Protein 8JAZ (pdb70)

Solvent-accessible surface area: 35394 Å² total

Secondary structure (DSSP, 8-state):
--EE---S---EEEEE-HHHHHHHHHHHHHTT-EEEE--SEEEE----SSGGG-SEE---EEEE-S-TTTEE---TT----EEEEE-----EEEEEEEEEEE--GGG--S--EEEEE-S-TTSS--EEEEEEEEEEEES-SSEEEEE-SSEEEEEEES-EEES-SSEEEEEESEEEEEEES-EEES-SSEEEEEESS-EEEEEES-EEES-SS-SEEE---SSS-PPPEEEEEES-EEES-SS-SEE---EEEEEES-EEES-SS-SEEEES-EEEEEES-EEES--TTS-S-SEEEE-EEETTSSS-EEE--EEEEEES-EESS-EEEE--SS--EEE--SS--EEE--SS--EEE--SS--EEE---GGGSEEETTTTEEE--EESS--TTT-EEE-TTS---EESSSSTTEEEEEE-TTSSEEEEE-----TTS-EEEEEEES--TTT--GGGEE-SHHHHHHH-----/--EE---S---EEEEE-HHHHHHHHHHHHHTT-EEEE--SEEEE----SSGGG-SEE---EEEE-S-TTTEE---TT----EEEEE-----EEEEEEEEEEE--GGG--S--EEEE--S-TTSS--EEEEEEEEEEEES-SSEEEE--SSEEEEEEES-EEES-SSEEEEEESEEEEEEES-EEES-SSEEEEEESS-EEEEEES-EEES-SS-SEEE---SSS-PPPEEEEEES-EEES-SS-SEE---EEEEEES-EEES-SS-SEEEES-EEEEEES-EEES--TTS-S-SEEEE-EEETTSSS-EEE--EEEEEES-EEES-EEEE--SS--EEE--SS--EEE--SS--EEE--SS--EEE---GGGSEEETTTTEEE-EEES---TTT-EEE-TTS---EEESS-TTEEEEEE-TTSSEEEEE--S--TTSEEEEEEEES--TTT--GGGEE-SHHHHHHH-----

Organism: NCBI:txid1328314

Structure (mmCIF, N/CA/C/O backbone):
data_8JAZ
#
_entry.id   8JAZ
#
_cell.length_a   60.330
_cell.length_b   40.030
_cell.length_c   188.290
_cell.angle_alpha   90.000
_cell.angle_beta   91.450
_cell.angle_gamma   90.000
#
_symmetry.space_group_name_H-M   'P 1 21 1'
#
loop_
_entity.id
_entity.type
_entity.pdbx_description
1 polymer 'mannuronan 5-epimerase'
2 branched 'beta-D-mannopyranuronic acid-(1-4)-beta-D-mannopyranuronic acid'
3 non-polymer 'CALCIUM ION'
4 water water
#
loop_
_atom_site.group_PDB
_atom_site.id
_atom_site.type_symbol
_atom_site.label_atom_id
_atom_site.label_alt_id
_atom_site.label_comp_id
_atom_site.label_asym_id
_atom_site.label_entity_id
_atom_site.label_seq_id
_atom_site.pdbx_PDB_ins_code
_atom_site.Cartn_x
_atom_site.Cartn_y
_atom_site.Cartn_z
_atom_site.occupancy
_atom_site.B_iso_or_equiv
_atom_site.auth_seq_id
_atom_site.auth_comp_id
_atom_site.auth_asym_id
_atom_site.auth_atom_id
_atom_site.pdbx_PDB_model_num
ATOM 1 N N . MET A 1 1 ? -18.78963 21.28204 -118.23713 1.000 27.43877 1 MET A N 1
ATOM 2 C CA . MET A 1 1 ? -19.73352 20.17764 -118.11857 1.000 28.25877 1 MET A CA 1
ATOM 3 C C . MET A 1 1 ? -19.19424 19.05058 -117.24602 1.000 25.40615 1 MET A C 1
ATOM 4 O O . MET A 1 1 ? -18.07596 19.11709 -116.73239 1.000 24.22889 1 MET A O 1
ATOM 9 N N . ASP A 1 2 ? -20.00866 18.01271 -117.10032 1.000 19.28182 2 ASP A N 1
ATOM 10 C CA . ASP A 1 2 ? -19.65122 16.77090 -116.43489 1.000 17.28747 2 ASP A CA 1
ATOM 11 C C . ASP A 1 2 ? -19.17606 15.76483 -117.47337 1.000 17.07445 2 ASP A C 1
ATOM 12 O O . ASP A 1 2 ? -19.42481 15.91098 -118.67272 1.000 17.57693 2 ASP A O 1
ATOM 17 N N . PHE A 1 3 ? -18.49057 14.73194 -117.00219 1.000 15.57470 3 PHE A N 1
ATOM 18 C CA . PHE A 1 3 ? -17.93401 13.71608 -117.88190 1.000 14.39868 3 PHE A CA 1
ATOM 19 C C . PHE A 1 3 ? -18.70881 12.43084 -117.63716 1.000 14.84008 3 PHE A C 1
ATOM 20 O O . PHE A 1 3 ? -18.64588 11.85841 -116.54404 1.000 15.20844 3 PHE A O 1
ATOM 28 N N . ASP A 1 4 ? -19.41646 11.97226 -118.66547 1.000 15.93828 4 ASP A N 1
ATOM 29 C CA . ASP A 1 4 ? -20.30493 10.82349 -118.56794 1.000 14.57186 4 ASP A CA 1
ATOM 30 C C . ASP A 1 4 ? -19.54254 9.59421 -119.03691 1.000 14.36928 4 ASP A C 1
ATOM 31 O O . ASP A 1 4 ? -19.02954 9.56871 -120.15932 1.000 16.08932 4 ASP A O 1
ATOM 36 N N . VAL A 1 5 ? -19.48915 8.57756 -118.18637 1.000 14.60271 5 VAL A N 1
ATOM 37 C CA . VAL A 1 5 ? -18.72981 7.37321 -118.47713 1.000 13.26835 5 VAL A CA 1
ATOM 38 C C . VAL A 1 5 ? -19.31201 6.63126 -119.67426 1.000 15.78169 5 VAL A C 1
ATOM 39 O O . VAL A 1 5 ? -18.59011 5.94303 -120.39413 1.000 17.34666 5 VAL A O 1
ATOM 54 N N . ASP A 1 7 ? -20.38449 8.06201 -122.24168 1.000 19.74998 7 ASP A N 1
ATOM 55 C CA . ASP A 1 7 ? -19.89374 8.76295 -123.42035 1.000 20.07916 7 ASP A CA 1
ATOM 56 C C . ASP A 1 7 ? -18.49571 8.24975 -123.73272 1.000 20.89118 7 ASP A C 1
ATOM 57 O O . ASP A 1 7 ? -17.99336 8.42252 -124.84041 1.000 25.97016 7 ASP A O 1
ATOM 62 N N . PHE A 1 8 ? -17.88009 7.60557 -122.74114 1.000 18.59275 8 PHE A N 1
ATOM 63 C CA . PHE A 1 8 ? -16.54700 7.03367 -122.86736 1.000 13.61689 8 PHE A CA 1
ATOM 64 C C . PHE A 1 8 ? -16.57089 5.52567 -123.08985 1.000 16.29459 8 PHE A C 1
ATOM 65 O O . PHE A 1 8 ? -15.52024 4.88145 -123.01608 1.000 16.31837 8 PHE A O 1
ATOM 73 N N . GLY A 1 9 ? -17.73952 4.95005 -123.36358 1.000 17.97108 9 GLY A N 1
ATOM 74 C CA . GLY A 1 9 ? -17.84852 3.54552 -123.69586 1.000 19.28599 9 GLY A CA 1
ATOM 75 C C . GLY A 1 9 ? -18.27827 2.63240 -122.56952 1.000 13.82744 9 GLY A C 1
ATOM 76 O O . GLY A 1 9 ? -18.31391 1.41214 -122.76912 1.000 15.14448 9 GLY A O 1
ATOM 77 N N . ALA A 1 10 ? -18.60478 3.17377 -121.39956 1.000 16.84731 10 ALA A N 1
ATOM 78 C CA . ALA A 1 10 ? -19.10744 2.34490 -120.31357 1.000 15.59243 10 ALA A CA 1
ATOM 79 C C . ALA A 1 10 ? -20.49931 1.82765 -120.65290 1.000 16.08399 10 ALA A C 1
ATOM 80 O O . ALA A 1 10 ? -21.35947 2.57443 -121.12807 1.000 16.97677 10 ALA A O 1
ATOM 82 N N . LYS A 1 11 ? -20.72000 0.53807 -120.40478 1.000 19.90162 11 LYS A N 1
ATOM 83 C CA . LYS A 1 11 ? -21.98881 -0.08497 -120.75835 1.000 15.16926 11 LYS A CA 1
ATOM 84 C C . LYS A 1 11 ? -22.96949 -0.10412 -119.59390 1.000 17.29238 11 LYS A C 1
ATOM 85 O O . LYS A 1 11 ? -24.17288 0.08659 -119.79839 1.000 16.58035 11 LYS A O 1
ATOM 91 N N . GLY A 1 12 ? -22.47878 -0.33211 -118.37972 1.000 19.26776 12 GLY A N 1
ATOM 92 C CA . GLY A 1 12 ? -23.34746 -0.38826 -117.21449 1.000 14.92524 12 GLY A CA 1
ATOM 93 C C . GLY A 1 12 ? -24.40920 -1.46178 -117.30504 1.000 17.48558 12 GLY A C 1
ATOM 94 O O . GLY A 1 12 ? -25.56017 -1.22894 -116.91498 1.000 17.37333 12 GLY A O 1
ATOM 95 N N . ASP A 1 13 ? -24.04640 -2.64009 -117.81013 1.000 17.68383 13 ASP A N 1
ATOM 96 C CA . ASP A 1 13 ? -24.99755 -3.71221 -118.06566 1.000 19.65575 13 ASP A CA 1
ATOM 97 C C . ASP A 1 13 ? -24.81049 -4.92019 -117.15763 1.000 16.29526 13 ASP A C 1
ATOM 98 O O . ASP A 1 13 ? -25.55599 -5.89642 -117.28875 1.000 21.87928 13 ASP A O 1
ATOM 103 N N . GLY A 1 14 ? -23.84526 -4.88428 -116.24379 1.000 16.58314 14 GLY A N 1
ATOM 104 C CA . GLY A 1 14 ? -23.64505 -5.95975 -115.29651 1.000 18.79415 14 GLY A CA 1
ATOM 105 C C . GLY A 1 14 ? -22.75938 -7.09729 -115.75825 1.000 20.10755 14 GLY A C 1
ATOM 106 O O . GLY A 1 14 ? -22.50795 -8.01844 -114.97006 1.000 17.60250 14 GLY A O 1
ATOM 107 N N . LYS A 1 15 ? -22.28371 -7.07707 -116.99992 1.000 21.93242 15 LYS A N 1
ATOM 108 C CA . LYS A 1 15 ? -21.33001 -8.07879 -117.46663 1.000 19.20564 15 LYS A CA 1
ATOM 109 C C . LYS A 1 15 ? -20.05362 -7.48006 -118.03705 1.000 14.49635 15 LYS A C 1
ATOM 110 O O . LYS A 1 15 ? -18.96441 -7.99121 -117.76349 1.000 18.04407 15 LYS A O 1
ATOM 116 N N . SER A 1 16 ? -20.14904 -6.40444 -118.81256 1.000 16.86956 16 SER A N 1
ATOM 117 C CA . SER A 1 16 ? -18.97614 -5.88635 -119.50065 1.000 19.06807 16 SER A CA 1
ATOM 118 C C . SER A 1 16 ? -18.02474 -5.21452 -118.51863 1.000 15.72483 16 SER A C 1
ATOM 119 O O . SER A 1 16 ? -18.43953 -4.58403 -117.54314 1.000 16.38076 16 SER A O 1
ATOM 122 N N . ASP A 1 17 ? -16.73171 -5.35301 -118.79056 1.000 20.25931 17 ASP A N 1
ATOM 123 C CA . ASP A 1 17 ? -15.70512 -4.74366 -117.95486 1.000 15.74266 17 ASP A CA 1
ATOM 124 C C . ASP A 1 17 ? -15.60222 -3.27154 -118.33652 1.000 17.24992 17 ASP A C 1
ATOM 125 O O . ASP A 1 17 ? -15.05907 -2.92989 -119.39265 1.000 16.66761 17 ASP A O 1
ATOM 130 N N . ASP A 1 18 ? -16.12286 -2.40004 -117.47693 1.000 16.59902 18 ASP A N 1
ATOM 131 C CA . ASP A 1 18 ? -16.18497 -0.97123 -117.74455 1.000 16.47137 18 ASP A CA 1
ATOM 132 C C . ASP A 1 18 ? -15.00961 -0.20290 -117.15412 1.000 14.37467 18 ASP A C 1
ATOM 133 O O . ASP A 1 18 ? -15.03764 1.03022 -117.15412 1.000 18.16127 18 ASP A O 1
ATOM 138 N N . THR A 1 19 ? -13.97784 -0.89924 -116.66883 1.000 11.84073 19 THR A N 1
ATOM 139 C CA . THR A 1 19 ? -12.87842 -0.23241 -115.97319 1.000 17.25991 19 THR A CA 1
ATOM 140 C C . THR A 1 19 ? -12.22455 0.82701 -116.85132 1.000 16.10894 19 THR A C 1
ATOM 141 O O . THR A 1 19 ? -11.97651 1.95627 -116.40825 1.000 12.80727 19 THR A O 1
ATOM 145 N N . GLU A 1 20 ? -11.92916 0.47082 -118.10269 1.000 16.53866 20 GLU A N 1
ATOM 146 C CA . GLU A 1 20 ? -11.20804 1.37758 -118.98819 1.000 21.18007 20 GLU A CA 1
ATOM 147 C C . GLU A 1 20 ? -12.01377 2.63964 -119.27624 1.000 16.27280 20 GLU A C 1
ATOM 148 O O . GLU A 1 20 ? -11.45956 3.74287 -119.29345 1.000 16.06743 20 GLU A O 1
ATOM 154 N N . ALA A 1 21 ? -13.32585 2.50090 -119.48931 1.000 17.30838 21 ALA A N 1
ATOM 155 C CA . ALA A 1 21 ? -14.16251 3.66478 -119.77583 1.000 15.58962 21 ALA A CA 1
ATOM 156 C C . ALA A 1 21 ? -14.26580 4.59135 -118.56940 1.000 14.72717 21 ALA A C 1
ATOM 157 O O . ALA A 1 21 ? -14.16205 5.81894 -118.70649 1.000 12.48033 21 ALA A O 1
ATOM 159 N N . ILE A 1 22 ? -14.48235 4.02141 -117.38157 1.000 15.31774 22 ILE A N 1
ATOM 160 C CA . ILE A 1 22 ? -14.55973 4.83056 -116.17007 1.000 12.94743 22 ILE A CA 1
ATOM 161 C C . ILE A 1 22 ? -13.24689 5.56893 -115.94580 1.000 11.58628 22 ILE A C 1
ATOM 162 O O . ILE A 1 22 ? -13.23069 6.76740 -115.62895 1.000 11.43098 22 ILE A O 1
ATOM 167 N N . GLN A 1 23 ? -12.12306 4.86417 -116.10778 1.000 12.18181 23 GLN A N 1
ATOM 168 C CA . GLN A 1 23 ? -10.82421 5.49844 -115.92292 1.000 12.55316 23 GLN A CA 1
ATOM 169 C C . GLN A 1 23 ? -10.55642 6.56202 -116.97953 1.000 14.44043 23 GLN A C 1
ATOM 170 O O . GLN A 1 23 ? -9.91332 7.57218 -116.68349 1.000 12.59145 23 GLN A O 1
ATOM 176 N N . ALA A 1 24 ? -11.02335 6.35249 -118.21233 1.000 12.19582 24 ALA A N 1
ATOM 177 C CA . ALA A 1 24 ? -10.88734 7.38102 -119.23680 1.000 11.93191 24 ALA A CA 1
ATOM 178 C C . ALA A 1 24 ? -11.67575 8.62938 -118.86697 1.000 13.55931 24 ALA A C 1
ATOM 179 O O . ALA A 1 24 ? -11.20462 9.75269 -119.07466 1.000 13.56502 24 ALA A O 1
ATOM 181 N N . ALA A 1 25 ? -12.88203 8.45222 -118.32086 1.000 11.90278 25 ALA A N 1
ATOM 182 C CA . ALA A 1 25 ? -13.65512 9.60203 -117.85595 1.000 11.05290 25 ALA A CA 1
ATOM 183 C C . ALA A 1 25 ? -12.92753 10.33867 -116.73636 1.000 10.54442 25 ALA A C 1
ATOM 184 O O . ALA A 1 25 ? -12.87005 11.57672 -116.72713 1.000 10.66102 25 ALA A O 1
ATOM 186 N N . ILE A 1 26 ? -12.35910 9.58892 -115.78712 1.000 11.43570 26 ILE A N 1
ATOM 187 C CA . ILE A 1 26 ? -11.60594 10.20370 -114.69328 1.000 10.90318 26 ILE A CA 1
ATOM 188 C C . ILE A 1 26 ? -10.40336 10.96936 -115.23142 1.000 13.32398 26 ILE A C 1
ATOM 189 O O . ILE A 1 26 ? -10.12068 12.09788 -114.80647 1.000 13.63024 26 ILE A O 1
ATOM 194 N N . ASP A 1 27 ? -9.67333 10.36477 -116.16993 1.000 14.21260 27 ASP A N 1
ATOM 195 C CA . ASP A 1 27 ? -8.49697 11.01231 -116.73594 1.000 12.27677 27 ASP A CA 1
ATOM 196 C C . ASP A 1 27 ? -8.87770 12.26692 -117.50758 1.000 11.26991 27 ASP A C 1
ATOM 197 O O . ASP A 1 27 ? -8.17386 13.27644 -117.44007 1.000 12.34702 27 ASP A O 1
ATOM 202 N N . ALA A 1 28 ? -9.98055 12.21968 -118.25837 1.000 12.16288 28 ALA A N 1
ATOM 203 C CA . ALA A 1 28 ? -10.44015 13.40647 -118.97268 1.000 13.76350 28 ALA A CA 1
ATOM 204 C C . ALA A 1 28 ? -10.81178 14.52270 -118.00574 1.000 15.68444 28 ALA A C 1
ATOM 205 O O . ALA A 1 28 ? -10.49640 15.69372 -118.24897 1.000 16.13137 28 ALA A O 1
ATOM 207 N N . ALA A 1 29 ? -11.47907 14.17973 -116.89902 1.000 15.25788 29 ALA A N 1
ATOM 208 C CA . ALA A 1 29 ? -11.77672 15.18546 -115.88224 1.000 13.12606 29 ALA A CA 1
ATOM 209 C C . ALA A 1 29 ? -10.49516 15.77421 -115.30435 1.000 12.22788 29 ALA A C 1
ATOM 210 O O . ALA A 1 29 ? -10.41588 16.98101 -115.04565 1.000 12.05654 29 ALA A O 1
ATOM 212 N N . TYR A 1 30 ? -9.48531 14.92897 -115.08732 1.000 13.89051 30 TYR A N 1
ATOM 213 C CA . TYR A 1 30 ? -8.20462 15.39271 -114.56035 1.000 13.22899 30 TYR A CA 1
ATOM 214 C C . TYR A 1 30 ? -7.50186 16.32572 -115.54296 1.000 15.92013 30 TYR A C 1
ATOM 215 O O . TYR A 1 30 ? -6.94623 17.35455 -115.14088 1.000 17.36894 30 TYR A O 1
ATOM 224 N N . GLU A 1 31 ? -7.51021 15.97466 -116.83338 1.000 21.48466 31 GLU A N 1
ATOM 225 C CA . GLU A 1 31 ? -6.81726 16.76758 -117.84670 1.000 24.03921 31 GLU A CA 1
ATOM 226 C C . GLU A 1 31 ? -7.36583 18.18489 -117.91805 1.000 22.25916 31 GLU A C 1
ATOM 227 O O . GLU A 1 31 ? -6.61418 19.13897 -118.14902 1.000 26.02578 31 GLU A O 1
ATOM 233 N N . ALA A 1 32 ? -8.67437 18.34350 -117.72195 1.000 17.36841 32 ALA A N 1
ATOM 234 C CA . ALA A 1 32 ? -9.28636 19.66447 -117.75239 1.000 18.12628 32 ALA A CA 1
ATOM 235 C C . ALA A 1 32 ? -8.97179 20.48449 -116.50958 1.000 19.99320 32 ALA A C 1
ATOM 236 O O . ALA A 1 32 ? -9.34271 21.66207 -116.45390 1.000 19.97234 32 ALA A O 1
ATOM 238 N N . GLY A 1 33 ? -8.29940 19.89993 -115.52405 1.000 15.48710 33 GLY A N 1
ATOM 239 C CA . GLY A 1 33 ? -8.02161 20.57512 -114.27768 1.000 17.54573 33 GLY A CA 1
ATOM 240 C C . GLY A 1 33 ? -8.97733 20.24546 -113.15650 1.000 16.14179 33 GLY A C 1
ATOM 241 O O . GLY A 1 33 ? -8.88698 20.86229 -112.08950 1.000 23.12345 33 GLY A O 1
ATOM 242 N N . GLY A 1 34 ? -9.88295 19.29238 -113.36004 1.000 15.81585 34 GLY A N 1
ATOM 243 C CA . GLY A 1 34 ? -10.84335 18.92157 -112.34238 1.000 13.38632 34 GLY A CA 1
ATOM 244 C C . GLY A 1 34 ? -12.26139 18.87688 -112.86813 1.000 15.08655 34 GLY A C 1
ATOM 245 O O . GLY A 1 34 ? -12.57860 19.53546 -113.86300 1.000 19.51041 34 GLY A O 1
ATOM 246 N N . GLY A 1 35 ? -13.12369 18.10624 -112.21640 1.000 9.94573 35 GLY A N 1
ATOM 247 C CA . GLY A 1 35 ? -14.49614 18.00804 -112.66142 1.000 13.04926 35 GLY A CA 1
ATOM 248 C C . GLY A 1 35 ? -15.20518 16.83997 -112.00687 1.000 14.31676 35 GLY A C 1
ATOM 249 O O . GLY A 1 35 ? -14.69023 16.20282 -111.07977 1.000 12.93019 35 GLY A O 1
ATOM 250 N N . THR A 1 36 ? -16.41038 16.58745 -112.50626 1.000 17.19821 36 THR A N 1
ATOM 251 C CA . THR A 1 36 ? -17.26771 15.52212 -112.01322 1.000 12.87047 36 THR A CA 1
ATOM 252 C C . THR A 1 36 ? -17.41408 14.44660 -113.08081 1.000 12.58764 36 THR A C 1
ATOM 253 O O . THR A 1 36 ? -17.78221 14.74046 -114.22348 1.000 10.57134 36 THR A O 1
ATOM 257 N N . VAL A 1 37 ? -17.10833 13.21171 -112.70318 1.000 10.64009 37 VAL A N 1
ATOM 258 C CA . VAL A 1 37 ? -17.32375 12.03517 -113.53179 1.000 10.78434 37 VAL A CA 1
ATOM 259 C C . VAL A 1 37 ? -18.65220 11.43902 -113.08997 1.000 9.27207 37 VAL A C 1
ATOM 260 O O . VAL A 1 37 ? -18.77208 10.92523 -111.97223 1.000 9.85255 37 VAL A O 1
ATOM 264 N N . ARG A 1 38 ? -19.65250 11.50171 -113.96125 1.000 10.29843 38 ARG A N 1
ATOM 265 C CA . ARG A 1 38 ? -21.01049 11.11206 -113.61288 1.000 9.52157 38 ARG A CA 1
ATOM 266 C C . ARG A 1 38 ? -21.33353 9.74657 -114.19880 1.000 8.43413 38 ARG A C 1
ATOM 267 O O . ARG A 1 38 ? -21.03679 9.47761 -115.36664 1.000 9.30819 38 ARG A O 1
ATOM 275 N N . LEU A 1 39 ? -21.93884 8.89041 -113.38225 1.000 8.90419 39 LEU A N 1
ATOM 276 C CA . LEU A 1 39 ? -22.42565 7.58926 -113.81732 1.000 9.04140 39 LEU A CA 1
ATOM 277 C C . LEU A 1 39 ? -23.93375 7.55986 -113.62778 1.000 10.99740 39 LEU A C 1
ATOM 278 O O . LEU A 1 39 ? -24.42961 7.81498 -112.52504 1.000 10.43871 39 LEU A O 1
ATOM 283 N N . SER A 1 40 ? -24.65847 7.25483 -114.69841 1.000 13.37107 40 SER A N 1
ATOM 284 C CA . SER A 1 40 ? -26.09917 7.10441 -114.60709 1.000 10.15879 40 SER A CA 1
ATOM 285 C C . SER A 1 40 ? -26.42993 5.77073 -113.93977 1.000 10.88337 40 SER A C 1
ATOM 286 O O . SER A 1 40 ? -25.54499 5.00007 -113.55578 1.000 11.64358 40 SER A O 1
ATOM 289 N N . ALA A 1 41 ? -27.72245 5.49514 -113.79136 1.000 10.40122 41 ALA A N 1
ATOM 290 C CA . ALA A 1 41 ? -28.14825 4.24893 -113.17080 1.000 12.73501 41 ALA A CA 1
ATOM 291 C C . ALA A 1 41 ? -27.66625 3.04915 -113.97805 1.000 13.44246 41 ALA A C 1
ATOM 292 O O . ALA A 1 41 ? -27.71571 3.04668 -115.21235 1.000 14.24847 41 ALA A O 1
ATOM 294 N N . GLY A 1 42 ? -27.19144 2.03634 -113.27263 1.000 11.97013 42 GLY A N 1
ATOM 295 C CA . GLY A 1 42 ? -26.69349 0.82758 -113.90146 1.000 13.99095 42 GLY A CA 1
ATOM 296 C C . GLY A 1 42 ? -25.69437 0.12779 -113.00792 1.000 13.35489 42 GLY A C 1
ATOM 297 O O . GLY A 1 42 ? -25.26286 0.64811 -111.98275 1.000 14.00137 42 GLY A O 1
ATOM 298 N N . GLU A 1 43 ? -25.32911 -1.08375 -113.42013 1.000 13.94846 43 GLU A N 1
ATOM 299 C CA . GLU A 1 43 ? -24.32041 -1.88123 -112.73042 1.000 12.70109 43 GLU A CA 1
ATOM 300 C C . GLU A 1 43 ? -23.07589 -1.92885 -113.60822 1.000 13.76518 43 GLU A C 1
ATOM 301 O O . GLU A 1 43 ? -23.09871 -2.51353 -114.69682 1.000 14.90909 43 GLU A O 1
ATOM 307 N N . TYR A 1 44 ? -21.99040 -1.32824 -113.13041 1.000 11.45342 44 TYR A N 1
ATOM 308 C CA . TYR A 1 44 ? -20.73921 -1.26154 -113.87374 1.000 12.20972 44 TYR A CA 1
ATOM 309 C C . TYR A 1 44 ? -19.75761 -2.26350 -113.28010 1.000 11.75538 44 TYR A C 1
ATOM 310 O O . TYR A 1 44 ? -19.42344 -2.18095 -112.09338 1.000 14.50503 44 TYR A O 1
ATOM 319 N N . ARG A 1 45 ? -19.29504 -3.20141 -114.10271 1.000 12.62010 45 ARG A N 1
ATOM 320 C CA . ARG A 1 45 ? -18.32719 -4.19798 -113.66510 1.000 10.75439 45 ARG A CA 1
ATOM 321 C C . ARG A 1 45 ? -16.91878 -3.65617 -113.86560 1.000 13.43742 45 ARG A C 1
ATOM 322 O O . ARG A 1 45 ? -16.60310 -3.10505 -114.92511 1.000 13.37490 45 ARG A O 1
ATOM 330 N N . VAL A 1 46 ? -16.07730 -3.81123 -112.84308 1.000 11.19637 46 VAL A N 1
ATOM 331 C CA . VAL A 1 46 ? -14.70667 -3.32603 -112.87474 1.000 13.72760 46 VAL A CA 1
ATOM 332 C C . VAL A 1 46 ? -13.78005 -4.44635 -112.42675 1.000 12.40881 46 VAL A C 1
ATOM 333 O O . VAL A 1 46 ? -14.19661 -5.41822 -111.79340 1.000 13.60334 46 VAL A O 1
ATOM 337 N N . SER A 1 47 ? -12.50478 -4.29689 -112.77358 1.000 15.64742 47 SER A N 1
ATOM 338 C CA . SER A 1 47 ? -11.47767 -5.25927 -112.41176 1.000 14.92277 47 SER A CA 1
ATOM 339 C C . SER A 1 47 ? -10.22613 -4.50267 -111.99443 1.000 15.12897 47 SER A C 1
ATOM 340 O O . SER A 1 47 ? -10.10923 -3.29174 -112.19813 1.000 16.66979 47 SER A O 1
ATOM 343 N N . GLY A 1 48 ? -9.28098 -5.23124 -111.40432 1.000 20.30388 48 GLY A N 1
ATOM 344 C CA . GLY A 1 48 ? -8.05095 -4.64671 -110.91916 1.000 13.51664 48 GLY A CA 1
ATOM 345 C C . GLY A 1 48 ? -6.95789 -4.67123 -111.96863 1.000 18.27323 48 GLY A C 1
ATOM 346 O O . GLY A 1 48 ? -7.17881 -4.98921 -113.13859 1.000 14.25157 48 GLY A O 1
ATOM 347 N N . GLY A 1 49 ? -5.74860 -4.32903 -111.52824 1.000 19.05468 49 GLY A N 1
ATOM 348 C CA . GLY A 1 49 ? -4.61470 -4.27693 -112.43003 1.000 18.69551 49 GLY A CA 1
ATOM 349 C C . GLY A 1 49 ? -3.55192 -5.32461 -112.16885 1.000 21.24687 49 GLY A C 1
ATOM 350 O O . GLY A 1 49 ? -3.85922 -6.45261 -111.77098 1.000 20.51462 49 GLY A O 1
ATOM 351 N N . ASP A 1 50 ? -2.28932 -4.95645 -112.39833 1.000 21.45737 50 ASP A N 1
ATOM 352 C CA . ASP A 1 50 ? -1.18133 -5.88492 -112.20365 1.000 25.04674 50 ASP A CA 1
ATOM 353 C C . ASP A 1 50 ? -0.81743 -6.05484 -110.73487 1.000 24.11257 50 ASP A C 1
ATOM 354 O O . ASP A 1 50 ? -0.39614 -7.14318 -110.32773 1.000 20.95463 50 ASP A O 1
ATOM 359 N N . GLU A 1 51 ? -0.96378 -5.00571 -109.93295 1.000 24.19673 51 GLU A N 1
ATOM 360 C CA . GLU A 1 51 ? -0.54127 -5.01941 -108.54323 1.000 23.87447 51 GLU A CA 1
ATOM 361 C C . GLU A 1 51 ? -1.72642 -4.70523 -107.63949 1.000 22.87015 51 GLU A C 1
ATOM 362 O O . GLU A 1 51 ? -2.76354 -4.20463 -108.08493 1.000 21.13629 51 GLU A O 1
ATOM 368 N N . ALA A 1 52 ? -1.56148 -5.02412 -106.35441 1.000 24.82890 52 ALA A N 1
ATOM 369 C CA . ALA A 1 52 ? -2.60300 -4.72932 -105.37606 1.000 18.91912 52 ALA A CA 1
ATOM 370 C C . ALA A 1 52 ? -2.83362 -3.22977 -105.24700 1.000 17.91866 52 ALA A C 1
ATOM 371 O O . ALA A 1 52 ? -3.97928 -2.77594 -105.13654 1.000 15.63465 52 ALA A O 1
ATOM 373 N N . SER A 1 53 ? -1.75539 -2.44393 -105.26595 1.000 18.60786 53 SER A N 1
ATOM 374 C CA . SER A 1 53 ? -1.85395 -1.00077 -105.09336 1.000 15.47061 53 SER A CA 1
ATOM 375 C C . SER A 1 53 ? -2.52189 -0.30717 -106.27190 1.000 15.30195 53 SER A C 1
ATOM 376 O O . SER A 1 53 ? -2.84264 0.88106 -106.16508 1.000 12.78606 53 SER A O 1
ATOM 379 N N . ASP A 1 54 ? -2.73816 -1.00895 -107.38653 1.000 16.29435 54 ASP A N 1
ATOM 380 C CA . ASP A 1 54 ? -3.45371 -0.40774 -108.50408 1.000 13.91981 54 ASP A CA 1
ATOM 381 C C . ASP A 1 54 ? -4.93814 -0.24224 -108.21643 1.000 13.07142 54 ASP A C 1
ATOM 382 O O . ASP A 1 54 ? -5.57711 0.62498 -108.82052 1.000 12.04963 54 ASP A O 1
ATOM 387 N N . GLY A 1 55 ? -5.49307 -1.03377 -107.30148 1.000 12.94386 55 GLY A N 1
ATOM 388 C CA . GLY A 1 55 ? -6.91891 -0.98225 -107.05755 1.000 12.62918 55 GLY A CA 1
ATOM 389 C C . GLY A 1 55 ? -7.70204 -1.36712 -108.29853 1.000 11.46694 55 GLY A C 1
ATOM 390 O O . GLY A 1 55 ? -7.28185 -2.20483 -109.10122 1.000 16.06393 55 GLY A O 1
ATOM 391 N N . ALA A 1 56 ? -8.86759 -0.74418 -108.46016 1.000 10.43590 56 ALA A N 1
ATOM 392 C CA . ALA A 1 56 ? -9.66432 -0.90500 -109.66880 1.000 15.34287 56 ALA A CA 1
ATOM 393 C C . ALA A 1 56 ? -9.76100 0.39791 -110.45143 1.000 13.56323 56 ALA A C 1
ATOM 394 O O . ALA A 1 56 ? -9.37650 0.44859 -111.62320 1.000 10.62368 56 ALA A O 1
ATOM 396 N N . LEU A 1 57 ? -10.24846 1.46400 -109.82298 1.000 15.31497 57 LEU A N 1
ATOM 397 C CA . LEU A 1 57 ? -10.31236 2.78452 -110.43198 1.000 11.78795 57 LEU A CA 1
ATOM 398 C C . LEU A 1 57 ? -9.42046 3.73126 -109.64643 1.000 11.84300 57 LEU A C 1
ATOM 399 O O . LEU A 1 57 ? -9.45442 3.74239 -108.41143 1.000 9.58726 57 LEU A O 1
ATOM 404 N N . MET A 1 58 ? -8.62760 4.52048 -110.36140 1.000 13.54359 58 MET A N 1
ATOM 405 C CA . MET A 1 58 ? 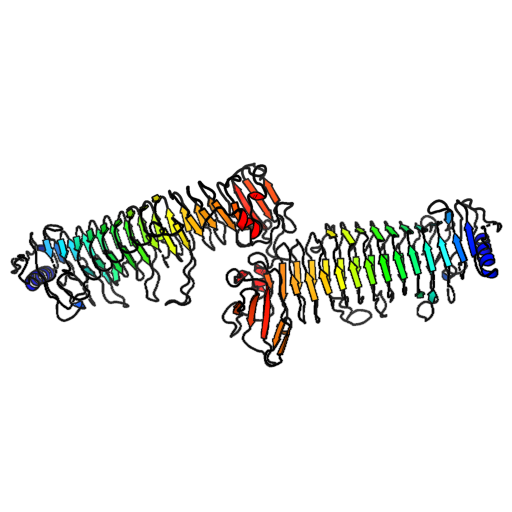-7.65416 5.41772 -109.74869 1.000 12.21436 58 MET A CA 1
ATOM 406 C C . MET A 1 58 ? -8.22326 6.83069 -109.82552 1.000 10.42717 58 MET A C 1
ATOM 407 O O . MET A 1 58 ? -8.11423 7.49904 -110.85704 1.000 11.05654 58 MET A O 1
ATOM 412 N N . ILE A 1 59 ? -8.83642 7.28459 -108.73530 1.000 9.11026 59 ILE A N 1
ATOM 413 C CA . ILE A 1 59 ? -9.36818 8.64170 -108.68180 1.000 9.51661 59 ILE A CA 1
ATOM 414 C C . ILE A 1 59 ? -8.21663 9.61909 -108.48015 1.000 11.09161 59 ILE A C 1
ATOM 415 O O . ILE A 1 59 ? -7.19078 9.27031 -107.89768 1.000 10.20324 59 ILE A O 1
ATOM 431 N N . SER A 1 61 ? -6.73005 14.03148 -108.25318 1.000 14.95680 61 SER A N 1
ATOM 432 C CA . SER A 1 61 ? -6.95191 15.34816 -107.66693 1.000 11.40375 61 SER A CA 1
ATOM 433 C C . SER A 1 61 ? -7.94991 16.17588 -108.46630 1.000 12.10739 61 SER A C 1
ATOM 434 O O . SER A 1 61 ? -7.89277 16.22319 -109.69720 1.000 12.77145 61 SER A O 1
ATOM 437 N N . ASN A 1 62 ? -8.87238 16.80729 -107.73939 1.000 10.74384 62 ASN A N 1
ATOM 438 C CA . ASN A 1 62 ? -9.91164 17.69511 -108.25278 1.000 10.43300 62 ASN A CA 1
ATOM 439 C C . ASN A 1 62 ? -11.00190 16.94525 -109.00567 1.000 9.60573 62 ASN A C 1
ATOM 440 O O . ASN A 1 62 ? -11.81324 17.57521 -109.69361 1.000 11.63510 62 ASN A O 1
ATOM 445 N N . VAL A 1 63 ? -11.06306 15.62217 -108.88070 1.000 9.37506 63 VAL A N 1
ATOM 446 C CA . VAL A 1 63 ? -12.02189 14.79899 -109.60849 1.000 10.76261 63 VAL A CA 1
ATOM 447 C C . VAL A 1 63 ? -12.96999 14.15404 -108.60909 1.000 12.72232 63 VAL A C 1
ATOM 448 O O . VAL A 1 63 ? -12.52803 13.50575 -107.65239 1.000 10.58271 63 VAL A O 1
ATOM 452 N N . TYR A 1 64 ? -14.27087 14.32967 -108.83202 1.000 12.13304 64 TYR A N 1
ATOM 453 C CA . TYR A 1 64 ? -15.30001 13.71058 -108.00487 1.000 9.10204 64 TYR A CA 1
ATOM 454 C C . TYR A 1 64 ? -16.12119 12.74636 -108.84440 1.000 8.54019 64 TYR A C 1
ATOM 455 O O . TYR A 1 64 ? -16.58180 13.11005 -109.92651 1.000 11.20436 64 TYR A O 1
ATOM 464 N N . MET A 1 65 ? -16.33879 11.54004 -108.33079 1.000 7.18625 65 MET A N 1
ATOM 465 C CA . MET A 1 65 ? -17.20041 10.55992 -108.97915 1.000 8.39654 65 MET A CA 1
ATOM 466 C C . MET A 1 65 ? -18.58816 10.62766 -108.35473 1.000 8.21365 65 MET A C 1
ATOM 467 O O . MET A 1 65 ? -18.72368 10.58002 -107.12817 1.000 8.73888 65 MET A O 1
ATOM 472 N N . ASP A 1 66 ? -19.61397 10.73954 -109.19826 1.000 9.58427 66 ASP A N 1
ATOM 473 C CA . ASP A 1 66 ? -20.97117 11.02485 -108.73662 1.000 8.22645 66 ASP A CA 1
ATOM 474 C C . ASP A 1 66 ? -21.93807 10.13339 -109.50441 1.000 8.15081 66 ASP A C 1
ATOM 475 O O . ASP A 1 66 ? -22.12176 10.31359 -110.71112 1.000 9.62010 66 ASP A O 1
ATOM 480 N N . GLY A 1 67 ? -22.56093 9.18055 -108.81077 1.000 7.65897 67 GLY A N 1
ATOM 481 C CA . GLY A 1 67 ? -23.50276 8.26893 -109.42035 1.000 9.00506 67 GLY A CA 1
ATOM 482 C C . GLY A 1 67 ? -24.94802 8.70492 -109.24020 1.000 9.65097 67 GLY A C 1
ATOM 483 O O . GLY A 1 67 ? -25.25201 9.82101 -108.81482 1.000 10.93765 67 GLY A O 1
ATOM 484 N N . ALA A 1 68 ? -25.85544 7.78902 -109.57623 1.000 10.73814 68 ALA A N 1
ATOM 485 C CA . ALA A 1 68 ? -27.28918 8.04097 -109.49795 1.000 12.33155 68 ALA A CA 1
ATOM 486 C C . ALA A 1 68 ? -27.88643 7.70110 -108.13797 1.000 11.16318 68 ALA A C 1
ATOM 487 O O . ALA A 1 68 ? -29.09148 7.89098 -107.94299 1.000 11.64113 68 ALA A O 1
ATOM 489 N N . GLY A 1 69 ? -27.08604 7.20467 -107.19967 1.000 9.15340 69 GLY A N 1
ATOM 490 C CA . GLY A 1 69 ? -27.59910 6.85901 -105.88954 1.000 12.18961 69 GLY A CA 1
ATOM 491 C C . GLY A 1 69 ? -27.19583 5.47462 -105.42648 1.000 12.58325 69 GLY A C 1
ATOM 492 O O . GLY A 1 69 ? -26.85768 4.61203 -106.24406 1.000 8.69278 69 GLY A O 1
ATOM 493 N N . MET A 1 70 ? -27.21899 5.25639 -104.11168 1.000 10.88873 70 MET A N 1
ATOM 494 C CA . MET A 1 70 ? -26.93201 3.93800 -103.56191 1.000 8.65923 70 MET A CA 1
ATOM 495 C C . MET A 1 70 ? -27.92385 2.91337 -104.09490 1.000 10.69488 70 MET A C 1
ATOM 496 O O . MET A 1 70 ? -29.13733 3.13833 -104.08092 1.000 18.99953 70 MET A O 1
ATOM 501 N N . GLY A 1 71 ? -27.40175 1.78280 -104.56816 1.000 9.11678 71 GLY A N 1
ATOM 502 C CA . GLY A 1 71 ? -28.21631 0.74823 -105.16261 1.000 14.48333 71 GLY A CA 1
ATOM 503 C C . GLY A 1 71 ? -28.63962 1.01036 -106.58925 1.000 15.66200 71 GLY A C 1
ATOM 504 O O . GLY A 1 71 ? -29.05306 0.07153 -107.28014 1.000 14.02041 71 GLY A O 1
ATOM 505 N N . GLU A 1 72 ? -28.55246 2.25566 -107.05390 1.000 15.00550 72 GLU A N 1
ATOM 506 C CA . GLU A 1 72 ? -28.88880 2.62739 -108.42217 1.000 17.54725 72 GLU A CA 1
ATOM 507 C C . GLU A 1 72 ? -27.66037 2.66012 -109.32393 1.000 13.67488 72 GLU A C 1
ATOM 508 O O . GLU A 1 72 ? -27.68172 2.09783 -110.42278 1.000 14.86198 72 GLU A O 1
ATOM 514 N N . THR A 1 73 ? -26.58880 3.31304 -108.88242 1.000 11.31992 73 THR A N 1
ATOM 515 C CA . THR A 1 73 ? -25.27953 3.18930 -109.51097 1.000 14.96845 73 THR A CA 1
ATOM 516 C C . THR A 1 73 ? -24.43734 2.23933 -108.66710 1.000 11.69003 73 THR A C 1
ATOM 517 O O . THR A 1 73 ? -24.12573 2.54207 -107.50972 1.000 10.88365 73 THR A O 1
ATOM 521 N N . VAL A 1 74 ? -24.06970 1.09870 -109.24460 1.000 9.11463 74 VAL A N 1
ATOM 522 C CA . VAL A 1 74 ? -23.34614 0.05034 -108.53469 1.000 9.97310 74 VAL A CA 1
ATOM 523 C C . VAL A 1 74 ? -22.06621 -0.25188 -109.29880 1.000 9.54110 74 VAL A C 1
ATOM 524 O O . VAL A 1 74 ? -22.11301 -0.64392 -110.47165 1.000 12.57383 74 VAL A O 1
ATOM 528 N N . ILE A 1 75 ? -20.92994 -0.07589 -108.63439 1.000 11.32588 75 ILE A N 1
ATOM 529 C CA . ILE A 1 75 ? -19.64102 -0.45171 -109.19704 1.000 8.46334 75 ILE A CA 1
ATOM 530 C C . ILE A 1 75 ? -19.23310 -1.77812 -108.56947 1.000 11.03569 75 ILE A C 1
ATOM 531 O O . ILE A 1 75 ? -18.84073 -1.82673 -107.40457 1.000 10.37712 75 ILE A O 1
ATOM 547 N N . LEU A 1 77 ? -17.13302 -5.48493 -108.59634 1.000 14.27479 77 LEU A N 1
ATOM 548 C CA . LEU A 1 77 ? -15.98031 -6.26214 -109.04655 1.000 11.29478 77 LEU A CA 1
ATOM 549 C C . LEU A 1 77 ? -16.41719 -7.43733 -109.92064 1.000 13.15477 77 LEU A C 1
ATOM 550 O O . LEU A 1 77 ? -17.42095 -8.09025 -109.63578 1.000 13.82473 77 LEU A O 1
ATOM 555 N N . VAL A 1 78 ? -15.65889 -7.69495 -110.99050 1.000 13.19477 78 VAL A N 1
ATOM 556 C CA . VAL A 1 78 ? -16.04204 -8.73146 -111.93997 1.000 14.27119 78 VAL A CA 1
ATOM 557 C C . VAL A 1 78 ? -16.00603 -10.10673 -111.27829 1.000 18.05071 78 VAL A C 1
ATOM 558 O O . VAL A 1 78 ? -15.21673 -10.36534 -110.36019 1.000 16.51960 78 VAL A O 1
ATOM 562 N N . ASP A 1 79 ? -16.86904 -10.99985 -111.76161 1.000 18.18151 79 ASP A N 1
ATOM 563 C CA . ASP A 1 79 ? -16.89619 -12.36920 -111.26649 1.000 16.77767 79 ASP A CA 1
ATOM 564 C C . ASP A 1 79 ? -15.58218 -13.07662 -111.56885 1.000 17.07285 79 ASP A C 1
ATOM 565 O O . ASP A 1 79 ? -15.02180 -12.94371 -112.66017 1.000 15.91127 79 ASP A O 1
ATOM 570 N N . GLY A 1 80 ? -15.08959 -13.83174 -110.58934 1.000 17.54720 80 GLY A N 1
ATOM 571 C CA . GLY A 1 80 ? -13.91944 -14.65988 -110.77866 1.000 16.98354 80 GLY A CA 1
ATOM 572 C C . GLY A 1 80 ? -12.59140 -13.99219 -110.50215 1.000 17.93817 80 GLY A C 1
ATOM 573 O O . GLY A 1 80 ? -11.55063 -14.64628 -110.64878 1.000 21.40831 80 GLY A O 1
ATOM 574 N N . TRP A 1 81 ? -12.58533 -12.71916 -110.11240 1.000 15.26017 81 TRP A N 1
ATOM 575 C CA . TRP A 1 81 ? -11.33389 -12.05774 -109.77046 1.000 20.02844 81 TRP A CA 1
ATOM 576 C C . TRP A 1 81 ? -10.67667 -12.73556 -108.57438 1.000 22.83903 81 TRP A C 1
ATOM 577 O O . TRP A 1 81 ? -11.30453 -12.94151 -107.53273 1.000 20.41234 81 TRP A O 1
ATOM 588 N N . ASP A 1 82 ? -9.39824 -13.07566 -108.73272 1.000 19.28370 82 ASP A N 1
ATOM 589 C CA . ASP A 1 82 ? -8.64466 -13.86493 -107.76593 1.000 19.38028 82 ASP A CA 1
ATOM 590 C C . ASP A 1 82 ? -7.36190 -13.14368 -107.37918 1.000 26.86854 82 ASP A C 1
ATOM 591 O O . ASP A 1 82 ? -6.35441 -13.77347 -107.04498 1.000 29.98396 82 ASP A O 1
ATOM 596 N N . GLN A 1 83 ? -7.40076 -11.81877 -107.41342 1.000 26.70593 83 GLN A N 1
ATOM 597 C CA . GLN A 1 83 ? -6.24577 -10.98206 -107.14752 1.000 26.54670 83 GLN A CA 1
ATOM 598 C C . GLN A 1 83 ? -6.60976 -9.98910 -106.05280 1.000 25.76134 83 GLN A C 1
ATOM 599 O O . GLN A 1 83 ? -7.68367 -9.38866 -106.08624 1.000 21.22728 83 GLN A O 1
ATOM 616 N N . LEU A 1 85 ? -7.16744 -6.77255 -104.12662 1.000 17.20303 85 LEU A N 1
ATOM 617 C CA . LEU A 1 85 ? -7.46743 -5.45627 -104.67372 1.000 15.64974 85 LEU A CA 1
ATOM 618 C C . LEU A 1 85 ? -7.65265 -4.43170 -103.55444 1.000 14.11394 85 LEU A C 1
ATOM 619 O O . LEU A 1 85 ? -8.65967 -4.44893 -102.84846 1.000 13.63322 85 LEU A O 1
ATOM 624 N N . THR A 1 86 ? -6.67405 -3.53733 -103.39803 1.000 11.92114 86 THR A N 1
ATOM 625 C CA . THR A 1 86 ? -6.68458 -2.55378 -102.31313 1.000 14.12441 86 THR A CA 1
ATOM 626 C C . THR A 1 86 ? -7.37421 -1.28315 -102.79705 1.000 12.02762 86 THR A C 1
ATOM 627 O O . THR A 1 86 ? -6.74437 -0.30474 -103.20376 1.000 12.27644 86 THR A O 1
ATOM 631 N N . GLY A 1 87 ? -8.70125 -1.30550 -102.74398 1.000 10.78656 87 GLY A N 1
ATOM 632 C CA . GLY A 1 87 ? -9.47604 -0.13236 -103.08576 1.000 11.75737 87 GLY A CA 1
ATOM 633 C C . GLY A 1 87 ? -10.08951 -0.19983 -104.46619 1.000 11.05598 87 GLY A C 1
ATOM 634 O O . GLY A 1 87 ? -9.39834 0.02853 -105.46314 1.000 12.28517 87 GLY A O 1
ATOM 635 N N . ILE A 1 88 ? -11.38393 -0.52170 -104.53950 1.000 11.36824 88 ILE A N 1
ATOM 636 C CA . ILE A 1 88 ? -12.09183 -0.46369 -105.81621 1.000 10.22224 88 ILE A CA 1
ATOM 637 C C . ILE A 1 88 ? -12.00249 0.94130 -106.39591 1.000 10.07009 88 ILE A C 1
ATOM 638 O O . ILE A 1 88 ? -11.80751 1.12445 -107.60351 1.000 10.23300 88 ILE A O 1
ATOM 643 N N . ILE A 1 89 ? -12.13904 1.95187 -105.54418 1.000 8.06788 89 ILE A N 1
ATOM 644 C CA . ILE A 1 89 ? -11.78259 3.32558 -105.86830 1.000 9.64899 89 ILE A CA 1
ATOM 645 C C . ILE A 1 89 ? -10.70938 3.75675 -104.88108 1.000 8.58061 89 ILE A C 1
ATOM 646 O O . ILE A 1 89 ? -10.86891 3.57685 -103.66827 1.000 6.54758 89 ILE A O 1
ATOM 651 N N . ARG A 1 90 ? -9.61302 4.30585 -105.39715 1.000 10.20745 90 ARG A N 1
ATOM 652 C CA . ARG A 1 90 ? -8.49320 4.67243 -104.54590 1.000 11.50544 90 ARG A CA 1
ATOM 653 C C . ARG A 1 90 ? -7.69328 5.78252 -105.20676 1.000 11.49268 90 ARG A C 1
ATOM 654 O O . ARG A 1 90 ? -7.82297 6.04342 -106.40523 1.000 12.53163 90 ARG A O 1
ATOM 662 N N . SER A 1 91 ? -6.86949 6.44104 -104.39877 1.000 13.14233 91 SER A N 1
ATOM 663 C CA . SER A 1 91 ? -5.89875 7.40181 -104.90116 1.000 11.41664 91 SER A CA 1
ATOM 664 C C . SER A 1 91 ? -4.55867 6.69327 -105.07507 1.000 14.92169 91 SER A C 1
ATOM 665 O O . SER A 1 91 ? -4.40268 5.54612 -104.65529 1.000 15.24021 91 SER A O 1
ATOM 679 N N . ASN A 1 93 ? -0.76894 5.52368 -104.58929 1.000 12.68505 93 ASN A N 1
ATOM 680 C CA . ASN A 1 93 ? 0.26214 5.37957 -103.57285 1.000 11.97773 93 ASN A CA 1
ATOM 681 C C . ASN A 1 93 ? 1.45429 6.24105 -103.98039 1.000 17.03834 93 ASN A C 1
ATOM 682 O O . ASN A 1 93 ? 1.85765 6.24304 -105.14402 1.000 19.40537 93 ASN A O 1
ATOM 687 N N . GLY A 1 94 ? 2.00601 6.98554 -103.02621 1.000 15.67486 94 GLY A N 1
ATOM 688 C CA . GLY A 1 94 ? 3.12057 7.86381 -103.31301 1.000 13.29471 94 GLY A CA 1
ATOM 689 C C . GLY A 1 94 ? 2.74613 9.20714 -103.89273 1.000 18.99759 94 GLY A C 1
ATOM 690 O O . GLY A 1 94 ? 3.63448 9.93600 -104.34925 1.000 17.53029 94 GLY A O 1
ATOM 691 N N . GLU A 1 95 ? 1.46415 9.55794 -103.89436 1.000 16.51405 95 GLU A N 1
ATOM 692 C CA . GLU A 1 95 ? 1.02006 10.85383 -104.39020 1.000 14.44291 95 GLU A CA 1
ATOM 693 C C . GLU A 1 95 ? 0.09335 11.48885 -103.36167 1.000 14.71323 95 GLU A C 1
ATOM 694 O O . GLU A 1 95 ? -0.76055 10.81773 -102.78730 1.000 16.26351 95 GLU A O 1
ATOM 711 N N . THR A 1 97 ? -2.63567 13.08925 -103.30033 1.000 12.46418 97 THR A N 1
ATOM 712 C CA . THR A 1 97 ? -3.90431 13.38779 -103.96054 1.000 13.84837 97 THR A CA 1
ATOM 713 C C . THR A 1 97 ? -4.79366 14.25452 -103.07470 1.000 12.20707 97 THR A C 1
ATOM 714 O O . THR A 1 97 ? -4.81395 14.08038 -101.85816 1.000 10.83346 97 THR A O 1
ATOM 718 N N . HIS A 1 98 ? -5.52536 15.19265 -103.67438 1.000 11.13332 98 HIS A N 1
ATOM 719 C CA . HIS A 1 98 ? -6.27140 16.15088 -102.87397 1.000 9.69194 98 HIS A CA 1
ATOM 720 C C . HIS A 1 98 ? -7.54284 16.58084 -103.58988 1.000 10.43485 98 HIS A C 1
ATOM 721 O O . HIS A 1 98 ? -7.64653 16.51287 -104.81679 1.000 9.35695 98 HIS A O 1
ATOM 728 N N . ASP A 1 99 ? -8.50809 17.03993 -102.78794 1.000 10.45492 99 ASP A N 1
ATOM 729 C CA . ASP A 1 99 ? -9.76341 17.61959 -103.27280 1.000 8.93583 99 ASP A CA 1
ATOM 730 C C . ASP A 1 99 ? -10.50145 16.66880 -104.21306 1.000 8.14444 99 ASP A C 1
ATOM 731 O O . ASP A 1 99 ? -10.86006 17.02198 -105.33674 1.000 10.74688 99 ASP A O 1
ATOM 736 N N . TYR A 1 100 ? -10.74563 15.45264 -103.73439 1.000 7.64107 100 TYR A N 1
ATOM 737 C CA . TYR A 1 100 ? -11.49693 14.46117 -104.48621 1.000 8.95710 100 TYR A CA 1
ATOM 738 C C . TYR A 1 100 ? -12.52031 13.79489 -103.57683 1.000 9.07075 100 TYR A C 1
ATOM 739 O O . TYR A 1 100 ? -12.49395 13.93823 -102.35004 1.000 10.95627 100 TYR A O 1
ATOM 748 N N . GLY A 1 101 ? -13.43507 13.05936 -104.19339 1.000 10.30941 101 GLY A N 1
ATOM 749 C CA . GLY A 1 101 ? -14.46493 12.39825 -103.41884 1.000 10.12876 101 GLY A CA 1
ATOM 750 C C . GLY A 1 101 ? -15.34356 11.53121 -104.28977 1.000 8.97575 101 GLY A C 1
ATOM 751 O O . GLY A 1 101 ? -15.20815 11.48708 -105.51736 1.000 9.52951 101 GLY A O 1
ATOM 752 N N . ILE A 1 102 ? -16.25094 10.83596 -103.61285 1.000 6.07742 102 ILE A N 1
ATOM 753 C CA . ILE A 1 102 ? -17.22999 9.95382 -104.23338 1.000 8.90343 102 ILE A CA 1
ATOM 754 C C . ILE A 1 102 ? -18.60429 10.27191 -103.66012 1.000 6.71057 102 ILE A C 1
ATOM 755 O O . ILE A 1 102 ? -18.73938 10.56999 -102.46628 1.000 9.10379 102 ILE A O 1
ATOM 760 N N . ARG A 1 103 ? -19.61977 10.23549 -104.52211 1.000 8.45224 103 ARG A N 1
ATOM 761 C CA . ARG A 1 103 ? -20.98593 10.55260 -104.13564 1.000 7.25971 103 ARG A CA 1
ATOM 762 C C . ARG A 1 103 ? -21.96420 9.62580 -104.84038 1.000 9.79573 103 ARG A C 1
ATOM 763 O O . ARG A 1 103 ? -21.75616 9.25358 -105.99849 1.000 10.60337 103 ARG A O 1
ATOM 771 N N . ASP A 1 104 ? -23.02368 9.25040 -104.12090 1.000 9.06656 104 ASP A N 1
ATOM 772 C CA . ASP A 1 104 ? -24.23859 8.68819 -104.71247 1.000 7.96312 104 ASP A CA 1
ATOM 773 C C . ASP A 1 104 ? -23.96936 7.40554 -105.50046 1.000 6.01432 104 ASP A C 1
ATOM 774 O O . ASP A 1 104 ? -24.39663 7.25871 -106.64502 1.000 6.03764 104 ASP A O 1
ATOM 779 N N . LEU A 1 105 ? -23.27356 6.45661 -104.88115 1.000 8.44927 105 LEU A N 1
ATOM 780 C CA . LEU A 1 105 ? -22.97725 5.21386 -105.57949 1.000 8.14877 105 LEU A CA 1
ATOM 781 C C . LEU A 1 105 ? -22.80112 4.07632 -104.58432 1.000 9.71806 105 LEU A C 1
ATOM 782 O O . LEU A 1 105 ? -22.68492 4.28452 -103.37253 1.000 9.26274 105 LEU A O 1
ATOM 787 N N . THR A 1 106 ? -22.80144 2.85871 -105.12471 1.000 9.13422 106 THR A N 1
ATOM 788 C CA . THR A 1 106 ? -22.55977 1.64070 -104.36558 1.000 7.60480 106 THR A CA 1
ATOM 789 C C . THR A 1 106 ? -21.31880 0.94695 -104.90724 1.000 8.16687 106 THR A C 1
ATOM 790 O O . THR A 1 106 ? -21.18390 0.75778 -106.12020 1.000 10.49114 106 THR A O 1
ATOM 794 N N . LEU A 1 107 ? -20.41996 0.57927 -104.00374 1.000 7.12446 107 LEU A N 1
ATOM 795 C CA . LEU A 1 107 ? -19.27758 -0.26844 -104.30428 1.000 6.34377 107 LEU A CA 1
ATOM 796 C C . LEU A 1 107 ? -19.59117 -1.66031 -103.77388 1.000 7.74212 107 LEU A C 1
ATOM 797 O O . LEU A 1 107 ? -19.95378 -1.81165 -102.60245 1.000 8.25902 107 LEU A O 1
ATOM 802 N N . ASP A 1 108 ? -19.50820 -2.66013 -104.64670 1.000 9.83599 108 ASP A N 1
ATOM 803 C CA . ASP A 1 108 ? -19.83758 -4.03911 -104.30874 1.000 10.53889 108 ASP A CA 1
ATOM 804 C C . ASP A 1 108 ? -18.59809 -4.88598 -104.54482 1.000 8.85800 108 ASP A C 1
ATOM 805 O O . ASP A 1 108 ? -18.12376 -4.99184 -105.68059 1.000 9.64979 108 ASP A O 1
ATOM 810 N N . GLY A 1 109 ? -18.08465 -5.49526 -103.47812 1.000 10.13734 109 GLY A N 1
ATOM 811 C CA . GLY A 1 109 ? -16.85324 -6.25441 -103.57393 1.000 10.11858 109 GLY A CA 1
ATOM 812 C C . GLY A 1 109 ? -16.99058 -7.63935 -104.16071 1.000 10.27500 109 GLY A C 1
ATOM 813 O O . GLY A 1 109 ? -15.96968 -8.27988 -104.42767 1.000 10.58292 109 GLY A O 1
ATOM 814 N N . ASN A 1 110 ? -18.22279 -8.11204 -104.36388 1.000 12.03403 110 ASN A N 1
ATOM 815 C CA . ASN A 1 110 ? -18.48058 -9.40102 -105.00676 1.000 12.30422 110 ASN A CA 1
ATOM 816 C C . ASN A 1 110 ? -17.70573 -10.52199 -104.31737 1.000 13.85250 110 ASN A C 1
ATOM 817 O O . ASN A 1 110 ? -17.11134 -11.38669 -104.96345 1.000 16.22994 110 ASN A O 1
ATOM 822 N N . GLN A 1 111 ? -17.69891 -10.49337 -102.98107 1.000 13.63560 111 GLN A N 1
ATOM 823 C CA . GLN A 1 111 ? -16.91884 -11.46690 -102.22241 1.000 15.61410 111 GLN A CA 1
ATOM 824 C C . GLN A 1 111 ? -17.39575 -12.89171 -102.47220 1.000 14.78731 111 GLN A C 1
ATOM 825 O O . GLN A 1 111 ? -16.60770 -13.83791 -102.36015 1.000 14.25148 111 GLN A O 1
ATOM 831 N N . ASP A 1 112 ? -18.67441 -13.06486 -102.81485 1.000 14.22635 112 ASP A N 1
ATOM 832 C CA . ASP A 1 112 ? -19.21540 -14.39638 -103.05483 1.000 14.89524 112 ASP A CA 1
ATOM 833 C C . ASP A 1 112 ? -18.70428 -15.00579 -104.35286 1.000 15.25128 112 ASP A C 1
ATOM 834 O O . ASP A 1 112 ? -18.78513 -16.22692 -104.52322 1.000 15.08251 112 ASP A O 1
ATOM 839 N N . ASN A 1 113 ? -18.15971 -14.18966 -105.25828 1.000 17.35125 113 ASN A N 1
ATOM 840 C CA . ASN A 1 113 ? -17.73042 -14.65802 -106.56938 1.000 15.99153 113 ASN A CA 1
ATOM 841 C C . ASN A 1 113 ? -16.27290 -14.32052 -106.85630 1.000 17.18380 113 ASN A C 1
ATOM 842 O O . ASN A 1 113 ? -15.82568 -14.47931 -107.99721 1.000 18.54396 113 ASN A O 1
ATOM 847 N N . THR A 1 114 ? -15.52595 -13.85715 -105.85677 1.000 16.70619 114 THR A N 1
ATOM 848 C CA . THR A 1 114 ? -14.13345 -13.46596 -106.01597 1.000 16.81754 114 THR A CA 1
ATOM 849 C C . THR A 1 114 ? -13.33155 -13.99026 -104.83343 1.000 22.17335 114 THR A C 1
ATOM 850 O O . THR A 1 114 ? -13.87606 -14.21839 -103.75011 1.000 22.62460 114 THR A O 1
ATOM 854 N N . GLU A 1 115 ? -12.03533 -14.19432 -105.05086 1.000 22.89198 115 GLU A N 1
ATOM 855 C CA . GLU A 1 115 ? -11.12618 -14.59064 -103.98692 1.000 22.15342 115 GLU A CA 1
ATOM 856 C C . GLU A 1 115 ? -10.09640 -13.49588 -103.74720 1.000 23.16157 115 GLU A C 1
ATOM 857 O O . GLU A 1 115 ? -9.67813 -12.79749 -104.67479 1.000 24.66925 115 GLU A O 1
ATOM 863 N N . GLY A 1 116 ? -9.69123 -13.35613 -102.49584 1.000 24.81613 116 GLY A N 1
ATOM 864 C CA . GLY A 1 116 ? -8.66064 -12.41212 -102.12636 1.000 18.17582 116 GLY A CA 1
ATOM 865 C C . GLY A 1 116 ? -9.20990 -11.25532 -101.30479 1.000 18.45576 116 GLY A C 1
ATOM 866 O O . GLY A 1 116 ? -10.41499 -10.99093 -101.26161 1.000 17.87409 116 GLY A O 1
ATOM 867 N N . GLU A 1 117 ? -8.29052 -10.56388 -100.63565 1.000 16.03391 117 GLU A N 1
ATOM 868 C CA . GLU A 1 117 ? -8.63424 -9.44682 -99.76424 1.000 16.28936 117 GLU A CA 1
ATOM 869 C C . GLU A 1 117 ? -8.96331 -8.21786 -100.60321 1.000 15.05180 117 GLU A C 1
ATOM 870 O O . GLU A 1 117 ? -8.11839 -7.73784 -101.36644 1.000 12.55067 117 GLU A O 1
ATOM 876 N N . VAL A 1 118 ? -10.18418 -7.70753 -100.46495 1.000 13.49501 118 VAL A N 1
ATOM 877 C CA . VAL A 1 118 ? -10.64555 -6.55681 -101.23105 1.000 12.95775 118 VAL A CA 1
ATOM 878 C C . VAL A 1 118 ? -11.10098 -5.46508 -100.27287 1.000 13.89223 118 VAL A C 1
ATOM 879 O O . VAL A 1 118 ? -11.79834 -5.73620 -99.28875 1.000 10.25320 118 VAL A O 1
ATOM 883 N N . ASP A 1 119 ? -10.69427 -4.23177 -100.56193 1.000 10.75790 119 ASP A N 1
ATOM 884 C CA . ASP A 1 119 ? -11.16878 -3.04969 -99.86153 1.000 10.30298 119 ASP A CA 1
ATOM 885 C C . ASP A 1 119 ? -11.92446 -2.16004 -100.84117 1.000 12.28075 119 ASP A C 1
ATOM 886 O O . ASP A 1 119 ? -11.61489 -2.12356 -102.03569 1.000 11.89401 119 ASP A O 1
ATOM 891 N N . GLY A 1 120 ? -12.93614 -1.46071 -100.33055 1.000 9.03625 120 GLY A N 1
ATOM 892 C CA . GLY A 1 120 ? -13.79303 -0.64089 -101.16656 1.000 9.50457 120 GLY A CA 1
ATOM 893 C C . GLY A 1 120 ? -13.21629 0.70007 -101.57611 1.000 9.88753 120 GLY A C 1
ATOM 894 O O . GLY A 1 120 ? -13.00635 0.95311 -102.76555 1.000 11.30981 120 GLY A O 1
ATOM 895 N N . PHE A 1 121 ? -12.96280 1.57179 -100.60206 1.000 10.01154 121 PHE A N 1
ATOM 896 C CA . PHE A 1 121 ? -12.48887 2.92891 -100.85248 1.000 8.78666 121 PHE A CA 1
ATOM 897 C C . PHE A 1 121 ? -11.22359 3.15049 -100.03929 1.000 12.17991 121 PHE A C 1
ATOM 898 O O . PHE A 1 121 ? -11.25846 3.05798 -98.81072 1.000 9.36165 121 PHE A O 1
ATOM 906 N N . TYR A 1 122 ? -10.12064 3.47800 -100.71334 1.000 6.78858 122 TYR A N 1
ATOM 907 C CA . TYR A 1 122 ? -8.80901 3.56164 -100.08010 1.000 10.10459 122 TYR A CA 1
ATOM 908 C C . TYR A 1 122 ? -8.16204 4.90177 -100.40122 1.000 15.20035 122 TYR A C 1
ATOM 909 O O . TYR A 1 122 ? -8.16951 5.33763 -101.55548 1.000 14.10674 122 TYR A O 1
ATOM 918 N N . THR A 1 123 ? -7.60674 5.55285 -99.38005 1.000 13.66972 123 THR A N 1
ATOM 919 C CA . THR A 1 123 ? -6.91410 6.82696 -99.52076 1.000 14.18063 123 THR A CA 1
ATOM 920 C C . THR A 1 123 ? -5.59129 6.74591 -98.77090 1.000 18.03725 123 THR A C 1
ATOM 921 O O . THR A 1 123 ? -5.32924 5.78838 -98.04239 1.000 16.73587 123 THR A O 1
ATOM 925 N N . GLY A 1 124 ? -4.74443 7.75171 -98.96430 1.000 41.01116 124 GLY A N 1
ATOM 926 C CA . GLY A 1 124 ? -3.49131 7.86545 -98.24596 1.000 42.74621 124 GLY A CA 1
ATOM 927 C C . GLY A 1 124 ? -2.32414 8.09069 -99.18187 1.000 45.45129 124 GLY A C 1
ATOM 928 O O . GLY A 1 124 ? -2.45444 8.07635 -100.40460 1.000 45.56707 124 GLY A O 1
ATOM 929 N N . TYR A 1 125 ? -1.15273 8.30513 -98.57830 1.000 19.07864 125 TYR A N 1
ATOM 930 C CA . TYR A 1 125 ? 0.04260 8.59169 -99.36246 1.000 19.37363 125 TYR A CA 1
ATOM 931 C C . TYR A 1 125 ? 0.99256 7.40258 -99.44749 1.000 18.61936 125 TYR A C 1
ATOM 932 O O . TYR A 1 125 ? 1.13047 6.79897 -100.51652 1.000 17.79974 125 TYR A O 1
ATOM 941 N N . ILE A 1 126 ? 1.58420 7.01753 -98.31702 1.000 19.00373 126 ILE A N 1
ATOM 942 C CA . ILE A 1 126 ? 2.49375 5.87378 -98.18612 1.000 20.33456 126 ILE A CA 1
ATOM 943 C C . ILE A 1 126 ? 2.48216 5.41453 -96.73197 1.000 19.72754 126 ILE A C 1
ATOM 944 O O . ILE A 1 126 ? 2.60772 6.24703 -95.82215 1.000 24.65879 126 ILE A O 1
ATOM 949 N N . PRO A 1 127 ? 2.31495 4.12152 -96.46177 1.000 18.36280 127 PRO A N 1
ATOM 950 C CA . PRO A 1 127 ? 2.44914 3.63618 -95.08344 1.000 18.24838 127 PRO A CA 1
ATOM 951 C C . PRO A 1 127 ? 3.81582 3.95756 -94.49322 1.000 25.16692 127 PRO A C 1
ATOM 952 O O . PRO A 1 127 ? 4.84602 3.86826 -95.16536 1.000 24.46443 127 PRO A O 1
ATOM 956 N N . ARG A 1 128 ? 3.80507 4.36597 -93.22555 1.000 20.46124 128 ARG A N 1
ATOM 957 C CA . ARG A 1 128 ? 4.98343 4.63931 -92.40591 1.000 23.99629 128 ARG A CA 1
ATOM 958 C C . ARG A 1 128 ? 5.83690 5.79954 -92.89905 1.000 24.09995 128 ARG A C 1
ATOM 959 O O . ARG A 1 128 ? 6.92999 6.01575 -92.36125 1.000 28.60040 128 ARG A O 1
ATOM 967 N N . GLU A 1 129 ? 5.38298 6.56316 -93.88774 1.000 22.72712 129 GLU A N 1
ATOM 968 C CA . GLU A 1 129 ? 6.14489 7.70804 -94.35492 1.000 23.05902 129 GLU A CA 1
ATOM 969 C C . GLU A 1 129 ? 5.27974 8.95895 -94.29806 1.000 25.74210 129 GLU A C 1
ATOM 970 O O . GLU A 1 129 ? 4.05147 8.88903 -94.21286 1.000 27.00984 129 GLU A O 1
ATOM 976 N N . ASP A 1 130 ? 5.94114 10.11245 -94.35142 1.000 30.10590 130 ASP A N 1
ATOM 977 C CA . ASP A 1 130 ? 5.26798 11.39865 -94.24729 1.000 32.68700 130 ASP A CA 1
ATOM 978 C C . ASP A 1 130 ? 4.71874 11.86436 -95.58578 1.000 31.76553 130 ASP A C 1
ATOM 979 O O . ASP A 1 130 ? 5.26837 11.56770 -96.64897 1.000 34.16161 130 ASP A O 1
ATOM 984 N N . GLY A 1 131 ? 3.63663 12.63128 -95.51165 1.000 24.68199 131 GLY A N 1
ATOM 985 C CA . GLY A 1 131 ? 2.88232 13.02202 -96.68122 1.000 18.18626 131 GLY A CA 1
ATOM 986 C C . GLY A 1 131 ? 1.46942 12.50746 -96.53300 1.000 18.04741 131 GLY A C 1
ATOM 987 O O . GLY A 1 131 ? 1.25529 11.46007 -95.91453 1.000 19.62251 131 GLY A O 1
ATOM 988 N N . ALA A 1 132 ? 0.49370 13.22450 -97.08037 1.000 15.01520 132 ALA A N 1
ATOM 989 C CA . ALA A 1 132 ? -0.89242 12.86945 -96.83447 1.000 13.99496 132 ALA A CA 1
ATOM 990 C C . ALA A 1 132 ? -1.76399 13.32439 -97.99077 1.000 12.98465 132 ALA A C 1
ATOM 991 O O . ALA A 1 132 ? -1.49656 14.34653 -98.62826 1.000 12.04289 132 ALA A O 1
ATOM 993 N N . ASP A 1 133 ? -2.80332 12.53972 -98.25792 1.000 12.63217 133 ASP A N 1
ATOM 994 C CA . ASP A 1 133 ? -3.95909 13.04571 -98.97714 1.000 10.53661 133 ASP A CA 1
ATOM 995 C C . ASP A 1 133 ? -4.66333 14.08950 -98.11978 1.000 11.60716 133 ASP A C 1
ATOM 996 O O . ASP A 1 133 ? -4.58562 14.06371 -96.88910 1.000 11.48607 133 ASP A O 1
ATOM 1001 N N . TYR A 1 134 ? -5.35225 15.02151 -98.77177 1.000 11.81842 134 TYR A N 1
ATOM 1002 C CA . TYR A 1 134 ? -6.08467 16.02612 -98.01633 1.000 11.75747 134 TYR A CA 1
ATOM 1003 C C . TYR A 1 134 ? -7.33244 16.44095 -98.78058 1.000 11.29831 134 TYR A C 1
ATOM 1004 O O . TYR A 1 134 ? -7.37590 16.37754 -100.01057 1.000 11.02510 134 TYR A O 1
ATOM 1013 N N . ASN A 1 135 ? -8.35211 16.85832 -98.02520 1.000 10.95696 135 ASN A N 1
ATOM 1014 C CA . ASN A 1 135 ? -9.64224 17.29180 -98.56325 1.000 11.59509 135 ASN A CA 1
ATOM 1015 C C . ASN A 1 135 ? -10.29532 16.17492 -99.38609 1.000 9.53541 135 ASN A C 1
ATOM 1016 O O . ASN A 1 135 ? -10.47890 16.27239 -100.59766 1.000 9.94996 135 ASN A O 1
ATOM 1021 N N . VAL A 1 136 ? -10.64848 15.10323 -98.68091 1.000 7.31373 136 VAL A N 1
ATOM 1022 C CA . VAL A 1 136 ? -11.25823 13.92082 -99.27960 1.000 7.62590 136 VAL A CA 1
ATOM 1023 C C . VAL A 1 136 ? -12.68778 13.81315 -98.77050 1.000 10.93572 136 VAL A C 1
ATOM 1024 O O . VAL A 1 136 ? -12.95347 14.03903 -97.58389 1.000 8.04820 136 VAL A O 1
ATOM 1028 N N . THR A 1 137 ? -13.61191 13.47973 -99.66979 1.000 11.46341 137 THR A N 1
ATOM 1029 C CA . THR A 1 137 ? -15.02565 13.49274 -99.31752 1.000 9.34127 137 THR A CA 1
ATOM 1030 C C . THR A 1 137 ? -15.73436 12.25755 -99.85683 1.000 11.83355 137 THR A C 1
ATOM 1031 O O . THR A 1 137 ? -15.57360 11.90446 -101.02700 1.000 11.84866 137 THR A O 1
ATOM 1035 N N . ALA A 1 138 ? -16.52263 11.60810 -99.00305 1.000 6.43654 138 ALA A N 1
ATOM 1036 C CA . ALA A 1 138 ? -17.43287 10.54665 -99.41597 1.000 9.55062 138 ALA A CA 1
ATOM 1037 C C . ALA A 1 138 ? -18.81161 10.86381 -98.85866 1.000 5.91611 138 ALA A C 1
ATOM 1038 O O . ALA A 1 138 ? -18.97419 10.98595 -97.63918 1.000 6.29614 138 ALA A O 1
ATOM 1040 N N . GLU A 1 139 ? -19.79544 11.01388 -99.74562 1.000 10.00551 139 GLU A N 1
ATOM 1041 C CA . GLU A 1 139 ? -21.15257 11.37172 -99.34362 1.000 10.08258 139 GLU A CA 1
ATOM 1042 C C . GLU A 1 139 ? -22.15583 10.42759 -99.98181 1.000 9.75531 139 GLU A C 1
ATOM 1043 O O . GLU A 1 139 ? -22.10818 10.19636 -101.19366 1.000 11.90675 139 GLU A O 1
ATOM 1049 N N . ARG A 1 140 ? -23.07028 9.90499 -99.16743 1.000 8.03608 140 ARG A N 1
ATOM 1050 C CA . ARG A 1 140 ? -24.16856 9.07095 -99.64684 1.000 9.29915 140 ARG A CA 1
ATOM 1051 C C . ARG A 1 140 ? -23.64438 7.91168 -100.48939 1.000 7.71453 140 ARG A C 1
ATOM 1052 O O . ARG A 1 140 ? -24.08534 7.67184 -101.61477 1.000 8.87748 140 ARG A O 1
ATOM 1060 N N . VAL A 1 141 ? -22.67464 7.19456 -99.93264 1.000 7.42470 141 VAL A N 1
ATOM 1061 C CA . VAL A 1 141 ? -22.01806 6.08534 -100.61053 1.000 9.81513 141 VAL A CA 1
ATOM 1062 C C . VAL A 1 141 ? -22.26413 4.81810 -99.80672 1.000 7.16998 141 VAL A C 1
ATOM 1063 O O . VAL A 1 141 ? -22.09778 4.81059 -98.58201 1.000 10.39367 141 VAL A O 1
ATOM 1067 N N . GLU A 1 142 ? -22.66060 3.75329 -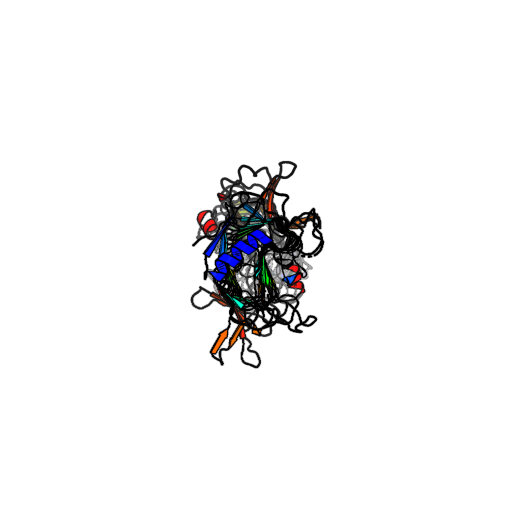100.49251 1.000 5.89326 142 GLU A N 1
ATOM 1068 C CA . GLU A 1 142 ? -22.82561 2.44399 -99.87985 1.000 5.59184 142 GLU A CA 1
ATOM 1069 C C . GLU A 1 142 ? -21.66933 1.55972 -100.31614 1.000 9.18197 142 GLU A C 1
ATOM 1070 O O . GLU A 1 142 ? -21.34678 1.50823 -101.50351 1.000 8.33136 142 GLU A O 1
ATOM 1076 N N . ILE A 1 143 ? -21.01734 0.90494 -99.36082 1.000 6.65973 143 ILE A N 1
ATOM 1077 C CA . ILE A 1 143 ? -19.98303 -0.07701 -99.66082 1.000 8.73890 143 ILE A CA 1
ATOM 1078 C C . ILE A 1 143 ? -20.38466 -1.39207 -99.01390 1.000 11.02884 143 ILE A C 1
ATOM 1079 O O . ILE A 1 143 ? -20.64175 -1.44281 -97.80573 1.000 8.78869 143 ILE A O 1
ATOM 1084 N N . ARG A 1 144 ? -20.43958 -2.45116 -99.81724 1.000 10.64992 144 ARG A N 1
ATOM 1085 C CA . ARG A 1 144 ? -20.97621 -3.72291 -99.36757 1.000 7.81772 144 ARG A CA 1
ATOM 1086 C C . ARG A 1 144 ? -20.21539 -4.87371 -100.00732 1.000 10.50882 144 ARG A C 1
ATOM 1087 O O . ARG A 1 144 ? -19.63031 -4.73568 -101.08457 1.000 10.08722 144 ARG A O 1
ATOM 1095 N N . GLU A 1 145 ? -20.21363 -6.00627 -99.30775 1.000 10.37207 145 GLU A N 1
ATOM 1096 C CA . GLU A 1 145 ? -19.75780 -7.29408 -99.82497 1.000 12.08466 145 GLU A CA 1
ATOM 1097 C C . GLU A 1 145 ? -18.28453 -7.29277 -100.21787 1.000 9.48746 145 GLU A C 1
ATOM 1098 O O . GLU A 1 145 ? -17.86572 -8.10863 -101.04432 1.000 11.54650 145 GLU A O 1
ATOM 1104 N N . VAL A 1 146 ? -17.48074 -6.39453 -99.64731 1.000 11.13205 146 VAL A N 1
ATOM 1105 C CA . VAL A 1 146 ? -16.03400 -6.44835 -99.82366 1.000 11.53878 146 VAL A CA 1
ATOM 1106 C C . VAL A 1 146 ? -15.47108 -7.41025 -98.78795 1.000 10.41639 146 VAL A C 1
ATOM 1107 O O . VAL A 1 146 ? -16.05600 -7.61983 -97.71992 1.000 10.27229 146 VAL A O 1
ATOM 1111 N N . SER A 1 147 ? -14.32647 -8.01606 -99.10766 1.000 11.22195 147 SER A N 1
ATOM 1112 C CA . SER A 1 147 ? -13.82522 -9.11066 -98.28405 1.000 10.53096 147 SER A CA 1
ATOM 1113 C C . SER A 1 147 ? -13.09054 -8.63612 -97.03498 1.000 10.76582 147 SER A C 1
ATOM 1114 O O . SER A 1 147 ? -13.03040 -9.37979 -96.04988 1.000 9.15112 147 SER A O 1
ATOM 1117 N N . ARG A 1 148 ? -12.48376 -7.44712 -97.05001 1.000 11.79385 148 ARG A N 1
ATOM 1118 C CA . ARG A 1 148 ? -11.80327 -6.96919 -95.85007 1.000 10.11435 148 ARG A CA 1
ATOM 1119 C C . ARG A 1 148 ? -12.37731 -5.67121 -95.29553 1.000 12.29896 148 ARG A C 1
ATOM 1120 O O . ARG A 1 148 ? -12.95719 -5.68567 -94.20838 1.000 15.90283 148 ARG A O 1
ATOM 1128 N N . TYR A 1 149 ? -12.30003 -4.55931 -96.02236 1.000 12.18455 149 TYR A N 1
ATOM 1129 C CA . TYR A 1 149 ? -12.60512 -3.25311 -95.44598 1.000 10.71818 149 TYR A CA 1
ATOM 1130 C C . TYR A 1 149 ? -13.48551 -2.46206 -96.39682 1.000 11.21858 149 TYR A C 1
ATOM 1131 O O . TYR A 1 149 ? -13.12233 -2.26289 -97.55946 1.000 10.60861 149 TYR A O 1
ATOM 1140 N N . GLY A 1 150 ? -14.63046 -2.00004 -95.90119 1.000 8.81322 150 GLY A N 1
ATOM 1141 C CA . GLY A 1 150 ? -15.51280 -1.20531 -96.72984 1.000 9.44809 150 GLY A CA 1
ATOM 1142 C C . GLY A 1 150 ? -14.96642 0.17586 -97.02597 1.000 7.61640 150 GLY A C 1
ATOM 1143 O O . GLY A 1 150 ? -14.53135 0.44833 -98.14791 1.000 12.19360 150 GLY A O 1
ATOM 1144 N N . PHE A 1 151 ? -14.95897 1.04810 -96.02297 1.000 6.28190 151 PHE A N 1
ATOM 1145 C CA . PHE A 1 151 ? -14.30297 2.34578 -96.10921 1.000 6.97875 151 PHE A CA 1
ATOM 1146 C C . PHE A 1 151 ? -12.97256 2.23669 -95.37742 1.000 8.22540 151 PHE A C 1
ATOM 1147 O O . PHE A 1 151 ? -12.95207 2.03395 -94.15927 1.000 9.01102 151 PHE A O 1
ATOM 1155 N N . ASP A 1 152 ? -11.86731 2.37504 -96.10692 1.000 10.57337 152 ASP A N 1
ATOM 1156 C CA . ASP A 1 152 ? -10.52336 2.22616 -95.55062 1.000 12.23116 152 ASP A CA 1
ATOM 1157 C C . ASP A 1 152 ? -9.65718 3.42285 -95.93485 1.000 12.67314 152 ASP A C 1
ATOM 1158 O O . ASP A 1 152 ? -8.66933 3.28266 -96.66285 1.000 10.82847 152 ASP A O 1
ATOM 1163 N N . PRO A 1 153 ? -10.00149 4.62671 -95.46932 1.000 13.53180 153 PRO A N 1
ATOM 1164 C CA . PRO A 1 153 ? -9.04311 5.72971 -95.57557 1.000 13.38533 153 PRO A CA 1
ATOM 1165 C C . PRO A 1 153 ? -7.80635 5.40035 -94.75565 1.000 12.37909 153 PRO A C 1
ATOM 1166 O O . PRO A 1 153 ? -7.89714 4.84436 -93.65914 1.000 12.24470 153 PRO A O 1
ATOM 1170 N N . HIS A 1 154 ? -6.63977 5.73939 -95.29745 1.000 14.57755 154 HIS A N 1
ATOM 1171 C CA . HIS A 1 154 ? -5.40663 5.21882 -94.72450 1.000 11.52672 154 HIS A CA 1
ATOM 1172 C C . HIS A 1 154 ? -4.34983 6.30401 -94.56296 1.000 12.23173 154 HIS A C 1
ATOM 1173 O O . HIS A 1 154 ? -4.64352 7.49657 -94.69200 1.000 11.36162 154 HIS A O 1
ATOM 1180 N N . GLU A 1 155 ? -3.12037 5.88822 -94.27133 1.000 14.31366 155 GLU A N 1
ATOM 1181 C CA . GLU A 1 155 ? -2.07007 6.78507 -93.80362 1.000 15.01516 155 GLU A CA 1
ATOM 1182 C C . GLU A 1 155 ? -1.40403 7.49762 -94.97547 1.000 13.77175 155 GLU A C 1
ATOM 1183 O O . GLU A 1 155 ? -0.90100 6.84589 -95.89721 1.000 14.92497 155 GLU A O 1
ATOM 1189 N N . GLN A 1 156 ? -1.40416 8.82982 -94.94953 1.000 14.45242 156 GLN A N 1
ATOM 1190 C CA . GLN A 1 156 ? -2.14994 9.69595 -94.03795 1.000 12.14997 156 GLN A CA 1
ATOM 1191 C C . GLN A 1 156 ? -3.25198 10.38802 -94.82714 1.000 13.92628 156 GLN A C 1
ATOM 1192 O O . GLN A 1 156 ? -3.13416 10.55050 -96.04185 1.000 12.23780 156 GLN A O 1
ATOM 1198 N N . THR A 1 157 ? -4.31776 10.80446 -94.14594 1.000 10.95142 157 THR A N 1
ATOM 1199 C CA . THR A 1 157 ? -5.37037 11.58203 -94.78599 1.000 9.04929 157 THR A CA 1
ATOM 1200 C C . THR A 1 157 ? -5.79269 12.71513 -93.86479 1.000 7.66397 157 THR A C 1
ATOM 1201 O O . THR A 1 157 ? -6.07256 12.48911 -92.68427 1.000 9.55914 157 THR A O 1
ATOM 1205 N N . ILE A 1 158 ? -5.85684 13.92422 -94.41399 1.000 9.03577 158 ILE A N 1
ATOM 1206 C CA . ILE A 1 158 ? -6.20506 15.12462 -93.66616 1.000 10.84675 158 ILE A CA 1
ATOM 1207 C C . ILE A 1 158 ? -7.51969 15.67211 -94.20512 1.000 8.97401 158 ILE A C 1
ATOM 1208 O O . ILE A 1 158 ? -7.74535 15.68752 -95.41959 1.000 10.99129 158 ILE A O 1
ATOM 1213 N N . ASN A 1 159 ? -8.39484 16.09742 -93.29190 1.000 8.89013 159 ASN A N 1
ATOM 1214 C CA . ASN A 1 159 ? -9.68602 16.69677 -93.63379 1.000 9.43866 159 ASN A CA 1
ATOM 1215 C C . ASN A 1 159 ? -10.53052 15.75529 -94.49371 1.000 10.94262 159 ASN A C 1
ATOM 1216 O O . ASN A 1 159 ? -11.11959 16.15231 -95.50146 1.000 9.84029 159 ASN A O 1
ATOM 1221 N N . LEU A 1 160 ? -10.58940 14.49131 -94.08343 1.000 9.75572 160 LEU A N 1
ATOM 1222 C CA . LEU A 1 160 ? -11.52986 13.55429 -94.67844 1.000 8.44501 160 LEU A CA 1
ATOM 1223 C C . LEU A 1 160 ? -12.90126 13.73473 -94.04482 1.000 11.20545 160 LEU A C 1
ATOM 1224 O O . LEU A 1 160 ? -13.02158 13.91200 -92.82936 1.000 11.38733 160 LEU A O 1
ATOM 1229 N N . THR A 1 161 ? -13.93881 13.69780 -94.87596 1.000 8.75457 161 THR A N 1
ATOM 1230 C CA . THR A 1 161 ? -15.31585 13.72738 -94.39879 1.000 9.43572 161 THR A CA 1
ATOM 1231 C C . THR A 1 161 ? -16.09152 12.61459 -95.08321 1.000 8.84889 161 THR A C 1
ATOM 1232 O O . THR A 1 161 ? -16.22414 12.61390 -96.31032 1.000 12.84017 161 THR A O 1
ATOM 1236 N N . ILE A 1 162 ? -16.60327 11.67631 -94.29336 1.000 5.33602 162 ILE A N 1
ATOM 1237 C CA . ILE A 1 162 ? -17.54138 10.66572 -94.76507 1.000 6.94309 162 ILE A CA 1
ATOM 1238 C C . ILE A 1 162 ? -18.87045 10.93457 -94.07852 1.000 7.52675 162 ILE A C 1
ATOM 1239 O O . ILE A 1 162 ? -18.95032 10.93469 -92.84375 1.000 7.65438 162 ILE A O 1
ATOM 1244 N N . ARG A 1 163 ? -19.91011 11.17062 -94.87530 1.000 10.03434 163 ARG A N 1
ATOM 1245 C CA . ARG A 1 163 ? -21.21603 11.52481 -94.34104 1.000 7.76859 163 ARG A CA 1
ATOM 1246 C C . ARG A 1 163 ? -22.31138 10.78738 -95.09410 1.000 7.37451 163 ARG A C 1
ATOM 1247 O O . ARG A 1 163 ? -22.19172 10.51935 -96.29201 1.000 7.92994 163 ARG A O 1
ATOM 1255 N N . ASP A 1 164 ? -23.37544 10.44449 -94.36370 1.000 9.33504 164 ASP A N 1
ATOM 1256 C CA . ASP A 1 164 ? -24.59255 9.87330 -94.94262 1.000 9.38751 164 ASP A CA 1
ATOM 1257 C C . ASP A 1 164 ? -24.31421 8.57499 -95.69417 1.000 9.05054 164 ASP A C 1
ATOM 1258 O O . ASP A 1 164 ? -25.00014 8.24892 -96.66630 1.000 9.20150 164 ASP A O 1
ATOM 1263 N N . SER A 1 165 ? -23.31714 7.82117 -95.24506 1.000 7.24181 165 SER A N 1
ATOM 1264 C CA . SER A 1 165 ? -22.84130 6.64444 -95.95291 1.000 8.28383 165 SER A CA 1
ATOM 1265 C C . SER A 1 165 ? -23.16839 5.37548 -95.17781 1.000 7.01635 165 SER A C 1
ATOM 1266 O O . SER A 1 165 ? -23.39848 5.39819 -93.96592 1.000 6.93288 165 SER A O 1
ATOM 1269 N N . VAL A 1 166 ? -23.18581 4.25936 -95.90346 1.000 7.25373 166 VAL A N 1
ATOM 1270 C CA . VAL A 1 166 ? -23.53859 2.95591 -95.35553 1.000 6.36123 166 VAL A CA 1
ATOM 1271 C C . VAL A 1 166 ? -22.45437 1.96058 -95.73792 1.000 9.01843 166 VAL A C 1
ATOM 1272 O O . VAL A 1 166 ? -22.01288 1.93085 -96.89122 1.000 11.32484 166 VAL A O 1
ATOM 1276 N N . ALA A 1 167 ? -22.01083 1.16324 -94.76968 1.000 9.86003 167 ALA A N 1
ATOM 1277 C CA . ALA A 1 167 ? -21.13334 0.02960 -95.03265 1.000 8.37065 167 ALA A CA 1
ATOM 1278 C C . ALA A 1 167 ? -21.73883 -1.19649 -94.37119 1.000 8.98807 167 ALA A C 1
ATOM 1279 O O . ALA A 1 167 ? -22.00050 -1.18297 -93.16465 1.000 10.03112 167 ALA A O 1
ATOM 1281 N N . HIS A 1 168 ? -21.96534 -2.25184 -95.15076 1.000 10.45454 168 HIS A N 1
ATOM 1282 C CA . HIS A 1 168 ? -22.62052 -3.42588 -94.59742 1.000 10.61652 168 HIS A CA 1
ATOM 1283 C C . HIS A 1 168 ? -22.15784 -4.69379 -95.29850 1.000 11.84530 168 HIS A C 1
ATOM 1284 O O . HIS A 1 168 ? -21.70666 -4.66258 -96.44549 1.000 8.79647 168 HIS A O 1
ATOM 1291 N N . ASN A 1 169 ? -22.25441 -5.80676 -94.56716 1.000 9.44993 169 ASN A N 1
ATOM 1292 C CA . ASN A 1 169 ? -21.94542 -7.14415 -95.07566 1.000 8.60417 169 ASN A CA 1
ATOM 1293 C C . ASN A 1 169 ? -20.54633 -7.21279 -95.68359 1.000 9.93218 169 ASN A C 1
ATOM 1294 O O . ASN A 1 169 ? -20.32654 -7.86447 -96.70536 1.000 11.44626 169 ASN A O 1
ATOM 1299 N N . ASN A 1 170 ? -19.58974 -6.53593 -95.04701 1.000 10.22999 170 ASN A N 1
ATOM 1300 C CA . ASN A 1 170 ? -18.18116 -6.59624 -95.41996 1.000 9.56790 170 ASN A CA 1
ATOM 1301 C C . ASN A 1 170 ? -17.42528 -7.57670 -94.53221 1.000 6.98647 170 ASN A C 1
ATOM 1302 O O . ASN A 1 170 ? -17.91277 -8.01105 -93.48871 1.000 8.08861 170 ASN A O 1
ATOM 1307 N N . GLY A 1 171 ? -16.23247 -7.95572 -94.99646 1.000 11.16613 171 GLY A N 1
ATOM 1308 C CA . GLY A 1 171 ? -15.50703 -9.05088 -94.36579 1.000 9.98099 171 GLY A CA 1
ATOM 1309 C C . GLY A 1 171 ? -15.04104 -8.75799 -92.95098 1.000 8.32907 171 GLY A C 1
ATOM 1310 O O . GLY A 1 171 ? -15.28117 -9.55433 -92.03844 1.000 9.85394 171 GLY A O 1
ATOM 1311 N N . LYS A 1 172 ? -14.34857 -7.62920 -92.75586 1.000 7.26739 172 LYS A N 1
ATOM 1312 C CA . LYS A 1 172 ? -13.84642 -7.22099 -91.44639 1.000 8.80604 172 LYS A CA 1
ATOM 1313 C C . LYS A 1 172 ? -14.54866 -5.97484 -90.91546 1.000 9.21875 172 LYS A C 1
ATOM 1314 O O . LYS A 1 172 ? -15.36520 -6.07990 -90.00088 1.000 11.79841 172 LYS A O 1
ATOM 1320 N N . ASP A 1 173 ? -14.30063 -4.78721 -91.48266 1.000 9.36995 173 ASP A N 1
ATOM 1321 C CA . ASP A 1 173 ? -14.82677 -3.55274 -90.89927 1.000 8.23402 173 ASP A CA 1
ATOM 1322 C C . ASP A 1 173 ? -15.56248 -2.70666 -91.93646 1.000 10.52918 173 ASP A C 1
ATOM 1323 O O . ASP A 1 173 ? -15.08219 -2.53918 -93.06001 1.000 10.03056 173 ASP A O 1
ATOM 1328 N N . GLY A 1 174 ? -16.72267 -2.15924 -91.56168 1.000 7.99603 174 GLY A N 1
ATOM 1329 C CA . GLY A 1 174 ? -17.40908 -1.23770 -92.45966 1.000 8.55222 174 GLY A CA 1
ATOM 1330 C C . GLY A 1 174 ? -16.63966 0.05394 -92.67946 1.000 9.40507 174 GLY A C 1
ATOM 1331 O O . GLY A 1 174 ? -16.45690 0.50031 -93.81709 1.000 8.88643 174 GLY A O 1
ATOM 1332 N N . PHE A 1 175 ? -16.17717 0.67032 -91.59217 1.000 8.58552 175 PHE A N 1
ATOM 1333 C CA . PHE A 1 175 ? -15.36670 1.87901 -91.64937 1.000 7.25685 175 PHE A CA 1
ATOM 1334 C C . PHE A 1 175 ? -14.10539 1.66588 -90.83013 1.000 9.81046 175 PHE A C 1
ATOM 1335 O O . PHE A 1 175 ? -14.17690 1.23492 -89.67453 1.000 10.74062 175 PHE A O 1
ATOM 1343 N N . VAL A 1 176 ? -12.95657 1.98798 -91.41551 1.000 8.64868 176 VAL A N 1
ATOM 1344 C CA . VAL A 1 176 ? -11.69296 1.96452 -90.69184 1.000 7.41428 176 VAL A CA 1
ATOM 1345 C C . VAL A 1 176 ? -10.88440 3.19848 -91.08320 1.000 11.03527 176 VAL A C 1
ATOM 1346 O O . VAL A 1 176 ? -10.49274 3.35255 -92.24495 1.000 15.53461 176 VAL A O 1
ATOM 1350 N N . GLY A 1 177 ? -10.67438 4.09401 -90.12409 1.000 11.56484 177 GLY A N 1
ATOM 1351 C CA . GLY A 1 177 ? -9.84798 5.26470 -90.31444 1.000 11.04327 177 GLY A CA 1
ATOM 1352 C C . GLY A 1 177 ? -8.44634 5.04180 -89.78770 1.000 13.03608 177 GLY A C 1
ATOM 1353 O O . GLY A 1 177 ? -8.22776 4.92685 -88.57387 1.000 11.17970 177 GLY A O 1
ATOM 1354 N N . ASP A 1 178 ? -7.48968 4.98981 -90.71268 1.000 13.38994 178 ASP A N 1
ATOM 1355 C CA . ASP A 1 178 ? -6.08492 4.72889 -90.42381 1.000 12.73108 178 ASP A CA 1
ATOM 1356 C C . ASP A 1 178 ? -5.31663 6.03231 -90.59969 1.000 11.67010 178 ASP A C 1
ATOM 1357 O O . ASP A 1 178 ? -5.18492 6.53223 -91.72139 1.000 13.00252 178 ASP A O 1
ATOM 1362 N N . PHE A 1 179 ? -4.81016 6.57307 -89.49232 1.000 10.75659 179 PHE A N 1
ATOM 1363 C CA . PHE A 1 179 ? -4.04814 7.82318 -89.48479 1.000 13.14300 179 PHE A CA 1
ATOM 1364 C C . PHE A 1 179 ? -4.81588 8.95001 -90.17446 1.000 11.80070 179 PHE A C 1
ATOM 1365 O O . PHE A 1 179 ? -4.29074 9.66840 -91.02770 1.000 13.90606 179 PHE A O 1
ATOM 1373 N N . GLN A 1 180 ? -6.08366 9.09198 -89.80169 1.000 12.29205 180 GLN A N 1
ATOM 1374 C CA . GLN A 1 180 ? -6.87818 10.22864 -90.23954 1.000 10.59838 180 GLN A CA 1
ATOM 1375 C C . GLN A 1 180 ? -6.60331 11.42892 -89.34226 1.000 9.29190 180 GLN A C 1
ATOM 1376 O O . GLN A 1 180 ? -6.46275 11.29220 -88.12430 1.000 14.24546 180 GLN A O 1
ATOM 1382 N N . ILE A 1 181 ? -6.51223 12.60806 -89.95018 1.000 10.09547 181 ILE A N 1
ATOM 1383 C CA . ILE A 1 181 ? -6.18821 13.83858 -89.23784 1.000 10.26738 181 ILE A CA 1
ATOM 1384 C C . ILE A 1 181 ? -7.23827 14.88425 -89.57866 1.000 9.09146 181 ILE A C 1
ATOM 1385 O O . ILE A 1 181 ? -7.54941 15.09070 -90.75654 1.000 10.88689 181 ILE A O 1
ATOM 1390 N N . ASP A 1 182 ? -7.77730 15.54323 -88.55122 1.000 9.31296 182 ASP A N 1
ATOM 1391 C CA . ASP A 1 182 ? -8.76533 16.60862 -88.72485 1.000 10.38841 182 ASP A CA 1
ATOM 1392 C C . ASP A 1 182 ? -9.93599 16.13180 -89.58218 1.000 8.91714 182 ASP A C 1
ATOM 1393 O O . ASP A 1 182 ? -10.34578 16.78543 -90.54285 1.000 9.53169 182 ASP A O 1
ATOM 1398 N N . SER A 1 183 ? -10.48726 14.97883 -89.21513 1.000 10.30744 183 SER A N 1
ATOM 1399 C CA . SER A 1 183 ? -11.44608 14.27544 -90.05000 1.000 6.91920 183 SER A CA 1
ATOM 1400 C C . SER A 1 183 ? -12.77291 14.10400 -89.32301 1.000 12.83479 183 SER A C 1
ATOM 1401 O O . SER A 1 183 ? -12.85142 14.16747 -88.09085 1.000 10.01042 183 SER A O 1
ATOM 1404 N N . THR A 1 184 ? -13.82110 13.89015 -90.11764 1.000 10.29104 184 THR A N 1
ATOM 1405 C CA . THR A 1 184 ? -15.18877 13.80576 -89.62749 1.000 11.54127 184 THR A CA 1
ATOM 1406 C C . THR A 1 184 ? -15.88402 12.59962 -90.24194 1.000 8.51740 184 THR A C 1
ATOM 1407 O O . THR A 1 184 ? -15.82045 12.39426 -91.45780 1.000 7.57885 184 THR A O 1
ATOM 1411 N N . PHE A 1 185 ? -16.52945 11.80044 -89.39548 1.000 6.51512 185 PHE A N 1
ATOM 1412 C CA . PHE A 1 185 ? -17.47956 10.77576 -89.81001 1.000 8.43042 185 PHE A CA 1
ATOM 1413 C C . PHE A 1 185 ? -18.81710 11.13221 -89.18103 1.000 8.97340 185 PHE A C 1
ATOM 1414 O O . PHE A 1 185 ? -18.94565 11.12472 -87.95207 1.000 9.66853 185 PHE A O 1
ATOM 1422 N N . GLU A 1 186 ? -19.81107 11.43292 -90.00964 1.000 9.53819 186 GLU A N 1
ATOM 1423 C CA . GLU A 1 186 ? -21.08138 11.90555 -89.48375 1.000 11.22286 186 GLU A CA 1
ATOM 1424 C C . GLU A 1 186 ? -22.24262 11.24447 -90.20828 1.000 8.39382 186 GLU A C 1
ATOM 1425 O O . GLU A 1 186 ? -22.22331 11.10076 -91.43275 1.000 11.19687 186 GLU A O 1
ATOM 1431 N N . ASN A 1 187 ? -23.24768 10.83615 -89.43271 1.000 10.55411 187 ASN A N 1
ATOM 1432 C CA . ASN A 1 187 ? -24.51371 10.33350 -89.96813 1.000 10.45063 187 ASN A CA 1
ATOM 1433 C C . ASN A 1 187 ? -24.31603 9.08972 -90.83284 1.000 8.93042 187 ASN A C 1
ATOM 1434 O O . ASN A 1 187 ? -24.96975 8.92143 -91.86289 1.000 9.24336 187 ASN A O 1
ATOM 1439 N N . ASN A 1 188 ? -23.41707 8.20668 -90.41132 1.000 10.89400 188 ASN A N 1
ATOM 1440 C CA . ASN A 1 188 ? -23.15881 6.96538 -91.12613 1.000 9.64221 188 ASN A CA 1
ATOM 1441 C C . ASN A 1 188 ? -23.78199 5.77729 -90.40175 1.000 7.93295 188 ASN A C 1
ATOM 1442 O O . ASN A 1 188 ? -24.06160 5.82202 -89.20085 1.000 6.36779 188 ASN A O 1
ATOM 1447 N N . VAL A 1 189 ? -24.00133 4.70587 -91.16192 1.000 7.66387 189 VAL A N 1
ATOM 1448 C CA . VAL A 1 189 ? -24.50480 3.44003 -90.64240 1.000 7.13606 189 VAL A CA 1
ATOM 1449 C C . VAL A 1 189 ? -23.54672 2.33693 -91.07018 1.000 8.69483 189 VAL A C 1
ATOM 1450 O O . VAL A 1 189 ? -23.24275 2.20159 -92.26002 1.000 9.41898 189 VAL A O 1
ATOM 1454 N N . SER A 1 190 ? -23.07012 1.55309 -90.10515 1.000 6.31264 190 SER A N 1
ATOM 1455 C CA . SER A 1 190 ? -22.17625 0.42933 -90.37168 1.000 6.57096 190 SER A CA 1
ATOM 1456 C C . SER A 1 190 ? -22.74563 -0.79374 -89.66772 1.000 7.00346 190 SER A C 1
ATOM 1457 O O . SER A 1 190 ? -22.73358 -0.86361 -88.43462 1.000 6.55478 190 SER A O 1
ATOM 1460 N N . HIS A 1 191 ? -23.23924 -1.75948 -90.44055 1.000 8.22580 191 HIS A N 1
ATOM 1461 C CA . HIS A 1 191 ? -23.97484 -2.86986 -89.85844 1.000 8.29420 191 HIS A CA 1
ATOM 1462 C C . HIS A 1 191 ? -23.66597 -4.17314 -90.58054 1.000 10.33994 191 HIS A C 1
ATOM 1463 O O . HIS A 1 191 ? -23.27532 -4.17984 -91.74780 1.000 9.36890 191 HIS A O 1
ATOM 1470 N N . ASP A 1 192 ? -23.83367 -5.28001 -89.85302 1.000 9.78553 192 ASP A N 1
ATOM 1471 C CA . ASP A 1 192 ? -23.65631 -6.63408 -90.38361 1.000 10.79285 192 ASP A CA 1
ATOM 1472 C C . ASP A 1 192 ? -22.26114 -6.85397 -90.96509 1.000 9.16220 192 ASP A C 1
ATOM 1473 O O . ASP A 1 192 ? -22.08973 -7.62698 -91.90986 1.000 10.18598 192 ASP A O 1
ATOM 1478 N N . ASN A 1 193 ? -21.25156 -6.19760 -90.40191 1.000 9.17035 193 ASN A N 1
ATOM 1479 C CA . ASN A 1 193 ? -19.87743 -6.40116 -90.83466 1.000 8.54835 193 ASN A CA 1
ATOM 1480 C C . ASN A 1 193 ? -19.21543 -7.50853 -90.02063 1.000 7.93927 193 ASN A C 1
ATOM 1481 O O . ASN A 1 193 ? -19.66210 -7.86823 -88.92961 1.000 7.44077 193 ASN A O 1
ATOM 1486 N N . GLY A 1 194 ? -18.13761 -8.05744 -90.58230 1.000 10.47947 194 GLY A N 1
ATOM 1487 C CA . GLY A 1 194 ? -17.50475 -9.21522 -89.97176 1.000 8.84767 194 GLY A CA 1
ATOM 1488 C C . GLY A 1 194 ? -16.90384 -8.92040 -88.61045 1.000 7.77763 194 GLY A C 1
ATOM 1489 O O . GLY A 1 194 ? -17.08968 -9.68666 -87.66066 1.000 8.09959 194 GLY A O 1
ATOM 1490 N N . ARG A 1 195 ? -16.16281 -7.81472 -88.49381 1.000 9.37834 195 ARG A N 1
ATOM 1491 C CA . ARG A 1 195 ? -15.52323 -7.47567 -87.22515 1.000 9.40490 195 ARG A CA 1
ATOM 1492 C C . ARG A 1 195 ? -16.07343 -6.18595 -86.62967 1.000 10.86216 195 ARG A C 1
ATOM 1493 O O . ARG A 1 195 ? -16.79730 -6.24729 -85.63804 1.000 12.61039 195 ARG A O 1
ATOM 1501 N N . HIS A 1 196 ? -15.85596 -5.03409 -87.25157 1.000 10.06654 196 HIS A N 1
ATOM 1502 C CA . HIS A 1 196 ? -16.16501 -3.77006 -86.59719 1.000 9.95529 196 HIS A CA 1
ATOM 1503 C C . HIS A 1 196 ? -17.08555 -2.92192 -87.45656 1.000 8.54526 196 HIS A C 1
ATOM 1504 O O . HIS A 1 196 ? -16.99736 -2.93653 -88.68694 1.000 7.68778 196 HIS A O 1
ATOM 1511 N N . GLY A 1 197 ? -17.97508 -2.18876 -86.79627 1.000 9.88090 197 GLY A N 1
ATOM 1512 C CA . GLY A 1 197 ? -18.71607 -1.14916 -87.47480 1.000 6.20013 197 GLY A CA 1
ATOM 1513 C C . GLY A 1 197 ? -17.79949 0.01015 -87.80493 1.000 7.53015 197 GLY A C 1
ATOM 1514 O O . GLY A 1 197 ? -17.65534 0.38824 -88.97141 1.000 9.30390 197 GLY A O 1
ATOM 1515 N N . PHE A 1 198 ? -17.15863 0.57068 -86.78008 1.000 5.28572 198 PHE A N 1
ATOM 1516 C CA . PHE A 1 198 ? -16.22257 1.67269 -86.94054 1.000 7.23909 198 PHE A CA 1
ATOM 1517 C C . PHE A 1 198 ? -14.94108 1.36004 -86.18460 1.000 8.63067 198 PHE A C 1
ATOM 1518 O O . PHE A 1 198 ? -14.97905 0.87544 -85.04963 1.000 7.13880 198 PHE A O 1
ATOM 1526 N N . ASN A 1 199 ? -13.80772 1.64235 -86.82211 1.000 9.44248 199 ASN A N 1
ATOM 1527 C CA . ASN A 1 199 ? -12.49691 1.38606 -86.23763 1.000 9.35427 199 ASN A CA 1
ATOM 1528 C C . ASN A 1 199 ? -11.61027 2.58971 -86.50371 1.000 9.04605 199 ASN A C 1
ATOM 1529 O O . ASN A 1 199 ? -11.26897 2.85591 -87.65614 1.000 9.56653 199 ASN A O 1
ATOM 1534 N N . ILE A 1 200 ? -11.20067 3.28308 -85.44619 1.000 8.72701 200 ILE A N 1
ATOM 1535 C CA . ILE A 1 200 ? -10.28978 4.41792 -85.54590 1.000 8.41755 200 ILE A CA 1
ATOM 1536 C C . ILE A 1 200 ? -8.95999 3.96332 -84.96851 1.000 9.02078 200 ILE A C 1
ATOM 1537 O O . ILE A 1 200 ? -8.88113 3.61362 -83.78411 1.000 9.92065 200 ILE A O 1
ATOM 1542 N N . VAL A 1 201 ? -7.91137 3.96865 -85.79354 1.000 12.51899 201 VAL A N 1
ATOM 1543 C CA . VAL A 1 201 ? -6.67772 3.26133 -85.47266 1.000 9.17828 201 VAL A CA 1
ATOM 1544 C C . VAL A 1 201 ? -5.49492 4.01368 -86.07573 1.000 11.18918 201 VAL A C 1
ATOM 1545 O O . VAL A 1 201 ? -5.65976 4.96201 -86.84603 1.000 10.92318 201 VAL A O 1
ATOM 1549 N N . THR A 1 202 ? -4.28629 3.59204 -85.69286 1.000 12.50966 202 THR A N 1
ATOM 1550 C CA . THR A 1 202 ? -3.02661 4.02006 -86.30666 1.000 13.09705 202 THR A CA 1
ATOM 1551 C C . THR A 1 202 ? -2.82465 5.53386 -86.20201 1.000 12.01990 202 THR A C 1
ATOM 1552 O O . THR A 1 202 ? -2.74175 6.24710 -87.20102 1.000 16.72924 202 THR A O 1
ATOM 1556 N N . SER A 1 203 ? -2.74786 6.01364 -84.95974 1.000 9.37038 203 SER A N 1
ATOM 1557 C CA . SER A 1 203 ? -2.32551 7.37562 -84.63726 1.000 11.85038 203 SER A CA 1
ATOM 1558 C C . SER A 1 203 ? -3.29374 8.44531 -85.13585 1.000 10.66227 203 SER A C 1
ATOM 1559 O O . SER A 1 203 ? -2.91414 9.61656 -85.23611 1.000 10.08011 203 SER A O 1
ATOM 1562 N N . SER A 1 204 ? -4.53232 8.07679 -85.46522 1.000 10.46766 204 SER A N 1
ATOM 1563 C CA . SER A 1 204 ? -5.51579 9.06538 -85.89348 1.000 10.55654 204 SER A CA 1
ATOM 1564 C C . SER A 1 204 ? -5.76182 10.08241 -84.78656 1.000 9.46133 204 SER A C 1
ATOM 1565 O O . SER A 1 204 ? -5.88566 9.72552 -83.61356 1.000 12.44313 204 SER A O 1
ATOM 1568 N N . HIS A 1 205 ? -5.84402 11.35876 -85.15626 1.000 8.10689 205 HIS A N 1
ATOM 1569 C CA . HIS A 1 205 ? -6.06791 12.37689 -84.14180 1.000 11.23098 205 HIS A CA 1
ATOM 1570 C C . HIS A 1 205 ? -6.94082 13.50010 -84.68049 1.000 9.21106 205 HIS A C 1
ATOM 1571 O O . HIS A 1 205 ? -6.99467 13.74646 -85.88863 1.000 8.85853 205 HIS A O 1
ATOM 1578 N N . ASP A 1 206 ? -7.62465 14.17506 -83.75215 1.000 8.09282 206 ASP A N 1
ATOM 1579 C CA . ASP A 1 206 ? -8.57601 15.24408 -84.05554 1.000 11.90233 206 ASP A CA 1
ATOM 1580 C C . ASP A 1 206 ? -9.69233 14.72842 -84.96758 1.000 8.46476 206 ASP A C 1
ATOM 1581 O O . ASP A 1 206 ? -9.93525 15.23765 -86.06306 1.000 7.18597 206 ASP A O 1
ATOM 1586 N N . ILE A 1 207 ? -10.38257 13.70286 -84.47690 1.000 8.81151 207 ILE A N 1
ATOM 1587 C CA . ILE A 1 207 ? -11.42617 13.00912 -85.22133 1.000 8.91879 207 ILE A CA 1
ATOM 1588 C C . ILE A 1 207 ? -12.76216 13.28253 -84.54965 1.000 12.07858 207 ILE A C 1
ATOM 1589 O O . ILE A 1 207 ? -12.87781 13.19451 -83.31908 1.000 12.84083 207 ILE A O 1
ATOM 1594 N N . LEU A 1 208 ? -13.75382 13.65231 -85.35575 1.000 14.46992 208 LEU A N 1
ATOM 1595 C CA . LEU A 1 208 ? -15.13101 13.81077 -84.91380 1.000 8.98517 208 LEU A CA 1
ATOM 1596 C C . LEU A 1 208 ? -15.95163 12.64388 -85.44322 1.000 8.67035 208 LEU A C 1
ATOM 1597 O O . LEU A 1 208 ? -15.90411 12.34196 -86.63905 1.000 9.28183 208 LEU A O 1
ATOM 1602 N N . LEU A 1 209 ? -16.67395 11.97503 -84.54993 1.000 9.66116 209 LEU A N 1
ATOM 1603 C CA . LEU A 1 209 ? -17.58622 10.88730 -84.89526 1.000 9.85780 209 LEU A CA 1
ATOM 1604 C C . LEU A 1 209 ? -18.96224 11.30466 -84.38732 1.000 8.03660 209 LEU A C 1
ATOM 1605 O O . LEU A 1 209 ? -19.27598 11.12490 -83.20661 1.000 8.77665 209 LEU A O 1
ATOM 1610 N N . ARG A 1 210 ? -19.78117 11.86617 -85.27185 1.000 9.44512 210 ARG A N 1
ATOM 1611 C CA . ARG A 1 210 ? -21.03949 12.48938 -84.88107 1.000 13.27380 210 ARG A CA 1
ATOM 1612 C C . ARG A 1 210 ? -22.20802 11.69719 -85.45416 1.000 9.66652 210 ARG A C 1
ATOM 1613 O O . ARG A 1 210 ? -22.30739 11.52406 -86.67286 1.000 10.88948 210 ARG A O 1
ATOM 1621 N N . ASP A 1 211 ? -23.08618 11.22141 -84.57031 1.000 7.84384 211 ASP A N 1
ATOM 1622 C CA . ASP A 1 211 ? -24.37913 10.64975 -84.95310 1.000 10.63510 211 ASP A CA 1
ATOM 1623 C C . ASP A 1 211 ? -24.22914 9.41665 -85.84452 1.000 10.54978 211 ASP A C 1
ATOM 1624 O O . ASP A 1 211 ? -25.01614 9.19994 -86.76822 1.000 13.73454 211 ASP A O 1
ATOM 1629 N N . ASN A 1 212 ? -23.22160 8.59546 -85.56709 1.000 10.03499 212 ASN A N 1
ATOM 1630 C CA . ASN A 1 212 ? -23.03338 7.35552 -86.30648 1.000 10.75439 212 ASN A CA 1
ATOM 1631 C C . ASN A 1 212 ? -23.75654 6.20498 -85.61636 1.000 8.95102 212 ASN A C 1
ATOM 1632 O O . ASN A 1 212 ? -23.95339 6.21043 -84.39911 1.000 9.62168 212 ASN A O 1
ATOM 1637 N N . VAL A 1 213 ? -24.14205 5.20656 -86.40898 1.000 7.87265 213 VAL A N 1
ATOM 1638 C CA . VAL A 1 213 ? -24.90079 4.05891 -85.92448 1.000 6.60227 213 VAL A CA 1
ATOM 1639 C C . VAL A 1 213 ? -24.18910 2.78352 -86.35354 1.000 6.87436 213 VAL A C 1
ATOM 1640 O O . VAL A 1 213 ? -23.84238 2.62732 -87.52938 1.000 8.61943 213 VAL A O 1
ATOM 1644 N N . ALA A 1 214 ? -23.97742 1.87240 -85.40419 1.000 4.64625 214 ALA A N 1
ATOM 1645 C CA . ALA A 1 214 ? -23.34515 0.59003 -85.68607 1.000 7.22500 214 ALA A CA 1
ATOM 1646 C C . ALA A 1 214 ? -24.11070 -0.51726 -84.98002 1.000 6.57242 214 ALA A C 1
ATOM 1647 O O . ALA A 1 214 ? -24.32451 -0.44573 -83.76620 1.000 6.99688 214 ALA A O 1
ATOM 1649 N N . TYR A 1 215 ? -24.52025 -1.53582 -85.73693 1.000 7.40609 215 TYR A N 1
ATOM 1650 C CA . TYR A 1 215 ? -25.24344 -2.66170 -85.16328 1.000 7.84934 215 TYR A CA 1
ATOM 1651 C C . TYR A 1 215 ? -24.97692 -3.92760 -85.96354 1.000 8.19122 215 TYR A C 1
ATOM 1652 O O . TYR A 1 215 ? -24.63882 -3.87266 -87.14424 1.000 8.44665 215 TYR A O 1
ATOM 1661 N N . GLY A 1 216 ? -25.11987 -5.07281 -85.30232 1.000 9.31739 216 GLY A N 1
ATOM 1662 C CA . GLY A 1 216 ? -25.02266 -6.34116 -85.99687 1.000 10.56685 216 GLY A CA 1
ATOM 1663 C C . GLY A 1 216 ? -23.62719 -6.76277 -86.39219 1.000 9.74638 216 GLY A C 1
ATOM 1664 O O . GLY A 1 216 ? -23.47533 -7.77347 -87.08487 1.000 11.70580 216 GLY A O 1
ATOM 1665 N N . ASN A 1 217 ? -22.60296 -6.02478 -85.97727 1.000 11.70327 217 ASN A N 1
ATOM 1666 C CA . ASN A 1 217 ? -21.23241 -6.36892 -86.31618 1.000 7.50915 217 ASN A CA 1
ATOM 1667 C C . ASN A 1 217 ? -20.73044 -7.49064 -85.41307 1.000 12.02017 217 ASN A C 1
ATOM 1668 O O . ASN A 1 217 ? -21.16134 -7.63169 -84.26453 1.000 12.45710 217 ASN A O 1
ATOM 1673 N N . GLY A 1 218 ? -19.80539 -8.29452 -85.94594 1.000 8.75245 218 GLY A N 1
ATOM 1674 C CA . GLY A 1 218 ? -19.28625 -9.43263 -85.20353 1.000 11.53390 218 GLY A CA 1
ATOM 1675 C C . GLY A 1 218 ? -18.45546 -9.05906 -83.99434 1.000 7.27807 218 GLY A C 1
ATOM 1676 O O . GLY A 1 218 ? -18.24522 -9.89992 -83.11433 1.000 9.38151 218 GLY A O 1
ATOM 1677 N N . ALA A 1 219 ? -17.98799 -7.81911 -83.93117 1.000 11.65332 219 ALA A N 1
ATOM 1678 C CA . ALA A 1 219 ? -17.20301 -7.30975 -82.81195 1.000 12.70546 219 ALA A CA 1
ATOM 1679 C C . ALA A 1 219 ? -17.69325 -5.88916 -82.55623 1.000 11.50934 219 ALA A C 1
ATOM 1680 O O . ALA A 1 219 ? -18.81705 -5.53297 -82.92615 1.000 14.13526 219 ALA A O 1
ATOM 1682 N N . ASN A 1 220 ? -16.86580 -5.08874 -81.88476 1.000 10.54615 220 ASN A N 1
ATOM 1683 C CA . ASN A 1 220 ? -17.25816 -3.75881 -81.43108 1.000 9.90599 220 ASN A CA 1
ATOM 1684 C C . ASN A 1 220 ? -17.99731 -2.97273 -82.50875 1.000 10.73952 220 ASN A C 1
ATOM 1685 O O . ASN A 1 220 ? -17.64787 -3.01826 -83.69150 1.000 11.16100 220 ASN A O 1
ATOM 1690 N N . GLY A 1 221 ? -19.04497 -2.26235 -82.08770 1.000 7.97663 221 GLY A N 1
ATOM 1691 C CA . GLY A 1 221 ? -19.67304 -1.29871 -82.97490 1.000 6.77036 221 GLY A CA 1
ATOM 1692 C C . GLY A 1 221 ? -18.74874 -0.14390 -83.30127 1.000 6.33638 221 GLY A C 1
ATOM 1693 O O . GLY A 1 221 ? -18.65228 0.28060 -84.45513 1.000 8.09076 221 GLY A O 1
ATOM 1694 N N . LEU A 1 222 ? -18.06128 0.38216 -82.28956 1.000 9.20526 222 LEU A N 1
ATOM 1695 C CA . LEU A 1 222 ? -17.00869 1.36821 -82.48459 1.000 8.62206 222 LEU A CA 1
ATOM 1696 C C . LEU A 1 222 ? -15.83176 1.01136 -81.59329 1.000 8.13093 222 LEU A C 1
ATOM 1697 O O . LEU A 1 222 ? -16.01390 0.71683 -80.40851 1.000 6.00514 222 LEU A O 1
ATOM 1702 N N . VAL A 1 223 ? -14.63353 1.02205 -82.16889 1.000 6.98683 223 VAL A N 1
ATOM 1703 C CA . VAL A 1 223 ? -13.40033 0.84396 -81.41425 1.000 8.70740 223 VAL A CA 1
ATOM 1704 C C . VAL A 1 223 ? -12.44895 1.98086 -81.76217 1.000 9.02254 223 VAL A C 1
ATOM 1705 O O . VAL A 1 223 ? -12.27842 2.31838 -82.93894 1.000 7.87242 223 VAL A O 1
ATOM 1709 N N . VAL A 1 224 ? -11.87039 2.59710 -80.73575 1.000 9.97117 224 VAL A N 1
ATOM 1710 C CA . VAL A 1 224 ? -10.78294 3.55676 -80.88344 1.000 7.86478 224 VAL A CA 1
ATOM 1711 C C . VAL A 1 224 ? -9.57142 2.94218 -80.20001 1.000 9.81291 224 VAL A C 1
ATOM 1712 O O . VAL A 1 224 ? -9.61377 2.65329 -78.99770 1.000 10.84581 224 VAL A O 1
ATOM 1716 N N . GLN A 1 225 ? -8.49722 2.73767 -80.95815 1.000 9.70809 225 GLN A N 1
ATOM 1717 C CA . GLN A 1 225 ? -7.40447 1.90465 -80.48054 1.000 10.78797 225 GLN A CA 1
ATOM 1718 C C . GLN A 1 225 ? -6.09393 2.33652 -81.11798 1.000 10.32402 225 GLN A C 1
ATOM 1719 O O . GLN A 1 225 ? -6.06709 2.91570 -82.20690 1.000 12.03736 225 GLN A O 1
ATOM 1725 N N . ARG A 1 226 ? -4.99890 2.03429 -80.41490 1.000 9.52843 226 ARG A N 1
ATOM 1726 C CA . ARG A 1 226 ? -3.66751 2.31560 -80.94202 1.000 16.05000 226 ARG A CA 1
ATOM 1727 C C . ARG A 1 226 ? -3.37678 1.48256 -82.18310 1.000 13.49885 226 ARG A C 1
ATOM 1728 O O . ARG A 1 226 ? -2.79758 1.98399 -83.15384 1.000 12.76712 226 ARG A O 1
ATOM 1736 N N . GLY A 1 227 ? -3.77384 0.21992 -82.17234 1.000 13.99920 227 GLY A N 1
ATOM 1737 C CA . GLY A 1 227 ? -3.44280 -0.71590 -83.22529 1.000 15.85733 227 GLY A CA 1
ATOM 1738 C C . GLY A 1 227 ? -2.40358 -1.72767 -82.77978 1.000 14.13439 227 GLY A C 1
ATOM 1739 O O . GLY A 1 227 ? -1.99872 -1.78823 -81.61584 1.000 14.47423 227 GLY A O 1
ATOM 1740 N N . SER A 1 228 ? -1.97213 -2.53562 -83.74351 1.000 15.86834 228 SER A N 1
ATOM 1741 C CA . SER A 1 228 ? -1.03549 -3.62232 -83.49721 1.000 17.06578 228 SER A CA 1
ATOM 1742 C C . SER A 1 228 ? 0.41805 -3.21517 -83.69315 1.000 19.27711 228 SER A C 1
ATOM 1743 O O . SER A 1 228 ? 1.30363 -4.06921 -83.57945 1.000 18.39269 228 SER A O 1
ATOM 1746 N N . GLU A 1 229 ? 0.68770 -1.94542 -83.98045 1.000 21.76989 229 GLU A N 1
ATOM 1747 C CA . GLU A 1 229 ? 2.04292 -1.47273 -84.21185 1.000 22.29114 229 GLU A CA 1
ATOM 1748 C C . GLU A 1 229 ? 2.51857 -0.60518 -83.05529 1.000 20.62854 229 GLU A C 1
ATOM 1749 O O . GLU A 1 229 ? 1.72449 0.04275 -82.36682 1.000 18.26578 229 GLU A O 1
ATOM 1755 N N . ASP A 1 230 ? 3.83647 -0.60414 -82.85709 1.000 17.36634 230 ASP A N 1
ATOM 1756 C CA . ASP A 1 230 ? 4.49139 0.21678 -81.84153 1.000 16.53439 230 ASP A CA 1
ATOM 1757 C C . ASP A 1 230 ? 4.61057 1.63857 -82.38588 1.000 15.10980 230 ASP A C 1
ATOM 1758 O O . ASP A 1 230 ? 5.67031 2.09159 -82.82424 1.000 14.20264 230 ASP A O 1
ATOM 1763 N N . ILE A 1 231 ? 3.48982 2.35871 -82.35319 1.000 13.95825 231 ILE A N 1
ATOM 1764 C CA . ILE A 1 231 ? 3.40737 3.70487 -82.90020 1.000 14.95961 231 ILE A CA 1
ATOM 1765 C C . ILE A 1 231 ? 2.68555 4.61531 -81.91395 1.000 15.05810 231 ILE A C 1
ATOM 1766 O O . ILE A 1 231 ? 2.16855 4.17863 -80.88497 1.000 12.66236 231 ILE A O 1
ATOM 1771 N N . ALA A 1 232 ? 2.65140 5.90133 -82.26126 1.000 14.00286 232 ALA A N 1
ATOM 1772 C CA . ALA A 1 232 ? 1.99056 6.90172 -81.43401 1.000 11.53308 232 ALA A CA 1
ATOM 1773 C C . ALA A 1 232 ? 0.50545 6.59392 -81.29577 1.000 10.89910 232 ALA A C 1
ATOM 1774 O O . ALA A 1 232 ? -0.14019 6.12356 -82.23642 1.000 14.06154 232 ALA A O 1
ATOM 1776 N N . HIS A 1 233 ? -0.03177 6.85759 -80.10543 1.000 12.06465 233 HIS A N 1
ATOM 1777 C CA . HIS A 1 233 ? -1.42776 6.60244 -79.79181 1.000 11.82273 233 HIS A CA 1
ATOM 1778 C C . HIS A 1 233 ? -2.34242 7.63755 -80.44546 1.000 11.28316 233 HIS A C 1
ATOM 1779 O O . HIS A 1 233 ? -1.92531 8.76628 -80.71902 1.000 12.70115 233 HIS A O 1
ATOM 1786 N N . PRO A 1 234 ? -3.59410 7.27032 -80.70731 1.000 10.79031 234 PRO A N 1
ATOM 1787 C CA . PRO A 1 234 ? -4.58025 8.26553 -81.13919 1.000 11.53688 234 PRO A CA 1
ATOM 1788 C C . PRO A 1 234 ? -4.89135 9.24868 -80.02374 1.000 11.41677 234 PRO A C 1
ATOM 1789 O O . PRO A 1 234 ? -4.75008 8.94142 -78.83799 1.000 12.47065 234 PRO A O 1
ATOM 1793 N N . TYR A 1 235 ? -5.29857 10.45509 -80.41341 1.000 9.89284 235 TYR A N 1
ATOM 1794 C CA . TYR A 1 235 ? -5.69022 11.44708 -79.42399 1.000 11.75210 235 TYR A CA 1
ATOM 1795 C C . TYR A 1 235 ? -6.72941 12.38932 -80.01262 1.000 13.10787 235 TYR A C 1
ATOM 1796 O O . TYR A 1 235 ? -6.86140 12.51720 -81.23003 1.000 13.76631 235 TYR A O 1
ATOM 1805 N N . ASN A 1 236 ? -7.47434 13.04404 -79.11878 1.000 12.32538 236 ASN A N 1
ATOM 1806 C CA . ASN A 1 236 ? -8.51601 14.00797 -79.48125 1.000 13.63993 236 ASN A CA 1
ATOM 1807 C C . ASN A 1 236 ? -9.60458 13.36959 -80.35198 1.000 12.91629 236 ASN A C 1
ATOM 1808 O O . ASN A 1 236 ? -9.86493 13.78934 -81.48069 1.000 12.96269 236 ASN A O 1
ATOM 1813 N N . ILE A 1 237 ? -10.24489 12.34045 -79.80314 1.000 11.23563 237 ILE A N 1
ATOM 1814 C CA . ILE A 1 237 ? -11.30850 11.61082 -80.48797 1.000 11.99543 237 ILE A CA 1
ATOM 1815 C C . ILE A 1 237 ? -12.62478 11.95061 -79.79675 1.000 12.01307 237 ILE A C 1
ATOM 1816 O O . ILE A 1 237 ? -12.85833 11.54234 -78.65029 1.000 16.76435 237 ILE A O 1
ATOM 1821 N N . GLN A 1 238 ? -13.49814 12.68143 -80.49539 1.000 13.08018 238 GLN A N 1
ATOM 1822 C CA . GLN A 1 238 ? -14.75928 13.16456 -79.93662 1.000 11.07087 238 GLN A CA 1
ATOM 1823 C C . GLN A 1 238 ? -15.91259 12.41444 -80.59085 1.000 9.77932 238 GLN A C 1
ATOM 1824 O O . GLN A 1 238 ? -16.17201 12.59178 -81.78466 1.000 9.33139 238 GLN A O 1
ATOM 1830 N N . ILE A 1 239 ? -16.61365 11.59747 -79.80873 1.000 7.99883 239 ILE A N 1
ATOM 1831 C CA . ILE A 1 239 ? -17.79297 10.86974 -80.25721 1.000 7.25387 239 ILE A CA 1
ATOM 1832 C C . ILE A 1 239 ? -19.01415 11.54994 -79.65421 1.000 10.71703 239 ILE A C 1
ATOM 1833 O O . ILE A 1 239 ? -19.13854 11.64591 -78.42549 1.000 12.30776 239 ILE A O 1
ATOM 1838 N N . GLU A 1 240 ? -19.91084 12.02447 -80.51554 1.000 11.60737 240 GLU A N 1
ATOM 1839 C CA . GLU A 1 240 ? -21.11895 12.71986 -80.09233 1.000 10.13513 240 GLU A CA 1
ATOM 1840 C C . GLU A 1 240 ? -22.32719 12.06396 -80.73705 1.000 8.23338 240 GLU A C 1
ATOM 1841 O O . GLU A 1 240 ? -22.36766 11.89786 -81.95987 1.000 8.90322 240 GLU A O 1
ATOM 1847 N N . GLY A 1 241 ? -23.29791 11.68337 -79.91433 1.000 8.53256 241 GLY A N 1
ATOM 1848 C CA . GLY A 1 241 ? -24.54433 11.15463 -80.42065 1.000 7.75830 241 GLY A CA 1
ATOM 1849 C C . GLY A 1 241 ? -24.38408 9.77341 -81.03335 1.000 9.56430 241 GLY A C 1
ATOM 1850 O O . GLY A 1 241 ? -23.35770 9.10302 -80.90516 1.000 11.59218 241 GLY A O 1
ATOM 1851 N N . GLY A 1 242 ? -25.44008 9.35763 -81.71770 1.000 9.60766 242 GLY A N 1
ATOM 1852 C CA . GLY A 1 242 ? -25.43878 8.08247 -82.39517 1.000 8.63583 242 GLY A CA 1
ATOM 1853 C C . GLY A 1 242 ? -25.82724 6.93513 -81.48896 1.000 8.35529 242 GLY A C 1
ATOM 1854 O O . GLY A 1 242 ? -26.20840 7.10072 -80.32686 1.000 8.66835 242 GLY A O 1
ATOM 1855 N N . ALA A 1 243 ? -25.72801 5.73512 -82.05334 1.000 7.22753 243 ALA A N 1
ATOM 1856 C CA . ALA A 1 243 ? -26.10272 4.51357 -81.35983 1.000 8.55581 243 ALA A CA 1
ATOM 1857 C C . ALA A 1 243 ? -25.13788 3.40009 -81.73426 1.000 8.52603 243 ALA A C 1
ATOM 1858 O O . ALA A 1 243 ? -24.77498 3.24784 -82.90242 1.000 9.14881 243 ALA A O 1
ATOM 1860 N N . TYR A 1 244 ? -24.72065 2.62771 -80.73628 1.000 9.29293 244 TYR A N 1
ATOM 1861 C CA . TYR A 1 244 ? -23.82383 1.49161 -80.93569 1.000 7.42884 244 TYR A CA 1
ATOM 1862 C C . TYR A 1 244 ? -24.45019 0.32190 -80.18727 1.000 8.30947 244 TYR A C 1
ATOM 1863 O O . TYR A 1 244 ? -24.29834 0.20242 -78.96816 1.000 9.62931 244 TYR A O 1
ATOM 1872 N N . HIS A 1 245 ? -25.15589 -0.53863 -80.91581 1.000 8.32537 245 HIS A N 1
ATOM 1873 C CA . HIS A 1 245 ? -26.03705 -1.50548 -80.28492 1.000 7.33235 245 HIS A CA 1
ATOM 1874 C C . HIS A 1 245 ? -25.98204 -2.84518 -81.00222 1.000 7.21392 245 HIS A C 1
ATOM 1875 O O . HIS A 1 245 ? -25.66456 -2.91780 -82.18862 1.000 9.82545 245 HIS A O 1
ATOM 1882 N N . ASP A 1 246 ? -26.28433 -3.90882 -80.25226 1.000 8.71734 246 ASP A N 1
ATOM 1883 C CA . ASP A 1 246 ? -26.46016 -5.25675 -80.80210 1.000 9.04637 246 ASP A CA 1
ATOM 1884 C C . ASP A 1 246 ? -25.24297 -5.72019 -81.59980 1.000 8.71605 246 ASP A C 1
ATOM 1885 O O . ASP A 1 246 ? -25.36843 -6.28996 -82.68490 1.000 11.57669 246 ASP A O 1
ATOM 1890 N N . ASN A 1 247 ? -24.05563 -5.47530 -81.06170 1.000 9.80894 247 ASN A N 1
ATOM 1891 C CA . ASN A 1 247 ? -22.82133 -5.95735 -81.66050 1.000 11.12462 247 ASN A CA 1
ATOM 1892 C C . ASN A 1 247 ? -22.32747 -7.19923 -80.92215 1.000 9.80376 247 ASN A C 1
ATOM 1893 O O . ASN A 1 247 ? -22.76778 -7.51370 -79.81489 1.000 11.24897 247 ASN A O 1
ATOM 1898 N N . GLY A 1 248 ? -21.39523 -7.90908 -81.55282 1.000 10.76567 248 GLY A N 1
ATOM 1899 C CA . GLY A 1 248 ? -20.85960 -9.12446 -80.97361 1.000 13.26218 248 GLY A CA 1
ATOM 1900 C C . GLY A 1 248 ? -19.82317 -8.92216 -79.89496 1.000 8.93341 248 GLY A C 1
ATOM 1901 O O . GLY A 1 248 ? -19.35628 -9.89600 -79.29852 1.000 12.81563 248 GLY A O 1
ATOM 1902 N N . ALA A 1 249 ? -19.45940 -7.67494 -79.62396 1.000 9.53052 249 ALA A N 1
ATOM 1903 C CA . ALA A 1 249 ? -18.45778 -7.32757 -78.62170 1.000 10.79053 249 ALA A CA 1
ATOM 1904 C C . ALA A 1 249 ? -18.96118 -6.08003 -77.90523 1.000 6.51591 249 ALA A C 1
ATOM 1905 O O . ALA A 1 249 ? -20.15953 -5.77884 -77.91595 1.000 10.71857 249 ALA A O 1
ATOM 1907 N N . GLU A 1 250 ? -18.05443 -5.36689 -77.24014 1.000 8.73272 250 GLU A N 1
ATOM 1908 C CA . GLU A 1 250 ? -18.42196 -4.12024 -76.58302 1.000 6.53845 250 GLU A CA 1
ATOM 1909 C C . GLU A 1 250 ? -19.05060 -3.15308 -77.58017 1.000 8.08315 250 GLU A C 1
ATOM 1910 O O . GLU A 1 250 ? -18.70728 -3.13423 -78.76348 1.000 13.48134 250 GLU A O 1
ATOM 1916 N N . GLY A 1 251 ? -19.99212 -2.34612 -77.09197 1.000 5.76737 251 GLY A N 1
ATOM 1917 C CA . GLY A 1 251 ? -20.56747 -1.31593 -77.94027 1.000 7.54494 251 GLY A CA 1
ATOM 1918 C C . GLY A 1 251 ? -19.54383 -0.27356 -78.34419 1.000 8.07804 251 GLY A C 1
ATOM 1919 O O . GLY A 1 251 ? -19.38683 0.03649 -79.52792 1.000 9.47972 251 GLY A O 1
ATOM 1920 N N . VAL A 1 252 ? -18.82584 0.27238 -77.36656 1.000 9.41287 252 VAL A N 1
ATOM 1921 C CA . VAL A 1 252 ? -17.74722 1.22355 -77.60643 1.000 8.74067 252 VAL A CA 1
ATOM 1922 C C . VAL A 1 252 ? -16.53657 0.76943 -76.80279 1.000 9.03205 252 VAL A C 1
ATOM 1923 O O . VAL A 1 252 ? -16.62100 0.62151 -75.57637 1.000 7.31701 252 VAL A O 1
ATOM 1927 N N . LEU A 1 253 ? -15.42089 0.54112 -77.49126 1.000 8.92774 253 LEU A N 1
ATOM 1928 C CA . LEU A 1 253 ? -14.16091 0.16549 -76.86663 1.000 6.39584 253 LEU A CA 1
ATOM 1929 C C . LEU A 1 253 ? -13.11826 1.23122 -77.16901 1.000 9.82120 253 LEU A C 1
ATOM 1930 O O . LEU A 1 253 ? -12.87689 1.55777 -78.33510 1.000 11.40028 253 LEU A O 1
ATOM 1935 N N . ILE A 1 254 ? -12.50799 1.77222 -76.12239 1.000 10.63443 254 ILE A N 1
ATOM 1936 C CA . ILE A 1 254 ? -11.45456 2.76316 -76.27821 1.000 8.54728 254 ILE A CA 1
ATOM 1937 C C . ILE A 1 254 ? -10.22491 2.30186 -75.51108 1.000 9.74468 254 ILE A C 1
ATOM 1938 O O . ILE A 1 254 ? -10.25853 2.20533 -74.28776 1.000 9.41775 254 ILE A O 1
ATOM 1954 N N . MET A 1 256 ? -5.81142 2.61752 -75.18583 1.000 10.67886 256 MET A N 1
ATOM 1955 C CA . MET A 1 256 ? -4.55386 3.29856 -75.48806 1.000 11.39439 256 MET A CA 1
ATOM 1956 C C . MET A 1 256 ? -4.78845 4.54902 -76.32970 1.000 11.31421 256 MET A C 1
ATOM 1957 O O . MET A 1 256 ? -4.24740 4.68652 -77.42732 1.000 13.01361 256 MET A O 1
ATOM 1962 N N . THR A 1 257 ? -5.60518 5.45531 -75.79614 1.000 11.87631 257 THR A N 1
ATOM 1963 C CA . THR A 1 257 ? -5.98080 6.68771 -76.47147 1.000 12.06717 257 THR A CA 1
ATOM 1964 C C . THR A 1 257 ? -5.90141 7.82198 -75.45951 1.000 12.15340 257 THR A C 1
ATOM 1965 O O . THR A 1 257 ? -6.05467 7.60387 -74.25674 1.000 12.72161 257 THR A O 1
ATOM 1969 N N . SER A 1 258 ? -5.62917 9.02942 -75.94668 1.000 12.22491 258 SER A N 1
ATOM 1970 C CA A SER A 1 258 ? -5.53129 10.21413 -75.10716 0.690 15.94814 258 SER A CA 1
ATOM 1971 C CA B SER A 1 258 ? -5.53125 10.21408 -75.10728 0.310 16.48277 258 SER A CA 1
ATOM 1972 C C . SER A 1 258 ? -6.61330 11.21163 -75.49474 1.000 15.26858 258 SER A C 1
ATOM 1973 O O . SER A 1 258 ? -6.87026 11.43205 -76.68005 1.000 10.70750 258 SER A O 1
ATOM 1978 N N . ASN A 1 259 ? -7.25021 11.80702 -74.48689 1.000 17.26846 259 ASN A N 1
ATOM 1979 C CA . ASN A 1 259 ? -8.26663 12.84045 -74.68618 1.000 17.56143 259 ASN A CA 1
ATOM 1980 C C . ASN A 1 259 ? -9.40405 12.34200 -75.58383 1.000 18.71665 259 ASN A C 1
ATOM 1981 O O . ASN A 1 259 ? -9.69078 12.89888 -76.64636 1.000 17.84907 259 ASN A O 1
ATOM 1986 N N . ALA A 1 260 ? -10.04789 11.26805 -75.13754 1.000 12.71470 260 ALA A N 1
ATOM 1987 C CA . ALA A 1 260 ? -11.20895 10.71580 -75.81871 1.000 11.45115 260 ALA A CA 1
ATOM 1988 C C . ALA A 1 260 ? -12.47388 11.07937 -75.05440 1.000 12.85196 260 ALA A C 1
ATOM 1989 O O . ALA A 1 260 ? -12.48680 11.08082 -73.81949 1.000 14.31886 260 ALA A O 1
ATOM 1991 N N . SER A 1 261 ? -13.53894 11.38765 -75.79139 1.000 9.41110 261 SER A N 1
ATOM 1992 C CA . SER A 1 261 ? -14.82224 11.69904 -75.17770 1.000 13.30312 261 SER A CA 1
ATOM 1993 C C . SER A 1 261 ? -15.93266 10.96364 -75.90720 1.000 10.11067 261 SER A C 1
ATOM 1994 O O . SER A 1 261 ? -15.91049 10.84696 -77.13401 1.000 12.05135 261 SER A O 1
ATOM 1997 N N . LEU A 1 262 ? -16.89655 10.46953 -75.13626 1.000 7.94370 262 LEU A N 1
ATOM 1998 C CA . LEU A 1 262 ? -18.08564 9.80201 -75.64635 1.000 9.10003 262 LEU A CA 1
ATOM 1999 C C . LEU A 1 262 ? -19.28525 10.43059 -74.95492 1.000 10.51317 262 LEU A C 1
ATOM 2000 O O . LEU A 1 262 ? -19.42114 10.33193 -73.72756 1.000 11.62868 262 LEU A O 1
ATOM 2005 N N . GLN A 1 263 ? -20.13639 11.09831 -75.73295 1.000 11.21879 263 GLN A N 1
ATOM 2006 C CA . GLN A 1 263 ? -21.21951 11.88663 -75.16722 1.000 10.66506 263 GLN A CA 1
ATOM 2007 C C . GLN A 1 263 ? -22.48619 11.72724 -75.99538 1.000 11.30348 263 GLN A C 1
ATOM 2008 O O . GLN A 1 263 ? -22.43973 11.74923 -77.22795 1.000 11.01854 263 GLN A O 1
ATOM 2014 N N . GLY A 1 264 ? -23.61495 11.56281 -75.30629 1.000 9.17408 264 GLY A N 1
ATOM 2015 C CA . GLY A 1 264 ? -24.91488 11.58329 -75.95003 1.000 11.69106 264 GLY A CA 1
ATOM 2016 C C . GLY A 1 264 ? -25.27394 10.35692 -76.75661 1.000 10.33533 264 GLY A C 1
ATOM 2017 O O . GLY A 1 264 ? -26.20236 10.41420 -77.56533 1.000 10.58998 264 GLY A O 1
ATOM 2018 N N . ALA A 1 265 ? -24.57443 9.24621 -76.55982 1.000 11.18545 265 ALA A N 1
ATOM 2019 C CA . ALA A 1 265 ? -24.78761 8.05266 -77.36208 1.000 5.92256 265 ALA A CA 1
ATOM 2020 C C . ALA A 1 265 ? -25.75849 7.08946 -76.68330 1.000 8.80686 265 ALA A C 1
ATOM 2021 O O . ALA A 1 265 ? -25.96770 7.12435 -75.46816 1.000 8.53728 265 ALA A O 1
ATOM 2023 N N . GLU A 1 266 ? -26.36036 6.22794 -77.50006 1.000 9.11085 266 GLU A N 1
ATOM 2024 C CA . GLU A 1 266 ? -27.23983 5.15684 -77.04647 1.000 9.46997 266 GLU A CA 1
ATOM 2025 C C . GLU A 1 266 ? -26.53706 3.82638 -77.28781 1.000 10.40743 266 GLU A C 1
ATOM 2026 O O . GLU A 1 266 ? -26.25333 3.47164 -78.43547 1.000 11.01567 266 GLU A O 1
ATOM 2032 N N . ILE A 1 267 ? -26.25015 3.09511 -76.21376 1.000 11.61923 267 ILE A N 1
ATOM 2033 C CA . ILE A 1 267 ? -25.42801 1.88919 -76.28235 1.000 8.27604 267 ILE A CA 1
ATOM 2034 C C . ILE A 1 267 ? -26.16023 0.77539 -75.54349 1.000 8.73664 267 ILE A C 1
ATOM 2035 O O . ILE A 1 267 ? -26.28032 0.81880 -74.31303 1.000 9.75710 267 ILE A O 1
ATOM 2040 N N . TYR A 1 268 ? -26.62879 -0.23069 -76.28245 1.000 8.20367 268 TYR A N 1
ATOM 2041 C CA . TYR A 1 268 ? -27.48045 -1.25734 -75.69372 1.000 10.06337 268 TYR A CA 1
ATOM 2042 C C . TYR A 1 268 ? -27.39032 -2.55004 -76.49329 1.000 8.49979 268 TYR A C 1
ATOM 2043 O O . TYR A 1 268 ? -27.03382 -2.54949 -77.66953 1.000 8.85390 268 TYR A O 1
ATOM 2052 N N . GLY A 1 269 ? -27.71359 -3.65933 -75.83116 1.000 10.61578 269 GLY A N 1
ATOM 2053 C CA . GLY A 1 269 ? -27.88148 -4.92858 -76.51397 1.000 8.23939 269 GLY A CA 1
ATOM 2054 C C . GLY A 1 269 ? -26.61071 -5.63371 -76.93336 1.000 9.37324 269 GLY A C 1
ATOM 2055 O O . GLY A 1 269 ? -26.69204 -6.67044 -77.60179 1.000 11.72959 269 GLY A O 1
ATOM 2056 N N . ASN A 1 270 ? -25.44319 -5.11618 -76.56620 1.000 7.96423 270 ASN A N 1
ATOM 2057 C CA . ASN A 1 270 ? -24.18297 -5.69403 -77.00598 1.000 6.96710 270 ASN A CA 1
ATOM 2058 C C . ASN A 1 270 ? -23.84771 -6.95780 -76.21393 1.000 7.39811 270 ASN A C 1
ATOM 2059 O O . ASN A 1 270 ? -24.35843 -7.19139 -75.11537 1.000 9.54847 270 ASN A O 1
ATOM 2064 N N . ASP A 1 271 ? -22.96470 -7.77830 -76.79470 1.000 9.66813 271 ASP A N 1
ATOM 2065 C CA . ASP A 1 271 ? -22.56548 -9.03181 -76.15736 1.000 10.22413 271 ASP A CA 1
ATOM 2066 C C . ASP A 1 271 ? -21.62411 -8.80175 -74.98227 1.000 10.22159 271 ASP A C 1
ATOM 2067 O O . ASP A 1 271 ? -21.66137 -9.55416 -74.00237 1.000 11.95584 271 ASP A O 1
ATOM 2072 N N . ALA A 1 272 ? -20.76461 -7.79744 -75.06986 1.000 9.66579 272 ALA A N 1
ATOM 2073 C CA . ALA A 1 272 ? -19.84749 -7.42688 -74.00653 1.000 10.37040 272 ALA A CA 1
ATOM 2074 C C . ALA A 1 272 ? -20.33582 -6.14006 -73.34311 1.000 8.18673 272 ALA A C 1
ATOM 2075 O O . ALA A 1 272 ? -21.45666 -5.68053 -73.58555 1.000 7.96344 272 ALA A O 1
ATOM 2077 N N . ALA A 1 273 ? -19.49441 -5.57009 -72.48047 1.000 9.67534 273 ALA A N 1
ATOM 2078 C CA . ALA A 1 273 ? -19.84361 -4.33840 -71.78490 1.000 7.49504 273 ALA A CA 1
ATOM 2079 C C . ALA A 1 273 ? -20.22129 -3.24504 -72.77735 1.000 9.75145 273 ALA A C 1
ATOM 2080 O O . ALA A 1 273 ? -19.71608 -3.19514 -73.90126 1.000 12.27151 273 ALA A O 1
ATOM 2082 N N . GLY A 1 274 ? -21.13416 -2.36804 -72.35439 1.000 7.06969 274 GLY A N 1
ATOM 2083 C CA . GLY A 1 274 ? -21.55819 -1.28114 -73.22340 1.000 5.64753 274 GLY A CA 1
ATOM 2084 C C . GLY A 1 274 ? -20.42262 -0.34122 -73.57405 1.000 7.11154 274 GLY A C 1
ATOM 2085 O O . GLY A 1 274 ? -20.23846 0.02639 -74.73657 1.000 9.01998 274 GLY A O 1
ATOM 2086 N N . VAL A 1 275 ? -19.64477 0.05837 -72.57217 1.000 9.69917 275 VAL A N 1
ATOM 2087 C CA . VAL A 1 275 ? -18.47216 0.90298 -72.76032 1.000 9.15811 275 VAL A CA 1
ATOM 2088 C C . VAL A 1 275 ? -17.30413 0.25612 -72.03168 1.000 9.16811 275 VAL A C 1
ATOM 2089 O O . VAL A 1 275 ? -17.42206 -0.09391 -70.85202 1.000 8.35475 275 VAL A O 1
ATOM 2093 N N . ARG A 1 276 ? -16.18698 0.08350 -72.73533 1.000 9.59438 276 ARG A N 1
ATOM 2094 C CA . ARG A 1 276 ? -14.96596 -0.45070 -72.14387 1.000 8.53820 276 ARG A CA 1
ATOM 2095 C C . ARG A 1 276 ? -13.82133 0.50068 -72.45141 1.000 10.89602 276 ARG A C 1
ATOM 2096 O O . ARG A 1 276 ? -13.56442 0.80616 -73.61995 1.000 8.50120 276 ARG A O 1
ATOM 2104 N N . VAL A 1 277 ? -13.13930 0.95841 -71.40586 1.000 7.93280 277 VAL A N 1
ATOM 2105 C CA . VAL A 1 277 ? -12.04862 1.91905 -71.50440 1.000 8.17124 277 VAL A CA 1
ATOM 2106 C C . VAL A 1 277 ? -10.82227 1.26929 -70.87980 1.000 13.21135 277 VAL A C 1
ATOM 2107 O O . VAL A 1 277 ? -10.85355 0.88332 -69.70529 1.000 13.75216 277 VAL A O 1
ATOM 2111 N N . ARG A 1 278 ? -9.75832 1.11966 -71.66812 1.000 9.72883 278 ARG A N 1
ATOM 2112 C CA . ARG A 1 278 ? -8.56077 0.39548 -71.24799 1.000 10.27958 278 ARG A CA 1
ATOM 2113 C C . ARG A 1 278 ? -7.33003 1.26340 -71.47436 1.000 13.22190 278 ARG A C 1
ATOM 2114 O O . ARG A 1 278 ? -6.89603 1.44255 -72.61621 1.000 10.40945 278 ARG A O 1
ATOM 2122 N N . GLY A 1 279 ? -6.74643 1.76827 -70.39018 1.000 11.26814 279 GLY A N 1
ATOM 2123 C CA . GLY A 1 279 ? -5.52214 2.53878 -70.48877 1.000 10.69684 279 GLY A CA 1
ATOM 2124 C C . GLY A 1 279 ? -5.65897 3.80323 -71.31111 1.000 11.85021 279 GLY A C 1
ATOM 2125 O O . GLY A 1 279 ? -4.91006 4.01185 -72.27008 1.000 12.06278 279 GLY A O 1
ATOM 2126 N N . VAL A 1 280 ? -6.62055 4.64865 -70.95255 1.000 9.68976 280 VAL A N 1
ATOM 2127 C CA . VAL A 1 280 ? -6.90825 5.88411 -71.67274 1.000 12.46315 280 VAL A CA 1
ATOM 2128 C C . VAL A 1 280 ? -6.55438 7.05405 -70.76659 1.000 11.29933 280 VAL A C 1
ATOM 2129 O O . VAL A 1 280 ? -7.06468 7.15678 -69.64465 1.000 9.42485 280 VAL A O 1
ATOM 2133 N N . ASP A 1 281 ? -5.68166 7.93588 -71.25313 1.000 12.85736 281 ASP A N 1
ATOM 2134 C CA . ASP A 1 281 ? -5.25662 9.11566 -70.49985 1.000 15.42524 281 ASP A CA 1
ATOM 2135 C C . ASP A 1 281 ? -6.15012 10.27208 -70.92768 1.000 13.46914 281 ASP A C 1
ATOM 2136 O O . ASP A 1 281 ? -5.89399 10.95418 -71.92079 1.000 12.95881 281 ASP A O 1
ATOM 2141 N N . GLY A 1 282 ? -7.21875 10.49039 -70.16838 1.000 14.01097 282 GLY A N 1
ATOM 2142 C CA . GLY A 1 282 ? -8.18747 11.51253 -70.50445 1.000 11.28535 282 GLY A CA 1
ATOM 2143 C C . GLY A 1 282 ? -9.40826 10.91774 -71.17281 1.000 13.77970 282 GLY A C 1
ATOM 2144 O O . GLY A 1 282 ? -9.38828 10.63314 -72.37406 1.000 13.21582 282 GLY A O 1
ATOM 2145 N N . MET A 1 283 ? -10.47833 10.72308 -70.40527 1.000 11.43505 283 MET A N 1
ATOM 2146 C CA . MET A 1 283 ? -11.69498 10.09903 -70.91131 1.000 10.62837 283 MET A CA 1
ATOM 2147 C C . MET A 1 283 ? -12.90680 10.80134 -70.32758 1.000 10.51985 283 MET A C 1
ATOM 2148 O O . MET A 1 283 ? -13.09096 10.81891 -69.10768 1.000 16.07494 283 MET A O 1
ATOM 2153 N N . GLN A 1 284 ? -13.73666 11.35560 -71.20038 1.000 11.63141 284 GLN A N 1
ATOM 2154 C CA . GLN A 1 284 ? -15.02072 11.91559 -70.80850 1.000 11.43314 284 GLN A CA 1
ATOM 2155 C C . GLN A 1 284 ? -16.12464 10.95580 -71.22667 1.000 11.11597 284 GLN A C 1
ATOM 2156 O O . GLN A 1 284 ? -16.18311 10.53842 -72.38540 1.000 10.62113 284 GLN A O 1
ATOM 2162 N N . LEU A 1 285 ? -16.97776 10.58801 -70.27683 1.000 8.37612 285 LEU A N 1
ATOM 2163 C CA . LEU A 1 285 ? -18.12026 9.71249 -70.52491 1.000 8.85165 285 LEU A CA 1
ATOM 2164 C C . LEU A 1 285 ? -19.34521 10.46851 -70.02234 1.000 11.13150 285 LEU A C 1
ATOM 2165 O O . LEU A 1 285 ? -19.64350 10.45710 -68.82100 1.000 12.03351 285 LEU A O 1
ATOM 2170 N N . LEU A 1 286 ? -20.04530 11.13977 -70.93634 1.000 14.02724 286 LEU A N 1
ATOM 2171 C CA . LEU A 1 286 ? -21.04415 12.12741 -70.54889 1.000 11.84006 286 LEU A CA 1
ATOM 2172 C C . LEU A 1 286 ? -22.39201 11.81995 -71.18159 1.000 11.13768 286 LEU A C 1
ATOM 2173 O O . LEU A 1 286 ? -22.48086 11.62861 -72.39662 1.000 13.53882 286 LEU A O 1
ATOM 2178 N N . ASP A 1 287 ? -23.43447 11.77457 -70.34792 1.000 10.58105 287 ASP A N 1
ATOM 2179 C CA . ASP A 1 287 ? -24.82820 11.83604 -70.79684 1.000 11.35181 287 ASP A CA 1
ATOM 2180 C C . ASP A 1 287 ? -25.16832 10.73989 -71.80620 1.000 9.17506 287 ASP A C 1
ATOM 2181 O O . ASP A 1 287 ? -25.85021 10.98130 -72.80130 1.000 9.60758 287 ASP A O 1
ATOM 2186 N N . ASN A 1 288 ? -24.68576 9.52967 -71.56268 1.000 10.85247 288 ASN A N 1
ATOM 2187 C CA . ASN A 1 288 ? -24.98939 8.39403 -72.42189 1.000 11.35082 288 ASN A CA 1
ATOM 2188 C C . ASN A 1 288 ? -26.14060 7.57096 -71.84727 1.000 13.46142 288 ASN A C 1
ATOM 2189 O O . ASN A 1 288 ? -26.48412 7.67753 -70.66872 1.000 12.69249 288 ASN A O 1
ATOM 2194 N N . ASP A 1 289 ? -26.73861 6.74380 -72.70239 1.000 13.11958 289 ASP A N 1
ATOM 2195 C CA . ASP A 1 289 ? -27.82013 5.83762 -72.31681 1.000 10.77476 289 ASP A CA 1
ATOM 2196 C C . ASP A 1 289 ? -27.29055 4.43308 -72.55140 1.000 11.63371 289 ASP A C 1
ATOM 2197 O O . ASP A 1 289 ? -27.20809 3.98389 -73.69719 1.000 13.96635 289 ASP A O 1
ATOM 2202 N N . ILE A 1 290 ? -26.91509 3.75468 -71.47433 1.000 13.45961 290 ILE A N 1
ATOM 2203 C CA . ILE A 1 290 ? -26.25416 2.46132 -71.54362 1.000 10.79988 290 ILE A CA 1
ATOM 2204 C C . ILE A 1 290 ? -27.10614 1.47036 -70.76689 1.000 11.78512 290 ILE A C 1
ATOM 2205 O O . ILE A 1 290 ? -27.37412 1.67844 -69.57680 1.000 10.20696 290 ILE A O 1
ATOM 2210 N N . HIS A 1 291 ? -27.53094 0.39696 -71.43340 1.000 9.49967 291 HIS A N 1
ATOM 2211 C CA . HIS A 1 291 ? -28.38970 -0.58857 -70.78842 1.000 11.57594 291 HIS A CA 1
ATOM 2212 C C . HIS A 1 291 ? -28.35144 -1.89533 -71.56782 1.000 10.46617 291 HIS A C 1
ATOM 2213 O O . HIS A 1 291 ? -28.04105 -1.92015 -72.75960 1.000 9.85465 291 HIS A O 1
ATOM 2220 N N . ASP A 1 292 ? -28.67502 -2.98520 -70.86812 1.000 10.76811 292 ASP A N 1
ATOM 2221 C CA . ASP A 1 292 ? -28.92752 -4.28716 -71.49397 1.000 10.09983 292 ASP A CA 1
ATOM 2222 C C . ASP A 1 292 ? -27.73599 -4.77604 -72.31463 1.000 8.88658 292 ASP A C 1
ATOM 2223 O O . ASP A 1 292 ? -27.89696 -5.38180 -73.37531 1.000 11.94168 292 ASP A O 1
ATOM 2228 N N . ASN A 1 293 ? -26.53253 -4.51932 -71.82295 1.000 10.48359 293 ASN A N 1
ATOM 2229 C CA . ASN A 1 293 ? -25.32374 -5.02399 -72.44831 1.000 8.72846 293 ASN A CA 1
ATOM 2230 C C . ASN A 1 293 ? -24.90334 -6.32425 -71.76746 1.000 10.40523 293 ASN A C 1
ATOM 2231 O O . ASN A 1 293 ? -25.64864 -6.90088 -70.96933 1.000 14.94674 293 ASN A O 1
ATOM 2236 N N . ALA A 1 294 ? -23.70046 -6.79877 -72.09489 1.000 10.75446 294 ALA A N 1
ATOM 2237 C CA . ALA A 1 294 ? -23.18099 -8.06703 -71.58075 1.000 9.01783 294 ALA A CA 1
ATOM 2238 C C . ALA A 1 294 ? -24.15574 -9.20670 -71.86419 1.000 12.65306 294 ALA A C 1
ATOM 2239 O O . ALA A 1 294 ? -24.41204 -10.06431 -71.01675 1.000 14.01738 294 ALA A O 1
ATOM 2241 N N . GLN A 1 295 ? -24.70657 -9.21264 -73.08054 1.000 11.77509 295 GLN A N 1
ATOM 2242 C CA . GLN A 1 295 ? -25.72918 -10.18868 -73.43328 1.000 10.02716 295 GLN A CA 1
ATOM 2243 C C . GLN A 1 295 ? -25.15161 -11.58022 -73.65581 1.000 10.81652 295 GLN A C 1
ATOM 2244 O O . GLN A 1 295 ? -25.88589 -12.56728 -73.54780 1.000 12.72929 295 GLN A O 1
ATOM 2250 N N . GLY A 1 296 ? -23.86458 -11.68092 -73.96956 1.000 13.06648 296 GLY A N 1
ATOM 2251 C CA . GLY A 1 296 ? -23.17312 -12.94728 -74.07337 1.000 12.92601 296 GLY A CA 1
ATOM 2252 C C . GLY A 1 296 ? -22.40366 -13.34028 -72.83251 1.000 16.82445 296 GLY A C 1
ATOM 2253 O O . GLY A 1 296 ? -21.60115 -14.27993 -72.88917 1.000 14.07130 296 GLY A O 1
ATOM 2254 N N . GLY A 1 297 ? -22.61158 -12.64590 -71.71768 1.000 13.26355 297 GLY A N 1
ATOM 2255 C CA . GLY A 1 297 ? -21.84000 -12.86171 -70.51212 1.000 19.80536 297 GLY A CA 1
ATOM 2256 C C . GLY A 1 297 ? -21.15198 -11.58983 -70.06340 1.000 18.61089 297 GLY A C 1
ATOM 2257 O O . GLY A 1 297 ? -21.01189 -10.64593 -70.84695 1.000 14.59328 297 GLY A O 1
ATOM 2258 N N . GLY A 1 298 ? -20.70451 -11.55721 -68.81865 1.000 19.55451 298 GLY A N 1
ATOM 2259 C CA . GLY A 1 298 ? -20.10804 -10.37214 -68.24384 1.000 14.85776 298 GLY A CA 1
ATOM 2260 C C . GLY A 1 298 ? -20.95865 -9.79948 -67.11946 1.000 16.92662 298 GLY A C 1
ATOM 2261 O O . GLY A 1 298 ? -22.16277 -10.05234 -67.01077 1.000 23.48953 298 GLY A O 1
ATOM 2262 N N . LYS A 1 299 ? -20.30587 -9.00782 -66.26836 1.000 18.28254 299 LYS A N 1
ATOM 2263 C CA . LYS A 1 299 ? -20.92616 -8.48840 -65.05774 1.000 16.66457 299 LYS A CA 1
ATOM 2264 C C . LYS A 1 299 ? -21.08507 -6.97359 -65.04971 1.000 16.93421 299 LYS A C 1
ATOM 2265 O O . LYS A 1 299 ? -21.62330 -6.43240 -64.07793 1.000 16.24100 299 LYS A O 1
ATOM 2271 N N . ALA A 1 300 ? -20.64714 -6.27222 -66.09414 1.000 18.70694 300 ALA A N 1
ATOM 2272 C CA . ALA A 1 300 ? -20.59230 -4.81836 -66.06381 1.000 13.68411 300 ALA A CA 1
ATOM 2273 C C . ALA A 1 300 ? -21.15311 -4.21353 -67.34340 1.000 9.17430 300 ALA A C 1
ATOM 2274 O O . ALA A 1 300 ? -20.99429 -4.76329 -68.43616 1.000 9.63424 300 ALA A O 1
ATOM 2276 N N . GLU A 1 301 ? -21.81226 -3.06347 -67.18655 1.000 9.71497 301 GLU A N 1
ATOM 2277 C CA . GLU A 1 301 ? -22.21430 -2.22925 -68.31149 1.000 7.45962 301 GLU A CA 1
ATOM 2278 C C . GLU A 1 301 ? -21.11735 -1.26045 -68.73317 1.000 10.49812 301 GLU A C 1
ATOM 2279 O O . GLU A 1 301 ? -20.98424 -0.96907 -69.92716 1.000 12.81252 301 GLU A O 1
ATOM 2285 N N . ILE A 1 302 ? -20.33671 -0.74958 -67.78079 1.000 9.98388 302 ILE A N 1
ATOM 2286 C CA . ILE A 1 302 ? -19.20222 0.12690 -68.05320 1.000 10.23382 302 ILE A CA 1
ATOM 2287 C C . ILE A 1 302 ? -17.98539 -0.42408 -67.32400 1.000 9.26557 302 ILE A C 1
ATOM 2288 O O . ILE A 1 302 ? -18.06408 -0.74864 -66.13357 1.000 11.47901 302 ILE A O 1
ATOM 2293 N N . VAL A 1 303 ? -16.86415 -0.52314 -68.03261 1.000 11.38989 303 VAL A N 1
ATOM 2294 C CA . VAL A 1 303 ? -15.60110 -0.97890 -67.46028 1.000 9.84314 303 VAL A CA 1
ATOM 2295 C C . VAL A 1 303 ? -14.55178 0.09875 -67.69334 1.000 11.99884 303 VAL A C 1
ATOM 2296 O O . VAL A 1 303 ? -14.34032 0.52833 -68.83352 1.000 11.54703 303 VAL A O 1
ATOM 2300 N N . LEU A 1 304 ? -13.91199 0.54584 -66.61619 1.000 9.81909 304 LEU A N 1
ATOM 2301 C CA . LEU A 1 304 ? -12.71007 1.36576 -66.68766 1.000 9.68184 304 LEU A CA 1
ATOM 2302 C C . LEU A 1 304 ? -11.54985 0.55901 -66.12382 1.000 13.05230 304 LEU A C 1
ATOM 2303 O O . LEU A 1 304 ? -11.64616 0.02853 -65.01208 1.000 16.43552 304 LEU A O 1
ATOM 2308 N N . GLU A 1 305 ? -10.45931 0.46731 -66.88136 1.000 11.52456 305 GLU A N 1
ATOM 2309 C CA . GLU A 1 305 ? -9.34318 -0.38229 -66.48994 1.000 12.98937 305 GLU A CA 1
ATOM 2310 C C . GLU A 1 305 ? -8.08297 0.09448 -67.19691 1.000 12.21546 305 GLU A C 1
ATOM 2311 O O . GLU A 1 305 ? -8.12944 0.93085 -68.10179 1.000 12.51629 305 GLU A O 1
ATOM 2317 N N . ASP A 1 306 ? -6.95102 -0.44716 -66.75993 1.000 11.70322 306 ASP A N 1
ATOM 2318 C CA . ASP A 1 306 ? -5.66662 -0.19708 -67.39161 1.000 12.34105 306 ASP A CA 1
ATOM 2319 C C . ASP A 1 306 ? -5.42998 -1.20175 -68.51629 1.000 12.20573 306 ASP A C 1
ATOM 2320 O O . ASP A 1 306 ? -6.19149 -2.15276 -68.70644 1.000 12.82938 306 ASP A O 1
ATOM 2325 N N . TYR A 1 307 ? -4.36548 -0.97116 -69.28348 1.000 11.27855 307 TYR A N 1
ATOM 2326 C CA . TYR A 1 307 ? -3.91886 -1.92218 -70.29558 1.000 12.81723 307 TYR A CA 1
ATOM 2327 C C . TYR A 1 307 ? -2.44130 -2.21890 -70.08676 1.000 13.27770 307 TYR A C 1
ATOM 2328 O O . TYR A 1 307 ? -1.60059 -1.31945 -70.19420 1.000 12.95614 307 TYR A O 1
ATOM 2337 N N . ASP A 1 308 ? -2.12768 -3.47685 -69.79225 1.000 15.14887 308 ASP A N 1
ATOM 2338 C CA . ASP A 1 308 ? -0.75479 -3.90793 -69.54242 1.000 15.57590 308 ASP A CA 1
ATOM 2339 C C . ASP A 1 308 ? -0.20461 -4.50632 -70.83506 1.000 15.75342 308 ASP A C 1
ATOM 2340 O O . ASP A 1 308 ? -0.37712 -5.69321 -71.11335 1.000 17.01724 308 ASP A O 1
ATOM 2345 N N . ASP A 1 309 ? 0.45692 -3.67077 -71.63923 1.000 14.13569 309 ASP A N 1
ATOM 2346 C CA . ASP A 1 309 ? 1.15292 -4.09944 -72.84365 1.000 14.04681 309 ASP A CA 1
ATOM 2347 C C . ASP A 1 309 ? 2.65530 -4.23253 -72.60200 1.000 16.38068 309 ASP A C 1
ATOM 2348 O O . ASP A 1 309 ? 3.46112 -3.92651 -73.48795 1.000 18.86178 309 ASP A O 1
ATOM 2353 N N . ARG A 1 310 ? 3.05262 -4.64156 -71.39268 1.000 16.83786 310 ARG A N 1
ATOM 2354 C CA . ARG A 1 310 ? 4.47403 -4.81047 -71.10820 1.000 17.83539 310 ARG A CA 1
ATOM 2355 C C . ARG A 1 310 ? 5.05298 -6.02690 -71.81727 1.000 20.73220 310 ARG A C 1
ATOM 2356 O O . ARG A 1 310 ? 6.24558 -6.04152 -72.14172 1.000 22.11101 310 ARG A O 1
ATOM 2364 N N . ASP A 1 311 ? 4.23623 -7.04748 -72.06670 1.000 22.30712 311 ASP A N 1
ATOM 2365 C CA . ASP A 1 311 ? 4.64344 -8.20289 -72.85297 1.000 21.30784 311 ASP A CA 1
ATOM 2366 C C . ASP A 1 311 ? 4.19586 -8.10289 -74.30528 1.000 22.59016 311 ASP A C 1
ATOM 2367 O O . ASP A 1 311 ? 4.29217 -9.08888 -75.04222 1.000 23.59886 311 ASP A O 1
ATOM 2372 N N . GLY A 1 312 ? 3.70191 -6.94166 -74.72723 1.000 16.78254 312 GLY A N 1
ATOM 2373 C CA . GLY A 1 312 ? 3.19071 -6.74116 -76.06445 1.000 18.08511 312 GLY A CA 1
ATOM 2374 C C . GLY A 1 312 ? 4.16586 -6.00630 -76.96195 1.000 17.70968 312 GLY A C 1
ATOM 2375 O O . GLY A 1 312 ? 5.38176 -6.00214 -76.73866 1.000 19.75558 312 GLY A O 1
ATOM 2376 N N . VAL A 1 313 ? 3.61864 -5.37775 -78.00675 1.000 13.94044 313 VAL A N 1
ATOM 2377 C CA . VAL A 1 313 ? 4.46150 -4.73090 -79.01032 1.000 17.66691 313 VAL A CA 1
ATOM 2378 C C . VAL A 1 313 ? 5.11610 -3.46315 -78.46810 1.000 13.42790 313 VAL A C 1
ATOM 2379 O O . VAL A 1 313 ? 6.18779 -3.06586 -78.94034 1.000 16.90982 313 VAL A O 1
ATOM 2383 N N . SER A 1 314 ? 4.50517 -2.80757 -77.48174 1.000 14.17983 314 SER A N 1
ATOM 2384 C CA . SER A 1 314 ? 5.06844 -1.57943 -76.93383 1.000 14.77350 314 SER A CA 1
ATOM 2385 C C . SER A 1 314 ? 5.90395 -1.80730 -75.68472 1.000 15.18437 314 SER A C 1
ATOM 2386 O O . SER A 1 314 ? 6.82297 -1.02624 -75.41896 1.000 15.60485 314 SER A O 1
ATOM 2389 N N . GLY A 1 315 ? 5.62037 -2.86096 -74.92242 1.000 17.30543 315 GLY A N 1
ATOM 2390 C CA . GLY A 1 315 ? 6.34310 -3.09427 -73.68877 1.000 16.19674 315 GLY A CA 1
ATOM 2391 C C . GLY A 1 315 ? 6.01954 -2.12775 -72.57583 1.000 15.10621 315 GLY A C 1
ATOM 2392 O O . GLY A 1 315 ? 6.83344 -1.95227 -71.66587 1.000 13.89486 315 GLY A O 1
ATOM 2393 N N . ASN A 1 316 ? 4.85270 -1.48983 -72.62294 1.000 14.95823 316 ASN A N 1
ATOM 2394 C CA . ASN A 1 316 ? 4.49640 -0.42499 -71.69764 1.000 16.18909 316 ASN A CA 1
ATOM 2395 C C . ASN A 1 316 ? 3.24915 -0.79106 -70.90208 1.000 13.37452 316 ASN A C 1
ATOM 2396 O O . ASN A 1 316 ? 2.42578 -1.60085 -71.32933 1.000 17.75937 316 ASN A O 1
ATOM 2401 N N . TYR A 1 317 ? 3.11594 -0.18280 -69.72979 1.000 15.40298 317 TYR A N 1
ATOM 2402 C CA . TYR A 1 317 ? 1.90326 -0.28110 -68.93037 1.000 15.88800 317 TYR A CA 1
ATOM 2403 C C . TYR A 1 317 ? 1.18096 1.05668 -68.99928 1.000 17.32912 317 TYR A C 1
ATOM 2404 O O . TYR A 1 317 ? 1.77510 2.09832 -68.70059 1.000 18.83199 317 TYR A O 1
ATOM 2413 N N . TYR A 1 318 ? -0.09097 1.03292 -69.39730 1.000 15.43148 318 TYR A N 1
ATOM 2414 C CA . TYR A 1 318 ? -0.86931 2.24514 -69.61294 1.000 14.73450 318 TYR A CA 1
ATOM 2415 C C . TYR A 1 318 ? -2.00263 2.29618 -68.60021 1.000 14.68585 318 TYR A C 1
ATOM 2416 O O . TYR A 1 318 ? -2.85708 1.40391 -68.57485 1.000 13.24099 318 TYR A O 1
ATOM 2425 N N . GLU A 1 319 ? -2.00898 3.33717 -67.77373 1.000 15.78520 319 GLU A N 1
ATOM 2426 C CA . GLU A 1 319 ? -3.05608 3.53390 -66.78392 1.000 12.39019 319 GLU A CA 1
ATOM 2427 C C . GLU A 1 319 ? -4.14655 4.43089 -67.35024 1.000 12.41308 319 GLU A C 1
ATOM 2428 O O . GLU A 1 319 ? -3.86163 5.41749 -68.03577 1.000 13.71008 319 GLU A O 1
ATOM 2434 N N . THR A 1 320 ? -5.39731 4.07994 -67.06448 1.000 14.10767 320 THR A N 1
ATOM 2435 C CA . THR A 1 320 ? -6.50770 4.97787 -67.35235 1.000 15.69083 320 THR A CA 1
ATOM 2436 C C . THR A 1 320 ? -6.43030 6.17668 -66.41270 1.000 14.36456 320 THR A C 1
ATOM 2437 O O . THR A 1 320 ? -6.38253 6.01158 -65.18900 1.000 16.79343 320 THR A O 1
ATOM 2441 N N . LEU A 1 321 ? -6.40401 7.38103 -66.98107 1.000 13.59553 321 LEU A N 1
ATOM 2442 C CA . LEU A 1 321 ? -6.16281 8.59508 -66.21441 1.000 14.09793 321 LEU A CA 1
ATOM 2443 C C . LEU A 1 321 ? -7.15479 9.67240 -66.63060 1.000 18.03361 321 LEU A C 1
ATOM 2444 O O . LEU A 1 321 ? -7.68484 9.65907 -67.74487 1.000 16.80042 321 LEU A O 1
ATOM 2449 N N . ASN A 1 322 ? -7.39831 10.60956 -65.71066 1.000 16.48229 322 ASN A N 1
ATOM 2450 C CA . ASN A 1 322 ? -8.14611 11.83744 -65.98796 1.000 11.45902 322 ASN A CA 1
ATOM 2451 C C . ASN A 1 322 ? -9.53539 11.53863 -66.55957 1.000 15.55003 322 ASN A C 1
ATOM 2452 O O . ASN A 1 322 ? -9.87008 11.90735 -67.68738 1.000 14.08098 322 ASN A O 1
ATOM 2457 N N . ALA A 1 323 ? -10.34489 10.85875 -65.75304 1.000 14.06010 323 ALA A N 1
ATOM 2458 C CA . ALA A 1 323 ? -11.67238 10.41944 -66.16161 1.000 11.63210 323 ALA A CA 1
ATOM 2459 C C . ALA A 1 323 ? -12.74192 11.34294 -65.58692 1.000 14.14185 323 ALA A C 1
ATOM 2460 O O . ALA A 1 323 ? -12.69260 11.70305 -64.40614 1.000 16.00888 323 ALA A O 1
ATOM 2462 N N . THR A 1 324 ? -13.69842 11.73224 -66.42982 1.000 13.23785 324 THR A N 1
ATOM 2463 C CA . THR A 1 324 ? -14.89077 12.47339 -66.01132 1.000 12.31150 324 THR A CA 1
ATOM 2464 C C . THR A 1 324 ? -16.10200 11.69114 -66.50827 1.000 11.39850 324 THR A C 1
ATOM 2465 O O . THR A 1 324 ? -16.42210 11.73189 -67.69839 1.000 13.52332 324 THR A O 1
ATOM 2469 N N . VAL A 1 325 ? -16.77990 10.99138 -65.60175 1.000 10.07176 325 VAL A N 1
ATOM 2470 C CA . VAL A 1 325 ? -17.91506 10.13738 -65.94059 1.000 10.76582 325 VAL A CA 1
ATOM 2471 C C . VAL A 1 325 ? -19.13721 10.73784 -65.25978 1.000 11.47999 325 VAL A C 1
ATOM 2472 O O . VAL A 1 325 ? -19.31044 10.59805 -64.04301 1.000 12.76288 325 VAL A O 1
ATOM 2476 N N . GLN A 1 326 ? -19.99009 11.41031 -66.03523 1.000 12.75329 326 GLN A N 1
ATOM 2477 C CA . GLN A 1 326 ? -21.09709 12.16528 -65.45519 1.000 12.18581 326 GLN A CA 1
ATOM 2478 C C . GLN A 1 326 ? -22.31487 12.14381 -66.36922 1.000 10.59566 326 GLN A C 1
ATOM 2479 O O . GLN A 1 326 ? -22.18632 12.19323 -67.59484 1.000 11.22992 326 GLN A O 1
ATOM 2485 N N . GLY A 1 327 ? -23.49540 12.06700 -65.75408 1.000 9.68616 327 GLY A N 1
ATOM 2486 C CA . GLY A 1 327 ? -24.75843 12.24495 -66.43952 1.000 13.73079 327 GLY A CA 1
ATOM 2487 C C . GLY A 1 327 ? -25.31213 11.01914 -67.12797 1.000 11.73443 327 GLY A C 1
ATOM 2488 O O . GLY A 1 327 ? -26.39312 11.10164 -67.72528 1.000 13.35397 327 GLY A O 1
ATOM 2489 N N . ASN A 1 328 ? -24.62378 9.88711 -67.05803 1.000 11.91927 328 ASN A N 1
ATOM 2490 C CA . ASN A 1 328 ? -25.03887 8.70787 -67.79804 1.000 12.01380 328 ASN A CA 1
ATOM 2491 C C . ASN A 1 328 ? -26.19971 8.00081 -67.11066 1.000 13.02246 328 ASN A C 1
ATOM 2492 O O . ASN A 1 328 ? -26.31547 7.99501 -65.88155 1.000 14.59700 328 ASN A O 1
ATOM 2497 N N . ARG A 1 329 ? -27.07096 7.40894 -67.92452 1.000 9.56524 329 ARG A N 1
ATOM 2498 C CA . ARG A 1 329 ? -28.05392 6.44031 -67.45282 1.000 10.93771 329 ARG A CA 1
ATOM 2499 C C . ARG A 1 329 ? -27.48027 5.05739 -67.73752 1.000 12.66432 329 ARG A C 1
ATOM 2500 O O . ARG A 1 329 ? -27.31984 4.67113 -68.89978 1.000 12.41633 329 ARG A O 1
ATOM 2508 N N . VAL A 1 330 ? -27.16251 4.31826 -66.68000 1.000 13.17748 330 VAL A N 1
ATOM 2509 C CA . VAL A 1 330 ? -26.52972 3.01004 -66.79134 1.000 12.73032 330 VAL A CA 1
ATOM 2510 C C . VAL A 1 330 ? -27.41343 2.02577 -66.04358 1.000 11.64841 330 VAL A C 1
ATOM 2511 O O . VAL A 1 330 ? -27.56478 2.12218 -64.81901 1.000 14.48350 330 VAL A O 1
ATOM 2515 N N . ALA A 1 331 ? -28.00088 1.08306 -66.77495 1.000 10.51532 331 ALA A N 1
ATOM 2516 C CA . ALA A 1 331 ? -28.87354 0.07301 -66.18005 1.000 11.28847 331 ALA A CA 1
ATOM 2517 C C . ALA A 1 331 ? -28.07825 -1.18186 -65.81655 1.000 11.50729 331 ALA A C 1
ATOM 2518 O O . ALA A 1 331 ? -28.36673 -2.29301 -66.25811 1.000 15.51810 331 ALA A O 1
ATOM 2520 N N . GLY A 1 332 ? -27.05751 -0.98242 -64.99163 1.000 19.04710 332 GLY A N 1
ATOM 2521 C CA . GLY A 1 332 ? -26.23524 -2.08907 -64.55112 1.000 15.62216 332 GLY A CA 1
ATOM 2522 C C . GLY A 1 332 ? -25.00181 -1.59148 -63.82550 1.000 15.71978 332 GLY A C 1
ATOM 2523 O O . GLY A 1 332 ? -24.84321 -0.39484 -63.57398 1.000 18.62270 332 GLY A O 1
ATOM 2524 N N . ALA A 1 333 ? -24.12477 -2.53913 -63.50835 1.000 12.75121 333 ALA A N 1
ATOM 2525 C CA . ALA A 1 333 ? -22.93373 -2.22544 -62.73340 1.000 11.89194 333 ALA A CA 1
ATOM 2526 C C . ALA A 1 333 ? -21.92161 -1.46140 -63.57676 1.000 13.50268 333 ALA A C 1
ATOM 2527 O O . ALA A 1 333 ? -21.67182 -1.79817 -64.73743 1.000 16.16125 333 ALA A O 1
ATOM 2529 N N . ALA A 1 334 ? -21.33908 -0.42287 -62.98307 1.000 13.97909 334 ALA A N 1
ATOM 2530 C CA . ALA A 1 334 ? -20.27952 0.35800 -63.60525 1.000 10.84084 334 ALA A CA 1
ATOM 2531 C C . ALA A 1 334 ? -19.01386 0.24350 -62.76929 1.000 12.16179 334 ALA A C 1
ATOM 2532 O O . ALA A 1 334 ? -19.03371 0.51606 -61.56440 1.000 14.13951 334 ALA A O 1
ATOM 2534 N N . GLN A 1 335 ? -17.91857 -0.15448 -63.40738 1.000 11.02492 335 GLN A N 1
ATOM 2535 C CA . GLN A 1 335 ? -16.61503 -0.23823 -62.75458 1.000 12.22299 335 GLN A CA 1
ATOM 2536 C C . GLN A 1 335 ? -15.84721 1.02662 -63.11929 1.000 11.88249 335 GLN A C 1
ATOM 2537 O O . GLN A 1 335 ? -15.31671 1.14647 -64.22614 1.000 17.41171 335 GLN A O 1
ATOM 2543 N N . LEU A 1 336 ? -15.78155 1.96738 -62.18350 1.000 11.19283 336 LEU A N 1
ATOM 2544 C CA . LEU A 1 336 ? -15.19219 3.28290 -62.42103 1.000 11.33911 336 LEU A CA 1
ATOM 2545 C C . LEU A 1 336 ? -13.90020 3.37810 -61.61259 1.000 14.28173 336 LEU A C 1
ATOM 2546 O O . LEU A 1 336 ? -13.90299 3.78460 -60.44942 1.000 11.74712 336 LEU A O 1
ATOM 2551 N N . LEU A 1 337 ? -12.79197 3.00138 -62.24376 1.000 11.82751 337 LEU A N 1
ATOM 2552 C CA . LEU A 1 337 ? -11.48001 3.00833 -61.61698 1.000 10.37186 337 LEU A CA 1
ATOM 2553 C C . LEU A 1 337 ? -10.55764 3.95050 -62.37628 1.000 13.09449 337 LEU A C 1
ATOM 2554 O O . LEU A 1 337 ? -10.52752 3.94059 -63.61089 1.000 15.76480 337 LEU A O 1
ATOM 2559 N N . SER A 1 338 ? -9.80355 4.75988 -61.63648 1.000 12.26387 338 SER A N 1
ATOM 2560 C CA . SER A 1 338 ? -8.85098 5.69229 -62.22829 1.000 14.96920 338 SER A CA 1
ATOM 2561 C C . SER A 1 338 ? -7.61879 5.75364 -61.33028 1.000 13.63596 338 SER A C 1
ATOM 2562 O O . SER A 1 338 ? -7.44017 4.92795 -60.42962 1.000 14.13900 338 SER A O 1
ATOM 2565 N N . SER A 1 339 ? -6.77092 6.74775 -61.56630 1.000 15.88904 339 SER A N 1
ATOM 2566 C CA . SER A 1 339 ? -5.45859 6.81793 -60.93049 1.000 13.88715 339 SER A CA 1
ATOM 2567 C C . SER A 1 339 ? -5.10444 8.28928 -60.73128 1.000 12.83050 339 SER A C 1
ATOM 2568 O O . SER A 1 339 ? -5.99046 9.14921 -60.70788 1.000 20.82486 339 SER A O 1
ATOM 2571 N N . GLU A 1 340 ? -3.80953 8.57079 -60.55217 1.000 17.53668 340 GLU A N 1
ATOM 2572 C CA . GLU A 1 340 ? -3.32172 9.91077 -60.22668 1.000 19.83723 340 GLU A CA 1
ATOM 2573 C C . GLU A 1 340 ? -3.99867 10.99146 -61.05782 1.000 21.37498 340 GLU A C 1
ATOM 2574 O O . GLU A 1 340 ? -4.27507 10.80938 -62.24549 1.000 20.14034 340 GLU A O 1
ATOM 2580 N N . GLY A 1 341 ? -4.25993 12.11775 -60.41292 1.000 19.79373 341 GLY A N 1
ATOM 2581 C CA . GLY A 1 341 ? -5.05452 13.18686 -60.97738 1.000 16.89689 341 GLY A CA 1
ATOM 2582 C C . GLY A 1 341 ? -6.44017 13.24034 -60.35615 1.000 15.20073 341 GLY A C 1
ATOM 2583 O O . GLY A 1 341 ? -6.88423 12.33083 -59.65375 1.000 12.50773 341 GLY A O 1
ATOM 2584 N N . ARG A 1 342 ? -7.12329 14.34771 -60.62830 1.000 14.58375 342 ARG A N 1
ATOM 2585 C CA . ARG A 1 342 ? -8.46904 14.56714 -60.11801 1.000 11.56019 342 ARG A CA 1
ATOM 2586 C C . ARG A 1 342 ? -9.46789 13.92061 -61.06946 1.000 14.00498 342 ARG A C 1
ATOM 2587 O O . ARG A 1 342 ? -9.49853 14.24675 -62.26137 1.000 19.16984 342 ARG A O 1
ATOM 2595 N N . ASP A 1 343 ? -10.27876 13.00719 -60.54443 1.000 11.23821 343 ASP A N 1
ATOM 2596 C CA . ASP A 1 343 ? -11.26412 12.27884 -61.32939 1.000 12.65724 343 ASP A CA 1
ATOM 2597 C C . ASP A 1 343 ? -12.65477 12.53464 -60.76834 1.000 12.78881 343 ASP A C 1
ATOM 2598 O O . ASP A 1 343 ? -12.84732 12.55530 -59.54916 1.000 13.43116 343 ASP A O 1
ATOM 2603 N N . LEU A 1 344 ? -13.61964 12.73862 -61.66223 1.000 14.83792 344 LEU A N 1
ATOM 2604 C CA . LEU A 1 344 ? -15.02754 12.86187 -61.29835 1.000 13.96680 344 LEU A CA 1
ATOM 2605 C C . LEU A 1 344 ? -15.74080 11.60967 -61.79171 1.000 13.33158 344 LEU A C 1
ATOM 2606 O O . LEU A 1 344 ? -15.89184 11.41171 -63.00202 1.000 13.65009 344 LEU A O 1
ATOM 2611 N N . LEU A 1 345 ? -16.18681 10.77399 -60.85765 1.000 13.33232 345 LEU A N 1
ATOM 2612 C CA . LEU A 1 345 ? -16.78470 9.48222 -61.17053 1.000 10.20807 345 LEU A CA 1
ATOM 2613 C C . LEU A 1 345 ? -18.18407 9.42665 -60.57580 1.000 12.78134 345 LEU A C 1
ATOM 2614 O O . LEU A 1 345 ? -18.34650 9.49636 -59.35213 1.000 9.53462 345 LEU A O 1
ATOM 2619 N N . ASP A 1 346 ? -19.18851 9.30227 -61.44036 1.000 10.70005 346 ASP A N 1
ATOM 2620 C CA . ASP A 1 346 ? -20.58432 9.21035 -61.02919 1.000 15.76025 346 ASP A CA 1
ATOM 2621 C C . ASP A 1 346 ? -21.15354 7.87433 -61.48064 1.000 15.30396 346 ASP A C 1
ATOM 2622 O O . ASP A 1 346 ? -21.09512 7.53908 -62.66932 1.000 13.17213 346 ASP A O 1
ATOM 2627 N N . GLY A 1 347 ? -21.70328 7.12022 -60.53399 1.000 14.26655 347 GLY A N 1
ATOM 2628 C CA . GLY A 1 347 ? -22.39771 5.89063 -60.83957 1.000 15.09655 347 GLY A CA 1
ATOM 2629 C C . GLY A 1 347 ? -23.83132 6.13672 -61.27266 1.000 12.88113 347 GLY A C 1
ATOM 2630 O O . GLY A 1 347 ? -24.28353 7.26882 -61.45034 1.000 14.69606 347 GLY A O 1
ATOM 2631 N N . ALA A 1 348 ? -24.55934 5.03823 -61.43220 1.000 15.07630 348 ALA A N 1
ATOM 2632 C CA . ALA A 1 348 ? -25.94113 5.07983 -61.89938 1.000 13.96343 348 ALA A CA 1
ATOM 2633 C C . ALA A 1 348 ? -26.73528 4.03154 -61.12591 1.000 12.66364 348 ALA A C 1
ATOM 2634 O O . ALA A 1 348 ? -26.32341 3.57093 -60.05627 1.000 14.80644 348 ALA A O 1
ATOM 2636 N N . ALA A 1 349 ? -27.89992 3.65928 -61.66280 1.000 11.23452 349 ALA A N 1
ATOM 2637 C CA . ALA A 1 349 ? -28.85082 2.82411 -60.93456 1.000 15.14565 349 ALA A CA 1
ATOM 2638 C C . ALA A 1 349 ? -28.29133 1.45588 -60.55844 1.000 15.51174 349 ALA A C 1
ATOM 2639 O O . ALA A 1 349 ? -28.84468 0.80075 -59.66821 1.000 16.96719 349 ALA A O 1
ATOM 2641 N N . GLY A 1 350 ? -27.22432 1.00143 -61.21108 1.000 12.36371 350 GLY A N 1
ATOM 2642 C CA . GLY A 1 350 ? -26.65071 -0.29186 -60.90690 1.000 15.26115 350 GLY A CA 1
ATOM 2643 C C . GLY A 1 350 ? -25.79638 -0.28262 -59.65019 1.000 13.50772 350 GLY A C 1
ATOM 2644 O O . GLY A 1 350 ? -25.59656 0.73975 -58.99483 1.000 14.97758 350 GLY A O 1
ATOM 2645 N N . ASN A 1 351 ? -25.28914 -1.46731 -59.30835 1.000 12.97117 351 ASN A N 1
ATOM 2646 C CA . ASN A 1 351 ? -24.40405 -1.64121 -58.15580 1.000 12.36051 351 ASN A CA 1
ATOM 2647 C C . ASN A 1 351 ? -22.97519 -1.40613 -58.62795 1.000 12.14333 351 ASN A C 1
ATOM 2648 O O . ASN A 1 351 ? -22.34551 -2.29348 -59.20774 1.000 14.11735 351 ASN A O 1
ATOM 2653 N N . ASP A 1 352 ? -22.45167 -0.21703 -58.35897 1.000 12.00334 352 ASP A N 1
ATOM 2654 C CA . ASP A 1 352 ? -21.20780 0.23826 -58.95854 1.000 11.73920 352 ASP A CA 1
ATOM 2655 C C . ASP A 1 352 ? -20.04379 0.13998 -57.98080 1.000 11.07425 352 ASP A C 1
ATOM 2656 O O . ASP A 1 352 ? -20.21603 0.12256 -56.75997 1.000 12.95421 352 ASP A O 1
ATOM 2661 N N . LEU A 1 353 ? -18.84497 0.07001 -58.54928 1.000 11.68731 353 LEU A N 1
ATOM 2662 C CA . LEU A 1 353 ? -17.59429 0.16619 -57.81234 1.000 10.31455 353 LEU A CA 1
ATOM 2663 C C . LEU A 1 353 ? -16.89952 1.45753 -58.21596 1.000 10.89084 353 LEU A C 1
ATOM 2664 O O . LEU A 1 353 ? -16.73525 1.72704 -59.41008 1.000 16.88813 353 LEU A O 1
ATOM 2669 N N . LEU A 1 354 ? -16.50234 2.25797 -57.23021 1.000 8.01674 354 LEU A N 1
ATOM 2670 C CA . LEU A 1 354 ? -15.83981 3.52731 -57.49654 1.000 10.47096 354 LEU A CA 1
ATOM 2671 C C . LEU A 1 354 ? -14.52629 3.59655 -56.73368 1.000 16.80920 354 LEU A C 1
ATOM 2672 O O . LEU A 1 354 ? -14.48620 3.32933 -55.52864 1.000 14.19826 354 LEU A O 1
ATOM 2677 N N . ASP A 1 355 ? -13.45771 3.95613 -57.44041 1.000 13.22320 355 ASP A N 1
ATOM 2678 C CA . ASP A 1 355 ? -12.15612 4.18415 -56.82004 1.000 13.53924 355 ASP A CA 1
ATOM 2679 C C . ASP A 1 355 ? -11.41280 5.17315 -57.70463 1.000 12.24825 355 ASP A C 1
ATOM 2680 O O . ASP A 1 355 ? -10.97620 4.81542 -58.80231 1.000 16.79402 355 ASP A O 1
ATOM 2685 N N . GLY A 1 356 ? -11.26630 6.40746 -57.22917 1.000 11.71501 356 GLY A N 1
ATOM 2686 C CA . GLY A 1 356 ? -10.58816 7.42287 -58.01029 1.000 15.35918 356 GLY A CA 1
ATOM 2687 C C . GLY A 1 356 ? -9.08047 7.33525 -58.00098 1.000 12.63378 356 GLY A C 1
ATOM 2688 O O . GLY A 1 356 ? -8.42687 8.03943 -58.77634 1.000 11.36678 356 GLY A O 1
ATOM 2689 N N . GLY A 1 357 ? -8.51461 6.48471 -57.14661 1.000 15.87247 357 GLY A N 1
ATOM 2690 C CA . GLY A 1 357 ? -7.07434 6.36104 -57.07371 1.000 14.86953 357 GLY A CA 1
ATOM 2691 C C . GLY A 1 357 ? -6.44394 7.56895 -56.40290 1.000 13.54875 357 GLY A C 1
ATOM 2692 O O . GLY A 1 357 ? -7.05745 8.25580 -55.58058 1.000 14.56833 357 GLY A O 1
ATOM 2693 N N . ALA A 1 358 ? -5.19150 7.82805 -56.76231 1.000 15.69186 358 ALA A N 1
ATOM 2694 C CA . ALA A 1 358 ? -4.47997 8.96693 -56.20887 1.000 16.82225 358 ALA A CA 1
ATOM 2695 C C . ALA A 1 358 ? -5.10117 10.27554 -56.69359 1.000 14.65587 358 ALA A C 1
ATOM 2696 O O . ALA A 1 358 ? -5.81671 10.32452 -57.69696 1.000 14.75509 358 ALA A O 1
ATOM 2698 N N . GLY A 1 359 ? -4.81844 11.34723 -55.96032 1.000 15.36104 359 GLY A N 1
ATOM 2699 C CA . GLY A 1 359 ? -5.39341 12.64273 -56.24664 1.000 14.58142 359 GLY A CA 1
ATOM 2700 C C . GLY A 1 359 ? -6.71908 12.86117 -55.54086 1.000 14.38354 359 GLY A C 1
ATOM 2701 O O . GLY A 1 359 ? -7.27265 11.97855 -54.88118 1.000 16.05790 359 GLY A O 1
ATOM 2702 N N . ARG A 1 360 ? -7.23207 14.08075 -55.68168 1.000 14.93495 360 ARG A N 1
ATOM 2703 C CA . ARG A 1 360 ? -8.48833 14.47659 -55.05327 1.000 13.68443 360 ARG A CA 1
ATOM 2704 C C . ARG A 1 360 ? -9.62675 14.17488 -56.02237 1.000 14.30602 360 ARG A C 1
ATOM 2705 O O . ARG A 1 360 ? -9.72219 14.79032 -57.08834 1.000 16.60672 360 ARG A O 1
ATOM 2713 N N . ASP A 1 361 ? -10.48668 13.22745 -55.65508 1.000 11.08496 361 ASP A N 1
ATOM 2714 C CA . ASP A 1 361 ? -11.54482 12.74014 -56.52723 1.000 13.41777 361 ASP A CA 1
ATOM 2715 C C . ASP A 1 361 ? -12.91668 13.06614 -55.95135 1.000 13.95922 361 ASP A C 1
ATOM 2716 O O . ASP A 1 361 ? -13.08470 13.19400 -54.73590 1.000 16.93550 361 ASP A O 1
ATOM 2721 N N . THR A 1 362 ? -13.89791 13.20739 -56.84196 1.000 15.58605 362 THR A N 1
ATOM 2722 C CA . THR A 1 362 ? -15.29425 13.42163 -56.46982 1.000 13.16396 362 THR A CA 1
ATOM 2723 C C . THR A 1 362 ? -16.10230 12.21703 -56.93494 1.000 12.40432 362 THR A C 1
ATOM 2724 O O . THR A 1 362 ? -16.26917 12.00434 -58.14032 1.000 16.08203 362 THR A O 1
ATOM 2728 N N . LEU A 1 363 ? -16.61924 11.44368 -55.98533 1.000 12.51568 363 LEU A N 1
ATOM 2729 C CA . LEU A 1 363 ? -17.30720 10.19487 -56.27679 1.000 13.83850 363 LEU A CA 1
ATOM 2730 C C . LEU A 1 363 ? -18.77781 10.29796 -55.89740 1.000 13.22510 363 LEU A C 1
ATOM 2731 O O . LEU A 1 363 ? -19.12576 10.90383 -54.87967 1.000 16.62852 363 LEU A O 1
ATOM 2736 N N . SER A 1 364 ? -19.63745 9.70108 -56.72007 1.000 14.48253 364 SER A N 1
ATOM 2737 C CA . SER A 1 364 ? -21.05125 9.56213 -56.40228 1.000 18.38120 364 SER A CA 1
ATOM 2738 C C . SER A 1 364 ? -21.54348 8.22879 -56.94221 1.000 17.01074 364 SER A C 1
ATOM 2739 O O . SER A 1 364 ? -21.20820 7.84453 -58.06593 1.000 14.44354 364 SER A O 1
ATOM 2742 N N . GLY A 1 365 ? -22.33662 7.52659 -56.13773 1.000 17.43518 365 GLY A N 1
ATOM 2743 C CA . GLY A 1 365 ? -22.76834 6.19135 -56.49841 1.000 14.19782 365 GLY A CA 1
ATOM 2744 C C . GLY A 1 365 ? -24.09415 6.12060 -57.22697 1.000 13.54956 365 GLY A C 1
ATOM 2745 O O . GLY A 1 365 ? -24.34267 5.16803 -57.97165 1.000 16.58374 365 GLY A O 1
ATOM 2746 N N . GLY A 1 366 ? -24.95227 7.12093 -57.03410 1.000 14.51020 366 GLY A N 1
ATOM 2747 C CA . GLY A 1 366 ? -26.27691 7.03379 -57.61625 1.000 13.58516 366 GLY A CA 1
ATOM 2748 C C . GLY A 1 366 ? -27.11868 5.96988 -56.92894 1.000 15.71827 366 GLY A C 1
ATOM 2749 O O . GLY A 1 366 ? -26.93599 5.65273 -55.74952 1.000 18.63948 366 GLY A O 1
ATOM 2750 N N . GLY A 1 367 ? -28.05997 5.41218 -57.68269 1.000 11.93982 367 GLY A N 1
ATOM 2751 C CA . GLY A 1 367 ? -28.90991 4.36510 -57.15812 1.000 14.07652 367 GLY A CA 1
ATOM 2752 C C . GLY A 1 367 ? -28.16259 3.06164 -56.94108 1.000 13.78470 367 GLY A C 1
ATOM 2753 O O . GLY A 1 367 ? -27.03413 2.86143 -57.38917 1.000 18.32471 367 GLY A O 1
ATOM 2754 N N . GLY A 1 368 ? -28.81745 2.15386 -56.22213 1.000 12.56157 368 GLY A N 1
ATOM 2755 C CA . GLY A 1 368 ? -28.23966 0.85792 -55.93623 1.000 13.68141 368 GLY A CA 1
ATOM 2756 C C . GLY A 1 368 ? -27.25554 0.90076 -54.78255 1.000 15.12387 368 GLY A C 1
ATOM 2757 O O . GLY A 1 368 ? -27.02343 1.92863 -54.14373 1.000 18.08673 368 GLY A O 1
ATOM 2758 N N . ALA A 1 369 ? -26.65787 -0.25904 -54.51993 1.000 17.26417 369 ALA A N 1
ATOM 2759 C CA . ALA A 1 369 ? -25.65855 -0.41605 -53.46905 1.000 15.58454 369 ALA A CA 1
ATOM 2760 C C . ALA A 1 369 ? -24.27804 -0.30805 -54.10655 1.000 13.21296 369 ALA A C 1
ATOM 2761 O O . ALA A 1 369 ? -23.86415 -1.19206 -54.86400 1.000 16.56936 369 ALA A O 1
ATOM 2763 N N . ASP A 1 370 ? -23.56611 0.76932 -53.79245 1.000 13.36850 370 ASP A N 1
ATOM 2764 C CA . ASP A 1 370 ? -22.30074 1.09258 -54.43197 1.000 14.16939 370 ASP A CA 1
ATOM 2765 C C . ASP A 1 370 ? -21.15766 0.96302 -53.43810 1.000 13.29390 370 ASP A C 1
ATOM 2766 O O . ASP A 1 370 ? -21.29391 1.32964 -52.26695 1.000 14.51634 370 ASP A O 1
ATOM 2771 N N . THR A 1 371 ? -20.03529 0.43347 -53.91214 1.000 13.63083 371 THR A N 1
ATOM 2772 C CA . THR A 1 371 ? -18.82170 0.32193 -53.11691 1.000 13.42092 371 THR A CA 1
ATOM 2773 C C . THR A 1 371 ? -17.86738 1.44805 -53.49071 1.000 10.78726 371 THR A C 1
ATOM 2774 O O . THR A 1 371 ? -17.52833 1.61645 -54.66647 1.000 13.21593 371 THR A O 1
ATOM 2778 N N . PHE A 1 372 ? -17.44355 2.21716 -52.49366 1.000 10.21025 372 PHE A N 1
ATOM 2779 C CA . PHE A 1 372 ? -16.43356 3.25459 -52.66718 1.000 11.63817 372 PHE A CA 1
ATOM 2780 C C . PHE A 1 372 ? -15.14855 2.74222 -52.03121 1.000 12.58503 372 PHE A C 1
ATOM 2781 O O . PHE A 1 372 ? -15.03673 2.68838 -50.80186 1.000 13.93671 372 PHE A O 1
ATOM 2789 N N . ARG A 1 373 ? -14.18327 2.36847 -52.86497 1.000 15.00052 373 ARG A N 1
ATOM 2790 C CA . ARG A 1 373 ? -12.95879 1.72764 -52.40622 1.000 13.63089 373 ARG A CA 1
ATOM 2791 C C . ARG A 1 373 ? -11.82687 2.74206 -52.31569 1.000 11.07409 373 ARG A C 1
ATOM 2792 O O . ARG A 1 373 ? -11.62977 3.54826 -53.23042 1.000 11.35406 373 ARG A O 1
ATOM 2800 N N . PHE A 1 374 ? -11.08866 2.69500 -51.21018 1.000 9.80135 374 PHE A N 1
ATOM 2801 C CA . PHE A 1 374 ? -9.89696 3.51121 -51.00514 1.000 13.26037 374 PHE A CA 1
ATOM 2802 C C . PHE A 1 374 ? -8.74678 2.55253 -50.72862 1.000 12.07288 374 PHE A C 1
ATOM 2803 O O . PHE A 1 374 ? -8.68197 1.94726 -49.65331 1.000 13.47941 374 PHE A O 1
ATOM 2811 N N . ALA A 1 375 ? -7.84392 2.41437 -51.69795 1.000 13.82452 375 ALA A N 1
ATOM 2812 C CA . ALA A 1 375 ? -6.85578 1.34405 -51.68462 1.000 15.60534 375 ALA A CA 1
ATOM 2813 C C . ALA A 1 375 ? -5.52225 1.74959 -51.07894 1.000 16.79453 375 ALA A C 1
ATOM 2814 O O . ALA A 1 375 ? -4.70720 0.87096 -50.77748 1.000 14.34029 375 ALA A O 1
ATOM 2816 N N . ASP A 1 376 ? -5.27310 3.04130 -50.89737 1.000 15.23256 376 ASP A N 1
ATOM 2817 C CA . ASP A 1 376 ? -4.01312 3.49476 -50.33551 1.000 16.36128 376 ASP A CA 1
ATOM 2818 C C . ASP A 1 376 ? -4.27599 4.68524 -49.42941 1.000 16.80825 376 ASP A C 1
ATOM 2819 O O . ASP A 1 376 ? -5.17253 5.49080 -49.69507 1.000 16.99891 376 ASP A O 1
ATOM 2824 N N . ARG A 1 377 ? -3.50135 4.77803 -48.34713 1.000 17.56128 377 ARG A N 1
ATOM 2825 C CA . ARG A 1 377 ? -3.62805 5.90522 -47.43275 1.000 16.14099 377 ARG A CA 1
ATOM 2826 C C . ARG A 1 377 ? -3.21956 7.22290 -48.08027 1.000 19.09214 377 ARG A C 1
ATOM 2827 O O . ARG A 1 377 ? -3.68217 8.28218 -47.64403 1.000 18.73209 377 ARG A O 1
ATOM 2835 N N . GLN A 1 378 ? -2.36965 7.18089 -49.10840 1.000 24.83342 378 GLN A N 1
ATOM 2836 C CA . GLN A 1 378 ? -1.94992 8.37955 -49.82381 1.000 24.60882 378 GLN A CA 1
ATOM 2837 C C . GLN A 1 378 ? -2.99807 8.89780 -50.80002 1.000 25.74080 378 GLN A C 1
ATOM 2838 O O . GLN A 1 378 ? -2.82071 9.99360 -51.34351 1.000 27.15279 378 GLN A O 1
ATOM 2844 N N . ASP A 1 379 ? -4.07978 8.15101 -51.02957 1.000 18.68586 379 ASP A N 1
ATOM 2845 C CA . ASP A 1 379 ? -5.03808 8.48446 -52.07688 1.000 17.92364 379 ASP A CA 1
ATOM 2846 C C . ASP A 1 379 ? -6.07021 9.52557 -51.66183 1.000 17.83268 379 ASP A C 1
ATOM 2847 O O . ASP A 1 379 ? -6.82828 9.98882 -52.52125 1.000 17.51975 379 ASP A O 1
ATOM 2852 N N . SER A 1 380 ? -6.12942 9.89774 -50.38358 1.000 21.20268 380 SER A N 1
ATOM 2853 C CA . SER A 1 380 ? -7.08816 10.90330 -49.92409 1.000 18.50584 380 SER A CA 1
ATOM 2854 C C . SER A 1 380 ? -6.58088 11.46366 -48.60225 1.000 17.12927 380 SER A C 1
ATOM 2855 O O . SER A 1 380 ? -6.52320 10.73112 -47.60990 1.000 16.18376 380 SER A O 1
ATOM 2858 N N . PHE A 1 381 ? -6.20871 12.74303 -48.58254 1.000 17.52393 381 PHE A N 1
ATOM 2859 C CA . PHE A 1 381 ? -5.56747 13.27567 -47.38634 1.000 17.96819 381 PHE A CA 1
ATOM 2860 C C . PHE A 1 381 ? -5.73236 14.78801 -47.30713 1.000 17.82993 381 PHE A C 1
ATOM 2861 O O . PHE A 1 381 ? -6.01973 15.45947 -48.29775 1.000 17.61130 381 PHE A O 1
ATOM 2869 N N . ARG A 1 382 ? -5.55397 15.30651 -46.09646 1.000 18.46728 382 ARG A N 1
ATOM 2870 C CA . ARG A 1 382 ? -5.51719 16.73830 -45.83386 1.000 15.98281 382 ARG A CA 1
ATOM 2871 C C . ARG A 1 382 ? -4.26444 17.06110 -45.03427 1.000 20.23858 382 ARG A C 1
ATOM 2872 O O . ARG A 1 382 ? -3.87546 16.29936 -44.14596 1.000 22.53891 382 ARG A O 1
ATOM 2880 N N . ASN A 1 383 ? -3.63018 18.18564 -45.35166 1.000 24.63634 383 ASN A N 1
ATOM 2881 C CA . ASN A 1 383 ? -2.44054 18.64413 -44.64412 1.000 21.16700 383 ASN A CA 1
ATOM 2882 C C . ASN A 1 383 ? -2.81901 19.93720 -43.93524 1.000 26.38929 383 ASN A C 1
ATOM 2883 O O . ASN A 1 383 ? -2.99659 20.97856 -44.57781 1.000 33.94612 383 ASN A O 1
ATOM 2888 N N . TYR A 1 384 ? -2.94879 19.85780 -42.60923 1.000 26.93985 384 TYR A N 1
ATOM 2889 C CA . TYR A 1 384 ? -3.45036 20.98582 -41.83191 1.000 29.07472 384 TYR A CA 1
ATOM 2890 C C . TYR A 1 384 ? -2.42099 22.10295 -41.72596 1.000 31.25816 384 TYR A C 1
ATOM 2891 O O . TYR A 1 384 ? -2.78309 23.28529 -41.74009 1.000 33.61118 384 TYR A O 1
ATOM 2900 N N . GLU A 1 385 ? -1.13628 21.75682 -41.61338 1.000 33.42887 385 GLU A N 1
ATOM 2901 C CA . GLU A 1 385 ? -0.11598 22.79658 -41.53188 1.000 39.51974 385 GLU A CA 1
ATOM 2902 C C . GLU A 1 385 ? -0.06100 23.60486 -42.82058 1.000 39.49092 385 GLU A C 1
ATOM 2903 O O . GLU A 1 385 ? 0.09129 24.83154 -42.78777 1.000 35.65361 385 GLU A O 1
ATOM 2909 N N . GLY A 1 386 ? -0.18030 22.93643 -43.96547 1.000 57.02409 386 GLY A N 1
ATOM 2910 C CA . GLY A 1 386 ? -0.30974 23.64583 -45.22095 1.000 56.43774 386 GLY A CA 1
ATOM 2911 C C . GLY A 1 386 ? -1.71576 24.09268 -45.55303 1.000 58.79383 386 GLY A C 1
ATOM 2912 O O . GLY A 1 386 ? -1.89882 24.84900 -46.51153 1.000 58.55224 386 GLY A O 1
ATOM 2913 N N . ASP A 1 387 ? -2.70783 23.65296 -44.77467 1.000 46.34489 387 ASP A N 1
ATOM 2914 C CA . ASP A 1 387 ? -4.11231 23.97586 -45.03084 1.000 46.93123 387 ASP A CA 1
ATOM 2915 C C . ASP A 1 387 ? -4.48977 23.60336 -46.46277 1.000 41.96741 387 ASP A C 1
ATOM 2916 O O . ASP A 1 387 ? -5.16840 24.35151 -47.16969 1.000 41.31722 387 ASP A O 1
ATOM 2921 N N . THR A 1 388 ? -4.03667 22.42765 -46.89239 1.000 37.99304 388 THR A N 1
ATOM 2922 C CA . THR A 1 388 ? -4.22180 21.94898 -48.25576 1.000 29.36645 388 THR A CA 1
ATOM 2923 C C . THR A 1 388 ? -5.06075 20.67983 -48.24370 1.000 22.15493 388 THR A C 1
ATOM 2924 O O . THR A 1 388 ? -4.71556 19.70379 -47.56999 1.000 24.31479 388 THR A O 1
ATOM 2928 N N . SER A 1 389 ? -6.15238 20.69545 -48.99866 1.000 23.38718 389 SER A N 1
ATOM 2929 C CA . SER A 1 389 ? -7.09955 19.59107 -49.04638 1.000 22.39606 389 SER A CA 1
ATOM 2930 C C . SER A 1 389 ? -6.92515 18.79711 -50.33529 1.000 20.06007 389 SER A C 1
ATOM 2931 O O . SER A 1 389 ? -7.01853 19.35611 -51.43374 1.000 20.87301 389 SER A O 1
ATOM 2934 N N . ARG A 1 390 ? -6.66444 17.49927 -50.19476 1.000 19.15304 390 ARG A N 1
ATOM 2935 C CA . ARG A 1 390 ? -6.62880 16.51026 -51.25643 1.000 19.31798 390 ARG A CA 1
ATOM 2936 C C . ARG A 1 390 ? -7.54109 15.36601 -50.84641 1.000 14.31169 390 ARG A C 1
ATOM 2937 O O . ARG A 1 390 ? -7.19438 14.18477 -50.94855 1.000 18.57986 390 ARG A O 1
ATOM 2945 N N . VAL A 1 391 ? -8.70995 15.72522 -50.32315 1.000 15.73986 391 VAL A N 1
ATOM 2946 C CA . VAL A 1 391 ? -9.64004 14.79061 -49.70187 1.000 16.58698 391 VAL A CA 1
ATOM 2947 C C . VAL A 1 391 ? -10.70872 14.41076 -50.71413 1.000 15.50525 391 VAL A C 1
ATOM 2948 O O . VAL A 1 391 ? -11.44573 15.27503 -51.20604 1.000 13.85522 391 VAL A O 1
ATOM 2952 N N . ASP A 1 392 ? -10.79399 13.12052 -51.02601 1.000 14.54877 392 ASP A N 1
ATOM 2953 C CA . ASP A 1 392 ? -11.89007 12.63526 -51.84958 1.000 13.97898 392 ASP A CA 1
ATOM 2954 C C . ASP A 1 392 ? -13.21418 12.88083 -51.13883 1.000 12.56796 392 ASP A C 1
ATOM 2955 O O . ASP A 1 392 ? -13.35107 12.62295 -49.94067 1.000 13.25565 392 ASP A O 1
ATOM 2960 N N . ASP A 1 393 ? -14.19365 13.38436 -51.88080 1.000 15.63798 393 ASP A N 1
ATOM 2961 C CA . ASP A 1 393 ? -15.53285 13.60620 -51.35508 1.000 15.21662 393 ASP A CA 1
ATOM 2962 C C . ASP A 1 393 ? -16.51795 12.66470 -52.03476 1.000 13.65275 393 ASP A C 1
ATOM 2963 O O . ASP A 1 393 ? -16.49532 12.50900 -53.26022 1.000 14.30615 393 ASP A O 1
ATOM 2968 N N . ILE A 1 394 ? -17.35365 12.01338 -51.22869 1.000 13.97302 394 ILE A N 1
ATOM 2969 C CA . ILE A 1 394 ? -18.44218 11.17472 -51.71529 1.000 14.25749 394 ILE A CA 1
ATOM 2970 C C . ILE A 1 394 ? -19.73348 11.97469 -51.62659 1.000 16.78919 394 ILE A C 1
ATOM 2971 O O . ILE A 1 394 ? -20.07188 12.51438 -50.56496 1.000 15.95435 394 ILE A O 1
ATOM 2976 N N . VAL A 1 395 ? -20.45274 12.05161 -52.74577 1.000 18.56638 395 VAL A N 1
ATOM 2977 C CA . VAL A 1 395 ? -21.53504 13.01906 -52.88159 1.000 16.47926 395 VAL A CA 1
ATOM 2978 C C . VAL A 1 395 ? -22.82199 12.51221 -52.23964 1.000 17.01487 395 VAL A C 1
ATOM 2979 O O . VAL A 1 395 ? -23.53120 13.27046 -51.56898 1.000 18.70271 395 VAL A O 1
ATOM 2983 N N . ASP A 1 396 ? -23.13952 11.23044 -52.40930 1.000 14.09159 396 ASP A N 1
ATOM 2984 C CA . ASP A 1 396 ? -24.47625 10.73287 -52.09522 1.000 17.68509 396 ASP A CA 1
ATOM 2985 C C . ASP A 1 396 ? -24.41603 9.40211 -51.35741 1.000 17.24591 396 ASP A C 1
ATOM 2986 O O . ASP A 1 396 ? -25.16798 8.47111 -51.66418 1.000 15.91972 396 ASP A O 1
ATOM 2991 N N . PHE A 1 397 ? -23.53477 9.28817 -50.36806 1.000 19.03862 397 PHE A N 1
ATOM 2992 C CA . PHE A 1 397 ? -23.43038 8.03431 -49.63569 1.000 15.25094 397 PHE A CA 1
ATOM 2993 C C . PHE A 1 397 ? -24.70471 7.76254 -48.84531 1.000 14.64828 397 PHE A C 1
ATOM 2994 O O . PHE A 1 397 ? -25.22813 8.64603 -48.16069 1.000 17.66956 397 PHE A O 1
ATOM 3002 N N . THR A 1 398 ? -25.19491 6.53363 -48.93987 1.000 16.27341 398 THR A N 1
ATOM 3003 C CA . THR A 1 398 ? -26.42376 6.10322 -48.27239 1.000 16.72243 398 THR A CA 1
ATOM 3004 C C . THR A 1 398 ? -26.05815 4.97909 -47.31552 1.000 17.96667 398 THR A C 1
ATOM 3005 O O . THR A 1 398 ? -25.75576 3.85890 -47.76973 1.000 18.20824 398 THR A O 1
ATOM 3009 N N . PRO A 1 399 ? -26.06122 5.22185 -46.00201 1.000 19.91644 399 PRO A N 1
ATOM 3010 C CA . PRO A 1 399 ? -25.60084 4.18736 -45.05875 1.000 20.25036 399 PRO A CA 1
ATOM 3011 C C . PRO A 1 399 ? -26.33927 2.86520 -45.16841 1.000 17.76184 399 PRO A C 1
ATOM 3012 O O . PRO A 1 399 ? -25.73444 1.81334 -44.93205 1.000 23.62397 399 PRO A O 1
ATOM 3016 N N . GLY A 1 400 ? -27.62399 2.87265 -45.51994 1.000 22.22198 400 GLY A N 1
ATOM 3017 C CA . GLY A 1 400 ? -28.35159 1.61911 -45.59419 1.000 28.21996 400 GLY A CA 1
ATOM 3018 C C . GLY A 1 400 ? -27.97296 0.74756 -46.77514 1.000 24.50988 400 GLY A C 1
ATOM 3019 O O . GLY A 1 400 ? -28.16904 -0.47107 -46.71895 1.000 21.57182 400 GLY A O 1
ATOM 3020 N N . ALA A 1 401 ? -27.41900 1.33710 -47.83359 1.000 19.94804 401 ALA A N 1
ATOM 3021 C CA . ALA A 1 401 ? -27.07790 0.59840 -49.04382 1.000 18.67734 401 ALA A CA 1
ATOM 3022 C C . ALA A 1 401 ? -25.59618 0.63324 -49.38188 1.000 16.92280 401 ALA A C 1
ATOM 3023 O O . ALA A 1 401 ? -25.00178 -0.42029 -49.63997 1.000 17.44550 401 ALA A O 1
ATOM 3025 N N . ASP A 1 402 ? -24.97825 1.81054 -49.39014 1.000 16.04585 402 ASP A N 1
ATOM 3026 C CA . ASP A 1 402 ? -23.61821 1.93787 -49.88873 1.000 14.04243 402 ASP A CA 1
ATOM 3027 C C . ASP A 1 402 ? -22.59668 1.43627 -48.86916 1.000 13.59016 402 ASP A C 1
ATOM 3028 O O . ASP A 1 402 ? -22.88893 1.25042 -47.68473 1.000 12.98938 402 ASP A O 1
ATOM 3033 N N . LEU A 1 403 ? -21.37499 1.22430 -49.35574 1.000 13.52684 403 LEU A N 1
ATOM 3034 C CA . LEU A 1 403 ? -20.29386 0.65355 -48.56685 1.000 13.15009 403 LEU A CA 1
ATOM 3035 C C . LEU A 1 403 ? -19.00404 1.40397 -48.86985 1.000 15.46332 403 LEU A C 1
ATOM 3036 O O . LEU A 1 403 ? -18.71217 1.70428 -50.03067 1.000 12.80252 403 LEU A O 1
ATOM 3041 N N . ILE A 1 404 ? -18.24392 1.71605 -47.82189 1.000 12.77850 404 ILE A N 1
ATOM 3042 C CA . ILE A 1 404 ? -16.90177 2.27572 -47.95158 1.000 12.90588 404 ILE A CA 1
ATOM 3043 C C . ILE A 1 404 ? -15.90472 1.14771 -47.73885 1.000 15.46793 404 ILE A C 1
ATOM 3044 O O . ILE A 1 404 ? -15.88438 0.52073 -46.67279 1.000 15.41651 404 ILE A O 1
ATOM 3049 N N . ASP A 1 405 ? -15.09354 0.87118 -48.75559 1.000 11.65685 405 ASP A N 1
ATOM 3050 C CA . ASP A 1 405 ? -14.15101 -0.24319 -48.72421 1.000 10.06722 405 ASP A CA 1
ATOM 3051 C C . ASP A 1 405 ? -12.77521 0.29392 -48.33942 1.000 14.30047 405 ASP A C 1
ATOM 3052 O O . ASP A 1 405 ? -12.05167 0.84105 -49.17545 1.000 16.48416 405 ASP A O 1
ATOM 3057 N N . LEU A 1 406 ? -12.41940 0.14183 -47.06482 1.000 10.62170 406 LEU A N 1
ATOM 3058 C CA . LEU A 1 406 ? -11.09454 0.48340 -46.56305 1.000 15.80776 406 LEU A CA 1
ATOM 3059 C C . LEU A 1 406 ? -10.32848 -0.76237 -46.12742 1.000 13.57619 406 LEU A C 1
ATOM 3060 O O . LEU A 1 406 ? -9.44075 -0.68760 -45.27506 1.000 13.33395 406 LEU A O 1
ATOM 3065 N N . SER A 1 407 ? -10.66593 -1.91354 -46.71509 1.000 12.79119 407 SER A N 1
ATOM 3066 C CA . SER A 1 407 ? -10.21097 -3.20182 -46.20222 1.000 14.89427 407 SER A CA 1
ATOM 3067 C C . SER A 1 407 ? -8.69763 -3.37508 -46.25415 1.000 14.27787 407 SER A C 1
ATOM 3068 O O . SER A 1 407 ? -8.15953 -4.21258 -45.52172 1.000 12.82485 407 SER A O 1
ATOM 3071 N N . GLY A 1 408 ? -7.99923 -2.61670 -47.09277 1.000 15.67074 408 GLY A N 1
ATOM 3072 C CA . GLY A 1 408 ? -6.56428 -2.78375 -47.21922 1.000 15.07293 408 GLY A CA 1
ATOM 3073 C C . GLY A 1 408 ? -5.74047 -1.69359 -46.56547 1.000 14.61312 408 GLY A C 1
ATOM 3074 O O . GLY A 1 408 ? -4.56059 -1.52880 -46.88958 1.000 14.52728 408 GLY A O 1
ATOM 3075 N N . LEU A 1 409 ? -6.34267 -0.94127 -45.64369 1.000 9.53429 409 LEU A N 1
ATOM 3076 C CA . LEU A 1 409 ? -5.70193 0.23787 -45.07940 1.000 11.11477 409 LEU A CA 1
ATOM 3077 C C . LEU A 1 409 ? -5.23854 0.07014 -43.63907 1.000 10.19344 409 LEU A C 1
ATOM 3078 O O . LEU A 1 409 ? -4.59159 0.97987 -43.10929 1.000 10.52352 409 LEU A O 1
ATOM 3083 N N . GLY A 1 410 ? -5.54326 -1.05159 -42.99340 1.000 11.72110 410 GLY A N 1
ATOM 3084 C CA . GLY A 1 410 ? -5.06006 -1.29341 -41.64924 1.000 11.61356 410 GLY A CA 1
ATOM 3085 C C . GLY A 1 410 ? -5.80984 -0.59032 -40.54070 1.000 8.99830 410 GLY A C 1
ATOM 3086 O O . GLY A 1 410 ? -5.30280 -0.53649 -39.41414 1.000 12.27092 410 GLY A O 1
ATOM 3087 N N . TYR A 1 411 ? -6.98633 -0.03593 -40.81764 1.000 14.20681 411 TYR A N 1
ATOM 3088 C CA . TYR A 1 411 ? -7.83971 0.50643 -39.77143 1.000 12.43127 411 TYR A CA 1
ATOM 3089 C C . TYR A 1 411 ? -8.72583 -0.59315 -39.19553 1.000 11.44088 411 TYR A C 1
ATOM 3090 O O . TYR A 1 411 ? -9.13880 -1.51879 -39.89884 1.000 10.12889 411 TYR A O 1
ATOM 3099 N N . SER A 1 412 ? -9.01255 -0.48316 -37.89728 1.000 14.97653 412 SER A N 1
ATOM 3100 C CA . SER A 1 412 ? -9.75679 -1.51211 -37.18249 1.000 12.36296 412 SER A CA 1
ATOM 3101 C C . SER A 1 412 ? -11.22519 -1.17254 -36.98630 1.000 10.66633 412 SER A C 1
ATOM 3102 O O . SER A 1 412 ? -12.04197 -2.08803 -36.83732 1.000 11.44825 412 SER A O 1
ATOM 3105 N N . GLY A 1 413 ? -11.57723 0.10627 -36.98691 1.000 12.50350 413 GLY A N 1
ATOM 3106 C CA . GLY A 1 413 ? -12.95315 0.49725 -36.77451 1.000 12.44224 413 GLY A CA 1
ATOM 3107 C C . GLY A 1 413 ? -13.04141 1.97767 -36.46670 1.000 13.12843 413 GLY A C 1
ATOM 3108 O O . GLY A 1 413 ? -12.06243 2.71794 -36.58682 1.000 13.07881 413 GLY A O 1
ATOM 3109 N N . LEU A 1 414 ? -14.24221 2.39295 -36.08093 1.000 13.75107 414 LEU A N 1
ATOM 3110 C CA . LEU A 1 414 ? -14.47044 3.76420 -35.65697 1.000 14.19008 414 LEU A CA 1
ATOM 3111 C C . LEU A 1 414 ? -13.91648 3.99099 -34.25472 1.000 18.48120 414 LEU A C 1
ATOM 3112 O O . LEU A 1 414 ? -13.84167 3.07126 -33.43454 1.000 21.89229 414 LEU A O 1
ATOM 3117 N N . GLY A 1 415 ? -13.52485 5.23335 -33.98519 1.000 16.79170 415 GLY A N 1
ATOM 3118 C CA . GLY A 1 415 ? -12.97518 5.58042 -32.69045 1.000 12.07081 415 GLY A CA 1
ATOM 3119 C C . GLY A 1 415 ? -12.62179 7.04682 -32.56054 1.000 14.60135 415 GLY A C 1
ATOM 3120 O O . GLY A 1 415 ? -13.33536 7.91227 -33.07548 1.000 16.79019 415 GLY A O 1
ATOM 3121 N N . ASP A 1 416 ? -11.52058 7.34012 -31.87559 1.000 16.71538 416 ASP A N 1
ATOM 3122 C CA . ASP A 1 416 ? -11.07680 8.71187 -31.67098 1.000 16.81540 416 ASP A CA 1
ATOM 3123 C C . ASP A 1 416 ? -10.18497 9.22946 -32.79205 1.000 14.81595 416 ASP A C 1
ATOM 3124 O O . ASP A 1 416 ? -9.81090 10.40661 -32.77123 1.000 13.96161 416 ASP A O 1
ATOM 3129 N N . GLY A 1 417 ? -9.83966 8.38879 -33.76428 1.000 14.64764 417 GLY A N 1
ATOM 3130 C CA . GLY A 1 417 ? -8.98460 8.79065 -34.85949 1.000 14.70620 417 GLY A CA 1
ATOM 3131 C C . GLY A 1 417 ? -7.51378 8.49148 -34.67182 1.000 15.93982 417 GLY A C 1
ATOM 3132 O O . GLY A 1 417 ? -6.70922 8.85540 -35.53941 1.000 13.76631 417 GLY A O 1
ATOM 3133 N N . TYR A 1 418 ? -7.13571 7.83945 -33.57701 1.000 13.76529 418 TYR A N 1
ATOM 3134 C CA . TYR A 1 418 ? -5.75364 7.48255 -33.31130 1.000 14.36603 418 TYR A CA 1
ATOM 3135 C C . TYR A 1 418 ? -5.63169 5.97024 -33.19864 1.000 15.53792 418 TYR A C 1
ATOM 3136 O O . TYR A 1 418 ? -6.60415 5.26791 -32.90840 1.000 16.65455 418 TYR A O 1
ATOM 3145 N N . ASN A 1 419 ? -4.41521 5.48146 -33.42959 1.000 14.73880 419 ASN A N 1
ATOM 3146 C CA . ASN A 1 419 ? -4.06608 4.07887 -33.21331 1.000 14.92102 419 ASN A CA 1
ATOM 3147 C C . ASN A 1 419 ? -4.99465 3.13713 -33.97963 1.000 12.52970 419 ASN A C 1
ATOM 3148 O O . ASN A 1 419 ? -5.58977 2.21312 -33.42133 1.000 12.10462 419 ASN A O 1
ATOM 3153 N N . GLY A 1 420 ? -5.13742 3.39897 -35.27447 1.000 13.93264 420 GLY A N 1
ATOM 3154 C CA . GLY A 1 420 ? -5.86367 2.50901 -36.15434 1.000 12.78182 420 GLY A CA 1
ATOM 3155 C C . GLY A 1 420 ? -7.35935 2.70694 -36.20878 1.000 11.83669 420 GLY A C 1
ATOM 3156 O O . GLY A 1 420 ? -8.04876 1.89624 -36.83854 1.000 14.14809 420 GLY A O 1
ATOM 3157 N N . THR A 1 421 ? -7.88907 3.74170 -35.56746 1.000 14.58003 421 THR A N 1
ATOM 3158 C CA . THR A 1 421 ? -9.30706 4.04917 -35.64467 1.000 12.50782 421 THR A CA 1
ATOM 3159 C C . THR A 1 421 ? -9.52002 5.31295 -36.46525 1.000 12.30466 421 THR A C 1
ATOM 3160 O O . THR A 1 421 ? -8.60214 6.11035 -36.67529 1.000 13.96507 421 THR A O 1
ATOM 3164 N N . LEU A 1 422 ? -10.75170 5.48162 -36.93266 1.000 12.47153 422 LEU A N 1
ATOM 3165 C CA . LEU A 1 422 ? -11.15755 6.65203 -37.69501 1.000 13.28713 422 LEU A CA 1
ATOM 3166 C C . LEU A 1 422 ? -12.24399 7.38916 -36.93051 1.000 12.85271 422 LEU A C 1
ATOM 3167 O O . LEU A 1 422 ? -13.20699 6.77254 -36.46267 1.000 16.51234 422 LEU A O 1
ATOM 3172 N N . ALA A 1 423 ? -12.09119 8.70283 -36.81196 1.000 12.16237 423 ALA A N 1
ATOM 3173 C CA . ALA A 1 423 ? -13.04475 9.52542 -36.08626 1.000 14.42333 423 ALA A CA 1
ATOM 3174 C C . ALA A 1 423 ? -14.14585 9.97935 -37.03328 1.000 15.52127 423 ALA A C 1
ATOM 3175 O O . ALA A 1 423 ? -13.86525 10.46071 -38.13788 1.000 17.80382 423 ALA A O 1
ATOM 3177 N N . LEU A 1 424 ? -15.39289 9.80793 -36.59618 1.000 15.39021 424 LEU A N 1
ATOM 3178 C CA . LEU A 1 424 ? -16.57171 10.24134 -37.33908 1.000 19.35665 424 LEU A CA 1
ATOM 3179 C C . LEU A 1 424 ? -16.96398 11.62244 -36.83025 1.000 14.13573 424 LEU A C 1
ATOM 3180 O O . LEU A 1 424 ? -17.41813 11.76443 -35.69084 1.000 13.94828 424 LEU A O 1
ATOM 3185 N N . LEU A 1 425 ? -16.78875 12.64071 -37.66838 1.000 14.51970 425 LEU A N 1
ATOM 3186 C CA . LEU A 1 425 ? -16.92615 14.02323 -37.23724 1.000 15.25886 425 LEU A CA 1
ATOM 3187 C C . LEU A 1 425 ? -17.87406 14.77504 -38.15937 1.000 19.23986 425 LEU A C 1
ATOM 3188 O O . LEU A 1 425 ? -18.05046 14.41301 -39.32237 1.000 16.93571 425 LEU A O 1
ATOM 3193 N N . LEU A 1 426 ? -18.49994 15.81615 -37.62169 1.000 20.51628 426 LEU A N 1
ATOM 3194 C CA . LEU A 1 426 ? -19.35234 16.70585 -38.39551 1.000 21.57647 426 LEU A CA 1
ATOM 3195 C C . LEU A 1 426 ? -18.69501 18.07533 -38.49096 1.000 22.65046 426 LEU A C 1
ATOM 3196 O O . LEU A 1 426 ? -18.08945 18.55042 -37.52532 1.000 24.97862 426 LEU A O 1
ATOM 3201 N N . ASN A 1 427 ? -18.81465 18.70832 -39.65441 1.000 24.44093 427 ASN A N 1
ATOM 3202 C CA . ASN A 1 427 ? -18.29623 20.05682 -39.80540 1.000 28.14421 427 ASN A CA 1
ATOM 3203 C C . ASN A 1 427 ? -19.12603 21.03522 -38.97372 1.000 34.90402 427 ASN A C 1
ATOM 3204 O O . ASN A 1 427 ? -20.21078 20.71434 -38.47892 1.000 28.19763 427 ASN A O 1
ATOM 3209 N N . GLU A 1 428 ? -18.60023 22.25085 -38.82190 1.000 49.85487 428 GLU A N 1
ATOM 3210 C CA . GLU A 1 428 ? -19.27666 23.25383 -38.00823 1.000 50.48141 428 GLU A CA 1
ATOM 3211 C C . GLU A 1 428 ? -20.50940 23.82492 -38.70463 1.000 47.78964 428 GLU A C 1
ATOM 3212 O O . GLU A 1 428 ? -21.27244 24.57595 -38.08712 1.000 51.70432 428 GLU A O 1
ATOM 3218 N N . ASP A 1 429 ? -20.76271 23.42911 -39.95091 1.000 33.40718 429 ASP A N 1
ATOM 3219 C CA . ASP A 1 429 ? -21.95257 23.85387 -40.67197 1.000 33.31289 429 ASP A CA 1
ATOM 3220 C C . ASP A 1 429 ? -23.06698 22.81537 -40.64112 1.000 30.93152 429 ASP A C 1
ATOM 3221 O O . ASP A 1 429 ? -24.23763 23.17783 -40.79895 1.000 26.15636 429 ASP A O 1
ATOM 3226 N N . GLY A 1 430 ? -22.73850 21.54470 -40.42504 1.000 33.41233 430 GLY A N 1
ATOM 3227 C CA . GLY A 1 430 ? -23.72641 20.49194 -40.50719 1.000 32.23411 430 GLY A CA 1
ATOM 3228 C C . GLY A 1 430 ? -23.97156 19.97464 -41.90353 1.000 30.82499 430 GLY A C 1
ATOM 3229 O O . GLY A 1 430 ? -24.92588 19.21674 -42.10951 1.000 30.52781 430 GLY A O 1
ATOM 3230 N N . THR A 1 431 ? -23.13696 20.35902 -42.86891 1.000 27.94379 431 THR A N 1
ATOM 3231 C CA . THR A 1 431 ? -23.31702 19.99075 -44.26362 1.000 27.84991 431 THR A CA 1
ATOM 3232 C C . THR A 1 431 ? -22.32882 18.93578 -44.73602 1.000 30.51018 431 THR A C 1
ATOM 3233 O O . THR A 1 431 ? -22.50745 18.39043 -45.83057 1.000 31.13179 431 THR A O 1
ATOM 3237 N N . LYS A 1 432 ? -21.29664 18.63887 -43.95089 1.000 25.72618 432 LYS A N 1
ATOM 3238 C CA . LYS A 1 432 ? -20.27286 17.68193 -44.33671 1.000 23.51024 432 LYS A CA 1
ATOM 3239 C C . LYS A 1 432 ? -19.94046 16.79457 -43.14834 1.000 23.00411 432 LYS A C 1
ATOM 3240 O O . LYS A 1 432 ? -19.87909 17.26449 -42.00931 1.000 21.78922 432 LYS A O 1
ATOM 3246 N N . THR A 1 433 ? -19.72238 15.51401 -43.42294 1.000 20.15804 433 THR A N 1
ATOM 3247 C CA . THR A 1 433 ? -19.27257 14.54307 -42.44024 1.000 24.67849 433 THR A CA 1
ATOM 3248 C C . THR A 1 433 ? -17.89268 14.05614 -42.86072 1.000 16.97413 433 THR A C 1
ATOM 3249 O O . THR A 1 433 ? -17.60066 13.95933 -44.05338 1.000 16.57852 433 THR A O 1
ATOM 3253 N N . TYR A 1 434 ? -17.02379 13.79952 -41.89290 1.000 14.19431 434 TYR A N 1
ATOM 3254 C CA . TYR A 1 434 ? -15.66648 13.37680 -42.19232 1.000 16.80468 434 TYR A CA 1
ATOM 3255 C C . TYR A 1 434 ? -15.32685 12.09394 -41.45263 1.000 16.47238 434 TYR A C 1
ATOM 3256 O O . TYR A 1 434 ? -15.71143 11.90731 -40.29280 1.000 16.24044 434 TYR A O 1
ATOM 3265 N N . LEU A 1 435 ? -14.61192 11.21096 -42.14421 1.000 15.98532 435 LEU A N 1
ATOM 3266 C CA . LEU A 1 435 ? -13.89906 10.10252 -41.52199 1.000 17.03381 435 LEU A CA 1
ATOM 3267 C C . LEU A 1 435 ? -12.43160 10.50548 -41.49982 1.000 15.30227 435 LEU A C 1
ATOM 3268 O O . LEU A 1 435 ? -11.80072 10.61214 -42.55760 1.000 15.90491 435 LEU A O 1
ATOM 3273 N N . LYS A 1 436 ? -11.88917 10.73877 -40.30635 1.000 17.16748 436 LYS A N 1
ATOM 3274 C CA . LYS A 1 436 ? -10.56687 11.33763 -40.16947 1.000 13.65745 436 LYS A CA 1
ATOM 3275 C C . LYS A 1 436 ? -9.61340 10.40259 -39.44182 1.000 12.87117 436 LYS A C 1
ATOM 3276 O O . LYS A 1 436 ? -9.96513 9.82701 -38.40764 1.000 14.17211 436 LYS A O 1
ATOM 3282 N N . ASP A 1 437 ? -8.40882 10.25699 -39.98950 1.000 13.91774 437 ASP A N 1
ATOM 3283 C CA . ASP A 1 437 ? -7.27176 9.71120 -39.25726 1.000 14.17411 437 ASP A CA 1
ATOM 3284 C C . ASP A 1 437 ? -6.50828 10.89109 -38.66578 1.000 15.48242 437 ASP A C 1
ATOM 3285 O O . ASP A 1 437 ? -5.86045 11.64872 -39.39607 1.000 13.79132 437 ASP A O 1
ATOM 3290 N N . ARG A 1 438 ? -6.58587 11.05180 -37.34649 1.000 16.23753 438 ARG A N 1
ATOM 3291 C CA A ARG A 1 438 ? -5.95128 12.16396 -36.65114 0.500 15.56584 438 ARG A CA 1
ATOM 3292 C CA B ARG A 1 438 ? -5.94688 12.18186 -36.68456 0.500 16.16220 438 ARG A CA 1
ATOM 3293 C C . ARG A 1 438 ? -4.44565 11.98845 -36.49681 1.000 15.73902 438 ARG A C 1
ATOM 3294 O O . ARG A 1 438 ? -3.80870 12.80820 -35.82774 1.000 16.43898 438 ARG A O 1
ATOM 3309 N N . GLN A 1 439 ? -3.86936 10.94066 -37.07887 1.000 17.41565 439 GLN A N 1
ATOM 3310 C CA A GLN A 1 439 ? -2.43347 10.69781 -37.03312 0.490 18.09491 439 GLN A CA 1
ATOM 3311 C CA B GLN A 1 439 ? -2.43280 10.70570 -37.03136 0.510 20.27753 439 GLN A CA 1
ATOM 3312 C C . GLN A 1 439 ? -1.81861 11.13609 -38.35702 1.000 19.44052 439 GLN A C 1
ATOM 3313 O O . GLN A 1 439 ? -2.21264 10.64334 -39.42006 1.000 17.41148 439 GLN A O 1
ATOM 3324 N N . ALA A 1 440 ? -0.85791 12.05038 -38.29241 1.000 17.49892 440 ALA A N 1
ATOM 3325 C CA . ALA A 1 440 ? -0.19768 12.53930 -39.49051 1.000 17.07256 440 ALA A CA 1
ATOM 3326 C C . ALA A 1 440 ? 0.96871 11.63314 -39.85763 1.000 19.00494 440 ALA A C 1
ATOM 3327 O O . ALA A 1 440 ? 1.62390 11.04776 -38.99184 1.000 18.76900 440 ALA A O 1
ATOM 3329 N N . ASP A 1 441 ? 1.21940 11.51693 -41.15762 1.000 17.20999 441 ASP A N 1
ATOM 3330 C CA . ASP A 1 441 ? 2.36534 10.76198 -41.64312 1.000 17.08916 441 ASP A CA 1
ATOM 3331 C C . ASP A 1 441 ? 3.62220 11.62054 -41.50274 1.000 17.21792 441 ASP A C 1
ATOM 3332 O O . ASP A 1 441 ? 3.60432 12.69950 -40.90374 1.000 17.94294 441 ASP A O 1
ATOM 3337 N N . ALA A 1 442 ? 4.73963 11.14304 -42.05394 1.000 18.91667 442 ALA A N 1
ATOM 3338 C CA . ALA A 1 442 ? 5.97851 11.90955 -41.97871 1.000 20.61206 442 ALA A CA 1
ATOM 3339 C C . ALA A 1 442 ? 5.86765 13.23395 -42.72378 1.000 22.77742 442 ALA A C 1
ATOM 3340 O O . ALA A 1 442 ? 6.53368 14.20872 -42.35724 1.000 27.25921 442 ALA A O 1
ATOM 3342 N N . GLN A 1 443 ? 5.02654 13.29536 -43.75427 1.000 19.50389 443 GLN A N 1
ATOM 3343 C CA . GLN A 1 443 ? 4.85271 14.49887 -44.55654 1.000 18.57712 443 GLN A CA 1
ATOM 3344 C C . GLN A 1 443 ? 3.73322 15.39804 -44.04968 1.000 19.77149 443 GLN A C 1
ATOM 3345 O O . GLN A 1 443 ? 3.43496 16.41063 -44.69181 1.000 22.03663 443 GLN A O 1
ATOM 3351 N N . GLY A 1 444 ? 3.11478 15.06253 -42.91983 1.000 18.06221 444 GLY A N 1
ATOM 3352 C CA . GLY A 1 444 ? 2.05906 15.89029 -42.37306 1.000 21.24542 444 GLY A CA 1
ATOM 3353 C C . GLY A 1 444 ? 0.69917 15.68083 -42.99332 1.000 20.79146 444 GLY A C 1
ATOM 3354 O O . GLY A 1 444 ? -0.15982 16.56119 -42.88637 1.000 21.28152 444 GLY A O 1
ATOM 3355 N N . ASN A 1 445 ? 0.47560 14.54457 -43.64486 1.000 18.70287 445 ASN A N 1
ATOM 3356 C CA . ASN A 1 445 ? -0.79138 14.24936 -44.29565 1.000 19.07894 445 ASN A CA 1
ATOM 3357 C C . ASN A 1 445 ? -1.65521 13.37384 -43.39662 1.000 18.19692 445 ASN A C 1
ATOM 3358 O O . ASN A 1 445 ? -1.16619 12.41861 -42.78669 1.000 17.42833 445 ASN A O 1
ATOM 3363 N N . HIS A 1 446 ? -2.94287 13.70405 -43.32429 1.000 18.04175 446 HIS A N 1
ATOM 3364 C CA . HIS A 1 446 ? -3.93347 12.95170 -42.56641 1.000 15.03551 446 HIS A CA 1
ATOM 3365 C C . HIS A 1 446 ? -4.87651 12.29381 -43.56142 1.000 15.00461 446 HIS A C 1
ATOM 3366 O O . HIS A 1 446 ? -5.49912 12.98887 -44.37023 1.000 14.29957 446 HIS A O 1
ATOM 3373 N N . PHE A 1 447 ? -4.98955 10.96933 -43.50043 1.000 12.93136 447 PHE A N 1
ATOM 3374 C CA . PHE A 1 447 ? -5.95163 10.27131 -44.34494 1.000 14.45362 447 PHE A CA 1
ATOM 3375 C C . PHE A 1 447 ? -7.36875 10.64117 -43.92005 1.000 17.03588 447 PHE A C 1
ATOM 3376 O O . PHE A 1 447 ? -7.74180 10.46480 -42.75548 1.000 15.61412 447 PHE A O 1
ATOM 3384 N N . GLU A 1 448 ? -8.15935 11.15439 -44.86290 1.000 13.76938 448 GLU A N 1
ATOM 3385 C CA . GLU A 1 448 ? -9.50987 11.61655 -44.57450 1.000 13.74022 448 GLU A CA 1
ATOM 3386 C C . GLU A 1 448 ? -10.43232 11.30830 -45.74325 1.000 14.63395 448 GLU A C 1
ATOM 3387 O O . GLU A 1 448 ? -9.99691 11.21417 -46.89435 1.000 14.70544 448 GLU A O 1
ATOM 3393 N N . ILE A 1 449 ? -11.71591 11.14729 -45.42619 1.000 15.14526 449 ILE A N 1
ATOM 3394 C CA . ILE A 1 449 ? -12.77531 11.00804 -46.42066 1.000 15.23173 449 ILE A CA 1
ATOM 3395 C C . ILE A 1 449 ? -13.89358 11.98223 -46.07572 1.000 13.46292 449 ILE A C 1
ATOM 3396 O O . ILE A 1 449 ? -14.34148 12.03915 -44.92475 1.000 13.66311 449 ILE A O 1
ATOM 3401 N N . ALA A 1 450 ? -14.34709 12.73619 -47.07401 1.000 12.46958 450 ALA A N 1
ATOM 3402 C CA . ALA A 1 450 ? -15.43077 13.69860 -46.91968 1.000 15.22252 450 ALA A CA 1
ATOM 3403 C C . ALA A 1 450 ? -16.71038 13.13903 -47.52748 1.000 13.47045 450 ALA A C 1
ATOM 3404 O O . ALA A 1 450 ? -16.68630 12.56818 -48.62167 1.000 15.75470 450 ALA A O 1
ATOM 3406 N N . LEU A 1 451 ? -17.81790 13.28434 -46.80350 1.000 16.60770 451 LEU A N 1
ATOM 3407 C CA . LEU A 1 451 ? -19.12763 12.80503 -47.22363 1.000 18.71867 451 LEU A CA 1
ATOM 3408 C C . LEU A 1 451 ? -20.10086 13.96804 -47.12162 1.000 21.44017 451 LEU A C 1
ATOM 3409 O O . LEU A 1 451 ? -20.31440 14.49943 -46.02869 1.000 20.65930 451 LEU A O 1
ATOM 3414 N N . ASP A 1 452 ? -20.69627 14.36256 -48.24138 1.000 21.81191 452 ASP A N 1
ATOM 3415 C CA . ASP A 1 452 ? -21.63051 15.47788 -48.19912 1.000 29.03297 452 ASP A CA 1
ATOM 3416 C C . ASP A 1 452 ? -22.89448 15.07223 -47.45094 1.000 33.86566 452 ASP A C 1
ATOM 3417 O O . ASP A 1 452 ? -23.40284 13.96022 -47.61571 1.000 36.86527 452 ASP A O 1
ATOM 3422 N N . GLY A 1 453 ? -23.39520 15.97684 -46.61809 1.000 66.02426 453 GLY A N 1
ATOM 3423 C CA . GLY A 1 453 ? -24.54593 15.70959 -45.77650 1.000 66.14672 453 GLY A CA 1
ATOM 3424 C C . GLY A 1 453 ? -24.14894 15.51200 -44.32180 1.000 65.80528 453 GLY A C 1
ATOM 3425 O O . GLY A 1 453 ? -22.98593 15.63857 -43.93405 1.000 63.80331 453 GLY A O 1
ATOM 3426 N N . ASN A 1 454 ? -25.16020 15.20101 -43.51250 1.000 30.92128 454 ASN A N 1
ATOM 3427 C CA . ASN A 1 454 ? -24.99147 14.95131 -42.08402 1.000 25.14843 454 ASN A CA 1
ATOM 3428 C C . ASN A 1 454 ? -25.20804 13.46167 -41.84018 1.000 22.13766 454 ASN A C 1
ATOM 3429 O O . ASN A 1 454 ? -26.34662 12.98234 -41.86633 1.000 23.70588 454 ASN A O 1
ATOM 3434 N N . LEU A 1 455 ? -24.11645 12.73380 -41.60018 1.000 18.52588 455 LEU A N 1
ATOM 3435 C CA . LEU A 1 455 ? -24.15695 11.28162 -41.47023 1.000 18.80226 455 LEU A CA 1
ATOM 3436 C C . LEU A 1 455 ? -23.59293 10.78405 -40.14448 1.000 19.67896 455 LEU A C 1
ATOM 3437 O O . LEU A 1 455 ? -23.37374 9.57709 -39.99543 1.000 22.16580 455 LEU A O 1
ATOM 3442 N N . VAL A 1 456 ? -23.35256 11.67281 -39.17795 1.000 19.79280 456 VAL A N 1
ATOM 3443 C CA . VAL A 1 456 ? -22.71255 11.25206 -37.93371 1.000 19.25205 456 VAL A CA 1
ATOM 3444 C C . VAL A 1 456 ? -23.60127 10.30069 -37.14272 1.000 21.28974 456 VAL A C 1
ATOM 3445 O O . VAL A 1 456 ? -23.09993 9.45862 -36.38761 1.000 23.86258 456 VAL A O 1
ATOM 3449 N N . ASP A 1 457 ? -24.92029 10.40326 -37.29912 1.000 18.18322 457 ASP A N 1
ATOM 3450 C CA . ASP A 1 457 ? -25.83983 9.59459 -36.51277 1.000 21.94819 457 ASP A CA 1
ATOM 3451 C C . ASP A 1 457 ? -26.36950 8.37562 -37.25495 1.000 22.66667 457 ASP A C 1
ATOM 3452 O O . ASP A 1 457 ? -26.86999 7.44913 -36.60862 1.000 27.16537 457 ASP A O 1
ATOM 3457 N N . SER A 1 458 ? -26.26747 8.34437 -38.58229 1.000 24.28927 458 SER A N 1
ATOM 3458 C CA . SER A 1 458 ? -26.74804 7.20875 -39.35876 1.000 24.64999 458 SER A CA 1
ATOM 3459 C C . SER A 1 458 ? -25.62876 6.30712 -39.85546 1.000 23.20229 458 SER A C 1
ATOM 3460 O O . SER A 1 458 ? -25.84452 5.10058 -40.01041 1.000 27.10415 458 SER A O 1
ATOM 3463 N N . LEU A 1 459 ? -24.44400 6.85681 -40.10748 1.000 23.05482 459 LEU A N 1
ATOM 3464 C CA . LEU A 1 459 ? -23.33087 6.04383 -40.57454 1.000 25.08611 459 LEU A CA 1
ATOM 3465 C C . LEU A 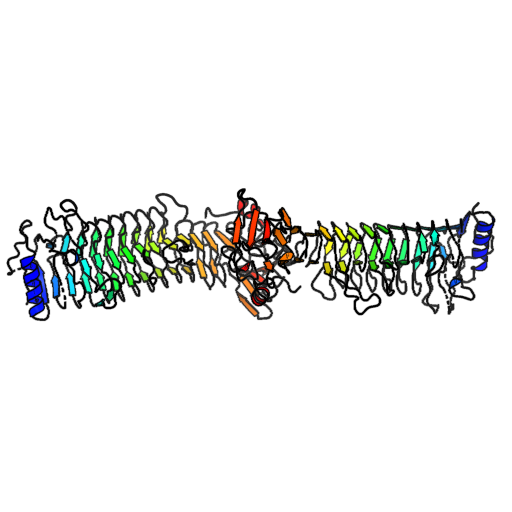1 459 ? -22.81290 5.18945 -39.42301 1.000 26.00089 459 LEU A C 1
ATOM 3466 O O . LEU A 1 459 ? -22.51295 5.70488 -38.34116 1.000 28.41487 459 LEU A O 1
ATOM 3471 N N . SER A 1 460 ? -22.70546 3.88315 -39.65347 1.000 29.09831 460 SER A N 1
ATOM 3472 C CA . SER A 1 460 ? -22.30344 2.93608 -38.62204 1.000 27.33951 460 SER A CA 1
ATOM 3473 C C . SER A 1 460 ? -21.13481 2.09124 -39.11872 1.000 26.93786 460 SER A C 1
ATOM 3474 O O . SER A 1 460 ? -20.67167 2.22957 -40.25482 1.000 20.79256 460 SER A O 1
ATOM 3477 N N . ALA A 1 461 ? -20.66132 1.20158 -38.24031 1.000 39.69241 461 ALA A N 1
ATOM 3478 C CA . ALA A 1 461 ? -19.50210 0.37027 -38.55035 1.000 36.46344 461 ALA A CA 1
ATOM 3479 C C . ALA A 1 461 ? -19.78317 -0.60929 -39.68257 1.000 31.88561 461 ALA A C 1
ATOM 3480 O O . ALA A 1 461 ? -18.88041 -0.91410 -40.46954 1.000 33.90350 461 ALA A O 1
ATOM 3482 N N . THR A 1 462 ? -21.01284 -1.11942 -39.78067 1.000 22.11684 462 THR A N 1
ATOM 3483 C CA . THR A 1 462 ? -21.33588 -2.07756 -40.83196 1.000 22.69334 462 THR A CA 1
ATOM 3484 C C . THR A 1 462 ? -21.38183 -1.43808 -42.21203 1.000 20.95195 462 THR A C 1
ATOM 3485 O O . THR A 1 462 ? -21.54227 -2.15541 -43.20444 1.000 22.72109 462 THR A O 1
ATOM 3489 N N . ASP A 1 463 ? -21.27956 -0.11611 -42.29593 1.000 19.08312 463 ASP A N 1
ATOM 3490 C CA . ASP A 1 463 ? -21.20244 0.57834 -43.57075 1.000 18.72352 463 ASP A CA 1
ATOM 3491 C C . ASP A 1 463 ? -19.77926 0.68998 -44.09921 1.000 17.69372 463 ASP A C 1
ATOM 3492 O O . ASP A 1 463 ? -19.58858 1.16135 -45.22559 1.000 17.80347 463 ASP A O 1
ATOM 3497 N N . ILE A 1 464 ? -18.78434 0.28545 -43.31124 1.000 20.43053 464 ILE A N 1
ATOM 3498 C CA . ILE A 1 464 ? -17.37611 0.37351 -43.67931 1.000 19.12938 464 ILE A CA 1
ATOM 3499 C C . ILE A 1 464 ? -16.74894 -1.00289 -43.51186 1.000 18.07055 464 ILE A C 1
ATOM 3500 O O . ILE A 1 464 ? -16.95311 -1.66122 -42.48590 1.000 18.17942 464 ILE A O 1
ATOM 3505 N N . ALA A 1 465 ? -15.99131 -1.43658 -44.51583 1.000 15.11635 465 ALA A N 1
ATOM 3506 C CA . ALA A 1 465 ? -15.24296 -2.68569 -44.45393 1.000 12.12401 465 ALA A CA 1
ATOM 3507 C C . ALA A 1 465 ? -13.80634 -2.37601 -44.05419 1.000 17.10799 465 ALA A C 1
ATOM 3508 O O . ALA A 1 465 ? -13.08198 -1.70606 -44.79835 1.000 20.12145 465 ALA A O 1
ATOM 3510 N N . PHE A 1 466 ? -13.39873 -2.85990 -42.88082 1.000 15.86343 466 PHE A N 1
ATOM 3511 C CA . PHE A 1 466 ? -12.08769 -2.54449 -42.33297 1.000 13.83801 466 PHE A CA 1
ATOM 3512 C C . PHE A 1 466 ? -11.04239 -3.61959 -42.60119 1.000 13.93628 466 PHE A C 1
ATOM 3513 O O . PHE A 1 466 ? -9.84773 -3.35193 -42.43059 1.000 11.25853 466 PHE A O 1
ATOM 3521 N N . ASP A 1 467 ? -11.45409 -4.81683 -43.01328 1.000 14.19307 467 ASP A N 1
ATOM 3522 C CA . ASP A 1 467 ? -10.51755 -5.87127 -43.37532 1.000 16.55598 467 ASP A CA 1
ATOM 3523 C C . ASP A 1 467 ? -11.13860 -6.74128 -44.46287 1.000 14.62335 467 ASP A C 1
ATOM 3524 O O . ASP A 1 467 ? -12.23869 -6.47135 -44.95296 1.000 18.92656 467 ASP A O 1
ATOM 3529 N N . ALA A 1 468 ? -10.41153 -7.79488 -44.84235 1.000 17.95709 468 ALA A N 1
ATOM 3530 C CA . ALA A 1 468 ? -10.83599 -8.62909 -45.96193 1.000 19.01315 468 ALA A CA 1
ATOM 3531 C C . ALA A 1 468 ? -12.10105 -9.40994 -45.63150 1.000 19.44270 468 ALA A C 1
ATOM 3532 O O . ALA A 1 468 ? -12.95743 -9.60739 -46.50048 1.000 18.76435 468 ALA A O 1
ATOM 3534 N N . THR A 1 469 ? -12.23263 -9.86858 -44.38451 1.000 21.72308 469 THR A N 1
ATOM 3535 C CA . THR A 1 469 ? -13.43175 -10.59968 -43.98230 1.000 23.06551 469 THR A CA 1
ATOM 3536 C C . THR A 1 469 ? -14.66943 -9.70892 -44.03650 1.000 19.94485 469 THR A C 1
ATOM 3537 O O . THR A 1 469 ? -15.73873 -10.13593 -44.49658 1.000 22.88837 469 THR A O 1
ATOM 3541 N N . GLN A 1 470 ? -14.54043 -8.46102 -43.58102 1.000 20.32540 470 GLN A N 1
ATOM 3542 C CA . GLN A 1 470 ? -15.66917 -7.53851 -43.62661 1.000 19.39993 470 GLN A CA 1
ATOM 3543 C C . GLN A 1 470 ? -16.02452 -7.17450 -45.06270 1.000 23.29253 470 GLN A C 1
ATOM 3544 O O . GLN A 1 470 ? -17.20149 -6.98416 -45.38429 1.000 24.56554 470 GLN A O 1
ATOM 3550 N N . LEU A 1 471 ? -15.02196 -7.06571 -45.93904 1.000 25.30654 471 LEU A N 1
ATOM 3551 C CA . LEU A 1 471 ? -15.30358 -6.85318 -47.35597 1.000 24.54390 471 LEU A CA 1
ATOM 3552 C C . LEU A 1 471 ? -16.02510 -8.05509 -47.95352 1.000 18.43701 471 LEU A C 1
ATOM 3553 O O . LEU A 1 471 ? -16.93302 -7.90005 -48.77892 1.000 20.65005 471 LEU A O 1
ATOM 3558 N N . GLU A 1 472 ? -15.62920 -9.26270 -47.54646 1.000 19.50301 472 GLU A N 1
ATOM 3559 C CA . GLU A 1 472 ? -16.28916 -10.47281 -48.02363 1.000 22.31756 472 GLU A CA 1
ATOM 3560 C C . GLU A 1 472 ? -17.75393 -10.50321 -47.60655 1.000 24.63725 472 GLU A C 1
ATOM 3561 O O . GLU A 1 472 ? -18.62854 -10.86897 -48.40135 1.000 22.99983 472 GLU A O 1
ATOM 3567 N N . LEU A 1 473 ? -18.03960 -10.12589 -46.35973 1.000 25.02823 473 LEU A N 1
ATOM 3568 C CA . LEU A 1 473 ? -19.41511 -10.17326 -45.87087 1.000 23.04494 473 LEU A CA 1
ATOM 3569 C C . LEU A 1 473 ? -20.26856 -9.01690 -46.38790 1.000 24.38654 473 LEU A C 1
ATOM 3570 O O . LEU A 1 473 ? -21.46333 -9.20365 -46.64826 1.000 24.18262 473 LEU A O 1
ATOM 3575 N N . LEU A 1 474 ? -19.68104 -7.83426 -46.56200 1.000 27.31339 474 LEU A N 1
ATOM 3576 C CA . LEU A 1 474 ? -20.42198 -6.60849 -46.83466 1.000 25.97220 474 LEU A CA 1
ATOM 3577 C C . LEU A 1 474 ? -20.41020 -6.17861 -48.29817 1.000 26.60280 474 LEU A C 1
ATOM 3578 O O . LEU A 1 474 ? -21.05979 -5.18130 -48.63073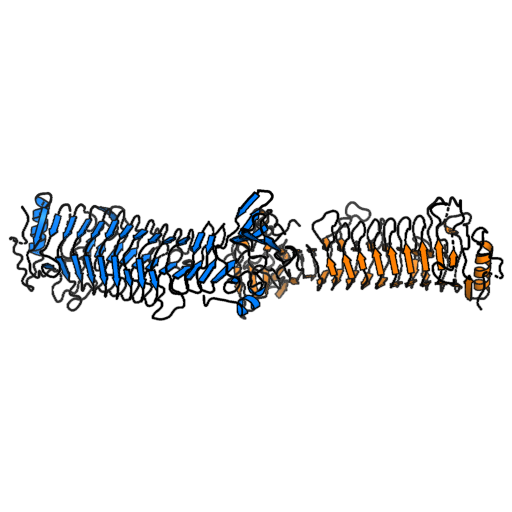 1.000 25.06823 474 LEU A O 1
ATOM 3583 N N . GLY A 1 475 ? -19.68711 -6.87995 -49.16878 1.000 20.19346 475 GLY A N 1
ATOM 3584 C CA . GLY A 1 475 ? -19.50355 -6.38690 -50.52492 1.000 20.84708 475 GLY A CA 1
ATOM 3585 C C . GLY A 1 475 ? -20.82811 -6.20060 -51.24663 1.000 20.96948 475 GLY A C 1
ATOM 3586 O O . GLY A 1 475 ? -21.73009 -7.03754 -51.16467 1.000 26.57954 475 GLY A O 1
ATOM 3587 N N . THR A 1 476 ? -20.93573 -5.08304 -51.96772 1.000 21.05749 476 THR A N 1
ATOM 3588 C CA . THR A 1 476 ? -22.14950 -4.70615 -52.67978 1.000 18.17016 476 THR A CA 1
ATOM 3589 C C . THR A 1 476 ? -22.10012 -4.98585 -54.17656 1.000 17.35188 476 THR A C 1
ATOM 3590 O O . THR A 1 476 ? -23.12345 -4.82328 -54.84860 1.000 19.08761 476 THR A O 1
ATOM 3594 N N . THR A 1 477 ? -20.95499 -5.39382 -54.71987 1.000 18.32611 477 THR A N 1
ATOM 3595 C CA . THR A 1 477 ? -20.79809 -5.52567 -56.16092 1.000 21.44380 477 THR A CA 1
ATOM 3596 C C . THR A 1 477 ? -20.22768 -6.88990 -56.51977 1.000 32.06090 477 THR A C 1
ATOM 3597 O O . THR A 1 477 ? -19.61892 -7.57569 -55.69453 1.000 31.06761 477 THR A O 1
ATOM 3601 N N . ASP A 1 478 ? -20.45068 -7.27486 -57.77744 1.000 36.84757 478 ASP A N 1
ATOM 3602 C CA . ASP A 1 478 ? -19.84025 -8.45611 -58.37036 1.000 37.76279 478 ASP A CA 1
ATOM 3603 C C . ASP A 1 478 ? -18.50207 -8.15570 -59.02846 1.000 38.98872 478 ASP A C 1
ATOM 3604 O O . ASP A 1 478 ? -17.81577 -9.08870 -59.45923 1.000 40.76721 478 ASP A O 1
ATOM 3609 N N . LEU A 1 479 ? -18.12204 -6.88551 -59.11277 1.000 36.41437 479 LEU A N 1
ATOM 3610 C CA . LEU A 1 479 ? -16.91363 -6.47088 -59.81235 1.000 34.85363 479 LEU A CA 1
ATOM 3611 C C . LEU A 1 479 ? -15.65369 -6.85088 -59.03960 1.000 31.34699 479 LEU A C 1
ATOM 3612 O O . LEU A 1 479 ? -15.13199 -6.05880 -58.25372 1.000 22.01789 479 LEU A O 1
ATOM 3617 N N . MET B 1 1 ? 12.15701 -16.39187 23.23656 1.000 39.63416 1 MET B N 1
ATOM 3618 C CA . MET B 1 1 ? 10.81612 -15.82346 23.33664 1.000 50.34176 1 MET B CA 1
ATOM 3619 C C . MET B 1 1 ? 10.75874 -14.42549 22.72662 1.000 42.78781 1 MET B C 1
ATOM 3620 O O . MET B 1 1 ? 11.73965 -13.95851 22.14850 1.000 38.49704 1 MET B O 1
ATOM 3625 N N . ASP B 1 2 ? 9.61112 -13.76104 22.84659 1.000 40.83517 2 ASP B N 1
ATOM 3626 C CA . ASP B 1 2 ? 9.47113 -12.41113 22.32470 1.000 33.80208 2 ASP B CA 1
ATOM 3627 C C . ASP B 1 2 ? 9.84283 -11.38409 23.38699 1.000 27.96591 2 ASP B C 1
ATOM 3628 O O . ASP B 1 2 ? 9.73109 -11.63525 24.58957 1.000 30.05122 2 ASP B O 1
ATOM 3633 N N . PHE B 1 3 ? 10.29395 -10.21889 22.92450 1.000 20.48295 3 PHE B N 1
ATOM 3634 C CA . PHE B 1 3 ? 10.77406 -9.14617 23.78951 1.000 19.97577 3 PHE B CA 1
ATOM 3635 C C . PHE B 1 3 ? 9.99560 -7.86308 23.53223 1.000 19.76566 3 PHE B C 1
ATOM 3636 O O . PHE B 1 3 ? 9.97883 -7.36014 22.40586 1.000 20.56338 3 PHE B O 1
ATOM 3644 N N . ASP B 1 4 ? 9.34721 -7.33996 24.56557 1.000 17.50733 4 ASP B N 1
ATOM 3645 C CA . ASP B 1 4 ? 8.53533 -6.13645 24.44500 1.000 18.71725 4 ASP B CA 1
ATOM 3646 C C . ASP B 1 4 ? 9.35651 -4.93158 24.89226 1.000 17.14050 4 ASP B C 1
ATOM 3647 O O . ASP B 1 4 ? 9.92462 -4.93679 25.98906 1.000 18.02097 4 ASP B O 1
ATOM 3652 N N . VAL B 1 5 ? 9.42144 -3.90818 24.04111 1.000 17.17383 5 VAL B N 1
ATOM 3653 C CA . VAL B 1 5 ? 10.22596 -2.71502 24.31479 1.000 17.71261 5 VAL B CA 1
ATOM 3654 C C . VAL B 1 5 ? 9.72351 -1.96485 25.54492 1.000 18.38413 5 VAL B C 1
ATOM 3655 O O . VAL B 1 5 ? 10.46266 -1.19452 26.15768 1.000 15.90105 5 VAL B O 1
ATOM 3670 N N . ASP B 1 7 ? 9.04242 -3.24941 28.35621 1.000 16.97034 7 ASP B N 1
ATOM 3671 C CA . ASP B 1 7 ? 9.77435 -3.78893 29.49645 1.000 17.87472 7 ASP B CA 1
ATOM 3672 C C . ASP B 1 7 ? 11.18165 -3.21561 29.59798 1.000 16.27142 7 ASP B C 1
ATOM 3673 O O . ASP B 1 7 ? 11.82124 -3.30446 30.64548 1.000 19.33957 7 ASP B O 1
ATOM 3678 N N . PHE B 1 8 ? 11.66509 -2.62945 28.50538 1.000 14.16904 8 PHE B N 1
ATOM 3679 C CA . PHE B 1 8 ? 12.99677 -2.04453 28.46921 1.000 16.15886 8 PHE B CA 1
ATOM 3680 C C . PHE B 1 8 ? 12.97584 -0.52858 28.60598 1.000 13.56733 8 PHE B C 1
ATOM 3681 O O . PHE B 1 8 ? 14.01471 0.11479 28.42672 1.000 17.83661 8 PHE B O 1
ATOM 3689 N N . GLY B 1 9 ? 11.82443 0.05233 28.93611 1.000 14.80435 9 GLY B N 1
ATOM 3690 C CA . GLY B 1 9 ? 11.72135 1.47011 29.20206 1.000 13.86882 9 GLY B CA 1
ATOM 3691 C C . GLY B 1 9 ? 11.22134 2.31637 28.05400 1.000 13.99206 9 GLY B C 1
ATOM 3692 O O . GLY B 1 9 ? 11.17775 3.54526 28.19135 1.000 14.82849 9 GLY B O 1
ATOM 3693 N N . ALA B 1 10 ? 10.83989 1.71043 26.93276 1.000 15.71940 10 ALA B N 1
ATOM 3694 C CA . ALA B 1 10 ? 10.29097 2.48605 25.83015 1.000 14.68408 10 ALA B CA 1
ATOM 3695 C C . ALA B 1 10 ? 8.92092 3.03117 26.21104 1.000 15.33403 10 ALA B C 1
ATOM 3696 O O . ALA B 1 10 ? 8.07185 2.30299 26.73507 1.000 15.53450 10 ALA B O 1
ATOM 3698 N N . LYS B 1 11 ? 8.71108 4.31954 25.95132 1.000 13.11904 11 LYS B N 1
ATOM 3699 C CA . LYS B 1 11 ? 7.47458 5.00263 26.30790 1.000 18.36865 11 LYS B CA 1
ATOM 3700 C C . LYS B 1 11 ? 6.48753 5.10078 25.15394 1.000 11.89475 11 LYS B C 1
ATOM 3701 O O . LYS B 1 11 ? 5.28032 4.96502 25.37149 1.000 18.40133 11 LYS B O 1
ATOM 3707 N N . GLY B 1 12 ? 6.96834 5.31756 23.93311 1.000 16.64473 12 GLY B N 1
ATOM 3708 C CA . GLY B 1 12 ? 6.06959 5.43362 22.79331 1.000 15.78491 12 GLY B CA 1
ATOM 3709 C C . GLY B 1 12 ? 5.08403 6.57582 22.90549 1.000 16.83713 12 GLY B C 1
ATOM 3710 O O . GLY B 1 12 ? 3.89907 6.40464 22.59263 1.000 19.85823 12 GLY B O 1
ATOM 3711 N N . ASP B 1 13 ? 5.54622 7.74231 23.35196 1.000 19.35888 13 ASP B N 1
ATOM 3712 C CA . ASP B 1 13 ? 4.67279 8.87260 23.63150 1.000 20.07147 13 ASP B CA 1
ATOM 3713 C C . ASP B 1 13 ? 4.83580 10.02494 22.64924 1.000 22.35503 13 ASP B C 1
ATOM 3714 O O . ASP B 1 13 ? 4.14222 11.03874 22.78621 1.000 23.64340 13 ASP B O 1
ATOM 3719 N N . GLY B 1 14 ? 5.72164 9.89964 21.66388 1.000 20.14149 14 GLY B N 1
ATOM 3720 C CA . GLY B 1 14 ? 5.89206 10.92159 20.65450 1.000 19.01958 14 GLY B CA 1
ATOM 3721 C C . GLY B 1 14 ? 6.85499 12.03448 21.00671 1.000 19.83519 14 GLY B C 1
ATOM 3722 O O . GLY B 1 14 ? 7.08804 12.91500 20.16772 1.000 20.92460 14 GLY B O 1
ATOM 3723 N N . LYS B 1 15 ? 7.41466 12.03595 22.21287 1.000 21.66611 15 LYS B N 1
ATOM 3724 C CA . LYS B 1 15 ? 8.43271 13.01157 22.58394 1.000 22.30226 15 LYS B CA 1
ATOM 3725 C C . LYS B 1 15 ? 9.72075 12.37387 23.08157 1.000 21.89735 15 LYS B C 1
ATOM 3726 O O . LYS B 1 15 ? 10.80918 12.82029 22.70917 1.000 20.21099 15 LYS B O 1
ATOM 3732 N N . SER B 1 16 ? 9.62966 11.33225 23.90264 1.000 21.51074 16 SER B N 1
ATOM 3733 C CA . SER B 1 16 ? 10.81789 10.76913 24.52646 1.000 19.69893 16 SER B CA 1
ATOM 3734 C C . SER B 1 16 ? 11.64470 9.97373 23.52516 1.000 16.73224 16 SER B C 1
ATOM 3735 O O . SER B 1 16 ? 11.10849 9.30884 22.63464 1.000 18.84259 16 SER B O 1
ATOM 3738 N N . ASP B 1 17 ? 12.96347 10.04308 23.68568 1.000 19.17060 17 ASP B N 1
ATOM 3739 C CA . ASP B 1 17 ? 13.89661 9.32034 22.82852 1.000 19.49962 17 ASP B CA 1
ATOM 3740 C C . ASP B 1 17 ? 13.98912 7.87735 23.31303 1.000 14.22263 17 ASP B C 1
ATOM 3741 O O . ASP B 1 17 ? 14.60519 7.59964 24.34661 1.000 15.81044 17 ASP B O 1
ATOM 3746 N N . ASP B 1 18 ? 13.38411 6.95773 22.56413 1.000 17.53013 18 ASP B N 1
ATOM 3747 C CA . ASP B 1 18 ? 13.31343 5.55121 22.93620 1.000 13.63200 18 ASP B CA 1
ATOM 3748 C C . ASP B 1 18 ? 14.41809 4.71364 22.30659 1.000 11.30696 18 ASP B C 1
ATOM 3749 O O . ASP B 1 18 ? 14.35505 3.48254 22.37258 1.000 12.08055 18 ASP B O 1
ATOM 3754 N N . THR B 1 19 ? 15.42365 5.34834 21.69897 1.000 13.89797 19 THR B N 1
ATOM 3755 C CA . THR B 1 19 ? 16.43309 4.60265 20.94941 1.000 14.83603 19 THR B CA 1
ATOM 3756 C C . THR B 1 19 ? 17.12098 3.56086 21.82362 1.000 15.71800 19 THR B C 1
ATOM 3757 O O . THR B 1 19 ? 17.24245 2.39166 21.43840 1.000 13.46005 19 THR B O 1
ATOM 3761 N N . GLU B 1 20 ? 17.57838 3.97015 23.00967 1.000 18.28784 20 GLU B N 1
ATOM 3762 C CA . GLU B 1 20 ? 18.31646 3.05496 23.87474 1.000 14.22988 20 GLU B CA 1
ATOM 3763 C C . GLU B 1 20 ? 17.43719 1.90852 24.36759 1.000 10.23934 20 GLU B C 1
ATOM 3764 O O . GLU B 1 20 ? 17.90025 0.76954 24.45808 1.000 11.60400 20 GLU B O 1
ATOM 3770 N N . ALA B 1 21 ? 16.17106 2.18255 24.69396 1.000 11.71335 21 ALA B N 1
ATOM 3771 C CA . ALA B 1 21 ? 15.28183 1.12503 25.17608 1.000 12.78957 21 ALA B CA 1
ATOM 3772 C C . ALA B 1 21 ? 14.97220 0.10421 24.08111 1.000 10.95325 21 ALA B C 1
ATOM 3773 O O . ALA B 1 21 ? 15.02524 -1.11405 24.31182 1.000 11.53672 21 ALA B O 1
ATOM 3775 N N . ILE B 1 22 ? 14.63709 0.58421 22.88145 1.000 9.43201 22 ILE B N 1
ATOM 3776 C CA . ILE B 1 22 ? 14.37435 -0.31852 21.76364 1.000 11.10967 22 ILE B CA 1
ATOM 3777 C C . ILE B 1 22 ? 15.62123 -1.13068 21.43755 1.000 9.82039 22 ILE B C 1
ATOM 3778 O O . ILE B 1 22 ? 15.54936 -2.34283 21.18734 1.000 8.84687 22 ILE B O 1
ATOM 3783 N N . GLN B 1 23 ? 16.78501 -0.47513 21.43185 1.000 10.79062 23 GLN B N 1
ATOM 3784 C CA . GLN B 1 23 ? 18.02824 -1.18520 21.16287 1.000 10.70894 23 GLN B CA 1
ATOM 3785 C C . GLN B 1 23 ? 18.33881 -2.20081 22.25169 1.000 11.00736 23 GLN B C 1
ATOM 3786 O O . GLN B 1 23 ? 18.90711 -3.25421 21.96308 1.000 10.61616 23 GLN B O 1
ATOM 3792 N N . ALA B 1 24 ? 17.98750 -1.90300 23.50478 1.000 13.34812 24 ALA B N 1
ATOM 3793 C CA . ALA B 1 24 ? 18.15021 -2.88290 24.57270 1.000 10.70541 24 ALA B CA 1
ATOM 3794 C C . ALA B 1 24 ? 17.27029 -4.10171 24.33417 1.000 10.36590 24 ALA B C 1
ATOM 3795 O O . ALA B 1 24 ? 17.69460 -5.23753 24.57219 1.000 11.72457 24 ALA B O 1
ATOM 3797 N N . ALA B 1 25 ? 16.03591 -3.88437 23.87034 1.000 10.37396 25 ALA B N 1
ATOM 3798 C CA . ALA B 1 25 ? 15.17252 -5.01508 23.52986 1.000 9.93320 25 ALA B CA 1
ATOM 3799 C C . ALA B 1 25 ? 15.77785 -5.85403 22.40739 1.000 9.39541 25 ALA B C 1
ATOM 3800 O O . ALA B 1 25 ? 15.79389 -7.09307 22.47725 1.000 10.11025 25 ALA B O 1
ATOM 3802 N N . ILE B 1 26 ? 16.29883 -5.19082 21.37204 1.000 10.21472 26 ILE B N 1
ATOM 3803 C CA . ILE B 1 26 ? 16.93896 -5.90673 20.26842 1.000 9.58667 26 ILE B CA 1
ATOM 3804 C C . ILE B 1 26 ? 18.15644 -6.68189 20.76361 1.000 12.19867 26 ILE B C 1
ATOM 3805 O O . ILE B 1 26 ? 18.37831 -7.83537 20.37452 1.000 13.42177 26 ILE B O 1
ATOM 3810 N N . ASP B 1 27 ? 18.97127 -6.05582 21.61693 1.000 12.55695 27 ASP B N 1
ATOM 3811 C CA . ASP B 1 27 ? 20.17049 -6.70850 22.13079 1.000 9.85054 27 ASP B CA 1
ATOM 3812 C C . ASP B 1 27 ? 19.81737 -7.91662 22.98435 1.000 10.53816 27 ASP B C 1
ATOM 3813 O O . ASP B 1 27 ? 20.48152 -8.95372 22.90614 1.000 14.06559 27 ASP B O 1
ATOM 3818 N N . ALA B 1 28 ? 18.78031 -7.79824 23.81493 1.000 11.14081 28 ALA B N 1
ATOM 3819 C CA . ALA B 1 28 ? 18.34418 -8.93420 24.61761 1.000 10.90756 28 ALA B CA 1
ATOM 3820 C C . ALA B 1 28 ? 17.87287 -10.07625 23.73063 1.000 15.05286 28 ALA B C 1
ATOM 3821 O O . ALA B 1 28 ? 18.14973 -11.24792 24.01464 1.000 18.23843 28 ALA B O 1
ATOM 3823 N N . ALA B 1 29 ? 17.15040 -9.75529 22.65329 1.000 15.59008 29 ALA B N 1
ATOM 3824 C CA . ALA B 1 29 ? 16.75755 -10.79324 21.70447 1.000 13.19433 29 ALA B CA 1
ATOM 3825 C C . ALA B 1 29 ? 17.97534 -11.44600 21.05584 1.000 15.67980 29 ALA B C 1
ATOM 3826 O O . ALA B 1 29 ? 18.00692 -12.66758 20.86335 1.000 14.67444 29 ALA B O 1
ATOM 3828 N N . TYR B 1 30 ? 18.98474 -10.64464 20.70826 1.000 14.30216 30 TYR B N 1
ATOM 3829 C CA . TYR B 1 30 ? 20.17927 -11.17520 20.05400 1.000 13.99839 30 TYR B CA 1
ATOM 3830 C C . TYR B 1 30 ? 20.97895 -12.08777 20.98162 1.000 18.04803 30 TYR B C 1
ATOM 3831 O O . TYR B 1 30 ? 21.40427 -13.17691 20.57889 1.000 18.82996 30 TYR B O 1
ATOM 3840 N N . GLU B 1 31 ? 21.21345 -11.64946 22.22281 1.000 18.24215 31 GLU B N 1
ATOM 3841 C CA . GLU B 1 31 ? 21.99633 -12.44692 23.16564 1.000 17.13750 31 GLU B CA 1
ATOM 3842 C C . GLU B 1 31 ? 21.31664 -13.77072 23.48863 1.000 15.76994 31 GLU B C 1
ATOM 3843 O O . GLU B 1 31 ? 21.99700 -14.77509 23.72956 1.000 18.38157 31 GLU B O 1
ATOM 3849 N N . ALA B 1 32 ? 19.98228 -13.79209 23.50640 1.000 16.67301 32 ALA B N 1
ATOM 3850 C CA . ALA B 1 32 ? 19.24015 -15.01848 23.77212 1.000 15.29449 32 ALA B CA 1
ATOM 3851 C C . ALA B 1 32 ? 19.28043 -15.99465 22.60297 1.000 15.29787 32 ALA B C 1
ATOM 3852 O O . ALA B 1 32 ? 18.78233 -17.11665 22.73872 1.000 20.64497 32 ALA B O 1
ATOM 3854 N N . GLY B 1 33 ? 19.86185 -15.60269 21.47344 1.000 16.02440 33 GLY B N 1
ATOM 3855 C CA . GLY B 1 33 ? 19.91908 -16.43662 20.29212 1.000 16.07482 33 GLY B CA 1
ATOM 3856 C C . GLY B 1 33 ? 18.87621 -16.15394 19.23770 1.000 16.93081 33 GLY B C 1
ATOM 3857 O O . GLY B 1 33 ? 18.81307 -16.89211 18.24491 1.000 18.96716 33 GLY B O 1
ATOM 3858 N N . GLY B 1 34 ? 18.06197 -15.11888 19.41538 1.000 17.14647 34 GLY B N 1
ATOM 3859 C CA . GLY B 1 34 ? 17.04641 -14.77144 18.43846 1.000 13.19886 34 GLY B CA 1
ATOM 3860 C C . GLY B 1 34 ? 15.67681 -14.59968 19.05419 1.000 14.21862 34 GLY B C 1
ATOM 3861 O O . GLY B 1 34 ? 15.37034 -15.15930 20.10871 1.000 16.36858 34 GLY B O 1
ATOM 3862 N N . GLY B 1 35 ? 14.83805 -13.81488 18.38536 1.000 14.60623 35 GLY B N 1
ATOM 3863 C CA . GLY B 1 35 ? 13.49267 -13.59093 18.86912 1.000 15.65278 35 GLY B CA 1
ATOM 3864 C C . GLY B 1 35 ? 12.83980 -12.42345 18.15870 1.000 13.47092 35 GLY B C 1
ATOM 3865 O O . GLY B 1 35 ? 13.38838 -11.85247 17.20757 1.000 12.04109 35 GLY B O 1
ATOM 3866 N N . THR B 1 36 ? 11.64834 -12.09020 18.64751 1.000 15.14668 36 THR B N 1
ATOM 3867 C CA . THR B 1 36 ? 10.83252 -11.00983 18.11523 1.000 15.05124 36 THR B CA 1
ATOM 3868 C C . THR B 1 36 ? 10.72942 -9.89849 19.14895 1.000 14.53206 36 THR B C 1
ATOM 3869 O O . THR B 1 36 ? 10.34609 -10.14380 20.29571 1.000 15.97963 36 THR B O 1
ATOM 3873 N N . VAL B 1 37 ? 11.07553 -8.68761 18.73455 1.000 14.93801 37 VAL B N 1
ATOM 3874 C CA . VAL B 1 37 ? 10.94672 -7.48182 19.53960 1.000 13.49364 37 VAL B CA 1
ATOM 3875 C C . VAL B 1 37 ? 9.63573 -6.80939 19.15250 1.000 15.25425 37 VAL B C 1
ATOM 3876 O O . VAL B 1 37 ? 9.47550 -6.34586 18.01759 1.000 12.89456 37 VAL B O 1
ATOM 3880 N N . ARG B 1 38 ? 8.69374 -6.75305 20.08969 1.000 13.41965 38 ARG B N 1
ATOM 3881 C CA . ARG B 1 38 ? 7.35106 -6.26038 19.81539 1.000 16.26087 38 ARG B CA 1
ATOM 3882 C C . ARG B 1 38 ? 7.18187 -4.84360 20.34692 1.000 18.92501 38 ARG B C 1
ATOM 3883 O O . ARG B 1 38 ? 7.57796 -4.54298 21.47822 1.000 18.50436 38 ARG B O 1
ATOM 3891 N N . LEU B 1 39 ? 6.60189 -3.97958 19.51881 1.000 16.67930 39 LEU B N 1
ATOM 3892 C CA . LEU B 1 39 ? 6.22590 -2.62463 19.89573 1.000 18.13625 39 LEU B CA 1
ATOM 3893 C C . LEU B 1 39 ? 4.71955 -2.48715 19.73470 1.000 16.08890 39 LEU B C 1
ATOM 3894 O O . LEU B 1 39 ? 4.17819 -2.78914 18.66627 1.000 20.94094 39 LEU B O 1
ATOM 3899 N N . SER B 1 40 ? 4.04323 -2.04210 20.78962 1.000 19.21153 40 SER B N 1
ATOM 3900 C CA . SER B 1 40 ? 2.61026 -1.81522 20.69291 1.000 19.50153 40 SER B CA 1
ATOM 3901 C C . SER B 1 40 ? 2.34082 -0.54407 19.88855 1.000 16.04172 40 SER B C 1
ATOM 3902 O O . SER B 1 40 ? 3.25761 0.13799 19.41910 1.000 15.86412 40 SER B O 1
ATOM 3905 N N . ALA B 1 41 ? 1.05859 -0.23262 19.71417 1.000 18.36944 41 ALA B N 1
ATOM 3906 C CA . ALA B 1 41 ? 0.67819 0.96337 18.97664 1.000 13.10711 41 ALA B CA 1
ATOM 3907 C C . ALA B 1 41 ? 1.20169 2.20884 19.68011 1.000 11.68073 41 ALA B C 1
ATOM 3908 O O . ALA B 1 41 ? 1.13084 2.32725 20.90645 1.000 13.73846 41 ALA B O 1
ATOM 3910 N N . GLY B 1 42 ? 1.72780 3.13476 18.89886 1.000 11.96306 42 GLY B N 1
ATOM 3911 C CA . GLY B 1 42 ? 2.28772 4.35723 19.44213 1.000 13.15329 42 GLY B CA 1
ATOM 3912 C C . GLY B 1 42 ? 3.32887 4.93332 18.50877 1.000 14.33765 42 GLY B C 1
ATOM 3913 O O . GLY B 1 42 ? 3.70560 4.33366 17.50430 1.000 12.37174 42 GLY B O 1
ATOM 3914 N N . GLU B 1 43 ? 3.78799 6.13399 18.85845 1.000 13.06915 43 GLU B N 1
ATOM 3915 C CA . GLU B 1 43 ? 4.84435 6.82683 18.12681 1.000 16.11172 43 GLU B CA 1
ATOM 3916 C C . GLU B 1 43 ? 6.10815 6.82048 18.97936 1.000 14.44064 43 GLU B C 1
ATOM 3917 O O . GLU B 1 43 ? 6.14051 7.42616 20.05602 1.000 13.80283 43 GLU B O 1
ATOM 3923 N N . TYR B 1 44 ? 7.14383 6.13766 18.49622 1.000 17.05234 44 TYR B N 1
ATOM 3924 C CA . TYR B 1 44 ? 8.41527 6.01831 19.19946 1.000 12.70156 44 TYR B CA 1
ATOM 3925 C C . TYR B 1 44 ? 9.43524 6.92920 18.52656 1.000 11.26798 44 TYR B C 1
ATOM 3926 O O . TYR B 1 44 ? 9.69856 6.79014 17.32748 1.000 13.76089 44 TYR B O 1
ATOM 3935 N N . ARG B 1 45 ? 9.99868 7.86088 19.29164 1.000 9.15295 45 ARG B N 1
ATOM 3936 C CA . ARG B 1 45 ? 11.00866 8.77500 18.77704 1.000 13.46805 45 ARG B CA 1
ATOM 3937 C C . ARG B 1 45 ? 12.39125 8.15621 18.93490 1.000 12.83316 45 ARG B C 1
ATOM 3938 O O . ARG B 1 45 ? 12.72309 7.63079 20.00165 1.000 13.64378 45 ARG B O 1
ATOM 3946 N N . VAL B 1 46 ? 13.19372 8.21627 17.87066 1.000 13.83562 46 VAL B N 1
ATOM 3947 C CA . VAL B 1 46 ? 14.53906 7.65981 17.87665 1.000 12.07744 46 VAL B CA 1
ATOM 3948 C C . VAL B 1 46 ? 15.51183 8.68959 17.31766 1.000 12.80805 46 VAL B C 1
ATOM 3949 O O . VAL B 1 46 ? 15.12997 9.62417 16.61003 1.000 13.17408 46 VAL B O 1
ATOM 3953 N N . SER B 1 47 ? 16.79055 8.49561 17.64006 1.000 13.40014 47 SER B N 1
ATOM 3954 C CA . SER B 1 47 ? 17.86098 9.36378 17.17160 1.000 14.81097 47 SER B CA 1
ATOM 3955 C C . SER B 1 47 ? 19.06235 8.50944 16.79353 1.000 12.96693 47 SER B C 1
ATOM 3956 O O . SER B 1 47 ? 19.12556 7.31548 17.09756 1.000 15.45330 47 SER B O 1
ATOM 3959 N N . GLY B 1 48 ? 20.02569 9.13923 16.12338 1.000 17.21390 48 GLY B N 1
ATOM 3960 C CA . GLY B 1 48 ? 21.20458 8.45596 15.63560 1.000 20.29049 48 GLY B CA 1
ATOM 3961 C C . GLY B 1 48 ? 22.37163 8.48866 16.60633 1.000 21.70748 48 GLY B C 1
ATOM 3962 O O . GLY B 1 48 ? 22.25167 8.87158 17.77171 1.000 19.56833 48 GLY B O 1
ATOM 3963 N N . GLY B 1 49 ? 23.52799 8.06562 16.09797 1.000 25.04386 49 GLY B N 1
ATOM 3964 C CA . GLY B 1 49 ? 24.74572 8.01150 16.88322 1.000 30.11636 49 GLY B CA 1
ATOM 3965 C C . GLY B 1 49 ? 25.79332 9.00745 16.42698 1.000 33.79933 49 GLY B C 1
ATOM 3966 O O . GLY B 1 49 ? 25.45931 10.12348 16.01873 1.000 30.42240 49 GLY B O 1
ATOM 3967 N N . ASP B 1 50 ? 27.06883 8.61903 16.49847 1.000 50.87073 50 ASP B N 1
ATOM 3968 C CA . ASP B 1 50 ? 28.14680 9.51946 16.10235 1.000 57.03835 50 ASP B CA 1
ATOM 3969 C C . ASP B 1 50 ? 28.29786 9.62143 14.58919 1.000 53.50372 50 ASP B C 1
ATOM 3970 O O . ASP B 1 50 ? 28.64605 10.69192 14.07865 1.000 52.02997 50 ASP B O 1
ATOM 3975 N N . GLU B 1 51 ? 28.04162 8.53774 13.86096 1.000 40.34941 51 GLU B N 1
ATOM 3976 C CA . GLU B 1 51 ? 28.27691 8.48103 12.42677 1.000 33.99095 51 GLU B CA 1
ATOM 3977 C C . GLU B 1 51 ? 26.99449 8.13313 11.68435 1.000 27.64077 51 GLU B C 1
ATOM 3978 O O . GLU B 1 51 ? 26.00869 7.67984 12.27278 1.000 31.11533 51 GLU B O 1
ATOM 3984 N N . ALA B 1 52 ? 27.02072 8.37157 10.37085 1.000 23.65847 52 ALA B N 1
ATOM 3985 C CA . ALA B 1 52 ? 25.87935 8.02425 9.53155 1.000 28.42004 52 ALA B CA 1
ATOM 3986 C C . ALA B 1 52 ? 25.63425 6.52084 9.52926 1.000 23.73509 52 ALA B C 1
ATOM 3987 O O . ALA B 1 52 ? 24.48237 6.07153 9.58291 1.000 17.12726 52 ALA B O 1
ATOM 3989 N N . SER B 1 53 ? 26.70785 5.72673 9.48061 1.000 21.87625 53 SER B N 1
ATOM 3990 C CA . SER B 1 53 ? 26.58774 4.27446 9.41983 1.000 19.80860 53 SER B CA 1
ATOM 3991 C C . SER B 1 53 ? 26.06094 3.66519 10.71145 1.000 18.32781 53 SER B C 1
ATOM 3992 O O . SER B 1 53 ? 25.72051 2.47779 10.72014 1.000 18.12006 53 SER B O 1
ATOM 3995 N N . ASP B 1 54 ? 25.99382 4.43546 11.79806 1.000 21.25280 54 ASP B N 1
ATOM 3996 C CA . ASP B 1 54 ? 25.39334 3.93040 13.02514 1.000 21.53334 54 ASP B CA 1
ATOM 3997 C C . ASP B 1 54 ? 23.88004 3.82091 12.91169 1.000 18.47361 54 ASP B C 1
ATOM 3998 O O . ASP B 1 54 ? 23.26870 3.04116 13.65013 1.000 18.27651 54 ASP B O 1
ATOM 4003 N N . GLY B 1 55 ? 23.26927 4.57855 12.00454 1.000 19.74945 55 GLY B N 1
ATOM 4004 C CA . GLY B 1 55 ? 21.83068 4.61211 11.86957 1.000 12.24185 55 GLY B CA 1
ATOM 4005 C C . GLY B 1 55 ? 21.18005 5.11493 13.14204 1.000 17.59413 55 GLY B C 1
ATOM 4006 O O . GLY B 1 55 ? 21.73627 5.93567 13.87771 1.000 19.61370 55 GLY B O 1
ATOM 4007 N N . ALA B 1 56 ? 19.98070 4.60234 13.41409 1.000 15.79506 56 ALA B N 1
ATOM 4008 C CA . ALA B 1 56 ? 19.28124 4.87758 14.66135 1.000 13.59674 56 ALA B CA 1
ATOM 4009 C C . ALA B 1 56 ? 19.12489 3.61777 15.50216 1.000 12.91386 56 ALA B C 1
ATOM 4010 O O . ALA B 1 56 ? 19.57482 3.57756 16.65089 1.000 15.22898 56 ALA B O 1
ATOM 4012 N N . LEU B 1 57 ? 18.51039 2.57608 14.94843 1.000 10.71688 57 LEU B N 1
ATOM 4013 C CA . LEU B 1 57 ? 18.37571 1.28858 15.61397 1.000 13.39261 57 LEU B CA 1
ATOM 4014 C C . LEU B 1 57 ? 19.13129 0.23953 14.81445 1.000 11.47341 57 LEU B C 1
ATOM 4015 O O . LEU B 1 57 ? 18.99248 0.16840 13.58883 1.000 12.82064 57 LEU B O 1
ATOM 4020 N N . MET B 1 58 ? 19.91908 -0.57573 15.50820 1.000 12.79485 58 MET B N 1
ATOM 4021 C CA . MET B 1 58 ? 20.77210 -1.57609 14.87182 1.000 17.21293 58 MET B CA 1
ATOM 4022 C C . MET B 1 58 ? 20.12427 -2.94195 15.06477 1.000 15.05442 58 MET B C 1
ATOM 4023 O O . MET B 1 58 ? 20.26287 -3.56447 16.12078 1.000 14.93169 58 MET B O 1
ATOM 4028 N N . ILE B 1 59 ? 19.41635 -3.40570 14.04052 1.000 15.94761 59 ILE B N 1
ATOM 4029 C CA . ILE B 1 59 ? 18.79456 -4.72011 14.08076 1.000 13.51047 59 ILE B CA 1
ATOM 4030 C C . ILE B 1 59 ? 19.88047 -5.77287 13.87509 1.000 15.49446 59 ILE B C 1
ATOM 4031 O O . ILE B 1 59 ? 20.84881 -5.55032 13.14524 1.000 16.26801 59 ILE B O 1
ATOM 4047 N N . SER B 1 61 ? 21.23164 -10.20008 13.94570 1.000 14.24992 61 SER B N 1
ATOM 4048 C CA . SER B 1 61 ? 20.94218 -11.53555 13.43981 1.000 12.39822 61 SER B CA 1
ATOM 4049 C C . SER B 1 61 ? 19.91051 -12.25446 14.30260 1.000 14.36558 61 SER B C 1
ATOM 4050 O O . SER B 1 61 ? 19.99052 -12.22337 15.53023 1.000 12.58245 61 SER B O 1
ATOM 4053 N N . ASN B 1 62 ? 18.93390 -12.87729 13.63716 1.000 12.06714 62 ASN B N 1
ATOM 4054 C CA . ASN B 1 62 ? 17.87416 -13.67295 14.25417 1.000 11.27488 62 ASN B CA 1
ATOM 4055 C C . ASN B 1 62 ? 16.85277 -12.83193 15.01413 1.000 10.18865 62 ASN B C 1
ATOM 4056 O O . ASN B 1 62 ? 16.06742 -13.37637 15.79559 1.000 12.73758 62 ASN B O 1
ATOM 4061 N N . VAL B 1 63 ? 16.82232 -11.51828 14.79775 1.000 10.63322 63 VAL B N 1
ATOM 4062 C CA . VAL B 1 63 ? 15.91483 -10.62163 15.50700 1.000 11.42618 63 VAL B CA 1
ATOM 4063 C C . VAL B 1 63 ? 14.93313 -10.01833 14.51087 1.000 14.29439 63 VAL B C 1
ATOM 4064 O O . VAL B 1 63 ? 15.34404 -9.43768 13.50002 1.000 13.77959 63 VAL B O 1
ATOM 4068 N N . TYR B 1 64 ? 13.64018 -10.14382 14.80499 1.000 11.91287 64 TYR B N 1
ATOM 4069 C CA . TYR B 1 64 ? 12.58495 -9.54706 13.99205 1.000 11.30026 64 TYR B CA 1
ATOM 4070 C C . TYR B 1 64 ? 11.84968 -8.49390 14.80715 1.000 11.73436 64 TYR B C 1
ATOM 4071 O O . TYR B 1 64 ? 11.43929 -8.76278 15.93631 1.000 13.42523 64 TYR B O 1
ATOM 4080 N N . MET B 1 65 ? 11.64446 -7.31734 14.22294 1.000 10.18255 65 MET B N 1
ATOM 4081 C CA . MET B 1 65 ? 10.87821 -6.25221 14.85891 1.000 11.80964 65 MET B CA 1
ATOM 4082 C C . MET B 1 65 ? 9.44047 -6.28893 14.35510 1.000 12.69700 65 MET B C 1
ATOM 4083 O O . MET B 1 65 ? 9.20329 -6.32445 13.14363 1.000 10.61082 65 MET B O 1
ATOM 4088 N N . ASP B 1 66 ? 8.48498 -6.26441 15.28469 1.000 12.06909 66 ASP B N 1
ATOM 4089 C CA . ASP B 1 66 ? 7.07995 -6.50978 14.96489 1.000 12.05929 66 ASP B CA 1
ATOM 4090 C C . ASP B 1 66 ? 6.22748 -5.47396 15.68478 1.000 10.81139 66 ASP B C 1
ATOM 4091 O O . ASP B 1 66 ? 6.12562 -5.49869 16.91461 1.000 13.14565 66 ASP B O 1
ATOM 4096 N N . GLY B 1 67 ? 5.61854 -4.56553 14.92140 1.000 9.83461 67 GLY B N 1
ATOM 4097 C CA . GLY B 1 67 ? 4.76883 -3.53380 15.47123 1.000 13.26351 67 GLY B CA 1
ATOM 4098 C C . GLY B 1 67 ? 3.29259 -3.88703 15.39597 1.000 12.85192 67 GLY B C 1
ATOM 4099 O O . GLY B 1 67 ? 2.89860 -5.00828 15.06963 1.000 13.19349 67 GLY B O 1
ATOM 4100 N N . ALA B 1 68 ? 2.46245 -2.88874 15.68932 1.000 12.86084 68 ALA B N 1
ATOM 4101 C CA . ALA B 1 68 ? 1.01529 -3.05859 15.69808 1.000 16.34045 68 ALA B CA 1
ATOM 4102 C C . ALA B 1 68 ? 0.37631 -2.80326 14.34012 1.000 18.47154 68 ALA B C 1
ATOM 4103 O O . ALA B 1 68 ? -0.84558 -2.93767 14.21170 1.000 17.07689 68 ALA B O 1
ATOM 4105 N N . GLY B 1 69 ? 1.16341 -2.44113 13.33059 1.000 17.37879 69 GLY B N 1
ATOM 4106 C CA . GLY B 1 69 ? 0.61906 -2.17403 12.01470 1.000 17.00277 69 GLY B CA 1
ATOM 4107 C C . GLY B 1 69 ? 1.09979 -0.86083 11.43539 1.000 12.20653 69 GLY B C 1
ATOM 4108 O O . GLY B 1 69 ? 1.53812 0.02560 12.17539 1.000 11.18333 69 GLY B O 1
ATOM 4109 N N . MET B 1 70 ? 1.04314 -0.73406 10.11027 1.000 12.41227 70 MET B N 1
ATOM 4110 C CA . MET B 1 70 ? 1.39298 0.52275 9.46197 1.000 12.01674 70 MET B CA 1
ATOM 4111 C C . MET B 1 70 ? 0.47634 1.63393 9.95466 1.000 10.79925 70 MET B C 1
ATOM 4112 O O . MET B 1 70 ? -0.74758 1.47680 9.98539 1.000 17.33759 70 MET B O 1
ATOM 4117 N N . GLY B 1 71 ? 1.07068 2.76181 10.34218 1.000 12.56961 71 GLY B N 1
ATOM 4118 C CA . GLY B 1 71 ? 0.32208 3.86879 10.89500 1.000 18.02825 71 GLY B CA 1
ATOM 4119 C C . GLY B 1 71 ? -0.06711 3.72043 12.34972 1.000 13.42273 71 GLY B C 1
ATOM 4120 O O . GLY B 1 71 ? -0.42310 4.72106 12.98504 1.000 14.40063 71 GLY B O 1
ATOM 4121 N N . GLU B 1 72 ? -0.01374 2.50648 12.89994 1.000 14.15735 72 GLU B N 1
ATOM 4122 C CA . GLU B 1 72 ? -0.32086 2.26381 14.30478 1.000 13.15084 72 GLU B CA 1
ATOM 4123 C C . GLU B 1 72 ? 0.94011 2.26610 15.16125 1.000 12.71676 72 GLU B C 1
ATOM 4124 O O . GLU B 1 72 ? 0.99058 2.93490 16.19771 1.000 11.54443 72 GLU B O 1
ATOM 4130 N N . THR B 1 73 ? 1.96101 1.52594 14.73853 1.000 16.63112 73 THR B N 1
ATOM 4131 C CA . THR B 1 73 ? 3.29744 1.61962 15.30938 1.000 13.76656 73 THR B CA 1
ATOM 4132 C C . THR B 1 73 ? 4.14865 2.46575 14.37332 1.000 13.02830 73 THR B C 1
ATOM 4133 O O . THR B 1 73 ? 4.37636 2.08374 13.22031 1.000 14.02622 73 THR B O 1
ATOM 4137 N N . VAL B 1 74 ? 4.60476 3.61407 14.86330 1.000 13.44702 74 VAL B N 1
ATOM 4138 C CA . VAL B 1 74 ? 5.34626 4.57615 14.05797 1.000 17.93916 74 VAL B CA 1
ATOM 4139 C C . VAL B 1 74 ? 6.67579 4.85054 14.74612 1.000 13.26836 74 VAL B C 1
ATOM 4140 O O . VAL B 1 74 ? 6.70411 5.30015 15.89865 1.000 10.86271 74 VAL B O 1
ATOM 4144 N N . ILE B 1 75 ? 7.77065 4.57520 14.04399 1.000 13.86852 75 ILE B N 1
ATOM 4145 C CA . ILE B 1 75 ? 9.10278 4.91285 14.52657 1.000 12.91426 75 ILE B CA 1
ATOM 4146 C C . ILE B 1 75 ? 9.56164 6.17058 13.80216 1.000 12.45350 75 ILE B C 1
ATOM 4147 O O . ILE B 1 75 ? 9.83041 6.14204 12.60105 1.000 13.27804 75 ILE B O 1
ATOM 4163 N N . LEU B 1 77 ? 11.92936 9.79772 13.51522 1.000 13.11463 77 LEU B N 1
ATOM 4164 C CA . LEU B 1 77 ? 13.16721 10.48634 13.86153 1.000 14.03872 77 LEU B CA 1
ATOM 4165 C C . LEU B 1 77 ? 12.85828 11.71359 14.71433 1.000 16.22845 77 LEU B C 1
ATOM 4166 O O . LEU B 1 77 ? 11.89564 12.43421 14.44916 1.000 16.80755 77 LEU B O 1
ATOM 4171 N N . VAL B 1 78 ? 13.67848 11.94196 15.74323 1.000 17.07612 78 VAL B N 1
ATOM 4172 C CA . VAL B 1 78 ? 13.42697 13.03390 16.67590 1.000 17.64122 78 VAL B CA 1
ATOM 4173 C C . VAL B 1 78 ? 13.55063 14.37318 15.95844 1.000 16.82254 78 VAL B C 1
ATOM 4174 O O . VAL B 1 78 ? 14.28711 14.51648 14.97397 1.000 16.11262 78 VAL B O 1
ATOM 4178 N N . ASP B 1 79 ? 12.80401 15.36102 16.44371 1.000 17.35691 79 ASP B N 1
ATOM 4179 C CA . ASP B 1 79 ? 12.90664 16.70668 15.89790 1.000 23.33807 79 ASP B CA 1
ATOM 4180 C C . ASP B 1 79 ? 14.29954 17.27501 16.14494 1.000 21.27050 79 ASP B C 1
ATOM 4181 O O . ASP B 1 79 ? 14.87269 17.11335 17.22558 1.000 18.87818 79 ASP B O 1
ATOM 4186 N N . GLY B 1 80 ? 14.84595 17.94180 15.13141 1.000 19.13525 80 GLY B N 1
ATOM 4187 C CA . GLY B 1 80 ? 16.09984 18.64957 15.26936 1.000 21.46434 80 GLY B CA 1
ATOM 4188 C C . GLY B 1 80 ? 17.35945 17.86219 14.97400 1.000 20.49161 80 GLY B C 1
ATOM 4189 O O . GLY B 1 80 ? 18.45426 18.43153 15.07476 1.000 23.60566 80 GLY B O 1
ATOM 4190 N N . TRP B 1 81 ? 17.25687 16.57989 14.62643 1.000 15.84702 81 TRP B N 1
ATOM 4191 C CA . TRP B 1 81 ? 18.44722 15.84184 14.22256 1.000 18.62429 81 TRP B CA 1
ATOM 4192 C C . TRP B 1 81 ? 19.02463 16.46667 12.95898 1.000 24.01596 81 TRP B C 1
ATOM 4193 O O . TRP B 1 81 ? 18.30580 16.69300 11.98170 1.000 24.64376 81 TRP B O 1
ATOM 4204 N N . ASP B 1 82 ? 20.33142 16.74336 12.97586 1.000 29.67519 82 ASP B N 1
ATOM 4205 C CA . ASP B 1 82 ? 20.95218 17.52979 11.91615 1.000 28.94006 82 ASP B CA 1
ATOM 4206 C C . ASP B 1 82 ? 22.13727 16.80546 11.28830 1.000 30.83934 82 ASP B C 1
ATOM 4207 O O . ASP B 1 82 ? 23.07299 17.44356 10.79878 1.000 34.73216 82 ASP B O 1
ATOM 4212 N N . GLN B 1 83 ? 22.11208 15.47662 11.29197 1.000 23.17723 83 GLN B N 1
ATOM 4213 C CA . GLN B 1 83 ? 23.17336 14.66923 10.71249 1.000 21.41612 83 GLN B CA 1
ATOM 4214 C C . GLN B 1 83 ? 22.55361 13.66628 9.75112 1.000 19.54976 83 GLN B C 1
ATOM 4215 O O . GLN B 1 83 ? 21.37917 13.30737 9.87155 1.000 16.88216 83 GLN B O 1
ATOM 4230 N N . LEU B 1 85 ? 21.54105 10.27424 8.60727 1.000 13.81960 85 LEU B N 1
ATOM 4231 C CA . LEU B 1 85 ? 21.22970 9.03731 9.31610 1.000 13.10724 85 LEU B CA 1
ATOM 4232 C C . LEU B 1 85 ? 20.94164 7.96057 8.27855 1.000 11.50061 85 LEU B C 1
ATOM 4233 O O . LEU B 1 85 ? 19.87849 7.96806 7.64931 1.000 12.24760 85 LEU B O 1
ATOM 4238 N N . THR B 1 86 ? 21.88035 7.02694 8.11308 1.000 14.41419 86 THR B N 1
ATOM 4239 C CA . THR B 1 86 ? 21.77290 5.98724 7.08818 1.000 14.97079 86 THR B CA 1
ATOM 4240 C C . THR B 1 86 ? 21.07883 4.76823 7.68922 1.000 10.81046 86 THR B C 1
ATOM 4241 O O . THR B 1 86 ? 21.70458 3.80200 8.12913 1.000 10.34603 86 THR B O 1
ATOM 4245 N N . GLY B 1 87 ? 19.74991 4.82698 7.70559 1.000 11.96356 87 GLY B N 1
ATOM 4246 C CA . GLY B 1 87 ? 18.94881 3.71046 8.16376 1.000 9.38670 87 GLY B CA 1
ATOM 4247 C C . GLY B 1 87 ? 18.38720 3.88808 9.55844 1.000 9.72863 87 GLY B C 1
ATOM 4248 O O . GLY B 1 87 ? 19.10312 3.69986 10.54591 1.000 12.53363 87 GLY B O 1
ATOM 4249 N N . ILE B 1 88 ? 17.10699 4.25819 9.65396 1.000 11.26208 88 ILE B N 1
ATOM 4250 C CA . ILE B 1 88 ? 16.44589 4.30617 10.95617 1.000 11.50675 88 ILE B CA 1
ATOM 4251 C C . ILE B 1 88 ? 16.50110 2.93594 11.61859 1.000 10.72848 88 ILE B C 1
ATOM 4252 O O . ILE B 1 88 ? 16.74951 2.81859 12.82496 1.000 12.19932 88 ILE B O 1
ATOM 4257 N N . ILE B 1 89 ? 16.28044 1.88172 10.83843 1.000 6.15817 89 ILE B N 1
ATOM 4258 C CA . ILE B 1 89 ? 16.58858 0.51166 11.22761 1.000 9.49068 89 ILE B CA 1
ATOM 4259 C C . ILE B 1 89 ? 17.58331 -0.03319 10.21281 1.000 10.97606 89 ILE B C 1
ATOM 4260 O O . ILE B 1 89 ? 17.36701 0.08933 9.00170 1.000 13.67477 89 ILE B O 1
ATOM 4265 N N . ARG B 1 90 ? 18.67644 -0.61718 10.69901 1.000 9.59720 90 ARG B N 1
ATOM 4266 C CA . ARG B 1 90 ? 19.72648 -1.06694 9.79744 1.000 11.56509 90 ARG B CA 1
ATOM 4267 C C . ARG B 1 90 ? 20.52824 -2.19360 10.42879 1.000 13.79346 90 ARG B C 1
ATOM 4268 O O . ARG B 1 90 ? 20.48790 -2.41562 11.64172 1.000 12.55943 90 ARG B O 1
ATOM 4276 N N . SER B 1 91 ? 21.26189 -2.90240 9.57624 1.000 12.12850 91 SER B N 1
ATOM 4277 C CA . SER B 1 91 ? 22.23001 -3.89694 10.01628 1.000 14.15753 91 SER B CA 1
ATOM 4278 C C . SER B 1 91 ? 23.62503 -3.27640 10.07135 1.000 15.05384 91 SER B C 1
ATOM 4279 O O . SER B 1 91 ? 23.88218 -2.25374 9.43455 1.000 14.60546 91 SER B O 1
ATOM 4293 N N . ASN B 1 93 ? 27.46282 -2.36742 9.52865 1.000 13.26793 93 ASN B N 1
ATOM 4294 C CA . ASN B 1 93 ? 28.48404 -2.35650 8.48762 1.000 17.15155 93 ASN B CA 1
ATOM 4295 C C . ASN B 1 93 ? 29.62350 -3.28330 8.89809 1.000 18.73848 93 ASN B C 1
ATOM 4296 O O . ASN B 1 93 ? 30.08180 -3.25020 10.04100 1.000 13.79306 93 ASN B O 1
ATOM 4301 N N . GLY B 1 94 ? 30.07946 -4.10880 7.95840 1.000 18.47547 94 GLY B N 1
ATOM 4302 C CA . GLY B 1 94 ? 31.13807 -5.05282 8.24377 1.000 15.34883 94 GLY B CA 1
ATOM 4303 C C . GLY B 1 94 ? 30.68911 -6.33252 8.90727 1.000 14.41353 94 GLY B C 1
ATOM 4304 O O . GLY B 1 94 ? 31.53844 -7.09508 9.38083 1.000 16.06575 94 GLY B O 1
ATOM 4305 N N . GLU B 1 95 ? 29.38558 -6.58986 8.96318 1.000 18.05108 95 GLU B N 1
ATOM 4306 C CA . GLU B 1 95 ? 28.85338 -7.80551 9.57102 1.000 14.46511 95 GLU B CA 1
ATOM 4307 C C . GLU B 1 95 ? 27.84369 -8.49731 8.65695 1.000 13.50922 95 GLU B C 1
ATOM 4308 O O . GLU B 1 95 ? 26.97451 -7.84860 8.07772 1.000 13.89279 95 GLU B O 1
ATOM 4325 N N . THR B 1 97 ? 24.99046 -9.86423 8.78310 1.000 16.68492 97 THR B N 1
ATOM 4326 C CA . THR B 1 97 ? 23.73674 -10.00346 9.51653 1.000 12.09019 97 THR B CA 1
ATOM 4327 C C . THR B 1 97 ? 22.75120 -10.85606 8.72940 1.000 10.27482 97 THR B C 1
ATOM 4328 O O . THR B 1 97 ? 22.67126 -10.74561 7.50709 1.000 10.88015 97 THR B O 1
ATOM 4332 N N . HIS B 1 98 ? 21.99474 -11.70456 9.42346 1.000 9.91958 98 HIS B N 1
ATOM 4333 C CA . HIS B 1 98 ? 21.14233 -12.65370 8.72651 1.000 12.88689 98 HIS B CA 1
ATOM 4334 C C . HIS B 1 98 ? 19.88829 -12.96375 9.53004 1.000 13.82463 98 HIS B C 1
ATOM 4335 O O . HIS B 1 98 ? 19.86102 -12.83822 10.75634 1.000 12.45393 98 HIS B O 1
ATOM 4342 N N . ASP B 1 99 ? 18.85060 -13.38309 8.80373 1.000 15.71175 99 ASP B N 1
ATOM 4343 C CA . ASP B 1 99 ? 17.57378 -13.83015 9.36340 1.000 16.32238 99 ASP B CA 1
ATOM 4344 C C . ASP B 1 99 ? 16.96301 -12.78583 10.29362 1.000 16.87796 99 ASP B C 1
ATOM 4345 O O . ASP B 1 99 ? 16.65263 -13.04544 11.45618 1.000 17.53514 99 ASP B O 1
ATOM 4350 N N . TYR B 1 100 ? 16.77699 -11.59062 9.74710 1.000 14.04058 100 TYR B N 1
ATOM 4351 C CA . TYR B 1 100 ? 16.12024 -10.51042 10.46010 1.000 14.04567 100 TYR B CA 1
ATOM 4352 C C . TYR B 1 100 ? 15.08678 -9.86461 9.54650 1.000 12.33970 100 TYR B C 1
ATOM 4353 O O . TYR B 1 100 ? 15.04057 -10.11190 8.33636 1.000 14.40084 100 TYR B O 1
ATOM 4362 N N . GLY B 1 101 ? 14.23375 -9.04503 10.14237 1.000 9.98307 101 GLY B N 1
ATOM 4363 C CA . GLY B 1 101 ? 13.20940 -8.38497 9.36079 1.000 10.67642 101 GLY B CA 1
ATOM 4364 C C . GLY B 1 101 ? 12.40564 -7.43323 10.21307 1.000 10.11439 101 GLY B C 1
ATOM 4365 O O . GLY B 1 101 ? 12.58506 -7.33628 11.43173 1.000 11.06996 101 GLY B O 1
ATOM 4366 N N . ILE B 1 102 ? 11.51582 -6.72294 9.53292 1.000 7.81343 102 ILE B N 1
ATOM 4367 C CA . ILE B 1 102 ? 10.60248 -5.77017 10.15045 1.000 8.55362 102 ILE B CA 1
ATOM 4368 C C . ILE B 1 102 ? 9.19782 -6.01600 9.61471 1.000 10.38951 102 ILE B C 1
ATOM 4369 O O . ILE B 1 102 ? 9.01788 -6.31644 8.42794 1.000 6.99008 102 ILE B O 1
ATOM 4374 N N . ARG B 1 103 ? 8.20365 -5.90662 10.49919 1.000 11.09481 103 ARG B N 1
ATOM 4375 C CA . ARG B 1 103 ? 6.81028 -6.15360 10.15262 1.000 9.49424 103 ARG B CA 1
ATOM 4376 C C . ARG B 1 103 ? 5.90205 -5.15659 10.85523 1.000 10.40407 103 ARG B C 1
ATOM 4377 O O . ARG B 1 103 ? 6.14407 -4.79042 12.00897 1.000 12.77163 103 ARG B O 1
ATOM 4385 N N . ASP B 1 104 ? 4.85324 -4.72868 10.14826 1.000 10.25766 104 ASP B N 1
ATOM 4386 C CA . ASP B 1 104 ? 3.69626 -4.06494 10.75475 1.000 11.17778 104 ASP B CA 1
ATOM 4387 C C . ASP B 1 104 ? 4.08960 -2.79104 11.50352 1.000 12.05045 104 ASP B C 1
ATOM 4388 O O . ASP B 1 104 ? 3.71045 -2.58257 12.65736 1.000 12.47626 104 ASP B O 1
ATOM 4393 N N . LEU B 1 105 ? 4.84803 -1.92380 10.83601 1.000 11.28237 105 LEU B N 1
ATOM 4394 C CA . LEU B 1 105 ? 5.27402 -0.68109 11.46297 1.000 10.45264 105 LEU B CA 1
ATOM 4395 C C . LEU B 1 105 ? 5.51833 0.38183 10.39997 1.000 7.11588 105 LEU B C 1
ATOM 4396 O O . LEU B 1 105 ? 5.58869 0.09874 9.19897 1.000 6.38148 105 LEU B O 1
ATOM 4401 N N . THR B 1 106 ? 5.62790 1.62311 10.86755 1.000 9.42901 106 THR B N 1
ATOM 4402 C CA . THR B 1 106 ? 5.93020 2.77237 10.02804 1.000 10.44994 106 THR B CA 1
ATOM 4403 C C . THR B 1 106 ? 7.23025 3.41701 10.48876 1.000 12.24671 106 THR B C 1
ATOM 4404 O O . THR B 1 106 ? 7.41677 3.67131 11.68291 1.000 13.77599 106 THR B O 1
ATOM 4408 N N . LEU B 1 107 ? 8.12040 3.67122 9.53697 1.000 10.31419 107 LEU B N 1
ATOM 4409 C CA . LEU B 1 107 ? 9.32857 4.45400 9.74702 1.000 10.26533 107 LEU B CA 1
ATOM 4410 C C . LEU B 1 107 ? 9.09268 5.83620 9.15171 1.000 11.74341 107 LEU B C 1
ATOM 4411 O O . LEU B 1 107 ? 8.71242 5.95462 7.98068 1.000 11.09152 107 LEU B O 1
ATOM 4416 N N . ASP B 1 108 ? 9.28210 6.87003 9.96501 1.000 11.46132 108 ASP B N 1
ATOM 4417 C CA . ASP B 1 108 ? 9.01710 8.24661 9.57006 1.000 12.74657 108 ASP B CA 1
ATOM 4418 C C . ASP B 1 108 ? 10.31566 9.02996 9.67594 1.000 11.52901 108 ASP B C 1
ATOM 4419 O O . ASP B 1 108 ? 10.88741 9.14305 10.76541 1.000 14.02472 108 ASP B O 1
ATOM 4424 N N . GLY B 1 109 ? 10.78130 9.56368 8.54766 1.000 11.06517 109 GLY B N 1
ATOM 4425 C CA . GLY B 1 109 ? 12.05245 10.25854 8.53649 1.000 11.01560 109 GLY B CA 1
ATOM 4426 C C . GLY B 1 109 ? 12.02194 11.67586 9.05796 1.000 9.34635 109 GLY B C 1
ATOM 4427 O O . GLY B 1 109 ? 13.09027 12.26075 9.26002 1.000 14.48676 109 GLY B O 1
ATOM 4428 N N . ASN B 1 110 ? 10.83020 12.23296 9.28625 1.000 15.45420 110 ASN B N 1
ATOM 4429 C CA . ASN B 1 110 ? 10.67447 13.56435 9.87693 1.000 13.98727 110 ASN B CA 1
ATOM 4430 C C . ASN B 1 110 ? 11.48994 14.60972 9.11780 1.000 15.35977 110 ASN B C 1
ATOM 4431 O O . ASN B 1 110 ? 12.16287 15.45605 9.70957 1.000 13.94500 110 ASN B O 1
ATOM 4436 N N . GLN B 1 111 ? 11.43884 14.53915 7.78436 1.000 12.97038 111 GLN B N 1
ATOM 4437 C CA . GLN B 1 111 ? 12.25161 15.43215 6.96364 1.000 13.27031 111 GLN B CA 1
ATOM 4438 C C . GLN B 1 111 ? 11.89159 16.89589 7.18403 1.000 15.31129 111 GLN B C 1
ATOM 4439 O O . GLN B 1 111 ? 12.73987 17.77561 6.99872 1.000 25.46942 111 GLN B O 1
ATOM 4445 N N . ASP B 1 112 ? 10.64874 17.17909 7.57888 1.000 17.38348 112 ASP B N 1
ATOM 4446 C CA . ASP B 1 112 ? 10.22944 18.56076 7.78070 1.000 21.14247 112 ASP B CA 1
ATOM 4447 C C . ASP B 1 112 ? 10.86247 19.18855 9.01521 1.000 19.91016 112 ASP B C 1
ATOM 4448 O O . ASP B 1 112 ? 10.86645 20.41807 9.13513 1.000 21.30921 112 ASP B O 1
ATOM 4453 N N . ASN B 1 113 ? 11.40389 18.37911 9.92764 1.000 19.59913 113 ASN B N 1
ATOM 4454 C CA . ASN B 1 113 ? 11.96603 18.88427 11.17379 1.000 21.25676 113 ASN B CA 1
ATOM 4455 C C . ASN B 1 113 ? 13.40713 18.43608 11.38324 1.000 20.36172 113 ASN B C 1
ATOM 4456 O O . ASN B 1 113 ? 13.95026 18.62740 12.47809 1.000 15.48929 113 ASN B O 1
ATOM 4461 N N . THR B 1 114 ? 14.03918 17.85061 10.36809 1.000 16.85267 114 THR B N 1
ATOM 4462 C CA . THR B 1 114 ? 15.39782 17.34137 10.47621 1.000 16.98055 114 THR B CA 1
ATOM 4463 C C . THR B 1 114 ? 16.17914 17.72542 9.22877 1.000 18.44039 114 THR B C 1
ATOM 4464 O O . THR B 1 114 ? 15.60399 17.92637 8.15578 1.000 21.64743 114 THR B O 1
ATOM 4468 N N . GLU B 1 115 ? 17.49713 17.82875 9.38083 1.000 18.41863 115 GLU B N 1
ATOM 4469 C CA . GLU B 1 115 ? 18.39927 18.09339 8.27063 1.000 20.61912 115 GLU B CA 1
ATOM 4470 C C . GLU B 1 115 ? 19.34598 16.92100 8.05626 1.000 20.50640 115 GLU B C 1
ATOM 4471 O O . GLU B 1 115 ? 19.74111 16.23295 9.00259 1.000 20.37047 115 GLU B O 1
ATOM 4477 N N . GLY B 1 116 ? 19.69942 16.70503 6.79937 1.000 20.37903 116 GLY B N 1
ATOM 4478 C CA . GLY B 1 116 ? 20.63788 15.68082 6.40006 1.000 17.10512 116 GLY B CA 1
ATOM 4479 C C . GLY B 1 116 ? 19.95310 14.55441 5.64306 1.000 14.03899 116 GLY B C 1
ATOM 4480 O O . GLY B 1 116 ? 18.73103 14.38094 5.68509 1.000 14.50497 116 GLY B O 1
ATOM 4481 N N . GLU B 1 117 ? 20.76773 13.78014 4.93334 1.000 12.43979 117 GLU B N 1
ATOM 4482 C CA . GLU B 1 117 ? 20.25662 12.67276 4.13741 1.000 13.12055 117 GLU B CA 1
ATOM 4483 C C . GLU B 1 117 ? 19.89530 11.52311 5.06833 1.000 10.73470 117 GLU B C 1
ATOM 4484 O O . GLU B 1 117 ? 20.75749 11.00275 5.78334 1.000 11.49458 117 GLU B O 1
ATOM 4490 N N . VAL B 1 118 ? 18.62645 11.12305 5.05326 1.000 14.06525 118 VAL B N 1
ATOM 4491 C CA . VAL B 1 118 ? 18.10719 10.09003 5.94010 1.000 12.92433 118 VAL B CA 1
ATOM 4492 C C . VAL B 1 118 ? 17.54240 8.96171 5.09135 1.000 9.21977 118 VAL B C 1
ATOM 4493 O O . VAL B 1 118 ? 16.81819 9.20833 4.11981 1.000 11.44264 118 VAL B O 1
ATOM 4497 N N . ASP B 1 119 ? 17.87489 7.72903 5.46133 1.000 9.62660 119 ASP B N 1
ATOM 4498 C CA . ASP B 1 119 ? 17.32619 6.53652 4.83955 1.000 9.84008 119 ASP B CA 1
ATOM 4499 C C . ASP B 1 119 ? 16.52433 5.74271 5.86223 1.000 10.54866 119 ASP B C 1
ATOM 4500 O O . ASP B 1 119 ? 16.84109 5.73485 7.05504 1.000 11.65602 119 ASP B O 1
ATOM 4505 N N . GLY B 1 120 ? 15.46920 5.08838 5.38705 1.000 9.91179 120 GLY B N 1
ATOM 4506 C CA . GLY B 1 120 ? 14.57897 4.35866 6.26757 1.000 8.86111 120 GLY B CA 1
ATOM 4507 C C . GLY B 1 120 ? 15.10119 3.00648 6.70618 1.000 8.05237 120 GLY B C 1
ATOM 4508 O O . GLY B 1 120 ? 15.33688 2.77954 7.89657 1.000 10.04239 120 GLY B O 1
ATOM 4509 N N . PHE B 1 121 ? 15.28727 2.09992 5.74923 1.000 6.64703 121 PHE B N 1
ATOM 4510 C CA . PHE B 1 121 ? 15.69240 0.72577 6.02207 1.000 7.30487 121 PHE B CA 1
ATOM 4511 C C . PHE B 1 121 ? 16.93052 0.42192 5.19304 1.000 10.84656 121 PHE B C 1
ATOM 4512 O O . PHE B 1 121 ? 16.89242 0.52731 3.96362 1.000 14.80689 121 PHE B O 1
ATOM 4520 N N . TYR B 1 122 ? 18.02070 0.04331 5.86063 1.000 9.74924 122 TYR B N 1
ATOM 4521 C CA . TYR B 1 122 ? 19.31911 -0.13568 5.22039 1.000 11.73203 122 TYR B CA 1
ATOM 4522 C C . TYR B 1 122 ? 19.89033 -1.49750 5.58710 1.000 12.41928 122 TYR B C 1
ATOM 4523 O O . TYR B 1 122 ? 19.85748 -1.89402 6.75585 1.000 13.28361 122 TYR B O 1
ATOM 4532 N N . THR B 1 123 ? 20.40480 -2.21122 4.58614 1.000 12.83292 123 THR B N 1
ATOM 4533 C CA . THR B 1 123 ? 21.01858 -3.52198 4.75661 1.000 10.89432 123 THR B CA 1
ATOM 4534 C C . THR B 1 123 ? 22.34107 -3.55259 3.99946 1.000 11.53409 123 THR B C 1
ATOM 4535 O O . THR B 1 123 ? 22.67374 -2.62888 3.25541 1.000 12.51270 123 THR B O 1
ATOM 4539 N N . GLY B 1 124 ? 23.11403 -4.61259 4.21053 1.000 10.28586 124 GLY B N 1
ATOM 4540 C CA . GLY B 1 124 ? 24.34468 -4.83192 3.47695 1.000 13.54076 124 GLY B CA 1
ATOM 4541 C C . GLY B 1 124 ? 25.50998 -5.12209 4.39615 1.000 12.86648 124 GLY B C 1
ATOM 4542 O O . GLY B 1 124 ? 25.40564 -5.07375 5.62038 1.000 12.20210 124 GLY B O 1
ATOM 4543 N N . TYR B 1 125 ? 26.65006 -5.43279 3.77749 1.000 13.61413 125 TYR B N 1
ATOM 4544 C CA . TYR B 1 125 ? 27.85415 -5.78892 4.52047 1.000 14.05317 125 TYR B CA 1
ATOM 4545 C C . TYR B 1 125 ? 28.91143 -4.69358 4.43718 1.000 17.17429 125 TYR B C 1
ATOM 4546 O O . TYR B 1 125 ? 29.19802 -4.04152 5.44357 1.000 16.72087 125 TYR B O 1
ATOM 4555 N N . ILE B 1 126 ? 29.45735 -4.43223 3.25186 1.000 13.73467 126 ILE B N 1
ATOM 4556 C CA . ILE B 1 126 ? 30.44462 -3.37551 3.01315 1.000 21.39710 126 ILE B CA 1
ATOM 4557 C C . ILE B 1 126 ? 30.37979 -2.99115 1.54216 1.000 25.91748 126 ILE B C 1
ATOM 4558 O O . ILE B 1 126 ? 30.39579 -3.88430 0.68331 1.000 24.77038 126 ILE B O 1
ATOM 4563 N N . PRO B 1 127 ? 30.28327 -1.70144 1.20963 1.000 27.81155 127 PRO B N 1
ATOM 4564 C CA . PRO B 1 127 ? 30.39500 -1.28332 -0.19272 1.000 28.45658 127 PRO B CA 1
ATOM 4565 C C . PRO B 1 127 ? 31.71411 -1.70908 -0.81114 1.000 26.49461 127 PRO B C 1
ATOM 4566 O O . PRO B 1 127 ? 32.77961 -1.59286 -0.20294 1.000 30.78013 127 PRO B O 1
ATOM 4570 N N . ARG B 1 128 ? 31.62765 -2.16702 -2.04902 1.000 39.79231 128 ARG B N 1
ATOM 4571 C CA . ARG B 1 128 ? 32.75624 -2.64998 -2.82862 1.000 41.47442 128 ARG B CA 1
ATOM 4572 C C . ARG B 1 128 ? 33.44211 -3.90079 -2.30052 1.000 40.34657 128 ARG B C 1
ATOM 4573 O O . ARG B 1 128 ? 34.44045 -4.32449 -2.89164 1.000 39.69726 128 ARG B O 1
ATOM 4581 N N . GLU B 1 129 ? 32.92700 -4.58021 -1.28788 1.000 28.68109 129 GLU B N 1
ATOM 4582 C CA . GLU B 1 129 ? 33.67972 -5.74147 -0.83501 1.000 25.58793 129 GLU B CA 1
ATOM 4583 C C . GLU B 1 129 ? 32.81601 -6.99322 -0.89643 1.000 26.03200 129 GLU B C 1
ATOM 4584 O O . GLU B 1 129 ? 31.58815 -6.94155 -1.03570 1.000 26.22503 129 GLU B O 1
ATOM 4590 N N . ASP B 1 130 ? 33.48060 -8.13633 -0.82801 1.000 20.66598 130 ASP B N 1
ATOM 4591 C CA . ASP B 1 130 ? 32.73638 -9.37447 -0.88779 1.000 21.34648 130 ASP B CA 1
ATOM 4592 C C . ASP B 1 130 ? 32.15559 -9.63280 0.48973 1.000 20.37040 130 ASP B C 1
ATOM 4593 O O . ASP B 1 130 ? 32.71369 -9.21166 1.50654 1.000 18.34431 130 ASP B O 1
ATOM 4598 N N . GLY B 1 131 ? 31.00404 -10.28748 0.51340 1.000 21.82195 131 GLY B N 1
ATOM 4599 C CA . GLY B 1 131 ? 30.26492 -10.43558 1.74837 1.000 15.57713 131 GLY B CA 1
ATOM 4600 C C . GLY B 1 131 ? 28.88968 -9.80268 1.66454 1.000 14.54784 131 GLY B C 1
ATOM 4601 O O . GLY B 1 131 ? 28.70944 -8.78454 0.98789 1.000 16.19098 131 GLY B O 1
ATOM 4602 N N . ALA B 1 132 ? 27.90859 -10.38459 2.35053 1.000 15.43511 132 ALA B N 1
ATOM 4603 C CA . ALA B 1 132 ? 26.53410 -9.94889 2.17774 1.000 12.93225 132 ALA B CA 1
ATOM 4604 C C . ALA B 1 132 ? 25.71688 -10.26861 3.41675 1.000 12.99224 132 ALA B C 1
ATOM 4605 O O . ALA B 1 132 ? 25.94783 -11.27561 4.09276 1.000 12.03427 132 ALA B O 1
ATOM 4607 N N . ASP B 1 133 ? 24.75685 -9.39477 3.70055 1.000 12.96492 133 ASP B N 1
ATOM 4608 C CA . ASP B 1 133 ? 23.61010 -9.78554 4.49947 1.000 9.45126 133 ASP B CA 1
ATOM 4609 C C . ASP B 1 133 ? 22.79378 -10.80456 3.72323 1.000 10.28246 133 ASP B C 1
ATOM 4610 O O . ASP B 1 133 ? 22.80707 -10.83335 2.49025 1.000 10.34652 133 ASP B O 1
ATOM 4615 N N . TYR B 1 134 ? 22.08539 -11.65871 4.44883 1.000 9.83480 134 TYR B N 1
ATOM 4616 C CA . TYR B 1 134 ? 21.25851 -12.63678 3.76580 1.000 14.23208 134 TYR B CA 1
ATOM 4617 C C . TYR B 1 134 ? 20.04199 -12.99599 4.60714 1.000 11.84090 134 TYR B C 1
ATOM 4618 O O . TYR B 1 134 ? 20.06243 -12.89623 5.83648 1.000 12.14707 134 TYR B O 1
ATOM 4627 N N . ASN B 1 135 ? 18.97716 -13.41051 3.91425 1.000 11.85991 135 ASN B N 1
ATOM 4628 C CA . ASN B 1 135 ? 17.70053 -13.80652 4.51498 1.000 9.98192 135 ASN B CA 1
ATOM 4629 C C . ASN B 1 135 ? 17.10489 -12.66127 5.34217 1.000 11.86783 135 ASN B C 1
ATOM 4630 O O . ASN B 1 135 ? 16.97569 -12.72929 6.56249 1.000 14.78775 135 ASN B O 1
ATOM 4635 N N . VAL B 1 136 ? 16.74541 -11.59609 4.62928 1.000 11.19743 136 VAL B N 1
ATOM 4636 C CA . VAL B 1 136 ? 16.19442 -10.38294 5.22352 1.000 12.21317 136 VAL B CA 1
ATOM 4637 C C . VAL B 1 136 ? 14.75751 -10.20639 4.74958 1.000 12.54684 136 VAL B C 1
ATOM 4638 O O . VAL B 1 136 ? 14.44773 -10.45831 3.57983 1.000 11.95136 136 VAL B O 1
ATOM 4642 N N . THR B 1 137 ? 13.87516 -9.78750 5.65886 1.000 10.73417 137 THR B N 1
ATOM 4643 C CA . THR B 1 137 ? 12.45655 -9.69596 5.32935 1.000 11.41288 137 THR B CA 1
ATOM 4644 C C . THR B 1 137 ? 11.85203 -8.39470 5.84158 1.000 9.44245 137 THR B C 1
ATOM 4645 O O . THR B 1 137 ? 12.07906 -8.00172 6.98916 1.000 10.46300 137 THR B O 1
ATOM 4649 N N . ALA B 1 138 ? 11.08310 -7.73061 4.98131 1.000 8.36000 138 ALA B N 1
ATOM 4650 C CA . ALA B 1 138 ? 10.24528 -6.60267 5.37063 1.000 9.52318 138 ALA B CA 1
ATOM 4651 C C . ALA B 1 138 ? 8.83453 -6.87211 4.87000 1.000 9.94635 138 ALA B C 1
ATOM 4652 O O . ALA B 1 138 ? 8.62503 -7.03474 3.66270 1.000 10.67280 138 ALA B O 1
ATOM 4654 N N . GLU B 1 139 ? 7.87522 -6.92938 5.79343 1.000 9.92034 139 GLU B N 1
ATOM 4655 C CA . GLU B 1 139 ? 6.48831 -7.23586 5.46174 1.000 9.79283 139 GLU B CA 1
ATOM 4656 C C . GLU B 1 139 ? 5.56849 -6.19792 6.08059 1.000 9.09046 139 GLU B C 1
ATOM 4657 O O . GLU B 1 139 ? 5.67273 -5.90977 7.27570 1.000 11.40327 139 GLU B O 1
ATOM 4663 N N . ARG B 1 140 ? 4.66056 -5.65603 5.27085 1.000 7.40220 140 ARG B N 1
ATOM 4664 C CA . ARG B 1 140 ? 3.64725 -4.71267 5.74021 1.000 11.12851 140 ARG B CA 1
ATOM 4665 C C . ARG B 1 140 ? 4.28519 -3.55260 6.50062 1.000 8.64623 140 ARG B C 1
ATOM 4666 O O . ARG B 1 140 ? 3.90161 -3.22326 7.62466 1.000 10.77348 140 ARG B O 1
ATOM 4674 N N . VAL B 1 141 ? 5.27684 -2.92971 5.87040 1.000 9.18040 141 VAL B N 1
ATOM 4675 C CA . VAL B 1 141 ? 6.03595 -1.83715 6.46400 1.000 8.37310 141 VAL B CA 1
ATOM 4676 C C . VAL B 1 141 ? 5.80903 -0.59110 5.62194 1.000 8.55129 141 VAL B C 1
ATOM 4677 O O . VAL B 1 141 ? 5.90124 -0.64232 4.39084 1.000 11.18279 141 VAL B O 1
ATOM 4681 N N . GLU B 1 142 ? 5.50431 0.52013 6.28088 1.000 7.25456 142 GLU B N 1
ATOM 4682 C CA . GLU B 1 142 ? 5.37081 1.80981 5.61833 1.000 8.82260 142 GLU B CA 1
ATOM 4683 C C . GLU B 1 142 ? 6.58180 2.66130 5.96563 1.000 10.26788 142 GLU B C 1
ATOM 4684 O O . GLU B 1 142 ? 6.94647 2.76322 7.13667 1.000 10.57151 142 GLU B O 1
ATOM 4690 N N . ILE B 1 143 ? 7.22857 3.23417 4.95421 1.000 10.29262 143 ILE B N 1
ATOM 4691 C CA . ILE B 1 143 ? 8.32858 4.16894 5.16076 1.000 7.92949 143 ILE B CA 1
ATOM 4692 C C . ILE B 1 143 ? 7.97963 5.47369 4.46410 1.000 9.09962 143 ILE B C 1
ATOM 4693 O O . ILE B 1 143 ? 7.66596 5.47997 3.26889 1.000 10.85841 143 ILE B O 1
ATOM 4698 N N . ARG B 1 144 ? 8.02711 6.57336 5.21000 1.000 7.27872 144 ARG B N 1
ATOM 4699 C CA . ARG B 1 144 ? 7.55874 7.84496 4.68756 1.000 8.13924 144 ARG B CA 1
ATOM 4700 C C . ARG B 1 144 ? 8.41246 8.97604 5.23885 1.000 10.26014 144 ARG B C 1
ATOM 4701 O O . ARG B 1 144 ? 9.01903 8.85604 6.30643 1.000 11.78553 144 ARG B O 1
ATOM 4709 N N . GLU B 1 145 ? 8.46386 10.06995 4.47958 1.000 12.62394 145 GLU B N 1
ATOM 4710 C CA . GLU B 1 145 ? 9.02895 11.34583 4.91282 1.000 11.93517 145 GLU B CA 1
ATOM 4711 C C . GLU B 1 145 ? 10.51734 11.26252 5.23651 1.000 10.78250 145 GLU B C 1
ATOM 4712 O O . GLU B 1 145 ? 11.02777 12.07076 6.01808 1.000 12.88095 145 GLU B O 1
ATOM 4718 N N . VAL B 1 146 ? 11.23405 10.30320 4.65909 1.000 11.29350 146 VAL B N 1
ATOM 4719 C CA . VAL B 1 146 ? 12.68739 10.28709 4.77819 1.000 12.26301 146 VAL B CA 1
ATOM 4720 C C . VAL B 1 146 ? 13.27796 11.18745 3.70237 1.000 13.03675 146 VAL B C 1
ATOM 4721 O O . VAL B 1 146 ? 12.67692 11.41269 2.64491 1.000 15.81596 146 VAL B O 1
ATOM 4725 N N . SER B 1 147 ? 14.46786 11.71895 3.97569 1.000 13.11407 147 SER B N 1
ATOM 4726 C CA . SER B 1 147 ? 15.01687 12.75303 3.10986 1.000 15.27031 147 SER B CA 1
ATOM 4727 C C . SER B 1 147 ? 15.67032 12.18974 1.85344 1.000 14.96234 147 SER B C 1
ATOM 4728 O O . SER B 1 147 ? 15.74161 12.89458 0.84125 1.000 16.57698 147 SER B O 1
ATOM 4731 N N . ARG B 1 148 ? 16.18946 10.96032 1.88881 1.000 14.30772 148 ARG B N 1
ATOM 4732 C CA . ARG B 1 148 ? 16.79291 10.39046 0.68753 1.000 13.70307 148 ARG B CA 1
ATOM 4733 C C . ARG B 1 148 ? 16.11005 9.11596 0.20572 1.000 17.10481 148 ARG B C 1
ATOM 4734 O O . ARG B 1 148 ? 15.50578 9.12360 -0.87020 1.000 20.31020 148 ARG B O 1
ATOM 4742 N N . TYR B 1 149 ? 16.12966 8.03559 0.98507 1.000 15.36465 149 TYR B N 1
ATOM 4743 C CA . TYR B 1 149 ? 15.72906 6.72133 0.49163 1.000 11.36062 149 TYR B CA 1
ATOM 4744 C C . TYR B 1 149 ? 14.82196 6.04035 1.50113 1.000 11.12049 149 TYR B C 1
ATOM 4745 O O . TYR B 1 149 ? 15.20208 5.87655 2.66358 1.000 11.22339 149 TYR B O 1
ATOM 4754 N N . GLY B 1 150 ? 13.63612 5.62860 1.05864 1.000 11.35709 150 GLY B N 1
ATOM 4755 C CA . GLY B 1 150 ? 12.74005 4.92705 1.95458 1.000 7.19938 150 GLY B CA 1
ATOM 4756 C C . GLY B 1 150 ? 13.22752 3.53136 2.28513 1.000 7.92653 150 GLY B C 1
ATOM 4757 O O . GLY B 1 150 ? 13.71222 3.28116 3.39219 1.000 7.20887 150 GLY B O 1
ATOM 4758 N N . PHE B 1 151 ? 13.14774 2.62269 1.31875 1.000 7.06332 151 PHE B N 1
ATOM 4759 C CA . PHE B 1 151 ? 13.73337 1.29520 1.44244 1.000 8.28224 151 PHE B CA 1
ATOM 4760 C C . PHE B 1 151 ? 15.05123 1.29765 0.68462 1.000 10.46260 151 PHE B C 1
ATOM 4761 O O . PHE B 1 151 ? 15.06514 1.46800 -0.53891 1.000 10.37561 151 PHE B O 1
ATOM 4769 N N . ASP B 1 152 ? 16.15076 1.10670 1.40813 1.000 9.48853 152 ASP B N 1
ATOM 4770 C CA . ASP B 1 152 ? 17.49534 1.16506 0.83390 1.000 10.09356 152 ASP B CA 1
ATOM 4771 C C . ASP B 1 152 ? 18.30696 -0.06698 1.22561 1.000 9.60869 152 ASP B C 1
ATOM 4772 O O . ASP B 1 152 ? 19.31063 0.03529 1.93740 1.000 11.37790 152 ASP B O 1
ATOM 4777 N N . PRO B 1 153 ? 17.89623 -1.25903 0.78627 1.000 11.09920 153 PRO B N 1
ATOM 4778 C CA . PRO B 1 153 ? 18.79599 -2.41001 0.90083 1.000 11.18438 153 PRO B CA 1
ATOM 4779 C C . PRO B 1 153 ? 20.02892 -2.18443 0.04031 1.000 11.79745 153 PRO B C 1
ATOM 4780 O O . PRO B 1 153 ? 19.94395 -1.66007 -1.07227 1.000 12.47991 153 PRO B O 1
ATOM 4784 N N . HIS B 1 154 ? 21.18642 -2.57813 0.56357 1.000 10.71968 154 HIS B N 1
ATOM 4785 C CA . HIS B 1 154 ? 22.42796 -2.18024 -0.08358 1.000 10.96040 154 HIS B CA 1
ATOM 4786 C C . HIS B 1 154 ? 23.40506 -3.33841 -0.22007 1.000 9.08297 154 HIS B C 1
ATOM 4787 O O . HIS B 1 154 ? 23.05838 -4.49690 0.03123 1.000 7.59708 154 HIS B O 1
ATOM 4794 N N . GLU B 1 155 ? 24.63565 -3.01341 -0.60203 1.000 13.02636 155 GLU B N 1
ATOM 4795 C CA . GLU B 1 155 ? 25.60366 -3.99248 -1.07773 1.000 10.29709 155 GLU B CA 1
ATOM 4796 C C . GLU B 1 155 ? 26.30405 -4.67097 0.09361 1.000 9.58938 155 GLU B C 1
ATOM 4797 O O . GLU B 1 155 ? 26.89391 -3.99476 0.94307 1.000 12.62179 155 GLU B O 1
ATOM 4803 N N . GLN B 1 156 ? 26.23464 -6.00027 0.14941 1.000 10.14780 156 GLN B N 1
ATOM 4804 C CA . GLN B 1 156 ? 25.39521 -6.87217 -0.66937 1.000 8.92804 156 GLN B CA 1
ATOM 4805 C C . GLN B 1 156 ? 24.29177 -7.47127 0.19699 1.000 11.73562 156 GLN B C 1
ATOM 4806 O O . GLN B 1 156 ? 24.44452 -7.57501 1.41417 1.000 9.73586 156 GLN B O 1
ATOM 4812 N N . THR B 1 157 ? 23.18145 -7.86549 -0.42452 1.000 9.05027 157 THR B N 1
ATOM 4813 C CA . THR B 1 157 ? 22.11467 -8.56073 0.28406 1.000 8.68950 157 THR B CA 1
ATOM 4814 C C . THR B 1 157 ? 21.60152 -9.70826 -0.57082 1.000 8.46561 157 THR B C 1
ATOM 4815 O 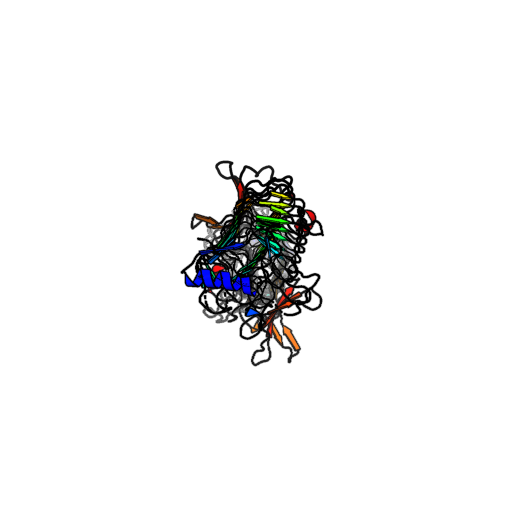O . THR B 1 157 ? 21.30954 -9.52113 -1.75517 1.000 9.03450 157 THR B O 1
ATOM 4819 N N . ILE B 1 158 ? 21.49097 -10.88831 0.03378 1.000 8.19891 158 ILE B N 1
ATOM 4820 C CA . ILE B 1 158 ? 21.04286 -12.09756 -0.64386 1.000 6.99796 158 ILE B CA 1
ATOM 4821 C C . ILE B 1 158 ? 19.73835 -12.55375 -0.00589 1.000 9.53852 158 ILE B C 1
ATOM 4822 O O . ILE B 1 158 ? 19.59353 -12.51657 1.21997 1.000 10.90286 158 ILE B O 1
ATOM 4827 N N . ASN B 1 159 ? 18.78633 -12.97292 -0.84204 1.000 8.83353 159 ASN B N 1
ATOM 4828 C CA . ASN B 1 159 ? 17.49140 -13.48404 -0.38539 1.000 9.99789 159 ASN B CA 1
ATOM 4829 C C . ASN B 1 159 ? 16.75509 -12.45484 0.47554 1.000 9.51358 159 ASN B C 1
ATOM 4830 O O . ASN B 1 159 ? 16.22617 -12.76256 1.54598 1.000 13.30406 159 ASN B O 1
ATOM 4835 N N . LEU B 1 160 ? 16.73547 -11.21344 -0.00183 1.000 8.76833 160 LEU B N 1
ATOM 4836 C CA . LEU B 1 160 ? 15.87929 -10.18682 0.57380 1.000 9.89717 160 LEU B CA 1
ATOM 4837 C C . LEU B 1 160 ? 14.47038 -10.30547 0.00391 1.000 11.53531 160 LEU B C 1
ATOM 4838 O O . LEU B 1 160 ? 14.28737 -10.53501 -1.19498 1.000 11.31059 160 LEU B O 1
ATOM 4843 N N . THR B 1 161 ? 13.46997 -10.15538 0.86883 1.000 8.43030 161 THR B N 1
ATOM 4844 C CA . THR B 1 161 ? 12.07577 -10.12832 0.44214 1.000 9.71487 161 THR B CA 1
ATOM 4845 C C . THR B 1 161 ? 11.38113 -8.94727 1.09940 1.000 10.23333 161 THR B C 1
ATOM 4846 O O . THR B 1 161 ? 11.30507 -8.87735 2.32980 1.000 10.09427 161 THR B O 1
ATOM 4850 N N . ILE B 1 162 ? 10.88358 -8.02279 0.28311 1.000 6.33732 162 ILE B N 1
ATOM 4851 C CA . ILE B 1 162 ? 10.01967 -6.93952 0.73702 1.000 10.48388 162 ILE B CA 1
ATOM 4852 C C . ILE B 1 162 ? 8.65428 -7.14890 0.09825 1.000 9.98456 162 ILE B C 1
ATOM 4853 O O . ILE B 1 162 ? 8.53715 -7.18179 -1.13273 1.000 7.52070 162 ILE B O 1
ATOM 4858 N N . ARG B 1 163 ? 7.62421 -7.29849 0.92831 1.000 10.56214 163 ARG B N 1
ATOM 4859 C CA . ARG B 1 163 ? 6.28670 -7.58281 0.42855 1.000 9.20449 163 ARG B CA 1
ATOM 4860 C C . ARG B 1 163 ? 5.24951 -6.78066 1.20085 1.000 10.55651 163 ARG B C 1
ATOM 4861 O O . ARG B 1 163 ? 5.40444 -6.52111 2.39705 1.000 13.95607 163 ARG B O 1
ATOM 4869 N N . ASP B 1 164 ? 4.18608 -6.39107 0.49308 1.000 9.29519 164 ASP B N 1
ATOM 4870 C CA . ASP B 1 164 ? 3.02351 -5.72590 1.08626 1.000 11.15700 164 ASP B CA 1
ATOM 4871 C C . ASP B 1 164 ? 3.39745 -4.41012 1.76794 1.000 11.71135 164 ASP B C 1
ATOM 4872 O O . ASP B 1 164 ? 2.76764 -4.00736 2.74853 1.000 9.43038 164 ASP B O 1
ATOM 4877 N N . SER B 1 165 ? 4.41315 -3.72389 1.25224 1.000 11.84237 165 SER B N 1
ATOM 4878 C CA . SER B 1 165 ? 4.95588 -2.52992 1.88171 1.000 11.19425 165 SER B CA 1
ATOM 4879 C C . SER B 1 165 ? 4.66159 -1.29261 1.04214 1.000 10.54840 165 SER B C 1
ATOM 4880 O O . SER B 1 165 ? 4.40700 -1.37445 -0.16194 1.000 10.36619 165 SER B O 1
ATOM 4883 N N . VAL B 1 166 ? 4.69851 -0.13436 1.69912 1.000 7.17521 166 VAL B N 1
ATOM 4884 C CA . VAL B 1 166 ? 4.40470 1.14560 1.06526 1.000 7.20298 166 VAL B CA 1
ATOM 4885 C C . VAL B 1 166 ? 5.53056 2.11651 1.39033 1.000 11.41246 166 VAL B C 1
ATOM 4886 O O . VAL B 1 166 ? 5.95847 2.21232 2.54553 1.000 9.53393 166 VAL B O 1
ATOM 4890 N N . ALA B 1 167 ? 6.01634 2.82573 0.37306 1.000 9.89536 167 ALA B N 1
ATOM 4891 C CA . ALA B 1 167 ? 6.95470 3.92633 0.55740 1.000 8.27417 167 ALA B CA 1
ATOM 4892 C C . ALA B 1 167 ? 6.40517 5.14194 -0.16945 1.000 9.23834 167 ALA B C 1
ATOM 4893 O O . ALA B 1 167 ? 6.12977 5.07256 -1.37109 1.000 9.84786 167 ALA B O 1
ATOM 4895 N N . HIS B 1 168 ? 6.24462 6.25163 0.54810 1.000 7.00822 168 HIS B N 1
ATOM 4896 C CA . HIS B 1 168 ? 5.66040 7.43290 -0.06659 1.000 9.14990 168 HIS B CA 1
ATOM 4897 C C . HIS B 1 168 ? 6.21761 8.69754 0.56903 1.000 9.95534 168 HIS B C 1
ATOM 4898 O O . HIS B 1 168 ? 6.64065 8.69685 1.72764 1.000 8.92171 168 HIS B O 1
ATOM 4905 N N . ASN B 1 169 ? 6.20307 9.77956 -0.21583 1.000 10.97901 169 ASN B N 1
ATOM 4906 C CA . ASN B 1 169 ? 6.65308 11.10334 0.22429 1.000 13.83964 169 ASN B CA 1
ATOM 4907 C C . ASN B 1 169 ? 8.08082 11.06676 0.76269 1.000 11.70329 169 ASN B C 1
ATOM 4908 O O . ASN B 1 169 ? 8.40275 11.70119 1.76935 1.000 11.68006 169 ASN B O 1
ATOM 4913 N N . ASN B 1 170 ? 8.94167 10.31141 0.08990 1.000 11.10825 170 ASN B N 1
ATOM 4914 C CA . ASN B 1 170 ? 10.35909 10.25889 0.41528 1.000 12.79505 170 ASN B CA 1
ATOM 4915 C C . ASN B 1 170 ? 11.15706 11.19020 -0.49072 1.000 14.31554 170 ASN B C 1
ATOM 4916 O O . ASN B 1 170 ? 10.69133 11.61755 -1.55185 1.000 13.26296 170 ASN B O 1
ATOM 4921 N N . GLY B 1 171 ? 12.37388 11.50991 -0.04331 1.000 14.43358 171 GLY B N 1
ATOM 4922 C CA . GLY B 1 171 ? 13.15341 12.53529 -0.71830 1.000 15.97445 171 GLY B CA 1
ATOM 4923 C C . GLY B 1 171 ? 13.57843 12.16646 -2.12920 1.000 12.59246 171 GLY B C 1
ATOM 4924 O O . GLY B 1 171 ? 13.40191 12.95526 -3.06226 1.000 13.55287 171 GLY B O 1
ATOM 4925 N N . LYS B 1 172 ? 14.19788 10.99976 -2.30440 1.000 11.64243 172 LYS B N 1
ATOM 4926 C CA . LYS B 1 172 ? 14.63069 10.57562 -3.63202 1.000 13.26353 172 LYS B CA 1
ATOM 4927 C C . LYS B 1 172 ? 13.84913 9.36125 -4.11981 1.000 12.34409 172 LYS B C 1
ATOM 4928 O O . LYS B 1 172 ? 13.04524 9.47476 -5.04788 1.000 15.59183 172 LYS B O 1
ATOM 4934 N N . ASP B 1 173 ? 14.05034 8.19578 -3.51257 1.000 14.29241 173 ASP B N 1
ATOM 4935 C CA . ASP B 1 173 ? 13.49496 6.95601 -4.03064 1.000 9.76492 173 ASP B CA 1
ATOM 4936 C C . ASP B 1 173 ? 12.72071 6.22835 -2.94410 1.000 9.14956 173 ASP B C 1
ATOM 4937 O O . ASP B 1 173 ? 13.18594 6.11608 -1.80548 1.000 13.97106 173 ASP B O 1
ATOM 4942 N N . GLY B 1 174 ? 11.54179 5.72278 -3.30933 1.000 7.41685 174 GLY B N 1
ATOM 4943 C CA . GLY B 1 174 ? 10.79127 4.89107 -2.38411 1.000 7.78420 174 GLY B CA 1
ATOM 4944 C C . GLY B 1 174 ? 11.49138 3.57571 -2.10196 1.000 9.09252 174 GLY B C 1
ATOM 4945 O O . GLY B 1 174 ? 11.65430 3.18102 -0.94471 1.000 7.98753 174 GLY B O 1
ATOM 4946 N N . PHE B 1 175 ? 11.91998 2.88297 -3.15709 1.000 7.33356 175 PHE B N 1
ATOM 4947 C CA . PHE B 1 175 ? 12.68475 1.64650 -3.04569 1.000 8.79557 175 PHE B CA 1
ATOM 4948 C C . PHE B 1 175 ? 13.93094 1.77021 -3.90746 1.000 9.15857 175 PHE B C 1
ATOM 4949 O O . PHE B 1 175 ? 13.83716 2.15036 -5.07753 1.000 10.11237 175 PHE B O 1
ATOM 4957 N N . VAL B 1 176 ? 15.09121 1.44353 -3.34124 1.000 11.37396 176 VAL B N 1
ATOM 4958 C CA . VAL B 1 176 ? 16.33481 1.37800 -4.10517 1.000 9.99120 176 VAL B CA 1
ATOM 4959 C C . VAL B 1 176 ? 17.11879 0.14594 -3.65428 1.000 10.10141 176 VAL B C 1
ATOM 4960 O O . VAL B 1 176 ? 17.55590 0.06598 -2.50075 1.000 10.52735 176 VAL B O 1
ATOM 4964 N N . GLY B 1 177 ? 17.26043 -0.82633 -4.55308 1.000 10.31700 177 GLY B N 1
ATOM 4965 C CA . GLY B 1 177 ? 18.02488 -2.03613 -4.32961 1.000 12.30545 177 GLY B CA 1
ATOM 4966 C C . GLY B 1 177 ? 19.41730 -2.00395 -4.92785 1.000 10.25179 177 GLY B C 1
ATOM 4967 O O . GLY B 1 177 ? 19.58603 -1.99249 -6.15549 1.000 8.89869 177 GLY B O 1
ATOM 4968 N N . ASP B 1 178 ? 20.42270 -2.00681 -4.05533 1.000 10.79238 178 ASP B N 1
ATOM 4969 C CA . ASP B 1 178 ? 21.82906 -1.93772 -4.43591 1.000 10.30204 178 ASP B CA 1
ATOM 4970 C C . ASP B 1 178 ? 22.45300 -3.31183 -4.22186 1.000 11.22815 178 ASP B C 1
ATOM 4971 O O . ASP B 1 178 ? 22.56097 -3.77760 -3.08261 1.000 12.21448 178 ASP B O 1
ATOM 4976 N N . PHE B 1 179 ? 22.84937 -3.95813 -5.31840 1.000 11.85982 179 PHE B N 1
ATOM 4977 C CA . PHE B 1 179 ? 23.49005 -5.27481 -5.28962 1.000 10.63194 179 PHE B CA 1
ATOM 4978 C C . PHE B 1 179 ? 22.66590 -6.29380 -4.50423 1.000 12.42196 179 PHE B C 1
ATOM 4979 O O . PHE B 1 179 ? 23.17707 -7.01996 -3.64837 1.000 11.49209 179 PHE B O 1
ATOM 4987 N N . GLN B 1 180 ? 21.37244 -6.34711 -4.80731 1.000 10.25606 180 GLN B N 1
ATOM 4988 C CA . GLN B 1 180 ? 20.51654 -7.39119 -4.26565 1.000 9.95309 180 GLN B CA 1
ATOM 4989 C C . GLN B 1 180 ? 20.66966 -8.66227 -5.09156 1.000 12.97329 180 GLN B C 1
ATOM 4990 O O . GLN B 1 180 ? 20.74571 -8.61571 -6.32207 1.000 12.33139 180 GLN B O 1
ATOM 4996 N N . ILE B 1 181 ? 20.71051 -9.80284 -4.40926 1.000 12.88756 181 ILE B N 1
ATOM 4997 C CA . ILE B 1 181 ? 20.93366 -11.09334 -5.04827 1.000 10.55517 181 ILE B CA 1
ATOM 4998 C C . ILE B 1 181 ? 19.82231 -12.03931 -4.62240 1.000 9.18342 181 ILE B C 1
ATOM 4999 O O . ILE B 1 181 ? 19.53094 -12.15707 -3.42775 1.000 12.29895 181 ILE B O 1
ATOM 5004 N N . ASP B 1 182 ? 19.20688 -12.70900 -5.59836 1.000 11.98502 182 ASP B N 1
ATOM 5005 C CA . ASP B 1 182 ? 18.15660 -13.69955 -5.35204 1.000 14.34308 182 ASP B CA 1
ATOM 5006 C C . ASP B 1 182 ? 17.04337 -13.12382 -4.47521 1.000 10.98775 182 ASP B C 1
ATOM 5007 O O . ASP B 1 182 ? 16.62744 -13.72106 -3.48015 1.000 10.90487 182 ASP B O 1
ATOM 5012 N N . SER B 1 183 ? 16.55064 -11.94826 -4.85994 1.000 10.62884 183 SER B N 1
ATOM 5013 C CA . SER B 1 183 ? 15.65492 -11.16608 -4.02136 1.000 11.08282 183 SER B CA 1
ATOM 5014 C C . SER B 1 183 ? 14.32695 -10.91400 -4.72525 1.000 10.94302 183 SER B C 1
ATOM 5015 O O . SER B 1 183 ? 14.22144 -10.98171 -5.95536 1.000 11.22858 183 SER B O 1
ATOM 5018 N N . THR B 1 184 ? 13.30769 -10.62052 -3.91674 1.000 9.57304 184 THR B N 1
ATOM 5019 C CA . THR B 1 184 ? 11.94162 -10.45389 -4.39302 1.000 11.15303 184 THR B CA 1
ATOM 5020 C C . THR B 1 184 ? 11.32460 -9.20308 -3.78349 1.000 11.41663 184 THR B C 1
ATOM 5021 O O . THR B 1 184 ? 11.41423 -8.98917 -2.57042 1.000 13.01558 184 THR B O 1
ATOM 5025 N N . PHE B 1 185 ? 10.71062 -8.37989 -4.63114 1.000 10.73521 185 PHE B N 1
ATOM 5026 C CA . PHE B 1 185 ? 9.83725 -7.28742 -4.22090 1.000 8.80150 185 PHE B CA 1
ATOM 5027 C C . PHE B 1 185 ? 8.46145 -7.56193 -4.81276 1.000 11.11600 185 PHE B C 1
ATOM 5028 O O . PHE B 1 185 ? 8.30606 -7.58727 -6.03932 1.000 13.58040 185 PHE B O 1
ATOM 5036 N N . GLU B 1 186 ? 7.46794 -7.77293 -3.95291 1.000 11.38869 186 GLU B N 1
ATOM 5037 C CA . GLU B 1 186 ? 6.14573 -8.16097 -4.42138 1.000 9.65274 186 GLU B CA 1
ATOM 5038 C C . GLU B 1 186 ? 5.06009 -7.42118 -3.65691 1.000 9.89140 186 GLU B C 1
ATOM 5039 O O . GLU B 1 186 ? 5.15125 -7.25308 -2.43909 1.000 11.71716 186 GLU B O 1
ATOM 5045 N N . ASN B 1 187 ? 4.03656 -6.97825 -4.39130 1.000 11.20211 187 ASN B N 1
ATOM 5046 C CA . ASN B 1 187 ? 2.82805 -6.38444 -3.81287 1.000 10.45826 187 ASN B CA 1
ATOM 5047 C C . ASN B 1 187 ? 3.13708 -5.11686 -3.01780 1.000 10.91914 187 ASN B C 1
ATOM 5048 O O . ASN B 1 187 ? 2.54864 -4.86720 -1.96477 1.000 11.54654 187 ASN B O 1
ATOM 5053 N N . ASN B 1 188 ? 4.05745 -4.30308 -3.52513 1.000 8.48617 188 ASN B N 1
ATOM 5054 C CA . ASN B 1 188 ? 4.41500 -3.04610 -2.88634 1.000 9.56654 188 ASN B CA 1
ATOM 5055 C C . ASN B 1 188 ? 3.82984 -1.86244 -3.64625 1.000 10.14015 188 ASN B C 1
ATOM 5056 O O . ASN B 1 188 ? 3.50594 -1.95018 -4.83381 1.000 9.80272 188 ASN B O 1
ATOM 5061 N N . VAL B 1 189 ? 3.70065 -0.74383 -2.93572 1.000 9.13090 189 VAL B N 1
ATOM 5062 C CA . VAL B 1 189 ? 3.25955 0.52136 -3.50996 1.000 9.35632 189 VAL B CA 1
ATOM 5063 C C . VAL B 1 189 ? 4.30298 1.57939 -3.18015 1.000 10.60327 189 VAL B C 1
ATOM 5064 O O . VAL B 1 189 ? 4.65292 1.76801 -2.01038 1.000 11.04889 189 VAL B O 1
ATOM 5068 N N . SER B 1 190 ? 4.79902 2.26729 -4.20602 1.000 9.82631 190 SER B N 1
ATOM 5069 C CA . SER B 1 190 ? 5.76891 3.34458 -4.03317 1.000 8.30344 190 SER B CA 1
ATOM 5070 C C . SER B 1 190 ? 5.25711 4.55185 -4.80390 1.000 8.55519 190 SER B C 1
ATOM 5071 O O . SER B 1 190 ? 5.24039 4.53874 -6.03813 1.000 8.04743 190 SER B O 1
ATOM 5074 N N . HIS B 1 191 ? 4.84215 5.59519 -4.08791 1.000 9.27517 191 HIS B N 1
ATOM 5075 C CA . HIS B 1 191 ? 4.16120 6.70621 -4.73235 1.000 9.39810 191 HIS B CA 1
ATOM 5076 C C . HIS B 1 191 ? 4.56332 8.03236 -4.10483 1.000 11.97918 191 HIS B C 1
ATOM 5077 O O . HIS B 1 191 ? 4.99814 8.08830 -2.95407 1.000 11.89808 191 HIS B O 1
ATOM 5084 N N . ASP B 1 192 ? 4.43963 9.09864 -4.89869 1.000 9.40171 192 ASP B N 1
ATOM 5085 C CA . ASP B 1 192 ? 4.69680 10.46973 -4.45380 1.000 9.84238 192 ASP B CA 1
ATOM 5086 C C . ASP B 1 192 ? 6.10442 10.64173 -3.89342 1.000 11.92187 192 ASP B C 1
ATOM 5087 O O . ASP B 1 192 ? 6.32299 11.44096 -2.98048 1.000 12.66979 192 ASP B O 1
ATOM 5092 N N . ASN B 1 193 ? 7.06584 9.89791 -4.43111 1.000 12.86829 193 ASN B N 1
ATOM 5093 C CA . ASN B 1 193 ? 8.45724 10.03828 -4.03322 1.000 11.59587 193 ASN B CA 1
ATOM 5094 C C . ASN B 1 193 ? 9.16854 11.05193 -4.92331 1.000 12.41079 193 ASN B C 1
ATOM 5095 O O . ASN B 1 193 ? 8.72179 11.37193 -6.02747 1.000 13.55560 193 ASN B O 1
ATOM 5100 N N . GLY B 1 194 ? 10.29513 11.55778 -4.42007 1.000 11.83247 194 GLY B N 1
ATOM 5101 C CA . GLY B 1 194 ? 10.97350 12.64397 -5.10686 1.000 13.29820 194 GLY B CA 1
ATOM 5102 C C . GLY B 1 194 ? 11.49262 12.25093 -6.47638 1.000 14.43073 194 GLY B C 1
ATOM 5103 O O . GLY B 1 194 ? 11.30181 12.97695 -7.45467 1.000 16.23332 194 GLY B O 1
ATOM 5104 N N . ARG B 1 195 ? 12.16444 11.10009 -6.56995 1.000 11.81472 195 ARG B N 1
ATOM 5105 C CA . ARG B 1 195 ? 12.72171 10.66560 -7.84898 1.000 13.13549 195 ARG B CA 1
ATOM 5106 C C . ARG B 1 195 ? 12.09227 9.36948 -8.34387 1.000 12.35149 195 ARG B C 1
ATOM 5107 O O . ARG B 1 195 ? 11.34986 9.39981 -9.32278 1.000 19.39037 195 ARG B O 1
ATOM 5115 N N . HIS B 1 196 ? 12.28702 8.24695 -7.66301 1.000 13.09036 196 HIS B N 1
ATOM 5116 C CA . HIS B 1 196 ? 11.90017 6.96221 -8.22951 1.000 12.75966 196 HIS B CA 1
ATOM 5117 C C . HIS B 1 196 ? 10.98209 6.20779 -7.28580 1.000 9.40297 196 HIS B C 1
ATOM 5118 O O . HIS B 1 196 ? 11.14129 6.26720 -6.06406 1.000 8.43163 196 HIS B O 1
ATOM 5125 N N . GLY B 1 197 ? 10.02383 5.49561 -7.86720 1.000 8.19428 197 GLY B N 1
ATOM 5126 C CA . GLY B 1 197 ? 9.25012 4.53311 -7.11558 1.000 7.24872 197 GLY B CA 1
ATOM 5127 C C . GLY B 1 197 ? 10.09690 3.32805 -6.77082 1.000 8.44629 197 GLY B C 1
ATOM 5128 O O . GLY B 1 197 ? 10.25262 2.98147 -5.59649 1.000 9.93419 197 GLY B O 1
ATOM 5129 N N . PHE B 1 198 ? 10.65620 2.68542 -7.79522 1.000 8.68220 198 PHE B N 1
ATOM 5130 C CA . PHE B 1 198 ? 11.52805 1.53239 -7.62941 1.000 6.76383 198 PHE B CA 1
ATOM 5131 C C . PHE B 1 198 ? 12.78819 1.73529 -8.45701 1.000 8.33236 198 PHE B C 1
ATOM 5132 O O . PHE B 1 198 ? 12.72436 2.18382 -9.60442 1.000 9.31976 198 PHE B O 1
ATOM 5140 N N . ASN B 1 199 ? 13.93292 1.40749 -7.86496 1.000 10.10396 199 ASN B N 1
ATOM 5141 C CA . ASN B 1 199 ? 15.23032 1.56381 -8.51237 1.000 8.48113 199 ASN B CA 1
ATOM 5142 C C . ASN B 1 199 ? 16.04754 0.31465 -8.22950 1.000 9.64462 199 ASN B C 1
ATOM 5143 O O . ASN B 1 199 ? 16.28625 -0.00593 -7.06529 1.000 7.99475 199 ASN B O 1
ATOM 5148 N N . ILE B 1 200 ? 16.41548 -0.42083 -9.27539 1.000 7.73442 200 ILE B N 1
ATOM 5149 C CA . ILE B 1 200 ? 17.28237 -1.59133 -9.16230 1.000 9.08747 200 ILE B CA 1
ATOM 5150 C C . ILE B 1 200 ? 18.61149 -1.23993 -9.81450 1.000 11.27678 200 ILE B C 1
ATOM 5151 O O . ILE B 1 200 ? 18.65264 -0.93273 -11.01235 1.000 10.07735 200 ILE B O 1
ATOM 5156 N N . VAL B 1 201 ? 19.70037 -1.27414 -9.03980 1.000 9.22520 201 VAL B N 1
ATOM 5157 C CA . VAL B 1 201 ? 20.96410 -0.68531 -9.46953 1.000 12.34834 201 VAL B CA 1
ATOM 5158 C C . VAL B 1 201 ? 22.12190 -1.46902 -8.85310 1.000 10.36484 201 VAL B C 1
ATOM 5159 O O . VAL B 1 201 ? 21.92934 -2.34211 -8.00443 1.000 11.03655 201 VAL B O 1
ATOM 5163 N N . THR B 1 202 ? 23.33933 -1.16500 -9.31253 1.000 11.64618 202 THR B N 1
ATOM 5164 C CA . THR B 1 202 ? 24.59149 -1.64151 -8.71681 1.000 11.55873 202 THR B CA 1
ATOM 5165 C C . THR B 1 202 ? 24.68772 -3.17007 -8.73165 1.000 10.98702 202 THR B C 1
ATOM 5166 O O . THR B 1 202 ? 24.78723 -3.82591 -7.69411 1.000 14.11696 202 THR B O 1
ATOM 5170 N N . SER B 1 203 ? 24.66579 -3.72810 -9.94227 1.000 9.69189 203 SER B N 1
ATOM 5171 C CA . SER B 1 203 ? 24.98217 -5.13179 -10.20200 1.000 11.10694 203 SER B CA 1
ATOM 5172 C C . SER B 1 203 ? 23.97756 -6.10645 -9.59414 1.000 10.79725 203 SER B C 1
ATOM 5173 O O . SER B 1 203 ? 24.29222 -7.29062 -9.43243 1.000 11.83884 203 SER B O 1
ATOM 5176 N N . SER B 1 204 ? 22.78174 -5.64291 -9.23302 1.000 6.90640 204 SER B N 1
ATOM 5177 C CA . SER B 1 204 ? 21.76295 -6.54780 -8.71523 1.000 10.19958 204 SER B CA 1
ATOM 5178 C C . SER B 1 204 ? 21.41046 -7.59608 -9.76266 1.000 10.03338 204 SER B C 1
ATOM 5179 O O . SER B 1 204 ? 21.27674 -7.28785 -10.94785 1.000 8.23427 204 SER B O 1
ATOM 5182 N N . HIS B 1 205 ? 21.25572 -8.84502 -9.32968 1.000 10.53675 205 HIS B N 1
ATOM 5183 C CA . HIS B 1 205 ? 20.91534 -9.90239 -10.26846 1.000 9.60317 205 HIS B CA 1
ATOM 5184 C C . HIS B 1 205 ? 19.98524 -10.91634 -9.61925 1.000 9.89116 205 HIS B C 1
ATOM 5185 O O . HIS B 1 205 ? 19.96390 -11.07620 -8.39594 1.000 10.21788 205 HIS B O 1
ATOM 5192 N N . ASP B 1 206 ? 19.20765 -11.59067 -10.46949 1.000 9.04846 206 ASP B N 1
ATOM 5193 C CA . ASP B 1 206 ? 18.19228 -12.56050 -10.05822 1.000 11.29920 206 ASP B CA 1
ATOM 5194 C C . ASP B 1 206 ? 17.15379 -11.91357 -9.13602 1.000 11.21861 206 ASP B C 1
ATOM 5195 O O . ASP B 1 206 ? 16.92627 -12.34178 -8.00330 1.000 12.49261 206 ASP B O 1
ATOM 5200 N N . ILE B 1 207 ? 16.50727 -10.87394 -9.66074 1.000 13.94293 207 ILE B N 1
ATOM 5201 C CA . ILE B 1 207 ? 15.53921 -10.06921 -8.92163 1.000 11.70939 207 ILE B CA 1
ATOM 5202 C C . ILE B 1 207 ? 14.15974 -10.28680 -9.52637 1.000 10.70881 207 ILE B C 1
ATOM 5203 O O . ILE B 1 207 ? 13.99831 -10.24860 -10.75443 1.000 9.72553 207 ILE B O 1
ATOM 5208 N N . LEU B 1 208 ? 13.17843 -10.54795 -8.66591 1.000 7.95478 208 LEU B N 1
ATOM 5209 C CA . LEU B 1 208 ? 11.77667 -10.63642 -9.05477 1.000 10.66348 208 LEU B CA 1
ATOM 5210 C C . LEU B 1 208 ? 11.03771 -9.40574 -8.54603 1.000 8.59465 208 LEU B C 1
ATOM 5211 O O . LEU B 1 208 ? 11.14056 -9.06572 -7.36557 1.000 8.39840 208 LEU B O 1
ATOM 5216 N N . LEU B 1 209 ? 10.32224 -8.72725 -9.43935 1.000 8.98942 209 LEU B N 1
ATOM 5217 C CA . LEU B 1 209 ? 9.48528 -7.57663 -9.10394 1.000 11.30249 209 LEU B CA 1
ATOM 5218 C C . LEU B 1 209 ? 8.06503 -7.90486 -9.55766 1.000 12.86076 209 LEU B C 1
ATOM 5219 O O . LEU B 1 209 ? 7.72832 -7.72931 -10.73284 1.000 12.81349 209 LEU B O 1
ATOM 5224 N N . ARG B 1 210 ? 7.23536 -8.39378 -8.63782 1.000 9.89145 210 ARG B N 1
ATOM 5225 C CA . ARG B 1 210 ? 5.91439 -8.91353 -8.98056 1.000 11.22816 210 ARG B CA 1
ATOM 5226 C C . ARG B 1 210 ? 4.82190 -8.06120 -8.34716 1.000 11.20871 210 ARG B C 1
ATOM 5227 O O . ARG B 1 210 ? 4.80218 -7.87758 -7.12672 1.000 12.62720 210 ARG B O 1
ATOM 5235 N N . ASP B 1 211 ? 3.91568 -7.54834 -9.18204 1.000 10.34472 211 ASP B N 1
ATOM 5236 C CA . ASP B 1 211 ? 2.67724 -6.90465 -8.73282 1.000 10.59910 211 ASP B CA 1
ATOM 5237 C C . ASP B 1 211 ? 2.94059 -5.65520 -7.89157 1.000 13.72008 211 ASP B C 1
ATOM 5238 O O . ASP B 1 211 ? 2.21873 -5.37131 -6.93302 1.000 10.44727 211 ASP B O 1
ATOM 5243 N N . ASN B 1 212 ? 3.97223 -4.89709 -8.25123 1.000 10.46546 212 ASN B N 1
ATOM 5244 C CA . ASN B 1 212 ? 4.26444 -3.63595 -7.58369 1.000 9.36183 212 ASN B CA 1
ATOM 5245 C C . ASN B 1 212 ? 3.58374 -2.47780 -8.30506 1.000 10.83510 212 ASN B C 1
ATOM 5246 O O . ASN B 1 212 ? 3.31946 -2.53909 -9.50812 1.000 13.05568 212 ASN B O 1
ATOM 5251 N N . VAL B 1 213 ? 3.30722 -1.41153 -7.55606 1.000 10.54378 213 VAL B N 1
ATOM 5252 C CA . VAL B 1 213 ? 2.59071 -0.24942 -8.06972 1.000 10.89354 213 VAL B CA 1
ATOM 5253 C C . VAL B 1 213 ? 3.40654 1.00136 -7.77408 1.000 10.97023 213 VAL B C 1
ATOM 5254 O O . VAL B 1 213 ? 3.86157 1.19773 -6.64185 1.000 11.52964 213 VAL B O 1
ATOM 5258 N N . ALA B 1 214 ? 3.60203 1.83752 -8.79340 1.000 11.25966 214 ALA B N 1
ATOM 5259 C CA . ALA B 1 214 ? 4.32483 3.09361 -8.64221 1.000 10.70457 214 ALA B CA 1
ATOM 5260 C C . ALA B 1 214 ? 3.58290 4.20011 -9.37540 1.000 11.77296 214 ALA B C 1
ATOM 5261 O O . ALA B 1 214 ? 3.28649 4.06215 -10.56634 1.000 9.65143 214 ALA B O 1
ATOM 5263 N N . TYR B 1 215 ? 3.28439 5.29195 -8.66866 1.000 10.15757 215 TYR B N 1
ATOM 5264 C CA . TYR B 1 215 ? 2.60834 6.42467 -9.28552 1.000 10.92324 215 TYR B CA 1
ATOM 5265 C C . TYR B 1 215 ? 2.99858 7.72254 -8.59311 1.000 10.61275 215 TYR B C 1
ATOM 5266 O O . TYR B 1 215 ? 3.39772 7.72628 -7.43020 1.000 11.82292 215 TYR B O 1
ATOM 5275 N N . GLY B 1 216 ? 2.90004 8.82645 -9.33106 1.000 10.74772 216 GLY B N 1
ATOM 5276 C CA . GLY B 1 216 ? 3.10503 10.13573 -8.74126 1.000 11.16038 216 GLY B CA 1
ATOM 5277 C C . GLY B 1 216 ? 4.53776 10.49756 -8.42641 1.000 11.45130 216 GLY B C 1
ATOM 5278 O O . GLY B 1 216 ? 4.77431 11.53770 -7.80379 1.000 12.61530 216 GLY B O 1
ATOM 5279 N N . ASN B 1 217 ? 5.50050 9.67234 -8.82382 1.000 12.67777 217 ASN B N 1
ATOM 5280 C CA . ASN B 1 217 ? 6.90148 9.94509 -8.54457 1.000 11.68885 217 ASN B CA 1
ATOM 5281 C C . ASN B 1 217 ? 7.46616 10.95972 -9.53411 1.000 13.13711 217 ASN B C 1
ATOM 5282 O O . ASN B 1 217 ? 7.01386 11.06305 -10.67758 1.000 15.13520 217 ASN B O 1
ATOM 5287 N N . GLY B 1 218 ? 8.46462 11.72005 -9.07558 1.000 12.96395 218 GLY B N 1
ATOM 5288 C CA . GLY B 1 218 ? 9.05712 12.76434 -9.89733 1.000 13.76967 218 GLY B CA 1
ATOM 5289 C C . GLY B 1 218 ? 9.83365 12.25472 -11.09311 1.000 13.80458 218 GLY B C 1
ATOM 5290 O O . GLY B 1 218 ? 10.10061 13.02537 -12.02070 1.000 18.28448 218 GLY B O 1
ATOM 5291 N N . ALA B 1 219 ? 10.20493 10.98116 -11.08763 1.000 12.89798 219 ALA B N 1
ATOM 5292 C CA . ALA B 1 219 ? 10.92181 10.34975 -12.19008 1.000 11.48442 219 ALA B CA 1
ATOM 5293 C C . ALA B 1 219 ? 10.33207 8.95269 -12.34826 1.000 14.18339 219 ALA B C 1
ATOM 5294 O O . ALA B 1 219 ? 9.19641 8.69467 -11.93427 1.000 16.89183 219 ALA B O 1
ATOM 5296 N N . ASN B 1 220 ? 11.08784 8.06066 -12.98996 1.000 10.76888 220 ASN B N 1
ATOM 5297 C CA . ASN B 1 220 ? 10.59615 6.73310 -13.34437 1.000 11.10375 220 ASN B CA 1
ATOM 5298 C C . ASN B 1 220 ? 9.85635 6.05899 -12.19516 1.000 12.31017 220 ASN B C 1
ATOM 5299 O O . ASN B 1 220 ? 10.25880 6.14764 -11.03229 1.000 12.12562 220 ASN B O 1
ATOM 5304 N N . GLY B 1 221 ? 8.75146 5.39231 -12.53534 1.000 8.41972 221 GLY B N 1
ATOM 5305 C CA . GLY B 1 221 ? 8.10131 4.52278 -11.57013 1.000 10.29635 221 GLY B CA 1
ATOM 5306 C C . GLY B 1 221 ? 8.96718 3.33327 -11.20790 1.000 7.43495 221 GLY B C 1
ATOM 5307 O O . GLY B 1 221 ? 9.08200 2.96991 -10.03502 1.000 7.96211 221 GLY B O 1
ATOM 5308 N N . LEU B 1 222 ? 9.57639 2.70455 -12.21043 1.000 8.68045 222 LEU B N 1
ATOM 5309 C CA . LEU B 1 222 ? 10.58872 1.67977 -12.00197 1.000 8.88628 222 LEU B CA 1
ATOM 5310 C C . LEU B 1 222 ? 11.72335 1.91883 -12.98255 1.000 7.89589 222 LEU B C 1
ATOM 5311 O O . LEU B 1 222 ? 11.48220 2.12052 -14.17590 1.000 9.88692 222 LEU B O 1
ATOM 5316 N N . VAL B 1 223 ? 12.95277 1.89939 -12.47817 1.000 11.08967 223 VAL B N 1
ATOM 5317 C CA . VAL B 1 223 ? 14.14411 1.98764 -13.31208 1.000 10.04411 223 VAL B CA 1
ATOM 5318 C C . VAL B 1 223 ? 15.07396 0.83508 -12.95454 1.000 8.81125 223 VAL B C 1
ATOM 5319 O O . VAL B 1 223 ? 15.30580 0.55958 -11.77164 1.000 8.45254 223 VAL B O 1
ATOM 5323 N N . VAL B 1 224 ? 15.56805 0.14031 -13.97634 1.000 8.96703 224 VAL B N 1
ATOM 5324 C CA . VAL B 1 224 ? 16.60699 -0.87317 -13.83401 1.000 10.16567 224 VAL B CA 1
ATOM 5325 C C . VAL B 1 224 ? 17.82496 -0.37238 -14.59707 1.000 11.51275 224 VAL B C 1
ATOM 5326 O O . VAL B 1 224 ? 17.75152 -0.14793 -15.81144 1.000 12.67612 224 VAL B O 1
ATOM 5330 N N . GLN B 1 225 ? 18.94234 -0.20062 -13.89503 1.000 10.92567 225 GLN B N 1
ATOM 5331 C CA . GLN B 1 225 ? 20.06506 0.52175 -14.47056 1.000 9.92401 225 GLN B CA 1
ATOM 5332 C C . GLN B 1 225 ? 21.37229 0.04173 -13.86089 1.000 12.14521 225 GLN B C 1
ATOM 5333 O O . GLN B 1 225 ? 21.40679 -0.45518 -12.73267 1.000 11.37141 225 GLN B O 1
ATOM 5339 N N . ARG B 1 226 ? 22.45165 0.20524 -14.62897 1.000 12.48510 226 ARG B N 1
ATOM 5340 C CA . ARG B 1 226 ? 23.78196 -0.13808 -14.13796 1.000 12.91943 226 ARG B CA 1
ATOM 5341 C C . ARG B 1 226 ? 24.20763 0.77066 -12.99198 1.000 12.67473 226 ARG B C 1
ATOM 5342 O O . ARG B 1 226 ? 24.79334 0.30665 -12.00616 1.000 11.81697 226 ARG B O 1
ATOM 5350 N N . GLY B 1 227 ? 23.91608 2.05665 -13.09878 1.000 13.07923 227 GLY B N 1
ATOM 5351 C CA . GLY B 1 227 ? 24.42365 3.05283 -12.18048 1.000 14.55252 227 GLY B CA 1
ATOM 5352 C C . GLY B 1 227 ? 25.49304 3.90143 -12.84409 1.000 13.18070 227 GLY B C 1
ATOM 5353 O O . GLY B 1 227 ? 25.75501 3.80260 -14.04638 1.000 13.66659 227 GLY B O 1
ATOM 5354 N N . SER B 1 228 ? 26.11989 4.75053 -12.03319 1.000 15.65532 228 SER B N 1
ATOM 5355 C CA . SER B 1 228 ? 27.10719 5.69667 -12.53772 1.000 15.93532 228 SER B CA 1
ATOM 5356 C C . SER B 1 228 ? 28.53176 5.15997 -12.50507 1.000 14.39519 228 SER B C 1
ATOM 5357 O O . SER B 1 228 ? 29.45825 5.89230 -12.86755 1.000 16.47588 228 SER B O 1
ATOM 5360 N N . GLU B 1 229 ? 28.73525 3.91516 -12.08619 1.000 15.62701 229 GLU B N 1
ATOM 5361 C CA . GLU B 1 229 ? 30.06529 3.33293 -11.99782 1.000 19.13116 229 GLU B CA 1
ATOM 5362 C C . GLU B 1 229 ? 30.25517 2.24882 -13.05164 1.000 15.44767 229 GLU B C 1
ATOM 5363 O O . GLU B 1 229 ? 29.29774 1.60030 -13.48347 1.000 14.14604 229 GLU B O 1
ATOM 5369 N N . ASP B 1 230 ? 31.51243 2.06569 -13.46128 1.000 15.45069 230 ASP B N 1
ATOM 5370 C CA . ASP B 1 230 ? 31.90629 1.02288 -14.41028 1.000 15.64196 230 ASP B CA 1
ATOM 5371 C C . ASP B 1 230 ? 32.00774 -0.29879 -13.65450 1.000 14.07489 230 ASP B C 1
ATOM 5372 O O . ASP B 1 230 ? 33.08572 -0.76893 -13.28467 1.000 20.36469 230 ASP B O 1
ATOM 5377 N N . ILE B 1 231 ? 30.84885 -0.90747 -13.42285 1.000 16.87222 231 ILE B N 1
ATOM 5378 C CA . ILE B 1 231 ? 30.72923 -2.14592 -12.67309 1.000 18.69956 231 ILE B CA 1
ATOM 5379 C C . ILE B 1 231 ? 29.85122 -3.10332 -13.46981 1.000 15.75985 231 ILE B C 1
ATOM 5380 O O . ILE B 1 231 ? 29.31612 -2.75321 -14.52076 1.000 19.41317 231 ILE B O 1
ATOM 5385 N N . ALA B 1 232 ? 29.72339 -4.32769 -12.96380 1.000 12.14252 232 ALA B N 1
ATOM 5386 C CA . ALA B 1 232 ? 28.92169 -5.33032 -13.64917 1.000 14.97849 232 ALA B CA 1
ATOM 5387 C C . ALA B 1 232 ? 27.47533 -4.86759 -13.76877 1.000 18.31511 232 ALA B C 1
ATOM 5388 O O . ALA B 1 232 ? 26.91662 -4.26764 -12.84564 1.000 15.83154 232 ALA B O 1
ATOM 5390 N N . HIS B 1 233 ? 26.87068 -5.14963 -14.92359 1.000 15.36783 233 HIS B N 1
ATOM 5391 C CA . HIS B 1 233 ? 25.49572 -4.76118 -15.18071 1.000 12.90138 233 HIS B CA 1
ATOM 5392 C C . HIS B 1 233 ? 24.53171 -5.66325 -14.41857 1.000 10.89550 233 HIS B C 1
ATOM 5393 O O . HIS B 1 233 ? 24.86009 -6.81082 -14.10374 1.000 10.83922 233 HIS B O 1
ATOM 5400 N N . PRO B 1 234 ? 23.33636 -5.16739 -14.11206 1.000 12.03527 234 PRO B N 1
ATOM 5401 C CA . PRO B 1 234 ? 22.30217 -6.05015 -13.56878 1.000 8.59306 234 PRO B CA 1
ATOM 5402 C C . PRO B 1 234 ? 21.86789 -7.06604 -14.61080 1.000 8.19110 234 PRO B C 1
ATOM 5403 O O . PRO B 1 234 ? 21.92112 -6.81425 -15.81609 1.000 11.03186 234 PRO B O 1
ATOM 5407 N N . TYR B 1 235 ? 21.43716 -8.23152 -14.13567 1.000 6.57724 235 TYR B N 1
ATOM 5408 C CA . TYR B 1 235 ? 20.95800 -9.26081 -15.04436 1.000 9.24517 235 TYR B CA 1
ATOM 5409 C C . TYR B 1 235 ? 19.92064 -10.12802 -14.34760 1.000 8.15265 235 TYR B C 1
ATOM 5410 O O . TYR B 1 235 ? 19.82846 -10.15740 -13.11967 1.000 8.40711 235 TYR B O 1
ATOM 5419 N N . ASN B 1 236 ? 19.11633 -10.81232 -15.16243 1.000 7.83144 236 ASN B N 1
ATOM 5420 C CA . ASN B 1 236 ? 18.04844 -11.69506 -14.68991 1.000 12.90548 236 ASN B CA 1
ATOM 5421 C C . ASN B 1 236 ? 17.04535 -10.92658 -13.82489 1.000 12.86555 236 ASN B C 1
ATOM 5422 O O . ASN B 1 236 ? 16.77248 -11.27577 -12.67487 1.000 12.13361 236 ASN B O 1
ATOM 5427 N N . ILE B 1 237 ? 16.47917 -9.87711 -14.41429 1.000 11.60857 237 ILE B N 1
ATOM 5428 C CA . ILE B 1 237 ? 15.51873 -9.00932 -13.74277 1.000 10.00009 237 ILE B CA 1
ATOM 5429 C C . ILE B 1 237 ? 14.15405 -9.27746 -14.35994 1.000 10.51098 237 ILE B C 1
ATOM 5430 O O . ILE B 1 237 ? 13.91247 -8.94655 -15.52959 1.000 10.64274 237 ILE B O 1
ATOM 5435 N N . GLN B 1 238 ? 13.25808 -9.87089 -13.57239 1.000 10.24123 238 GLN B N 1
ATOM 5436 C CA . GLN B 1 238 ? 11.94198 -10.28891 -14.03922 1.000 11.41591 238 GLN B CA 1
ATOM 5437 C C . GLN B 1 238 ? 10.89788 -9.38087 -13.40496 1.000 11.54744 238 GLN B C 1
ATOM 5438 O O . GLN B 1 238 ? 10.68268 -9.43854 -12.19140 1.000 13.15018 238 GLN B O 1
ATOM 5444 N N . ILE B 1 239 ? 10.24020 -8.56165 -14.22008 1.000 9.36575 239 ILE B N 1
ATOM 5445 C CA . ILE B 1 239 ? 9.14714 -7.70630 -13.78071 1.000 12.05388 239 ILE B CA 1
ATOM 5446 C C . ILE B 1 239 ? 7.85575 -8.33243 -14.28649 1.000 14.39113 239 ILE B C 1
ATOM 5447 O O . ILE B 1 239 ? 7.66450 -8.48675 -15.50017 1.000 15.06739 239 ILE B O 1
ATOM 5452 N N . GLU B 1 240 ? 6.97137 -8.70199 -13.36277 1.000 14.12273 240 GLU B N 1
ATOM 5453 C CA . GLU B 1 240 ? 5.71829 -9.35944 -13.70816 1.000 14.39865 240 GLU B CA 1
ATOM 5454 C C . GLU B 1 240 ? 4.55764 -8.62479 -13.05681 1.000 12.43295 240 GLU B C 1
ATOM 5455 O O . GLU B 1 240 ? 4.54499 -8.43819 -11.83658 1.000 16.00336 240 GLU B O 1
ATOM 5461 N N . GLY B 1 241 ? 3.58454 -8.21903 -13.86665 1.000 11.11039 241 GLY B N 1
ATOM 5462 C CA . GLY B 1 241 ? 2.38421 -7.60827 -13.33489 1.000 11.24265 241 GLY B CA 1
ATOM 5463 C C . GLY B 1 241 ? 2.62546 -6.21598 -12.76892 1.000 12.85339 241 GLY B C 1
ATOM 5464 O O . GLY B 1 241 ? 3.67490 -5.59716 -12.94871 1.000 12.78325 241 GLY B O 1
ATOM 5465 N N . GLY B 1 242 ? 1.61227 -5.73267 -12.06156 1.000 10.88349 242 GLY B N 1
ATOM 5466 C CA . GLY B 1 242 ? 1.68305 -4.43335 -11.42807 1.000 11.43760 242 GLY B CA 1
ATOM 5467 C C . GLY B 1 242 ? 1.29348 -3.30217 -12.35580 1.000 11.55834 242 GLY B C 1
ATOM 5468 O O . GLY B 1 242 ? 0.86354 -3.49531 -13.49682 1.000 14.97740 242 GLY B O 1
ATOM 5469 N N . ALA B 1 243 ? 1.45237 -2.08429 -11.84073 1.000 10.41504 243 ALA B N 1
ATOM 5470 C CA . ALA B 1 243 ? 1.08444 -0.88207 -12.57249 1.000 11.17303 243 ALA B CA 1
ATOM 5471 C C . ALA B 1 243 ? 2.09717 0.21840 -12.29848 1.000 11.53000 243 ALA B C 1
ATOM 5472 O O . ALA B 1 243 ? 2.50986 0.42394 -11.15478 1.000 10.24169 243 ALA B O 1
ATOM 5474 N N . TYR B 1 244 ? 2.49496 0.92239 -13.35591 1.000 11.91959 244 TYR B N 1
ATOM 5475 C CA . TYR B 1 244 ? 3.44252 2.03216 -13.26401 1.000 9.24481 244 TYR B CA 1
ATOM 5476 C C . TYR B 1 244 ? 2.86122 3.20110 -14.05100 1.000 11.47189 244 TYR B C 1
ATOM 5477 O O . TYR B 1 244 ? 2.96898 3.23984 -15.28052 1.000 12.01430 244 TYR B O 1
ATOM 5486 N N . HIS B 1 245 ? 2.25495 4.15563 -13.34514 1.000 10.48025 245 HIS B N 1
ATOM 5487 C CA . HIS B 1 245 ? 1.41930 5.15746 -13.98805 1.000 9.89694 245 HIS B CA 1
ATOM 5488 C C . HIS B 1 245 ? 1.61180 6.52786 -13.35469 1.000 11.61198 245 HIS B C 1
ATOM 5489 O O . HIS B 1 245 ? 2.02743 6.64389 -12.20331 1.000 11.31853 245 HIS B O 1
ATOM 5496 N N . ASP B 1 246 ? 1.32803 7.56710 -14.14344 1.000 10.90222 246 ASP B N 1
ATOM 5497 C CA . ASP B 1 246 ? 1.27554 8.95434 -13.66824 1.000 14.02951 246 ASP B CA 1
ATOM 5498 C C . ASP B 1 246 ? 2.56892 9.38211 -12.97607 1.000 12.78682 246 ASP B C 1
ATOM 5499 O O . ASP B 1 246 ? 2.54630 10.04235 -11.93566 1.000 12.42888 246 ASP B O 1
ATOM 5504 N N . ASN B 1 247 ? 3.70455 9.01535 -13.55721 1.000 13.46707 247 ASN B N 1
ATOM 5505 C CA . ASN B 1 247 ? 5.00019 9.45325 -13.06224 1.000 12.93821 247 ASN B CA 1
ATOM 5506 C C . ASN B 1 247 ? 5.53538 10.59618 -13.92141 1.000 14.51344 247 ASN B C 1
ATOM 5507 O O . ASN B 1 247 ? 5.04809 10.86411 -15.02244 1.000 14.06876 247 ASN B O 1
ATOM 5512 N N . GLY B 1 248 ? 6.54923 11.28267 -13.39374 1.000 11.62731 248 GLY B N 1
ATOM 5513 C CA . GLY B 1 248 ? 7.15077 12.41009 -14.07837 1.000 16.08731 248 GLY B CA 1
ATOM 5514 C C . GLY B 1 248 ? 8.13446 12.06067 -15.16815 1.000 13.28184 248 GLY B C 1
ATOM 5515 O O . GLY B 1 248 ? 8.63989 12.95526 -15.85095 1.000 14.92216 248 GLY B O 1
ATOM 5516 N N . ALA B 1 249 ? 8.41205 10.77623 -15.35294 1.000 15.21472 249 ALA B N 1
ATOM 5517 C CA . ALA B 1 249 ? 9.35794 10.29603 -16.35371 1.000 14.12466 249 ALA B CA 1
ATOM 5518 C C . ALA B 1 249 ? 8.76416 9.02898 -16.95728 1.000 13.64361 249 ALA B C 1
ATOM 5519 O O . ALA B 1 249 ? 7.55201 8.79551 -16.89086 1.000 12.82826 249 ALA B O 1
ATOM 5521 N N . GLU B 1 250 ? 9.61004 8.22068 -17.59156 1.000 13.53038 250 GLU B N 1
ATOM 5522 C CA . GLU B 1 250 ? 9.15194 6.95059 -18.13505 1.000 15.41320 250 GLU B CA 1
ATOM 5523 C C . GLU B 1 250 ? 8.51484 6.09668 -17.04385 1.000 13.26364 250 GLU B C 1
ATOM 5524 O O . GLU B 1 250 ? 8.90734 6.14477 -15.87656 1.000 13.62258 250 GLU B O 1
ATOM 5530 N N . GLY B 1 251 ? 7.50815 5.31379 -17.43251 1.000 8.11625 251 GLY B N 1
ATOM 5531 C CA . GLY B 1 251 ? 6.92480 4.37354 -16.49040 1.000 9.74921 251 GLY B CA 1
ATOM 5532 C C . GLY B 1 251 ? 7.91466 3.30332 -16.07289 1.000 10.62882 251 GLY B C 1
ATOM 5533 O O . GLY B 1 251 ? 8.11801 3.05622 -14.88104 1.000 7.96698 251 GLY B O 1
ATOM 5534 N N . VAL B 1 252 ? 8.54754 2.65797 -17.05021 1.000 11.73409 252 VAL B N 1
ATOM 5535 C CA . VAL B 1 252 ? 9.59302 1.67163 -16.80800 1.000 10.00412 252 VAL B CA 1
ATOM 5536 C C . VAL B 1 252 ? 10.77041 1.99930 -17.71651 1.000 10.73763 252 VAL B C 1
ATOM 5537 O O . VAL B 1 252 ? 10.61758 2.05892 -18.94430 1.000 8.68147 252 VAL B O 1
ATOM 5541 N N . LEU B 1 253 ? 11.93602 2.21528 -17.11491 1.000 10.15415 253 LEU B N 1
ATOM 5542 C CA . LEU B 1 253 ? 13.17592 2.46634 -17.83616 1.000 9.95153 253 LEU B CA 1
ATOM 5543 C C . LEU B 1 253 ? 14.16198 1.35880 -17.49892 1.000 9.27509 253 LEU B C 1
ATOM 5544 O O . LEU B 1 253 ? 14.44832 1.11414 -16.32235 1.000 7.71116 253 LEU B O 1
ATOM 5549 N N . ILE B 1 254 ? 14.67181 0.68927 -18.52449 1.000 9.50026 254 ILE B N 1
ATOM 5550 C CA . ILE B 1 254 ? 15.67372 -0.34743 -18.33762 1.000 10.00792 254 ILE B CA 1
ATOM 5551 C C . ILE B 1 254 ? 16.86462 -0.01921 -19.22588 1.000 11.39909 254 ILE B C 1
ATOM 5552 O O . ILE B 1 254 ? 16.72201 0.09098 -20.44388 1.000 11.50496 254 ILE B O 1
ATOM 5568 N N . MET B 1 256 ? 21.22990 -0.79330 -19.76035 1.000 13.39915 256 MET B N 1
ATOM 5569 C CA . MET B 1 256 ? 22.48130 -1.46785 -19.43333 1.000 12.10845 256 MET B CA 1
ATOM 5570 C C . MET B 1 256 ? 22.22125 -2.64408 -18.49174 1.000 10.13119 256 MET B C 1
ATOM 5571 O O . MET B 1 256 ? 22.78979 -2.73079 -17.40504 1.000 10.13737 256 MET B O 1
ATOM 5576 N N . THR B 1 257 ? 21.34740 -3.54500 -18.93991 1.000 9.13039 257 THR B N 1
ATOM 5577 C CA . THR B 1 257 ? 20.92235 -4.71180 -18.18078 1.000 9.44885 257 THR B CA 1
ATOM 5578 C C . THR B 1 257 ? 20.89500 -5.90593 -19.12615 1.000 10.01657 257 THR B C 1
ATOM 5579 O O . THR B 1 257 ? 20.69962 -5.74759 -20.33270 1.000 11.28853 257 THR B O 1
ATOM 5583 N N . SER B 1 258 ? 21.11116 -7.09998 -18.57984 1.000 8.76144 258 SER B N 1
ATOM 5584 C CA . SER B 1 258 ? 21.05912 -8.33602 -19.34851 1.000 10.06999 258 SER B CA 1
ATOM 5585 C C . SER B 1 258 ? 19.88067 -9.18842 -18.89417 1.000 10.29472 258 SER B C 1
ATOM 5586 O O . SER B 1 258 ? 19.56331 -9.23708 -17.70350 1.000 11.37301 258 SER B O 1
ATOM 5589 N N . ASN B 1 259 ? 19.23380 -9.85373 -19.84969 1.000 8.66267 259 ASN B N 1
ATOM 5590 C CA . ASN B 1 259 ? 18.14890 -10.80047 -19.58147 1.000 11.50457 259 ASN B CA 1
ATOM 5591 C C . ASN B 1 259 ? 17.07167 -10.18294 -18.68556 1.000 13.68760 259 ASN B C 1
ATOM 5592 O O . ASN B 1 259 ? 16.76759 -10.67095 -17.59530 1.000 10.83232 259 ASN B O 1
ATOM 5597 N N . ALA B 1 260 ? 16.49038 -9.09133 -19.17011 1.000 11.31907 260 ALA B N 1
ATOM 5598 C CA . ALA B 1 260 ? 15.40115 -8.41806 -18.48006 1.000 11.87737 260 ALA B CA 1
ATOM 5599 C C . ALA B 1 260 ? 14.07747 -8.74947 -19.15435 1.000 9.69900 260 ALA B C 1
ATOM 5600 O O . ALA B 1 260 ? 13.99980 -8.85232 -20.38294 1.00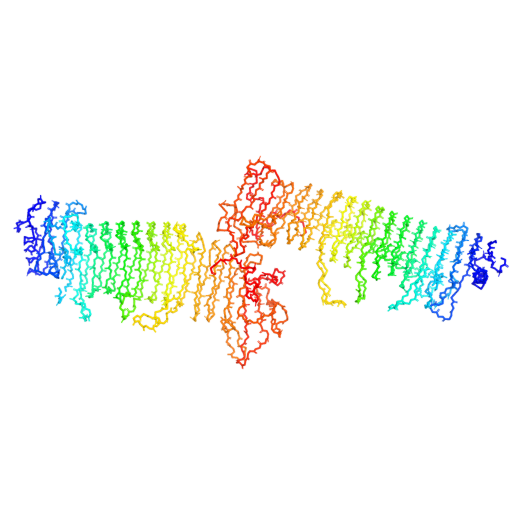0 11.08226 260 ALA B O 1
ATOM 5602 N N . SER B 1 261 ? 13.03575 -8.92118 -18.34771 1.000 8.31362 261 SER B N 1
ATOM 5603 C CA . SER B 1 261 ? 11.70921 -9.18676 -18.88364 1.000 9.34734 261 SER B CA 1
ATOM 5604 C C . SER B 1 261 ? 10.68836 -8.31288 -18.17560 1.000 9.34638 261 SER B C 1
ATOM 5605 O O . SER B 1 261 ? 10.79055 -8.07814 -16.97065 1.000 8.85211 261 SER B O 1
ATOM 5608 N N . LEU B 1 262 ? 9.72319 -7.81484 -18.94363 1.000 7.40443 262 LEU B N 1
ATOM 5609 C CA . LEU B 1 262 ? 8.61027 -7.02074 -18.43930 1.000 14.34772 262 LEU B CA 1
ATOM 5610 C C . LEU B 1 262 ? 7.32888 -7.60168 -19.01836 1.000 12.53033 262 LEU B C 1
ATOM 5611 O O . LEU B 1 262 ? 7.12658 -7.56988 -20.23960 1.000 13.01520 262 LEU B O 1
ATOM 5616 N N . GLN B 1 263 ? 6.47194 -8.14079 -18.14991 1.000 11.35891 263 GLN B N 1
ATOM 5617 C CA . GLN B 1 263 ? 5.30161 -8.87495 -18.60894 1.000 12.74285 263 GLN B CA 1
ATOM 5618 C C . GLN B 1 263 ? 4.07831 -8.56688 -17.75817 1.000 12.74687 263 GLN B C 1
ATOM 5619 O O . GLN B 1 263 ? 4.15916 -8.51854 -16.52751 1.000 13.97231 263 GLN B O 1
ATOM 5625 N N . GLY B 1 264 ? 2.94518 -8.36372 -18.42969 1.000 9.79459 264 GLY B N 1
ATOM 5626 C CA . GLY B 1 264 ? 1.66398 -8.26396 -17.75953 1.000 11.24763 264 GLY B CA 1
ATOM 5627 C C . GLY B 1 264 ? 1.42146 -6.98598 -16.99310 1.000 13.34097 264 GLY B C 1
ATOM 5628 O O . GLY B 1 264 ? 0.50111 -6.93716 -16.17263 1.000 15.16340 264 GLY B O 1
ATOM 5629 N N . ALA B 1 265 ? 2.20543 -5.94350 -17.24197 1.000 11.92769 265 ALA B N 1
ATOM 5630 C CA . ALA B 1 265 ? 2.10413 -4.71583 -16.46936 1.000 11.95801 265 ALA B CA 1
ATOM 5631 C C . ALA B 1 265 ? 1.18558 -3.70727 -17.15296 1.000 14.64011 265 ALA B C 1
ATOM 5632 O O . ALA B 1 265 ? 0.95657 -3.75215 -18.36385 1.000 14.57562 265 ALA B O 1
ATOM 5634 N N . GLU B 1 266 ? 0.66172 -2.78571 -16.34887 1.000 11.27684 266 GLU B N 1
ATOM 5635 C CA . GLU B 1 266 ? -0.18188 -1.69351 -16.81796 1.000 11.66861 266 GLU B CA 1
ATOM 5636 C C . GLU B 1 266 ? 0.59877 -0.39262 -16.68331 1.000 13.14692 266 GLU B C 1
ATOM 5637 O O . GLU B 1 266 ? 0.94021 0.01464 -15.56896 1.000 13.75616 266 GLU B O 1
ATOM 5643 N N . ILE B 1 267 ? 0.87287 0.25969 -17.81092 1.000 12.64904 267 ILE B N 1
ATOM 5644 C CA . ILE B 1 267 ? 1.76001 1.41955 -17.86325 1.000 9.19953 267 ILE B CA 1
ATOM 5645 C C . ILE B 1 267 ? 1.04190 2.52189 -18.63052 1.000 13.25165 267 ILE B C 1
ATOM 5646 O O . ILE B 1 267 ? 0.81086 2.39064 -19.83875 1.000 14.21218 267 ILE B O 1
ATOM 5651 N N . TYR B 1 268 ? 0.68228 3.60164 -17.93796 1.000 12.52232 268 TYR B N 1
ATOM 5652 C CA . TYR B 1 268 ? -0.13653 4.63623 -18.55546 1.000 12.19444 268 TYR B CA 1
ATOM 5653 C C . TYR B 1 268 ? 0.07543 5.96898 -17.85461 1.000 14.30741 268 TYR B C 1
ATOM 5654 O O . TYR B 1 268 ? 0.49532 6.02453 -16.70008 1.000 11.51641 268 TYR B O 1
ATOM 5663 N N . GLY B 1 269 ? -0.21342 7.04751 -18.57808 1.000 13.50724 269 GLY B N 1
ATOM 5664 C CA . GLY B 1 269 ? -0.28163 8.36200 -17.97092 1.000 16.29831 269 GLY B CA 1
ATOM 5665 C C . GLY B 1 269 ? 1.04241 9.00536 -17.62866 1.000 13.32179 269 GLY B C 1
ATOM 5666 O O . GLY B 1 269 ? 1.04637 10.08192 -17.02023 1.000 12.26151 269 GLY B O 1
ATOM 5667 N N . ASN B 1 270 ? 2.16389 8.39031 -17.98963 1.000 10.20501 270 ASN B N 1
ATOM 5668 C CA . ASN B 1 270 ? 3.45591 8.93809 -17.61423 1.000 13.94702 270 ASN B CA 1
ATOM 5669 C C . ASN B 1 270 ? 3.82238 10.12178 -18.50794 1.000 15.21250 270 ASN B C 1
ATOM 5670 O O . ASN B 1 270 ? 3.28760 10.29675 -19.60635 1.000 14.84533 270 ASN B O 1
ATOM 5675 N N . ASP B 1 271 ? 4.74875 10.94726 -18.01266 1.000 15.85819 271 ASP B N 1
ATOM 5676 C CA . ASP B 1 271 ? 5.18264 12.12673 -18.75579 1.000 16.13434 271 ASP B CA 1
ATOM 5677 C C . ASP B 1 271 ? 6.09773 11.77030 -19.92095 1.000 14.05681 271 ASP B C 1
ATOM 5678 O O . ASP B 1 271 ? 6.05701 12.43795 -20.96031 1.000 15.81355 271 ASP B O 1
ATOM 5683 N N . ALA B 1 272 ? 6.92582 10.74326 -19.76730 1.000 14.16904 272 ALA B N 1
ATOM 5684 C CA . ALA B 1 272 ? 7.80229 10.25942 -20.81922 1.000 14.37152 272 ALA B CA 1
ATOM 5685 C C . ALA B 1 272 ? 7.23822 8.96169 -21.39833 1.000 12.68294 272 ALA B C 1
ATOM 5686 O O . ALA B 1 272 ? 6.09751 8.57753 -21.12355 1.000 17.56734 272 ALA B O 1
ATOM 5688 N N . ALA B 1 273 ? 8.03391 8.29040 -22.22978 1.000 12.79309 273 ALA B N 1
ATOM 5689 C CA . ALA B 1 273 ? 7.60831 7.03970 -22.84618 1.000 13.95733 273 ALA B CA 1
ATOM 5690 C C . ALA B 1 273 ? 7.19323 6.01993 -21.78958 1.000 12.33906 273 ALA B C 1
ATOM 5691 O O . ALA B 1 273 ? 7.72188 5.99271 -20.67714 1.000 12.59684 273 ALA B O 1
ATOM 5693 N N . GLY B 1 274 ? 6.22198 5.17807 -22.14575 1.000 11.87360 274 GLY B N 1
ATOM 5694 C CA . GLY B 1 274 ? 5.76323 4.16357 -21.20903 1.000 11.99945 274 GLY B CA 1
ATOM 5695 C C . GLY B 1 274 ? 6.84847 3.16775 -20.84880 1.000 9.58284 274 GLY B C 1
ATOM 5696 O O . GLY B 1 274 ? 7.05959 2.85521 -19.67496 1.000 9.72019 274 GLY B O 1
ATOM 5697 N N . VAL B 1 275 ? 7.55379 2.65945 -21.85537 1.000 9.28560 275 VAL B N 1
ATOM 5698 C CA . VAL B 1 275 ? 8.66562 1.73646 -21.66643 1.000 8.85545 275 VAL B CA 1
ATOM 5699 C C . VAL B 1 275 ? 9.84209 2.25005 -22.48092 1.000 9.35643 275 VAL B C 1
ATOM 5700 O O . VAL B 1 275 ? 9.69149 2.55308 -23.66974 1.000 7.57934 275 VAL B O 1
ATOM 5704 N N . ARG B 1 276 ? 11.00386 2.36611 -21.84365 1.000 8.40063 276 ARG B N 1
ATOM 5705 C CA . ARG B 1 276 ? 12.22066 2.77566 -22.53527 1.000 8.79801 276 ARG B CA 1
ATOM 5706 C C . ARG B 1 276 ? 13.30671 1.75320 -22.24537 1.000 10.86302 276 ARG B C 1
ATOM 5707 O O . ARG B 1 276 ? 13.59384 1.46703 -21.07931 1.000 8.94200 276 ARG B O 1
ATOM 5715 N N . VAL B 1 277 ? 13.89174 1.19814 -23.30274 1.000 8.39493 277 VAL B N 1
ATOM 5716 C CA . VAL B 1 277 ? 14.90785 0.15802 -23.21529 1.000 9.46899 277 VAL B CA 1
ATOM 5717 C C . VAL B 1 277 ? 16.14091 0.67747 -23.93693 1.000 8.93374 277 VAL B C 1
ATOM 5718 O O . VAL B 1 277 ? 16.07241 0.99943 -25.12909 1.000 9.42670 277 VAL B O 1
ATOM 5722 N N . ARG B 1 278 ? 17.25669 0.78513 -23.21577 1.000 11.42953 278 ARG B N 1
ATOM 5723 C CA . ARG B 1 278 ? 18.48095 1.37689 -23.75164 1.000 11.02044 278 ARG B CA 1
ATOM 5724 C C . ARG B 1 278 ? 19.64803 0.42414 -23.52443 1.000 14.77554 278 ARG B C 1
ATOM 5725 O O . ARG B 1 278 ? 20.11273 0.26882 -22.39111 1.000 16.71918 278 ARG B O 1
ATOM 5733 N N . GLY B 1 279 ? 20.13272 -0.19732 -24.59775 1.000 12.54852 279 GLY B N 1
ATOM 5734 C CA . GLY B 1 279 ? 21.30334 -1.05004 -24.51088 1.000 12.24137 279 GLY B CA 1
ATOM 5735 C C . GLY B 1 279 ? 21.14064 -2.24416 -23.59280 1.000 12.90600 279 GLY B C 1
ATOM 5736 O O . GLY B 1 279 ? 21.94290 -2.43964 -22.67539 1.000 11.40933 279 GLY B O 1
ATOM 5737 N N . VAL B 1 280 ? 20.10808 -3.04952 -23.82682 1.000 13.22091 280 VAL B N 1
ATOM 5738 C CA . VAL B 1 280 ? 19.78786 -4.19985 -22.98761 1.000 13.31398 280 VAL B CA 1
ATOM 5739 C C . VAL B 1 280 ? 20.01474 -5.46976 -23.79779 1.000 10.23379 280 VAL B C 1
ATOM 5740 O O . VAL B 1 280 ? 19.43608 -5.64085 -24.87806 1.000 9.28854 280 VAL B O 1
ATOM 5744 N N . ASP B 1 281 ? 20.85067 -6.36329 -23.26842 1.000 9.09169 281 ASP B N 1
ATOM 5745 C CA . ASP B 1 281 ? 21.17354 -7.63279 -23.92051 1.000 11.91124 281 ASP B CA 1
ATOM 5746 C C . ASP B 1 281 ? 20.22434 -8.69284 -23.38074 1.000 12.27977 281 ASP B C 1
ATOM 5747 O O . ASP B 1 281 ? 20.46712 -9.31212 -22.34443 1.000 14.31854 281 ASP B O 1
ATOM 5752 N N . GLY B 1 282 ? 19.13188 -8.90925 -24.10385 1.000 10.16981 282 GLY B N 1
ATOM 5753 C CA . GLY B 1 282 ? 18.10803 -9.83955 -23.67802 1.000 13.92537 282 GLY B CA 1
ATOM 5754 C C . GLY B 1 282 ? 16.94282 -9.10344 -23.05381 1.000 13.45989 282 GLY B C 1
ATOM 5755 O O . GLY B 1 282 ? 16.99191 -8.73188 -21.87654 1.000 14.55313 282 GLY B O 1
ATOM 5756 N N . MET B 1 283 ? 15.88410 -8.88837 -23.82899 1.000 10.41464 283 MET B N 1
ATOM 5757 C CA . MET B 1 283 ? 14.73825 -8.12406 -23.35771 1.000 11.03984 283 MET B CA 1
ATOM 5758 C C . MET B 1 283 ? 13.45945 -8.76144 -23.86943 1.000 13.04304 283 MET B C 1
ATOM 5759 O O . MET B 1 283 ? 13.24390 -8.84455 -25.08181 1.000 14.49312 283 MET B O 1
ATOM 5764 N N . GLN B 1 284 ? 12.61422 -9.19876 -22.94543 1.000 10.13176 284 GLN B N 1
ATOM 5765 C CA . GLN B 1 284 ? 11.27621 -9.66976 -23.26998 1.000 11.95060 284 GLN B CA 1
ATOM 5766 C C . GLN B 1 284 ? 10.26528 -8.61399 -22.84926 1.000 10.11897 284 GLN B C 1
ATOM 5767 O O . GLN B 1 284 ? 10.28912 -8.14739 -21.70932 1.000 12.86202 284 GLN B O 1
ATOM 5773 N N . LEU B 1 285 ? 9.39980 -8.22544 -23.77737 1.000 9.26959 285 LEU B N 1
ATOM 5774 C CA . LEU B 1 285 ? 8.34247 -7.24535 -23.54474 1.000 12.58608 285 LEU B CA 1
ATOM 5775 C C . LEU B 1 285 ? 7.03609 -7.93286 -23.93409 1.000 13.38860 285 LEU B C 1
ATOM 5776 O O . LEU B 1 285 ? 6.67618 -7.98304 -25.11775 1.000 12.65303 285 LEU B O 1
ATOM 5781 N N . LEU B 1 286 ? 6.32965 -8.47762 -22.94388 1.000 12.52698 286 LEU B N 1
ATOM 5782 C CA . LEU B 1 286 ? 5.25059 -9.41709 -23.21819 1.000 14.97934 286 LEU B CA 1
ATOM 5783 C C . LEU B 1 286 ? 3.94295 -8.98087 -22.57397 1.000 14.07638 286 LEU B C 1
ATOM 5784 O O . LEU B 1 286 ? 3.89977 -8.70091 -21.37315 1.000 13.14221 286 LEU B O 1
ATOM 5789 N N . ASP B 1 287 ? 2.88367 -8.92697 -23.38498 1.000 12.29480 287 ASP B N 1
ATOM 5790 C CA . ASP B 1 287 ? 1.49954 -8.90889 -22.90439 1.000 12.47292 287 ASP B CA 1
ATOM 5791 C C . ASP B 1 287 ? 1.22421 -7.75722 -21.93829 1.000 13.96403 287 ASP B C 1
ATOM 5792 O O . ASP B 1 287 ? 0.53085 -7.92388 -20.93304 1.000 15.30611 287 ASP B O 1
ATOM 5797 N N . ASN B 1 288 ? 1.75451 -6.57912 -22.24506 1.000 15.67857 288 ASN B N 1
ATOM 5798 C CA . ASN B 1 288 ? 1.53758 -5.39833 -21.42263 1.000 12.70874 288 ASN B CA 1
ATOM 5799 C C . ASN B 1 288 ? 0.39018 -4.55810 -21.97156 1.000 13.29881 288 ASN B C 1
ATOM 5800 O O . ASN B 1 288 ? -0.00883 -4.68602 -23.13134 1.000 17.84507 288 ASN B O 1
ATOM 5805 N N . ASP B 1 289 ? -0.13556 -3.68527 -21.11423 1.000 15.80445 289 ASP B N 1
ATOM 5806 C CA . ASP B 1 289 ? -1.19975 -2.74980 -21.47374 1.000 13.45047 289 ASP B CA 1
ATOM 5807 C C . ASP B 1 289 ? -0.62403 -1.34391 -21.32542 1.000 12.38208 289 ASP B C 1
ATOM 5808 O O . ASP B 1 289 ? -0.52080 -0.82150 -20.21113 1.000 11.77909 289 ASP B O 1
ATOM 5813 N N . ILE B 1 290 ? -0.26271 -0.73218 -22.45100 1.000 13.62369 290 ILE B N 1
ATOM 5814 C CA . ILE B 1 290 ? 0.46613 0.53215 -22.48280 1.000 11.10604 290 ILE B CA 1
ATOM 5815 C C . ILE B 1 290 ? -0.35594 1.53985 -23.27520 1.000 14.32410 290 ILE B C 1
ATOM 5816 O O . ILE B 1 290 ? -0.72104 1.27886 -24.42818 1.000 14.51342 290 ILE B O 1
ATOM 5821 N N . HIS B 1 291 ? -0.64983 2.68489 -22.66085 1.000 11.99184 291 HIS B N 1
ATOM 5822 C CA . HIS B 1 291 ? -1.46895 3.69715 -23.31354 1.000 12.87415 291 HIS B CA 1
ATOM 5823 C C . HIS B 1 291 ? -1.26966 5.04273 -22.63130 1.000 13.03693 291 HIS B C 1
ATOM 5824 O O . HIS B 1 291 ? -0.87092 5.11705 -21.46866 1.000 14.85142 291 HIS B O 1
ATOM 5831 N N . ASP B 1 292 ? -1.53818 6.10827 -23.38891 1.000 13.51163 292 ASP B N 1
ATOM 5832 C CA . ASP B 1 292 ? -1.64507 7.47038 -22.85561 1.000 13.60141 292 ASP B CA 1
ATOM 5833 C C . ASP B 1 292 ? -0.38455 7.91812 -22.11825 1.000 16.16673 292 ASP B C 1
ATOM 5834 O O . ASP B 1 292 ? -0.45676 8.61265 -21.10318 1.000 15.80881 292 ASP B O 1
ATOM 5839 N N . ASN B 1 293 ? 0.77894 7.53363 -22.63160 1.000 15.27746 293 ASN B N 1
ATOM 5840 C CA . ASN B 1 293 ? 2.03961 8.00758 -22.08167 1.000 16.26017 293 ASN B CA 1
ATOM 5841 C C . ASN B 1 293 ? 2.50909 9.22399 -22.87854 1.000 17.96067 293 ASN B C 1
ATOM 5842 O O . ASN B 1 293 ? 1.77409 9.76814 -23.70705 1.000 21.54945 293 ASN B O 1
ATOM 5847 N N . ALA B 1 294 ? 3.74383 9.66255 -22.63120 1.000 19.19046 294 ALA B N 1
ATOM 5848 C CA . ALA B 1 294 ? 4.31123 10.84259 -23.28502 1.000 22.00519 294 ALA B CA 1
ATOM 5849 C C . ALA B 1 294 ? 3.41075 12.06156 -23.09055 1.000 21.00599 294 ALA B C 1
ATOM 5850 O O . ALA B 1 294 ? 3.12629 12.81581 -24.02315 1.000 22.34793 294 ALA B O 1
ATOM 5852 N N . GLN B 1 295 ? 2.95003 12.24578 -21.85086 1.000 18.35186 295 GLN B N 1
ATOM 5853 C CA . GLN B 1 295 ? 1.99648 13.31000 -21.56153 1.000 23.15614 295 GLN B CA 1
ATOM 5854 C C . GLN B 1 295 ? 2.62959 14.69434 -21.60470 1.000 19.78889 295 GLN B C 1
ATOM 5855 O O . GLN B 1 295 ? 1.91473 15.68043 -21.81280 1.000 21.54816 295 GLN B O 1
ATOM 5861 N N . GLY B 1 296 ? 3.94088 14.79415 -21.41683 1.000 14.95208 296 GLY B N 1
ATOM 5862 C CA . GLY B 1 296 ? 4.65315 16.04461 -21.56323 1.000 20.68125 296 GLY B CA 1
ATOM 5863 C C . GLY B 1 296 ? 5.32051 16.23635 -22.90629 1.000 25.83966 296 GLY B C 1
ATOM 5864 O O . GLY B 1 296 ? 6.10901 17.17653 -23.06024 1.000 27.60284 296 GLY B O 1
ATOM 5865 N N . GLY B 1 297 ? 5.02736 15.38926 -23.88209 1.000 27.24819 297 GLY B N 1
ATOM 5866 C CA . GLY B 1 297 ? 5.70244 15.40174 -25.16311 1.000 29.02194 297 GLY B CA 1
ATOM 5867 C C . GLY B 1 297 ? 6.35042 14.06350 -25.47028 1.000 20.67840 297 GLY B C 1
ATOM 5868 O O . GLY B 1 297 ? 6.53135 13.20730 -24.60674 1.000 19.38377 297 GLY B O 1
ATOM 5869 N N . GLY B 1 298 ? 6.70331 13.90734 -26.73555 1.000 28.14008 298 GLY B N 1
ATOM 5870 C CA . GLY B 1 298 ? 7.26327 12.66391 -27.21568 1.000 21.89191 298 GLY B CA 1
ATOM 5871 C C . GLY B 1 298 ? 6.34738 11.98103 -28.21930 1.000 24.67467 298 GLY B C 1
ATOM 5872 O O . GLY B 1 298 ? 5.14057 12.23609 -28.29043 1.000 23.57871 298 GLY B O 1
ATOM 5873 N N . LYS B 1 299 ? 6.94611 11.09209 -29.00812 1.000 22.01409 299 LYS B N 1
ATOM 5874 C CA . LYS B 1 299 ? 6.25508 10.46325 -30.12218 1.000 22.16211 299 LYS B CA 1
ATOM 5875 C C . LYS B 1 299 ? 6.06665 8.96214 -29.95491 1.000 21.39479 299 LYS B C 1
ATOM 5876 O O . LYS B 1 299 ? 5.50265 8.32442 -30.84998 1.000 22.47066 299 LYS B O 1
ATOM 5882 N N . ALA B 1 300 ? 6.52210 8.37404 -28.85060 1.000 20.74993 300 ALA B N 1
ATOM 5883 C CA . ALA B 1 300 ? 6.52019 6.92517 -28.71061 1.000 18.00860 300 ALA B CA 1
ATOM 5884 C C . ALA B 1 300 ? 5.99062 6.50278 -27.34786 1.000 14.71728 300 ALA B C 1
ATOM 5885 O O . ALA B 1 300 ? 6.23559 7.16844 -26.33705 1.000 13.76890 300 ALA B O 1
ATOM 5887 N N . GLU B 1 301 ? 5.25859 5.38835 -27.33530 1.000 12.36244 301 GLU B N 1
ATOM 5888 C CA . GLU B 1 301 ? 4.88334 4.71282 -26.10015 1.000 10.84883 301 GLU B CA 1
ATOM 5889 C C . GLU B 1 301 ? 5.94262 3.71604 -25.65256 1.000 11.41518 301 GLU B C 1
ATOM 5890 O O . GLU B 1 301 ? 6.15001 3.53706 -24.44719 1.000 12.04196 301 GLU B O 1
ATOM 5896 N N . ILE B 1 302 ? 6.61222 3.06460 -26.60185 1.000 12.04260 302 ILE B N 1
ATOM 5897 C CA . ILE B 1 302 ? 7.69791 2.13124 -26.32993 1.000 8.91677 302 ILE B CA 1
ATOM 5898 C C . ILE B 1 302 ? 8.89200 2.53750 -27.17693 1.000 8.69168 302 ILE B C 1
ATOM 5899 O O . ILE B 1 302 ? 8.75365 2.76253 -28.38423 1.000 12.56025 302 ILE B O 1
ATOM 5904 N N . VAL B 1 303 ? 10.06034 2.62089 -26.55036 1.000 8.89277 303 VAL B N 1
ATOM 5905 C CA . VAL B 1 303 ? 11.30555 2.93845 -27.23847 1.000 9.48624 303 VAL B CA 1
ATOM 5906 C C . VAL B 1 303 ? 12.28886 1.81027 -26.96919 1.000 11.48425 303 VAL B C 1
ATOM 5907 O O . VAL B 1 303 ? 12.52934 1.45761 -25.80928 1.000 10.93399 303 VAL B O 1
ATOM 5911 N N . LEU B 1 304 ? 12.82440 1.22242 -28.03441 1.000 8.77478 304 LEU B N 1
ATOM 5912 C CA . LEU B 1 304 ? 13.97882 0.33759 -27.95604 1.000 11.00144 304 LEU B CA 1
ATOM 5913 C C . LEU B 1 304 ? 15.13929 1.00053 -28.68189 1.000 11.50403 304 LEU B C 1
ATOM 5914 O O . LEU B 1 304 ? 14.99407 1.42440 -29.83362 1.000 11.36346 304 LEU B O 1
ATOM 5919 N N . GLU B 1 305 ? 16.28454 1.08717 -28.01194 1.000 12.06039 305 GLU B N 1
ATOM 5920 C CA . GLU B 1 305 ? 17.41830 1.82652 -28.54534 1.000 12.57348 305 GLU B CA 1
ATOM 5921 C C . GLU B 1 305 ? 18.68856 1.30828 -27.88824 1.000 13.86849 305 GLU B C 1
ATOM 5922 O O . GLU B 1 305 ? 18.64638 0.54926 -26.91686 1.000 15.08552 305 GLU B O 1
ATOM 5928 N N . ASP B 1 306 ? 19.82194 1.71955 -28.44200 1.000 13.54489 306 ASP B N 1
ATOM 5929 C CA . ASP B 1 306 ? 21.11344 1.39444 -27.86395 1.000 14.23217 306 ASP B CA 1
ATOM 5930 C C . ASP B 1 306 ? 21.50523 2.45350 -26.83748 1.000 12.97649 306 ASP B C 1
ATOM 5931 O O . ASP B 1 306 ? 20.86386 3.49882 -26.70776 1.000 13.10009 306 ASP B O 1
ATOM 5936 N N . TYR B 1 307 ? 22.58054 2.17877 -26.10264 1.000 15.91246 307 TYR B N 1
ATOM 5937 C CA . TYR B 1 307 ? 23.15460 3.15826 -25.18836 1.000 17.80770 307 TYR B CA 1
ATOM 5938 C C . TYR B 1 307 ? 24.63146 3.31460 -25.50918 1.000 11.40756 307 TYR B C 1
ATOM 5939 O O . TYR B 1 307 ? 25.40417 2.35897 -25.38499 1.000 12.84499 307 TYR B O 1
ATOM 5948 N N . ASP B 1 308 ? 25.01999 4.51861 -25.91293 1.000 14.07655 308 ASP B N 1
ATOM 5949 C CA . ASP B 1 308 ? 26.39467 4.81026 -26.30686 1.000 17.20093 308 ASP B CA 1
ATOM 5950 C C . ASP B 1 308 ? 27.11375 5.40033 -25.09861 1.000 16.71371 308 ASP B C 1
ATOM 5951 O O . ASP B 1 308 ? 27.08246 6.60766 -24.86154 1.000 19.28564 308 ASP B O 1
ATOM 5956 N N . ASP B 1 309 ? 27.77015 4.53384 -24.32570 1.000 19.08487 309 ASP B N 1
ATOM 5957 C CA . ASP B 1 309 ? 28.61386 4.94099 -23.21319 1.000 19.67844 309 ASP B CA 1
ATOM 5958 C C . ASP B 1 309 ? 30.08757 4.95731 -23.61276 1.000 16.42078 309 ASP B C 1
ATOM 5959 O O . ASP B 1 309 ? 30.96206 4.63040 -22.80257 1.000 18.52945 309 ASP B O 1
ATOM 5964 N N . ARG B 1 310 ? 30.37335 5.29136 -24.87565 1.000 18.35001 310 ARG B N 1
ATOM 5965 C CA . ARG B 1 310 ? 31.75877 5.40288 -25.32070 1.000 17.99462 310 ARG B CA 1
ATOM 5966 C C . ARG B 1 310 ? 32.42828 6.64077 -24.74232 1.000 17.38067 310 ARG B C 1
ATOM 5967 O O . ARG B 1 310 ? 33.65286 6.66177 -24.57402 1.000 20.91077 310 ARG B O 1
ATOM 5975 N N . ASP B 1 311 ? 31.64826 7.67407 -24.43477 1.000 18.43186 311 ASP B N 1
ATOM 5976 C CA . ASP B 1 311 ? 32.14740 8.86873 -23.77317 1.000 19.11438 311 ASP B CA 1
ATOM 5977 C C . ASP B 1 311 ? 31.93532 8.82026 -22.26603 1.000 19.79548 311 ASP B C 1
ATOM 5978 O O . ASP B 1 311 ? 32.16748 9.82351 -21.58404 1.000 21.29337 311 ASP B O 1
ATOM 5983 N N . GLY B 1 312 ? 31.49864 7.68092 -21.73514 1.000 22.10841 312 GLY B N 1
ATOM 5984 C CA . GLY B 1 312 ? 31.19295 7.53392 -20.33067 1.000 18.08190 312 GLY B CA 1
ATOM 5985 C C . GLY B 1 312 ? 32.26431 6.78890 -19.56129 1.000 15.98611 312 GLY B C 1
ATOM 5986 O O . GLY B 1 312 ? 33.42260 6.69156 -19.98145 1.000 16.82094 312 GLY B O 1
ATOM 5987 N N . VAL B 1 313 ? 31.85894 6.23631 -18.41465 1.000 16.86637 313 VAL B N 1
ATOM 5988 C CA . VAL B 1 313 ? 32.80696 5.58709 -17.51407 1.000 17.17322 313 VAL B CA 1
ATOM 5989 C C . VAL B 1 313 ? 33.30785 4.26870 -18.08794 1.000 18.85371 313 VAL B C 1
ATOM 5990 O O . VAL B 1 313 ? 34.42014 3.82966 -17.76959 1.000 23.35710 313 VAL B O 1
ATOM 5994 N N . SER B 1 314 ? 32.51542 3.61686 -18.93590 1.000 16.80394 314 SER B N 1
ATOM 5995 C CA . SER B 1 314 ? 32.89900 2.32760 -19.49554 1.000 18.64581 314 SER B CA 1
ATOM 5996 C C . 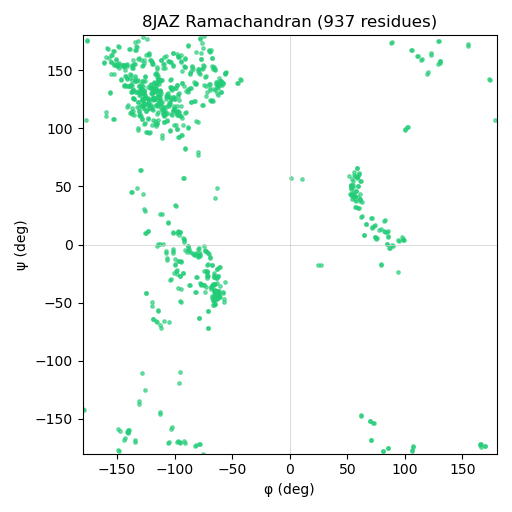SER B 1 314 ? 33.56541 2.43474 -20.85758 1.000 16.91447 314 SER B C 1
ATOM 5997 O O . SER B 1 314 ? 34.35849 1.55705 -21.21462 1.000 17.37690 314 SER B O 1
ATOM 6000 N N . GLY B 1 315 ? 33.26720 3.48134 -21.62420 1.000 16.94769 315 GLY B N 1
ATOM 6001 C CA . GLY B 1 315 ? 33.83026 3.59403 -22.95287 1.000 17.42443 315 GLY B CA 1
ATOM 6002 C C . GLY B 1 315 ? 33.27849 2.59938 -23.94450 1.000 18.05872 315 GLY B C 1
ATOM 6003 O O . GLY B 1 315 ? 33.93923 2.30290 -24.94323 1.000 13.40386 315 GLY B O 1
ATOM 6004 N N . ASN B 1 316 ? 32.08406 2.06806 -23.69506 1.000 16.41697 316 ASN B N 1
ATOM 6005 C CA . ASN B 1 316 ? 31.52869 0.98008 -24.48507 1.000 17.54184 316 ASN B CA 1
ATOM 6006 C C . ASN B 1 316 ? 30.22550 1.40124 -25.15076 1.000 15.92748 316 ASN B C 1
ATOM 6007 O O . ASN B 1 316 ? 29.52376 2.29704 -24.67953 1.000 14.07368 316 ASN B O 1
ATOM 6012 N N . TYR B 1 317 ? 29.90409 0.73807 -26.25277 1.000 17.05756 317 TYR B N 1
ATOM 6013 C CA . TYR B 1 317 ? 28.62192 0.89800 -26.91873 1.000 16.92530 317 TYR B CA 1
ATOM 6014 C C . TYR B 1 317 ? 27.80193 -0.35570 -26.65654 1.000 12.22338 317 TYR B C 1
ATOM 6015 O O . TYR B 1 317 ? 28.27679 -1.46999 -26.89996 1.000 15.64522 317 TYR B O 1
ATOM 6024 N N . TYR B 1 318 ? 26.58485 -0.18144 -26.14883 1.000 15.32447 318 TYR B N 1
ATOM 6025 C CA . TYR B 1 318 ? 25.73780 -1.29830 -25.76055 1.000 14.71059 318 TYR B CA 1
ATOM 6026 C C . TYR B 1 318 ? 24.54645 -1.34238 -26.70276 1.000 13.45538 318 TYR B C 1
ATOM 6027 O O . TYR B 1 318 ? 23.75366 -0.39606 -26.75300 1.000 18.79072 318 TYR B O 1
ATOM 6036 N N . GLU B 1 319 ? 24.42469 -2.43890 -27.44101 1.000 12.22224 319 GLU B N 1
ATOM 6037 C CA . GLU B 1 319 ? 23.31855 -2.63058 -28.36214 1.000 15.19417 319 GLU B CA 1
ATOM 6038 C C . GLU B 1 319 ? 22.20044 -3.39724 -27.67518 1.000 14.05263 319 GLU B C 1
ATOM 6039 O O . GLU B 1 319 ? 22.45108 -4.35099 -26.93274 1.000 13.73901 319 GLU B O 1
ATOM 6045 N N . THR B 1 320 ? 20.96418 -2.97712 -27.92631 1.000 15.10642 320 THR B N 1
ATOM 6046 C CA . THR B 1 320 ? 19.82104 -3.77107 -27.50092 1.000 14.95727 320 THR B CA 1
ATOM 6047 C C . THR B 1 320 ? 19.78658 -5.05115 -28.32636 1.000 13.82286 320 THR B C 1
ATOM 6048 O O . THR B 1 320 ? 19.74101 -5.00226 -29.56006 1.000 14.02055 320 THR B O 1
ATOM 6052 N N . LEU B 1 321 ? 19.80914 -6.19498 -27.64739 1.000 14.03716 321 LEU B N 1
ATOM 6053 C CA . LEU B 1 321 ? 19.96115 -7.48206 -28.30661 1.000 14.63187 321 LEU B CA 1
ATOM 6054 C C . LEU B 1 321 ? 18.95779 -8.46629 -27.72944 1.000 13.89195 321 LEU B C 1
ATOM 6055 O O . LEU B 1 321 ? 18.50486 -8.32557 -26.59091 1.000 14.47602 321 LEU B O 1
ATOM 6060 N N . ASN B 1 322 ? 18.62517 -9.47563 -28.53572 1.000 13.58582 322 ASN B N 1
ATOM 6061 C CA . ASN B 1 322 ? 17.81034 -10.60936 -28.10479 1.000 14.81052 322 ASN B CA 1
ATOM 6062 C C . ASN B 1 322 ? 16.47240 -10.12806 -27.53569 1.000 15.28243 322 ASN B C 1
ATOM 6063 O O . ASN B 1 322 ? 16.13016 -10.36124 -26.37360 1.000 15.69614 322 ASN B O 1
ATOM 6068 N N . ALA B 1 323 ? 15.71728 -9.43812 -28.38701 1.000 13.88358 323 ALA B N 1
ATOM 6069 C CA . ALA B 1 323 ? 14.45460 -8.82813 -27.99582 1.000 13.45050 323 ALA B CA 1
ATOM 6070 C C . ALA B 1 323 ? 13.28772 -9.66991 -28.49103 1.000 15.07774 323 ALA B C 1
ATOM 6071 O O . ALA B 1 323 ? 13.25794 -10.08058 -29.65607 1.000 17.57934 323 ALA B O 1
ATOM 6073 N N . THR B 1 324 ? 12.32978 -9.91534 -27.60109 1.000 12.40184 324 THR B N 1
ATOM 6074 C CA . THR B 1 324 ? 11.06548 -10.56672 -27.93676 1.000 13.49773 324 THR B CA 1
ATOM 6075 C C . THR B 1 324 ? 9.94877 -9.65415 -27.44438 1.000 13.46067 324 THR B C 1
ATOM 6076 O O . THR B 1 324 ? 9.66416 -9.61755 -26.24645 1.000 13.24993 324 THR B O 1
ATOM 6080 N N . VAL B 1 325 ? 9.30545 -8.93607 -28.35887 1.000 11.26666 325 VAL B N 1
ATOM 6081 C CA . VAL B 1 325 ? 8.25276 -7.98040 -28.02172 1.000 12.91086 325 VAL B CA 1
ATOM 6082 C C . VAL B 1 325 ? 6.97121 -8.51881 -28.64013 1.000 13.88559 325 VAL B C 1
ATOM 6083 O O . VAL B 1 325 ? 6.77352 -8.42572 -29.85760 1.000 14.78479 325 VAL B O 1
ATOM 6087 N N . GLN B 1 326 ? 6.09662 -9.08895 -27.81083 1.000 13.36840 326 GLN B N 1
ATOM 6088 C CA . GLN B 1 326 ? 4.93408 -9.80118 -28.33018 1.000 13.80039 326 GLN B CA 1
ATOM 6089 C C . GLN B 1 326 ? 3.74165 -9.64759 -27.39379 1.000 13.54070 326 GLN B C 1
ATOM 6090 O O . GLN B 1 326 ? 3.89543 -9.66402 -26.17007 1.000 13.61208 326 GLN B O 1
ATOM 6096 N N . GLY B 1 327 ? 2.55363 -9.49796 -27.98236 1.000 13.09131 327 GLY B N 1
ATOM 6097 C CA . GLY B 1 327 ? 1.30323 -9.55093 -27.24978 1.000 14.88929 327 GLY B CA 1
ATOM 6098 C C . GLY B 1 327 ? 0.86019 -8.26491 -26.58578 1.000 13.71448 327 GLY B C 1
ATOM 6099 O O . GLY B 1 327 ? -0.19324 -8.25890 -25.93380 1.000 14.89624 327 GLY B O 1
ATOM 6100 N N . ASN B 1 328 ? 1.61780 -7.18176 -26.72319 1.000 12.54564 328 ASN B N 1
ATOM 6101 C CA . ASN B 1 328 ? 1.32110 -5.94820 -26.00996 1.000 12.59921 328 ASN B CA 1
ATOM 6102 C C . ASN B 1 328 ? 0.18919 -5.16957 -26.67320 1.000 13.45795 328 ASN B C 1
ATOM 6103 O O . ASN B 1 328 ? 0.01651 -5.19470 -27.89521 1.000 13.89719 328 ASN B O 1
ATOM 6108 N N . ARG B 1 329 ? -0.59113 -4.47727 -25.84457 1.000 12.55291 329 ARG B N 1
ATOM 6109 C CA . ARG B 1 329 ? -1.53860 -3.46882 -26.30626 1.000 11.00637 329 ARG B CA 1
ATOM 6110 C C . ARG B 1 329 ? -0.87619 -2.10689 -26.14375 1.000 11.67006 329 ARG B C 1
ATOM 6111 O O . ARG B 1 329 ? -0.61092 -1.66913 -25.01956 1.000 14.15399 329 ARG B O 1
ATOM 6119 N N . VAL B 1 330 ? -0.60565 -1.43902 -27.25936 1.000 12.06143 330 VAL B N 1
ATOM 6120 C CA . VAL B 1 330 ? 0.10417 -0.16593 -27.25643 1.000 12.64031 330 VAL B CA 1
ATOM 6121 C C . VAL B 1 330 ? -0.75777 0.85311 -27.98467 1.000 14.03515 330 VAL B C 1
ATOM 6122 O O . VAL B 1 330 ? -1.00280 0.72190 -29.19079 1.000 12.95092 330 VAL B O 1
ATOM 6126 N N . ALA B 1 331 ? -1.22004 1.86608 -27.25570 1.000 13.17618 331 ALA B N 1
ATOM 6127 C CA . ALA B 1 331 ? -2.02316 2.93737 -27.83966 1.000 10.01394 331 ALA B CA 1
ATOM 6128 C C . ALA B 1 331 ? -1.11772 4.08775 -28.28210 1.000 16.26154 331 ALA B C 1
ATOM 6129 O O . ALA B 1 331 ? -1.25444 5.23695 -27.86151 1.000 13.60441 331 ALA B O 1
ATOM 6131 N N . GLY B 1 332 ? -0.16949 3.74432 -29.14585 1.000 15.48453 332 GLY B N 1
ATOM 6132 C CA . GLY B 1 332 ? 0.75472 4.72502 -29.67238 1.000 11.73452 332 GLY B CA 1
ATOM 6133 C C . GLY B 1 332 ? 1.87872 4.04766 -30.42964 1.000 11.94564 332 GLY B C 1
ATOM 6134 O O . GLY B 1 332 ? 1.86564 2.83382 -30.64618 1.000 13.14546 332 GLY B O 1
ATOM 6135 N N . ALA B 1 333 ? 2.84836 4.86530 -30.83276 1.000 13.86768 333 ALA B N 1
ATOM 6136 C CA . ALA B 1 333 ? 3.96507 4.38020 -31.63200 1.000 11.60956 333 ALA B CA 1
ATOM 6137 C C . ALA B 1 333 ? 4.94464 3.57979 -30.78197 1.000 13.00876 333 ALA B C 1
ATOM 6138 O O . ALA B 1 333 ? 5.28151 3.96683 -29.65950 1.000 14.84234 333 ALA B O 1
ATOM 6140 N N . ALA B 1 334 ? 5.40372 2.45567 -31.32805 1.000 12.92441 334 ALA B N 1
ATOM 6141 C CA . ALA B 1 334 ? 6.42253 1.62360 -30.70042 1.000 10.21562 334 ALA B CA 1
ATOM 6142 C C . ALA B 1 334 ? 7.64606 1.58161 -31.60415 1.000 11.46984 334 ALA B C 1
ATOM 6143 O O . ALA B 1 334 ? 7.54223 1.21570 -32.77998 1.000 9.71638 334 ALA B O 1
ATOM 6145 N N . GLN B 1 335 ? 8.79941 1.94693 -31.05612 1.000 11.75899 335 GLN B N 1
ATOM 6146 C CA . GLN B 1 335 ? 10.06624 1.89494 -31.78009 1.000 9.24453 335 GLN B CA 1
ATOM 6147 C C . GLN B 1 335 ? 10.79502 0.62860 -31.34416 1.000 9.78719 335 GLN B C 1
ATOM 6148 O O . GLN B 1 335 ? 11.37006 0.57271 -30.25516 1.000 12.24613 335 GLN B O 1
ATOM 6154 N N . LEU B 1 336 ? 10.76902 -0.38858 -32.19783 1.000 9.91780 336 LEU B N 1
ATOM 6155 C CA . LEU B 1 336 ? 11.31157 -1.70989 -31.88612 1.000 11.08865 336 LEU B CA 1
ATOM 6156 C C . LEU B 1 336 ? 12.54861 -1.92844 -32.75274 1.000 11.15219 336 LEU B C 1
ATOM 6157 O O . LEU B 1 336 ? 12.45444 -2.37972 -33.89495 1.000 13.81939 336 LEU B O 1
ATOM 6162 N N . LEU B 1 337 ? 13.71227 -1.60354 -32.19865 1.000 11.21035 337 LEU B N 1
ATOM 6163 C CA . LEU B 1 337 ? 14.98146 -1.71515 -32.90017 1.000 13.81408 337 LEU B CA 1
ATOM 6164 C C . LEU B 1 337 ? 15.87105 -2.72373 -32.18778 1.000 15.48592 337 LEU B C 1
ATOM 6165 O O . LEU B 1 337 ? 15.96053 -2.72296 -30.95569 1.000 15.09006 337 LEU B O 1
ATOM 6170 N N . SER B 1 338 ? 16.51724 -3.59205 -32.96352 1.000 14.83224 338 SER B N 1
ATOM 6171 C CA . SER B 1 338 ? 17.43387 -4.58256 -32.41260 1.000 13.79688 338 SER B CA 1
ATOM 6172 C C . SER B 1 338 ? 18.60142 -4.76281 -33.37853 1.000 14.75405 338 SER B C 1
ATOM 6173 O O . SER B 1 338 ? 18.77293 -3.99556 -34.33077 1.000 15.87104 338 SER B O 1
ATOM 6176 N N . SER B 1 339 ? 19.39544 -5.79874 -33.13413 1.000 15.24599 339 SER B N 1
ATOM 6177 C CA . SER B 1 339 ? 20.66136 -6.02419 -33.82648 1.000 13.72965 339 SER B CA 1
ATOM 6178 C C . SER B 1 339 ? 20.89762 -7.53008 -33.90142 1.000 14.28043 339 SER B C 1
ATOM 6179 O O . SER B 1 339 ? 19.95021 -8.31813 -33.81876 1.000 17.35830 339 SER B O 1
ATOM 6182 N N . GLU B 1 340 ? 22.16199 -7.92156 -34.09594 1.000 16.84694 340 GLU B N 1
ATOM 6183 C CA . GLU B 1 340 ? 22.55353 -9.31356 -34.31237 1.000 15.94005 340 GLU B CA 1
ATOM 6184 C C . GLU B 1 340 ? 21.82005 -10.26183 -33.37113 1.000 15.83473 340 GLU B C 1
ATOM 6185 O O . GLU B 1 340 ? 21.60140 -9.95592 -32.19634 1.000 16.95081 340 GLU B O 1
ATOM 6191 N N . GLY B 1 341 ? 21.44697 -11.41573 -33.90322 1.000 16.67997 341 GLY B N 1
ATOM 6192 C CA . GLY B 1 341 ? 20.59971 -12.37147 -33.22240 1.000 16.21604 341 GLY B CA 1
ATOM 6193 C C . GLY B 1 341 ? 19.19149 -12.37921 -33.79276 1.000 16.29601 341 GLY B C 1
ATOM 6194 O O . GLY B 1 341 ? 18.78395 -11.50275 -34.55579 1.000 18.26505 341 GLY B O 1
ATOM 6195 N N . ARG B 1 342 ? 18.44355 -13.40778 -33.40534 1.000 18.66568 342 ARG B N 1
ATOM 6196 C CA . ARG B 1 342 ? 17.06820 -13.56932 -33.85821 1.000 18.73668 342 ARG B CA 1
ATOM 6197 C C . ARG B 1 342 ? 16.14936 -12.77196 -32.94168 1.000 18.17745 342 ARG B C 1
ATOM 6198 O O . ARG B 1 342 ? 16.14151 -12.98306 -31.72370 1.000 18.53531 342 ARG B O 1
ATOM 6206 N N . ASP B 1 343 ? 15.38569 -11.85370 -33.52555 1.000 17.14101 343 ASP B N 1
ATOM 6207 C CA . ASP B 1 343 ? 14.48062 -10.99326 -32.78019 1.000 14.21122 343 ASP B CA 1
ATOM 6208 C C . ASP B 1 343 ? 13.05454 -11.18259 -33.27014 1.000 16.97826 343 ASP B C 1
ATOM 6209 O O . ASP B 1 343 ? 12.80482 -11.26002 -34.47696 1.000 17.89546 343 ASP B O 1
ATOM 6214 N N . LEU B 1 344 ? 12.12468 -11.24977 -32.32510 1.000 15.39387 344 LEU B N 1
ATOM 6215 C CA . LEU B 1 344 ? 10.69764 -11.28871 -32.61316 1.000 14.53731 344 LEU B CA 1
ATOM 6216 C C . LEU B 1 344 ? 10.12126 -9.94846 -32.17925 1.000 15.30813 344 LEU B C 1
ATOM 6217 O O . LEU B 1 344 ? 10.06930 -9.64854 -30.98197 1.000 15.24593 344 LEU B O 1
ATOM 6222 N N . LEU B 1 345 ? 9.70316 -9.14049 -33.14938 1.000 13.45324 345 LEU B N 1
ATOM 6223 C CA . LEU B 1 345 ? 9.22024 -7.78919 -32.89529 1.000 16.98052 345 LEU B CA 1
ATOM 6224 C C . LEU B 1 345 ? 7.81004 -7.66123 -33.45084 1.000 14.94495 345 LEU B C 1
ATOM 6225 O O . LEU B 1 345 ? 7.60240 -7.78353 -34.66301 1.000 13.69204 345 LEU B O 1
ATOM 6230 N N . ASP B 1 346 ? 6.84716 -7.41775 -32.56614 1.000 14.99909 346 ASP B N 1
ATOM 6231 C CA . ASP B 1 346 ? 5.45000 -7.24742 -32.94002 1.000 15.28084 346 ASP B CA 1
ATOM 6232 C C . ASP B 1 346 ? 4.98991 -5.85199 -32.54890 1.000 14.46957 346 ASP B C 1
ATOM 6233 O O . ASP B 1 346 ? 5.12603 -5.45136 -31.38827 1.000 13.17852 346 ASP B O 1
ATOM 6238 N N . GLY B 1 347 ? 4.45168 -5.11760 -33.51657 1.000 12.73440 347 GLY B N 1
ATOM 6239 C CA . GLY B 1 347 ? 3.85672 -3.82708 -33.25536 1.000 13.92262 347 GLY B CA 1
ATOM 6240 C C . GLY B 1 347 ? 2.43673 -3.95420 -32.73667 1.000 11.32710 347 GLY B C 1
ATOM 6241 O O . GLY B 1 347 ? 1.93195 -5.04139 -32.45205 1.000 19.89736 347 GLY B O 1
ATOM 6242 N N . ALA B 1 348 ? 1.78178 -2.80555 -32.62141 1.000 14.13745 348 ALA B N 1
ATOM 6243 C CA . ALA B 1 348 ? 0.42085 -2.73291 -32.09849 1.000 12.65396 348 ALA B CA 1
ATOM 6244 C C . ALA B 1 348 ? -0.34057 -1.70018 -32.92364 1.000 11.98673 348 ALA B C 1
ATOM 6245 O O . ALA B 1 348 ? 0.06351 -1.34032 -34.03424 1.000 11.18184 348 ALA B O 1
ATOM 6247 N N . ALA B 1 349 ? -1.46631 -1.22377 -32.38691 1.000 8.54810 349 ALA B N 1
ATOM 6248 C CA . ALA B 1 349 ? -2.38087 -0.38711 -33.15850 1.000 13.07568 349 ALA B CA 1
ATOM 6249 C C . ALA B 1 349 ? -1.75060 0.91707 -33.63809 1.000 13.48654 349 ALA B C 1
ATOM 6250 O O . ALA B 1 349 ? -2.26334 1.52388 -34.58458 1.000 14.38488 349 ALA B O 1
ATOM 6252 N N . GLY B 1 350 ? -0.65519 1.36046 -33.02547 1.000 10.89362 350 GLY B N 1
ATOM 6253 C CA . GLY B 1 350 ? -0.01941 2.59768 -33.42568 1.000 12.23256 350 GLY B CA 1
ATOM 6254 C C . GLY B 1 350 ? 0.82163 2.45387 -34.68327 1.000 10.08049 350 GLY B C 1
ATOM 6255 O O . GLY B 1 350 ? 0.97517 1.37468 -35.25484 1.000 13.55353 350 GLY B O 1
ATOM 6256 N N . ASN B 1 351 ? 1.37748 3.58483 -35.11955 1.000 12.31989 351 ASN B N 1
ATOM 6257 C CA . ASN B 1 351 ? 2.25679 3.62960 -36.28941 1.000 12.45282 351 ASN B CA 1
ATOM 6258 C C . ASN B 1 351 ? 3.68425 3.37271 -35.82176 1.000 10.88082 351 ASN B C 1
ATOM 6259 O O . ASN B 1 351 ? 4.35811 4.27246 -35.31441 1.000 14.27883 351 ASN B O 1
ATOM 6264 N N . ASP B 1 352 ? 4.15263 2.14495 -36.01117 1.000 11.55770 352 ASP B N 1
ATOM 6265 C CA . ASP B 1 352 ? 5.38390 1.66686 -35.40248 1.000 11.43780 352 ASP B CA 1
ATOM 6266 C C . ASP B 1 352 ? 6.53146 1.61997 -36.40610 1.000 12.47957 352 ASP B C 1
ATOM 6267 O O . ASP B 1 352 ? 6.33022 1.56350 -37.62151 1.000 12.99317 352 ASP B O 1
ATOM 6272 N N . LEU B 1 353 ? 7.74964 1.65761 -35.87014 1.000 14.97085 353 LEU B N 1
ATOM 6273 C CA . LEU B 1 353 ? 8.97110 1.42495 -36.62955 1.000 11.75773 353 LEU B CA 1
ATOM 6274 C C . LEU B 1 353 ? 9.61258 0.13273 -36.14147 1.000 10.42824 353 LEU B C 1
ATOM 6275 O O . LEU B 1 353 ? 9.81740 -0.04474 -34.93614 1.000 10.60737 353 LEU B O 1
ATOM 6280 N N . LEU B 1 354 ? 9.92691 -0.76592 -37.07219 1.000 10.35408 354 LEU B N 1
ATOM 6281 C CA . LEU B 1 354 ? 10.51834 -2.05588 -36.73837 1.000 13.90009 354 LEU B CA 1
ATOM 6282 C C . LEU B 1 354 ? 11.79427 -2.26974 -37.53964 1.000 15.25886 354 LEU B C 1
ATOM 6283 O O . LEU B 1 354 ? 11.80820 -2.06938 -38.75838 1.000 15.22478 354 LEU B O 1
ATOM 6288 N N . ASP B 1 355 ? 12.86101 -2.67466 -36.85206 1.000 11.99231 355 ASP B N 1
ATOM 6289 C CA . ASP B 1 355 ? 14.12055 -3.01782 -37.50908 1.000 15.05679 355 ASP B CA 1
ATOM 6290 C C . ASP B 1 355 ? 14.83892 -4.03285 -36.63193 1.000 13.45954 355 ASP B C 1
ATOM 6291 O O . ASP B 1 355 ? 15.35380 -3.67813 -35.56759 1.000 13.73252 355 ASP B O 1
ATOM 6296 N N . GLY B 1 356 ? 14.87899 -5.28705 -37.08055 1.000 14.48483 356 GLY B N 1
ATOM 6297 C CA . GLY B 1 356 ? 15.52829 -6.33681 -36.31962 1.000 16.40087 356 GLY B CA 1
ATOM 6298 C C . GLY B 1 356 ? 17.03540 -6.39015 -36.43493 1.000 13.67910 356 GLY B C 1
ATOM 6299 O O . GLY B 1 356 ? 17.67183 -7.12219 -35.67175 1.000 13.23649 356 GLY B O 1
ATOM 6300 N N . GLY B 1 357 ? 17.62348 -5.64251 -37.36729 1.000 13.06453 357 GLY B N 1
ATOM 6301 C CA . GLY B 1 357 ? 19.06645 -5.67281 -37.50280 1.000 14.64106 357 GLY B CA 1
ATOM 6302 C C . GLY B 1 357 ? 19.55917 -6.97816 -38.10673 1.000 17.46812 357 GLY B C 1
ATOM 6303 O O . GLY B 1 357 ? 18.85521 -7.65752 -38.85965 1.000 22.10321 357 GLY B O 1
ATOM 6304 N N . ALA B 1 358 ? 20.79791 -7.32853 -37.76886 1.000 19.37058 358 ALA B N 1
ATOM 6305 C CA . ALA B 1 358 ? 21.39413 -8.56406 -38.25081 1.000 16.90209 358 ALA B CA 1
ATOM 6306 C C . ALA B 1 358 ? 20.68925 -9.77667 -37.64667 1.000 18.06693 358 ALA B C 1
ATOM 6307 O O . ALA B 1 358 ? 20.00989 -9.69211 -36.62050 1.000 15.77773 358 ALA B O 1
ATOM 6309 N N . GLY B 1 359 ? 20.86171 -10.91958 -38.30263 1.000 18.86106 359 GLY B N 1
ATOM 6310 C CA . GLY B 1 359 ? 20.19383 -12.13959 -37.90735 1.000 14.86341 359 GLY B CA 1
ATOM 6311 C C . GLY B 1 359 ? 18.83175 -12.28270 -38.56013 1.000 15.39935 359 GLY B C 1
ATOM 6312 O O . GLY B 1 359 ? 18.32832 -11.38836 -39.24367 1.000 21.74358 359 GLY B O 1
ATOM 6313 N N . ARG B 1 360 ? 18.22333 -13.44527 -38.34063 1.000 18.64299 360 ARG B N 1
ATOM 6314 C CA . ARG B 1 360 ? 16.91636 -13.75769 -38.91093 1.000 19.23729 360 ARG B CA 1
ATOM 6315 C C . ARG B 1 360 ? 15.83729 -13.32181 -37.92647 1.000 14.97241 360 ARG B C 1
ATOM 6316 O O . ARG B 1 360 ? 15.71289 -13.89238 -36.83860 1.000 13.53684 360 ARG B O 1
ATOM 6324 N N . ASP B 1 361 ? 15.05374 -12.31791 -38.31101 1.000 15.93178 361 ASP B N 1
ATOM 6325 C CA . ASP B 1 361 ? 14.05107 -11.72068 -37.44261 1.000 16.54861 361 ASP B CA 1
ATOM 6326 C C . ASP B 1 361 ? 12.65549 -11.95932 -38.00295 1.000 14.69342 361 ASP B C 1
ATOM 6327 O O . ASP B 1 361 ? 12.46779 -12.07937 -39.21701 1.000 13.18899 361 ASP B O 1
ATOM 6332 N N . THR B 1 362 ? 11.67538 -12.01756 -37.10269 1.000 13.65553 362 THR B N 1
ATOM 6333 C CA . THR B 1 362 ? 10.26455 -12.15019 -37.45655 1.000 12.81195 362 THR B CA 1
ATOM 6334 C C . THR B 1 362 ? 9.54644 -10.87929 -37.02094 1.000 13.41438 362 THR B C 1
ATOM 6335 O O . THR B 1 362 ? 9.44366 -10.59800 -35.82198 1.000 15.36907 362 THR B O 1
ATOM 6339 N N . LEU B 1 363 ? 9.05052 -10.11810 -37.99211 1.000 12.34657 363 LEU B N 1
ATOM 6340 C CA . LEU B 1 363 ? 8.44811 -8.81658 -37.74582 1.000 14.25987 363 LEU B CA 1
ATOM 6341 C C . LEU B 1 363 ? 6.96083 -8.84132 -38.07680 1.000 15.27851 363 LEU B C 1
ATOM 6342 O O . LEU B 1 363 ? 6.53672 -9.48811 -39.04044 1.000 13.51296 363 LEU B O 1
ATOM 6347 N N . SER B 1 364 ? 6.17226 -8.13877 -37.26576 1.000 13.62426 364 SER B N 1
ATOM 6348 C CA . SER B 1 364 ? 4.76325 -7.90801 -37.54833 1.000 12.26627 364 SER B CA 1
ATOM 6349 C C . SER B 1 364 ? 4.39502 -6.51283 -37.06805 1.000 12.71516 364 SER B C 1
ATOM 6350 O O . SER B 1 364 ? 4.78749 -6.10291 -35.97243 1.000 14.83976 364 SER B O 1
ATOM 6353 N N . GLY B 1 365 ? 3.64028 -5.78832 -37.88898 1.000 10.36577 365 GLY B N 1
ATOM 6354 C CA . GLY B 1 365 ? 3.32669 -4.40409 -37.59215 1.000 13.11820 365 GLY B CA 1
ATOM 6355 C C . GLY B 1 365 ? 2.02973 -4.18600 -36.84006 1.000 11.57142 365 GLY B C 1
ATOM 6356 O O . GLY B 1 365 ? 1.87473 -3.17604 -36.14684 1.000 11.50145 365 GLY B O 1
ATOM 6357 N N . GLY B 1 366 ? 1.09215 -5.12533 -36.95926 1.000 13.44103 366 GLY B N 1
ATOM 6358 C CA . GLY B 1 366 ? -0.21213 -4.91979 -36.36104 1.000 12.12623 366 GLY B CA 1
ATOM 6359 C C . GLY B 1 366 ? -0.99725 -3.84036 -37.08838 1.000 10.61473 366 GLY B C 1
ATOM 6360 O O . GLY B 1 366 ? -0.82117 -3.59924 -38.28642 1.000 11.60508 366 GLY B O 1
ATOM 6361 N N . GLY B 1 367 ? -1.88532 -3.18458 -36.34918 1.000 11.33606 367 GLY B N 1
ATOM 6362 C CA . GLY B 1 367 ? -2.67763 -2.11507 -36.91720 1.000 11.07947 367 GLY B CA 1
ATOM 6363 C C . GLY B 1 367 ? -1.85296 -0.87555 -37.21232 1.000 12.95789 367 GLY B C 1
ATOM 6364 O O . GLY B 1 367 ? -0.71138 -0.71996 -36.77911 1.000 11.46131 367 GLY B O 1
ATOM 6365 N N . GLY B 1 368 ? -2.45736 0.03040 -37.97745 1.000 13.38342 368 GLY B N 1
ATOM 6366 C CA . GLY B 1 368 ? -1.80173 1.26948 -38.34128 1.000 12.81353 368 GLY B CA 1
ATOM 6367 C C . GLY B 1 368 ? -0.83288 1.10803 -39.49901 1.000 10.51233 368 GLY B C 1
ATOM 6368 O O . GLY B 1 368 ? -0.67805 0.03944 -40.09221 1.000 10.52358 368 GLY B O 1
ATOM 6369 N N . ALA B 1 369 ? -0.16909 2.21713 -39.82541 1.000 12.02121 369 ALA B N 1
ATOM 6370 C CA . ALA B 1 369 ? 0.83142 2.26653 -40.88748 1.000 12.31353 369 ALA B CA 1
ATOM 6371 C C . ALA B 1 369 ? 2.21270 2.13531 -40.25714 1.000 10.51393 369 ALA B C 1
ATOM 6372 O O . ALA B 1 369 ? 2.67559 3.04906 -39.56721 1.000 13.87009 369 ALA B O 1
ATOM 6374 N N . ASP B 1 370 ? 2.87264 1.00769 -40.50459 1.000 11.82360 370 ASP B N 1
ATOM 6375 C CA . ASP B 1 370 ? 4.13276 0.66884 -39.85834 1.000 12.09791 370 ASP B CA 1
ATOM 6376 C C . ASP B 1 370 ? 5.27273 0.64687 -40.86797 1.000 11.17599 370 ASP B C 1
ATOM 6377 O O . ASP B 1 370 ? 5.09924 0.20375 -42.00772 1.000 11.95882 370 ASP B O 1
ATOM 6382 N N . THR B 1 371 ? 6.43755 1.12755 -40.44213 1.000 10.18091 371 THR B N 1
ATOM 6383 C CA . THR B 1 371 ? 7.64594 1.09717 -41.25476 1.000 11.82110 371 THR B CA 1
ATOM 6384 C C . THR B 1 371 ? 8.52138 -0.07649 -40.83318 1.000 12.27345 371 THR B C 1
ATOM 6385 O O . THR B 1 371 ? 8.87463 -0.20554 -39.65613 1.000 11.77878 371 THR B O 1
ATOM 6389 N N . PHE B 1 372 ? 8.86779 -0.92600 -41.79592 1.000 12.19108 372 PHE B N 1
ATOM 6390 C CA . PHE B 1 372 ? 9.79805 -2.02989 -41.59051 1.000 11.56321 372 PHE B CA 1
ATOM 6391 C C . PHE B 1 372 ? 11.10646 -1.64740 -42.27082 1.000 13.09502 372 PHE B C 1
ATOM 6392 O O . PHE B 1 372 ? 11.19235 -1.64270 -43.50339 1.000 14.96301 372 PHE B O 1
ATOM 6400 N N . ARG B 1 373 ? 12.11922 -1.32474 -41.47336 1.000 12.53677 373 ARG B N 1
ATOM 6401 C CA . ARG B 1 373 ? 13.38084 -0.80882 -41.98625 1.000 13.39039 373 ARG B CA 1
ATOM 6402 C C . ARG B 1 373 ? 14.41560 -1.92400 -42.06848 1.000 15.37217 373 ARG B C 1
ATOM 6403 O O . ARG B 1 373 ? 14.55229 -2.72410 -41.13651 1.000 12.85597 373 ARG B O 1
ATOM 6411 N N . PHE B 1 374 ? 15.13082 -1.97708 -43.19199 1.000 14.98838 374 PHE B N 1
ATOM 6412 C CA . PHE B 1 374 ? 16.23878 -2.90446 -43.40346 1.000 13.86174 374 PHE B CA 1
ATOM 6413 C C . PHE B 1 374 ? 17.46940 -2.07464 -43.74977 1.000 20.24269 374 PHE B C 1
ATOM 6414 O O . PHE B 1 374 ? 17.55061 -1.50546 -44.84408 1.000 16.88959 374 PHE B O 1
ATOM 6422 N N . ALA B 1 375 ? 18.42549 -2.00686 -42.82137 1.000 19.39621 375 ALA B N 1
ATOM 6423 C CA . ALA B 1 375 ? 19.51670 -1.04362 -42.90764 1.000 18.43860 375 ALA B CA 1
ATOM 6424 C C . ALA B 1 375 ? 20.78012 -1.59291 -43.55926 1.000 15.59847 375 ALA B C 1
ATOM 6425 O O . ALA B 1 375 ? 21.65531 -0.80233 -43.92795 1.000 18.44577 375 ALA B O 1
ATOM 6427 N N . ASP B 1 376 ? 20.90795 -2.90949 -43.70936 1.000 22.10266 376 ASP B N 1
ATOM 6428 C CA . ASP B 1 376 ? 22.08619 -3.49475 -44.33382 1.000 20.07098 376 ASP B CA 1
ATOM 6429 C C . ASP B 1 376 ? 21.66193 -4.69333 -45.16762 1.000 19.96287 376 ASP B C 1
ATOM 6430 O O . ASP B 1 376 ? 20.72416 -5.40975 -44.80559 1.000 17.08210 376 ASP B O 1
ATOM 6435 N N . ARG B 1 377 ? 22.35335 -4.89784 -46.29256 1.000 19.06663 377 ARG B N 1
ATOM 6436 C CA . ARG B 1 377 ? 22.04663 -6.03058 -47.16042 1.000 19.44547 377 ARG B CA 1
ATOM 6437 C C . ARG B 1 377 ? 22.34001 -7.36221 -46.48067 1.000 18.75024 377 ARG B C 1
ATOM 6438 O O . ARG B 1 377 ? 21.72810 -8.37979 -46.82491 1.000 18.64215 377 ARG B O 1
ATOM 6446 N N . GLN B 1 378 ? 23.26949 -7.37808 -45.52464 1.000 22.57280 378 GLN B N 1
ATOM 6447 C CA . GLN B 1 378 ? 23.59074 -8.58379 -44.77091 1.000 20.86679 378 GLN B CA 1
ATOM 6448 C C . GLN B 1 378 ? 22.58477 -8.88093 -43.66728 1.000 20.73867 378 GLN B C 1
ATOM 6449 O O . GLN B 1 378 ? 22.69263 -9.92901 -43.02120 1.000 19.58303 378 GLN B O 1
ATOM 6455 N N . ASP B 1 379 ? 21.62877 -7.98324 -43.42267 1.000 20.90422 379 ASP B N 1
ATOM 6456 C CA . ASP B 1 379 ? 20.70781 -8.13283 -42.30567 1.000 19.06594 379 ASP B CA 1
ATOM 6457 C C . ASP B 1 379 ? 19.55022 -9.07348 -42.61760 1.000 20.78006 379 ASP B C 1
ATOM 6458 O O . ASP B 1 379 ? 18.78475 -9.41290 -41.70844 1.000 18.27510 379 ASP B O 1
ATOM 6463 N N . SER B 1 380 ? 19.39988 -9.48704 -43.87464 1.000 20.12820 380 SER B N 1
ATOM 6464 C CA . SER B 1 380 ? 18.37289 -10.45168 -44.26409 1.000 16.99307 380 SER B CA 1
ATOM 6465 C C . SER B 1 380 ? 18.83006 -11.05283 -45.58475 1.000 16.57792 380 SER B C 1
ATOM 6466 O O . SER B 1 380 ? 18.82529 -10.36034 -46.60711 1.000 19.05336 380 SER B O 1
ATOM 6469 N N . PHE B 1 381 ? 19.21946 -12.32541 -45.57135 1.000 17.93489 381 PHE B N 1
ATOM 6470 C CA . PHE B 1 381 ? 19.84156 -12.88015 -46.76572 1.000 19.06344 381 PHE B CA 1
ATOM 6471 C C . PHE B 1 381 ? 19.74827 -14.39763 -46.76140 1.000 21.81976 381 PHE B C 1
ATOM 6472 O O . PHE B 1 381 ? 19.53794 -15.02787 -45.72437 1.000 20.78003 381 PHE B O 1
ATOM 6480 N N . ARG B 1 382 ? 19.92131 -14.97315 -47.94452 1.000 20.70969 382 ARG B N 1
ATOM 6481 C CA . ARG B 1 382 ? 20.03793 -16.41379 -48.09679 1.000 18.90968 382 ARG B CA 1
ATOM 6482 C C . ARG B 1 382 ? 21.28226 -16.71661 -48.91861 1.000 25.73595 382 ARG B C 1
ATOM 6483 O O . ARG B 1 382 ? 21.56449 -16.03396 -49.90547 1.000 24.27175 382 ARG B O 1
ATOM 6491 N N . ASN B 1 383 ? 22.02846 -17.73618 -48.50897 1.000 38.94957 383 ASN B N 1
ATOM 6492 C CA . ASN B 1 383 ? 23.22529 -18.17848 -49.21386 1.000 44.29380 383 ASN B CA 1
ATOM 6493 C C . ASN B 1 383 ? 22.95959 -19.59708 -49.69595 1.000 45.78911 383 ASN B C 1
ATOM 6494 O O . ASN B 1 383 ? 22.94122 -20.53818 -48.89268 1.000 45.70329 383 ASN B O 1
ATOM 6499 N N . TYR B 1 384 ? 22.73873 -19.74189 -51.00428 1.000 37.33909 384 TYR B N 1
ATOM 6500 C CA . TYR B 1 384 ? 22.37482 -21.04123 -51.55664 1.000 37.27239 384 TYR B CA 1
ATOM 6501 C C . TYR B 1 384 ? 23.57548 -21.97687 -51.59328 1.000 40.18187 384 TYR B C 1
ATOM 6502 O O . TYR B 1 384 ? 23.45098 -23.16971 -51.29072 1.000 38.35582 384 TYR B O 1
ATOM 6511 N N . GLU B 1 385 ? 24.74750 -21.45178 -51.96095 1.000 36.97217 385 GLU B N 1
ATOM 6512 C CA . GLU B 1 385 ? 25.95774 -22.26771 -51.97450 1.000 37.17861 385 GLU B CA 1
ATOM 6513 C C . GLU B 1 385 ? 26.38690 -22.64375 -50.55916 1.000 39.88583 385 GLU B C 1
ATOM 6514 O O . GLU B 1 385 ? 26.85236 -23.76483 -50.32381 1.000 41.75466 385 GLU B O 1
ATOM 6520 N N . GLY B 1 386 ? 26.23996 -21.72224 -49.60442 1.000 38.45071 386 GLY B N 1
ATOM 6521 C CA . GLY B 1 386 ? 26.50681 -22.02349 -48.21078 1.000 37.25629 386 GLY B CA 1
ATOM 6522 C C . GLY B 1 386 ? 25.38174 -22.72143 -47.48158 1.000 38.90989 386 GLY B C 1
ATOM 6523 O O . GLY B 1 386 ? 25.57317 -23.14220 -46.33628 1.000 39.08497 386 GLY B O 1
ATOM 6524 N N . ASP B 1 387 ? 24.22008 -22.85424 -48.12498 1.000 41.56025 387 ASP B N 1
ATOM 6525 C CA . ASP B 1 387 ? 23.04135 -23.49217 -47.53484 1.000 42.21409 387 ASP B CA 1
ATOM 6526 C C . ASP B 1 387 ? 22.65373 -22.85726 -46.20131 1.000 35.26704 387 ASP B C 1
ATOM 6527 O O . ASP B 1 387 ? 22.30555 -23.54630 -45.24057 1.000 37.07614 387 ASP B O 1
ATOM 6532 N N . THR B 1 388 ? 22.71925 -21.52932 -46.13116 1.000 36.08102 388 THR B N 1
ATOM 6533 C CA . THR B 1 388 ? 22.38656 -20.80845 -44.90669 1.000 40.07226 388 THR B CA 1
ATOM 6534 C C . THR B 1 388 ? 21.24244 -19.84382 -45.18566 1.000 35.37003 388 THR B C 1
ATOM 6535 O O . THR B 1 388 ? 21.37751 -18.94380 -46.01785 1.000 32.92606 388 THR B O 1
ATOM 6539 N N . SER B 1 389 ? 20.13049 -20.01056 -44.47652 1.000 32.47357 389 SER B N 1
ATOM 6540 C CA . SER B 1 389 ? 18.96383 -19.15163 -44.64325 1.000 32.63892 389 SER B CA 1
ATOM 6541 C C . SER B 1 389 ? 18.85823 -18.23911 -43.42726 1.000 30.75033 389 SER B C 1
ATOM 6542 O O . SER B 1 389 ? 18.70433 -18.72243 -42.30025 1.000 32.64744 389 SER B O 1
ATOM 6545 N N . ARG B 1 390 ? 18.94185 -16.92806 -43.65087 1.000 21.61412 390 ARG B N 1
ATOM 6546 C CA . ARG B 1 390 ? 18.77356 -15.89344 -42.63933 1.000 22.60712 390 ARG B CA 1
ATOM 6547 C C . ARG B 1 390 ? 17.83334 -14.80925 -43.15663 1.000 18.11897 390 ARG B C 1
ATOM 6548 O O . ARG B 1 390 ? 18.14686 -13.61598 -43.14027 1.000 19.48843 390 ARG B O 1
ATOM 6556 N N . VAL B 1 391 ? 16.68831 -15.22078 -43.69153 1.000 16.21401 391 VAL B N 1
ATOM 6557 C CA . VAL B 1 391 ? 15.77430 -14.30554 -44.36649 1.000 20.69732 391 VAL B CA 1
ATOM 6558 C C . VAL B 1 391 ? 14.72254 -13.83642 -43.36876 1.000 19.12009 391 VAL B C 1
ATOM 6559 O O . VAL B 1 391 ? 13.96481 -14.64636 -42.82259 1.000 15.16007 391 VAL B O 1
ATOM 6563 N N . ASP B 1 392 ? 14.68232 -12.52615 -43.12911 1.000 18.94416 392 ASP B N 1
ATOM 6564 C CA . ASP B 1 392 ? 13.63842 -11.94142 -42.29810 1.000 16.97815 392 ASP B CA 1
ATOM 6565 C C . ASP B 1 392 ? 12.26526 -12.14343 -42.92326 1.000 15.17560 392 ASP B C 1
ATOM 6566 O O . ASP B 1 392 ? 12.06505 -11.90465 -44.11946 1.000 14.66744 392 ASP B O 1
ATOM 6571 N N . ASP B 1 393 ? 11.30595 -12.54182 -42.09312 1.000 13.37520 393 ASP B N 1
ATOM 6572 C CA . ASP B 1 393 ? 9.92445 -12.70400 -42.51605 1.000 12.83579 393 ASP B CA 1
ATOM 6573 C C . ASP B 1 393 ? 9.06737 -11.63745 -41.85114 1.000 14.51640 393 ASP B C 1
ATOM 6574 O O . ASP B 1 393 ? 9.14196 -11.43614 -40.63373 1.000 13.87034 393 ASP B O 1
ATOM 6579 N N . ILE B 1 394 ? 8.27013 -10.95333 -42.66358 1.000 16.39528 394 ILE B N 1
ATOM 6580 C CA . ILE B 1 394 ? 7.28628 -9.98352 -42.20867 1.000 13.80694 394 ILE B CA 1
ATOM 6581 C C . ILE B 1 394 ? 5.92055 -10.65132 -42.24667 1.000 15.38653 394 ILE B C 1
ATOM 6582 O O . ILE B 1 394 ? 5.50049 -11.18186 -43.28741 1.000 16.77124 394 ILE B O 1
ATOM 6587 N N . VAL B 1 395 ? 5.22022 -10.60242 -41.11586 1.000 16.30957 395 VAL B N 1
ATOM 6588 C CA . VAL B 1 395 ? 4.04883 -11.44376 -40.91215 1.000 19.02682 395 VAL B CA 1
ATOM 6589 C C . VAL B 1 395 ? 2.81036 -10.84587 -41.56862 1.000 13.74921 395 VAL B C 1
ATOM 6590 O O . VAL B 1 395 ? 2.01829 -11.56551 -42.18813 1.000 15.11410 395 VAL B O 1
ATOM 6594 N N . ASP B 1 396 ? 2.62548 -9.53212 -41.46551 1.000 13.65459 396 ASP B N 1
ATOM 6595 C CA . ASP B 1 396 ? 1.34460 -8.91475 -41.79919 1.000 12.75842 396 ASP B CA 1
ATOM 6596 C C . ASP B 1 396 ? 1.53284 -7.62346 -42.59210 1.000 15.07055 396 ASP B C 1
ATOM 6597 O O . ASP B 1 396 ? 0.89256 -6.60660 -42.32195 1.000 13.91879 396 ASP B O 1
ATOM 6602 N N . PHE B 1 397 ? 2.40922 -7.64174 -43.59453 1.000 18.17682 397 PHE B N 1
ATOM 6603 C CA . PHE B 1 397 ? 2.60864 -6.43458 -44.38669 1.000 16.29850 397 PHE B CA 1
ATOM 6604 C C . PHE B 1 397 ? 1.32687 -6.08855 -45.13496 1.000 16.78974 397 PHE B C 1
ATOM 6605 O O . PHE B 1 397 ? 0.69911 -6.95284 -45.75395 1.000 13.09777 397 PHE B O 1
ATOM 6613 N N . THR B 1 398 ? 0.93873 -4.81753 -45.07259 1.000 14.45631 398 THR B N 1
ATOM 6614 C CA . THR B 1 398 ? -0.32297 -4.35398 -45.64964 1.000 12.88258 398 THR B CA 1
ATOM 6615 C C . THR B 1 398 ? -0.08148 -3.30706 -46.72722 1.000 11.82153 398 THR B C 1
ATOM 6616 O O . THR B 1 398 ? 0.22270 -2.14340 -46.40791 1.000 12.56384 398 THR B O 1
ATOM 6620 N N . PRO B 1 399 ? -0.18429 -3.66767 -48.00714 1.000 12.03638 399 PRO B N 1
ATOM 6621 C CA . PRO B 1 399 ? 0.01375 -2.67499 -49.06948 1.000 14.93003 399 PRO B CA 1
ATOM 6622 C C . PRO B 1 399 ? -0.99252 -1.54091 -48.94452 1.000 14.66403 399 PRO B C 1
ATOM 6623 O O . PRO B 1 399 ? -2.16326 -1.75467 -48.62339 1.000 14.33414 399 PRO B O 1
ATOM 6627 N N . GLY B 1 400 ? -0.52497 -0.32472 -49.20816 1.000 16.75694 400 GLY B N 1
ATOM 6628 C CA . GLY B 1 400 ? -1.33562 0.85942 -49.06488 1.000 11.89836 400 GLY B CA 1
ATOM 6629 C C . GLY B 1 400 ? -1.20860 1.54934 -47.72401 1.000 13.81929 400 GLY B C 1
ATOM 6630 O O . GLY B 1 400 ? -1.49684 2.74717 -47.63014 1.000 18.09725 400 GLY B O 1
ATOM 6631 N N . ALA B 1 401 ? -0.79661 0.82774 -46.68270 1.000 14.30887 401 ALA B N 1
ATOM 6632 C CA . ALA B 1 401 ? -0.60973 1.40456 -45.35760 1.000 14.36277 401 ALA B CA 1
ATOM 6633 C C . ALA B 1 401 ? 0.82355 1.27422 -44.87006 1.000 11.06036 401 ALA B C 1
ATOM 6634 O O . ALA B 1 401 ? 1.44033 2.27843 -44.49643 1.000 12.12979 401 ALA B O 1
ATOM 6636 N N . ASP B 1 402 ? 1.37681 0.06352 -44.87908 1.000 12.22530 402 ASP B N 1
ATOM 6637 C CA . ASP B 1 402 ? 2.70514 -0.19491 -44.34587 1.000 11.73738 402 ASP B CA 1
ATOM 6638 C C . ASP B 1 402 ? 3.77868 0.19053 -45.36344 1.000 12.54893 402 ASP B C 1
ATOM 6639 O O . ASP B 1 402 ? 3.50629 0.40750 -46.54698 1.000 14.41193 402 ASP B O 1
ATOM 6644 N N . LEU B 1 403 ? 5.01937 0.27927 -44.88433 1.000 12.44093 403 LEU B N 1
ATOM 6645 C CA . LEU B 1 403 ? 6.14108 0.70399 -45.70955 1.000 13.40275 403 LEU B CA 1
ATOM 6646 C C . LEU B 1 403 ? 7.36097 -0.15787 -45.41501 1.000 11.08584 403 LEU B C 1
ATOM 6647 O O . LEU B 1 403 ? 7.65996 -0.44362 -44.25307 1.000 11.54691 403 LEU B O 1
ATOM 6652 N N . ILE B 1 404 ? 8.05842 -0.57284 -46.47096 1.000 15.22273 404 ILE B N 1
ATOM 6653 C CA . ILE B 1 404 ? 9.35404 -1.23808 -46.35696 1.000 14.18907 404 ILE B CA 1
ATOM 6654 C C . ILE B 1 404 ? 10.43338 -0.20580 -46.64935 1.000 16.40891 404 ILE B C 1
ATOM 6655 O O . ILE B 1 404 ? 10.50574 0.33090 -47.76124 1.000 17.14607 404 ILE B O 1
ATOM 6660 N N . ASP B 1 405 ? 11.27987 0.06686 -45.66223 1.000 11.82953 405 ASP B N 1
ATOM 6661 C CA . ASP B 1 405 ? 12.29167 1.11320 -45.77022 1.000 12.14686 405 ASP B CA 1
ATOM 6662 C C . ASP B 1 405 ? 13.61073 0.45256 -46.15823 1.000 16.11019 405 ASP B C 1
ATOM 6663 O O . ASP B 1 405 ? 14.32022 -0.09411 -45.31030 1.000 14.90695 405 ASP B O 1
ATOM 6668 N N . LEU B 1 406 ? 13.93627 0.50974 -47.44920 1.000 17.47707 406 LEU B N 1
ATOM 6669 C CA . LEU B 1 406 ? 15.20359 0.02482 -47.98036 1.000 15.41255 406 LEU B CA 1
ATOM 6670 C C . LEU B 1 406 ? 16.07451 1.17876 -48.46350 1.000 17.06658 406 LEU B C 1
ATOM 6671 O O . LEU B 1 406 ? 16.91520 1.00627 -49.34917 1.000 17.47387 406 LEU B O 1
ATOM 6676 N N . SER B 1 407 ? 15.87347 2.36375 -47.88281 1.000 15.75214 407 SER B N 1
ATOM 6677 C CA . SER B 1 407 ? 16.45592 3.58800 -48.41908 1.000 18.01261 407 SER B CA 1
ATOM 6678 C C . SER B 1 407 ? 17.97966 3.58634 -48.38982 1.000 17.65808 407 SER B C 1
ATOM 6679 O O . SER B 1 407 ? 18.60037 4.35120 -49.13620 1.000 20.08197 407 SER B O 1
ATOM 6682 N N . GLY B 1 408 ? 18.59675 2.75601 -47.55393 1.000 18.26050 408 GLY B N 1
ATOM 6683 C CA . GLY B 1 408 ? 20.04343 2.74455 -47.44566 1.000 19.38110 408 GLY B CA 1
ATOM 6684 C C . GLY B 1 408 ? 20.73562 1.55781 -48.08763 1.000 21.94507 408 GLY B C 1
ATOM 6685 O O . GLY B 1 408 ? 21.88740 1.26332 -47.75390 1.000 22.50963 408 GLY B O 1
ATOM 6686 N N . LEU B 1 409 ? 20.05736 0.86340 -49.00481 1.000 22.62162 409 LEU B N 1
ATOM 6687 C CA . LEU B 1 409 ? 20.56614 -0.39263 -49.54055 1.000 19.40075 409 LEU B CA 1
ATOM 6688 C C . LEU B 1 409 ? 21.06275 -0.31152 -50.97895 1.000 14.90535 409 LEU B C 1
ATOM 6689 O O . LEU B 1 409 ? 21.63133 -1.29223 -51.47054 1.000 14.87538 409 LEU B O 1
ATOM 6694 N N . GLY B 1 410 ? 20.87052 0.81144 -51.66509 1.000 16.05164 410 GLY B N 1
ATOM 6695 C CA . GLY B 1 410 ? 21.39916 0.96683 -53.00614 1.000 22.33497 410 GLY B CA 1
ATOM 6696 C C . GLY B 1 410 ? 20.62865 0.27428 -54.10912 1.000 19.12426 410 GLY B C 1
ATOM 6697 O O . GLY B 1 410 ? 21.14799 0.16285 -55.22576 1.000 14.70299 410 GLY B O 1
ATOM 6698 N N . TYR B 1 411 ? 19.41550 -0.19712 -53.84059 1.000 18.35332 411 TYR B N 1
ATOM 6699 C CA . TYR B 1 411 ? 18.54968 -0.73642 -54.87871 1.000 18.03102 411 TYR B CA 1
ATOM 6700 C C . TYR B 1 411 ? 17.75802 0.39060 -55.53175 1.000 18.72664 411 TYR B C 1
ATOM 6701 O O . TYR B 1 411 ? 17.43484 1.39740 -54.89547 1.000 15.48131 411 TYR B O 1
ATOM 6710 N N . SER B 1 412 ? 17.44509 0.21218 -56.81689 1.000 17.52156 412 SER B N 1
ATOM 6711 C CA . SER B 1 412 ? 16.80773 1.26575 -57.59639 1.000 18.79254 412 SER B CA 1
ATOM 6712 C C . SER B 1 412 ? 15.29591 1.12133 -57.70460 1.000 16.17522 412 SER B C 1
ATOM 6713 O O . SER B 1 412 ? 14.60990 2.12962 -57.90383 1.000 16.19179 412 SER B O 1
ATOM 6716 N N . GLY B 1 413 ? 14.75962 -0.08199 -57.57393 1.000 12.03239 413 GLY B N 1
ATOM 6717 C CA . GLY B 1 413 ? 13.32722 -0.26270 -57.66289 1.000 18.23725 413 GLY B CA 1
ATOM 6718 C C . GLY B 1 413 ? 12.97603 -1.72456 -57.85508 1.000 18.06324 413 GLY B C 1
ATOM 6719 O O . GLY B 1 413 ? 13.83048 -2.60662 -57.78081 1.000 15.04514 413 GLY B O 1
ATOM 6720 N N . LEU B 1 414 ? 11.68957 -1.95370 -58.09907 1.000 11.97954 414 LEU B N 1
ATOM 6721 C CA . LEU B 1 414 ? 11.20649 -3.28731 -58.41454 1.000 13.25021 414 LEU B CA 1
ATOM 6722 C C . LEU B 1 414 ? 11.56689 -3.65584 -59.84845 1.000 14.30560 414 LEU B C 1
ATOM 6723 O O . LEU B 1 414 ? 11.68199 -2.79474 -60.72521 1.000 16.08210 414 LEU B O 1
ATOM 6728 N N . GLY B 1 415 ? 11.74389 -4.95267 -60.08180 1.000 15.31493 415 GLY B N 1
ATOM 6729 C CA . GLY B 1 415 ? 12.09663 -5.42950 -61.40377 1.000 18.99607 415 GLY B CA 1
ATOM 6730 C C . GLY B 1 415 ? 12.23880 -6.93428 -61.48069 1.000 13.90977 415 GLY B C 1
ATOM 6731 O O . GLY B 1 415 ? 11.46691 -7.67067 -60.86015 1.000 14.49716 415 GLY B O 1
ATOM 6732 N N . ASP B 1 416 ? 13.22001 -7.40198 -62.24868 1.000 17.14606 416 ASP B N 1
ATOM 6733 C CA . ASP B 1 416 ? 13.48387 -8.82619 -62.40168 1.000 14.56775 416 ASP B CA 1
ATOM 6734 C C . ASP B 1 416 ? 14.43339 -9.37134 -61.34346 1.000 14.86378 416 ASP B C 1
ATOM 6735 O O . ASP B 1 416 ? 14.66901 -10.58348 -61.30937 1.000 15.83188 416 ASP B O 1
ATOM 6740 N N . GLY B 1 417 ? 14.98064 -8.51291 -60.48546 1.000 15.40588 417 GLY B N 1
ATOM 6741 C CA . GLY B 1 417 ? 15.90345 -8.93895 -59.45821 1.000 15.52486 417 GLY B CA 1
ATOM 6742 C C . GLY B 1 417 ? 17.36660 -8.84237 -59.82781 1.000 17.34607 417 GLY B C 1
ATOM 6743 O O . GLY B 1 417 ? 18.21628 -9.26174 -59.03188 1.000 18.89797 417 GLY B O 1
ATOM 6744 N N . TYR B 1 418 ? 17.69081 -8.31044 -61.00337 1.000 19.45048 418 TYR B N 1
ATOM 6745 C CA . TYR B 1 418 ? 19.06653 -8.17011 -61.45126 1.000 15.76566 418 TYR B CA 1
ATOM 6746 C C . TYR B 1 418 ? 19.40039 -6.70404 -61.69371 1.000 16.99214 418 TYR B C 1
ATOM 6747 O O . TYR B 1 418 ? 18.51866 -5.87426 -61.93211 1.000 17.04655 418 TYR B O 1
ATOM 6756 N N . ASN B 1 419 ? 20.69934 -6.40521 -61.64277 1.000 17.96393 419 ASN B N 1
ATOM 6757 C CA . ASN B 1 419 ? 21.23395 -5.07661 -61.94728 1.000 18.88975 419 ASN B CA 1
ATOM 6758 C C . ASN B 1 419 ? 20.57335 -3.99819 -61.08936 1.000 21.16096 419 ASN B C 1
ATOM 6759 O O . ASN B 1 419 ? 20.11661 -2.96424 -61.58178 1.000 22.34179 419 ASN B O 1
ATOM 6764 N N . GLY B 1 420 ? 20.53400 -4.24659 -59.78316 1.000 26.08022 420 GLY B N 1
ATOM 6765 C CA . GLY B 1 420 ? 20.06123 -3.26141 -58.83317 1.000 25.43940 420 GLY B CA 1
ATOM 6766 C C . GLY B 1 420 ? 18.56694 -3.21756 -58.60322 1.000 23.42138 420 GLY B C 1
ATOM 6767 O O . GLY B 1 420 ? 18.09512 -2.31237 -57.90455 1.000 25.30419 420 GLY B O 1
ATOM 6768 N N . THR B 1 421 ? 17.80695 -4.15579 -59.15853 1.000 19.95553 421 THR B N 1
ATOM 6769 C CA . THR B 1 421 ? 16.37176 -4.23007 -58.93405 1.000 16.60580 421 THR B CA 1
ATOM 6770 C C . THR B 1 421 ? 16.04587 -5.41702 -58.03821 1.000 16.42967 421 THR B C 1
ATOM 6771 O O . THR B 1 421 ? 16.85576 -6.33056 -57.85911 1.000 18.61373 421 THR B O 1
ATOM 6775 N N . LEU B 1 422 ? 14.84339 -5.39005 -57.46863 1.000 18.20517 422 LEU B N 1
ATOM 6776 C CA . LEU B 1 422 ? 14.35481 -6.46274 -56.61331 1.000 18.52043 422 LEU B CA 1
ATOM 6777 C C . LEU B 1 422 ? 13.13068 -7.09996 -57.25346 1.000 13.33105 422 LEU B C 1
ATOM 6778 O O . LEU B 1 422 ? 12.19927 -6.39762 -57.66101 1.000 14.02433 422 LEU B O 1
ATOM 6783 N N . ALA B 1 423 ? 13.13549 -8.42781 -57.33074 1.000 15.95317 423 ALA B N 1
ATOM 6784 C CA . ALA B 1 423 ? 12.05558 -9.18196 -57.95079 1.000 14.66316 423 ALA B CA 1
ATOM 6785 C C . ALA B 1 423 ? 10.99790 -9.53912 -56.91714 1.000 16.24019 423 ALA B C 1
ATOM 6786 O O . ALA B 1 423 ? 11.32302 -10.02327 -55.82685 1.000 19.15435 423 ALA B O 1
ATOM 6788 N N . LEU B 1 424 ? 9.73862 -9.28510 -57.26115 1.000 15.17615 424 LEU B N 1
ATOM 6789 C CA . LEU B 1 424 ? 8.59776 -9.64245 -56.42740 1.000 19.66812 424 LEU B CA 1
ATOM 6790 C C . LEU B 1 424 ? 8.08265 -10.98718 -56.92817 1.000 18.45077 424 LEU B C 1
ATOM 6791 O O . LEU B 1 424 ? 7.52786 -11.07352 -58.02796 1.000 20.70270 424 LEU B O 1
ATOM 6796 N N . LEU B 1 425 ? 8.26024 -12.03284 -56.12615 1.000 15.95689 425 LEU B N 1
ATOM 6797 C CA . LEU B 1 425 ? 8.00122 -13.39515 -56.56975 1.000 21.25758 425 LEU B CA 1
ATOM 6798 C C . LEU B 1 425 ? 7.06579 -14.09198 -55.59418 1.000 24.41042 425 LEU B C 1
ATOM 6799 O O . LEU B 1 425 ? 6.97772 -13.72038 -54.42578 1.000 24.32154 425 LEU B O 1
ATOM 6804 N N . LEU B 1 426 ? 6.34207 -15.08797 -56.09200 1.000 30.22805 426 LEU B N 1
ATOM 6805 C CA . LEU B 1 426 ? 5.46902 -15.90984 -55.26752 1.000 31.93485 426 LEU B CA 1
ATOM 6806 C C . LEU B 1 426 ? 6.03965 -17.31744 -55.17629 1.000 33.61656 426 LEU B C 1
ATOM 6807 O O . LEU B 1 426 ? 6.57546 -17.84231 -56.15738 1.000 35.95700 426 LEU B O 1
ATOM 6812 N N . ASN B 1 427 ? 5.92978 -17.92627 -53.99859 1.000 28.93880 427 ASN B N 1
ATOM 6813 C CA . ASN B 1 427 ? 6.37186 -19.30211 -53.86100 1.000 29.61598 427 ASN B CA 1
ATOM 6814 C C . ASN B 1 427 ? 5.44554 -20.23476 -54.64186 1.000 29.67550 427 ASN B C 1
ATOM 6815 O O . ASN B 1 427 ? 4.34407 -19.86548 -55.05786 1.000 32.17690 427 ASN B O 1
ATOM 6820 N N . GLU B 1 428 ? 5.90474 -21.46877 -54.83255 1.000 34.22787 428 GLU B N 1
ATOM 6821 C CA . GLU B 1 428 ? 5.13726 -22.44028 -55.60235 1.000 35.70379 428 GLU B CA 1
ATOM 6822 C C . GLU B 1 428 ? 3.93507 -22.98142 -54.84556 1.000 31.27193 428 GLU B C 1
ATOM 6823 O O . GLU B 1 428 ? 3.18660 -23.78950 -55.40538 1.000 36.60609 428 GLU B O 1
ATOM 6829 N N . ASP B 1 429 ? 3.72908 -22.55556 -53.60026 1.000 42.33761 429 ASP B N 1
ATOM 6830 C CA . ASP B 1 429 ? 2.54079 -22.91824 -52.84321 1.000 43.74633 429 ASP B CA 1
ATOM 6831 C C . ASP B 1 429 ? 1.46821 -21.83880 -52.87311 1.000 39.95748 429 ASP B C 1
ATOM 6832 O O . ASP B 1 429 ? 0.29429 -22.14846 -52.64367 1.000 40.68396 429 ASP B O 1
ATOM 6837 N N . GLY B 1 430 ? 1.83978 -20.59100 -53.14797 1.000 31.98751 430 GLY B N 1
ATOM 6838 C CA . GLY B 1 430 ? 0.91104 -19.48304 -53.08892 1.000 26.81463 430 GLY B CA 1
ATOM 6839 C C . GLY B 1 430 ? 0.72850 -18.87026 -51.72028 1.000 27.01724 430 GLY B C 1
ATOM 6840 O O . GLY B 1 430 ? -0.19564 -18.06908 -51.53901 1.000 24.40388 430 GLY B O 1
ATOM 6841 N N . THR B 1 431 ? 1.57668 -19.21859 -50.75133 1.000 27.01815 431 THR B N 1
ATOM 6842 C CA . THR B 1 431 ? 1.42087 -18.76731 -49.37696 1.000 26.95481 431 THR B CA 1
ATOM 6843 C C . THR B 1 431 ? 2.43160 -17.71029 -48.94827 1.000 22.30875 431 THR B C 1
ATOM 6844 O O . THR B 1 431 ? 2.23430 -17.08361 -47.90122 1.000 20.72672 431 THR B O 1
ATOM 6848 N N . LYS B 1 432 ? 3.49767 -17.49187 -49.71637 1.000 20.52122 432 LYS B N 1
ATOM 6849 C CA . LYS B 1 432 ? 4.54067 -16.54091 -49.35398 1.000 19.46882 432 LYS B CA 1
ATOM 6850 C C . LYS B 1 432 ? 4.97474 -15.74548 -50.57405 1.000 18.25034 432 LYS B C 1
ATOM 6851 O O . LYS B 1 432 ? 5.03221 -16.27792 -51.68521 1.000 17.00082 432 LYS B O 1
ATOM 6857 N N . THR B 1 433 ? 5.27788 -14.46973 -50.35738 1.000 18.27452 433 THR B N 1
ATOM 6858 C CA . THR B 1 433 ? 5.82241 -13.59107 -51.37899 1.000 17.98196 433 THR B CA 1
ATOM 6859 C C . THR B 1 433 ? 7.23545 -13.19890 -50.96658 1.000 15.96960 433 THR B C 1
ATOM 6860 O O . THR B 1 433 ? 7.53292 -13.09276 -49.77720 1.000 18.24212 433 THR B O 1
ATOM 6864 N N . TYR B 1 434 ? 8.12369 -13.04745 -51.93870 1.000 18.12030 434 T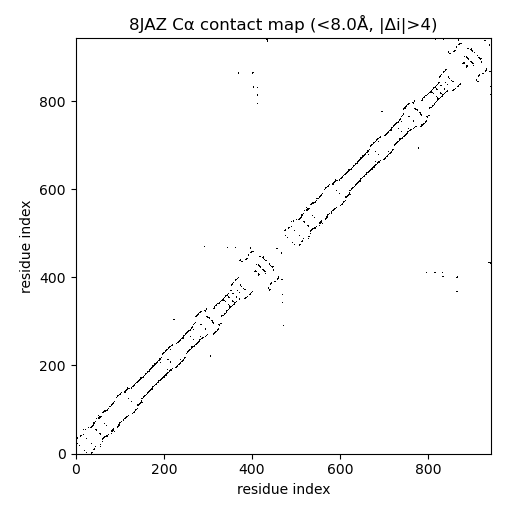YR B N 1
ATOM 6865 C CA . TYR B 1 434 ? 9.51280 -12.71567 -51.66641 1.000 16.33401 434 TYR B CA 1
ATOM 6866 C C . TYR B 1 434 ? 9.91817 -11.47326 -52.44102 1.000 14.47824 434 TYR B C 1
ATOM 6867 O O . TYR B 1 434 ? 9.52374 -11.28942 -53.59716 1.000 14.94529 434 TYR B O 1
ATOM 6876 N N . LEU B 1 435 ? 10.70747 -10.62649 -51.78780 1.000 14.16604 435 LEU B N 1
ATOM 6877 C CA . LEU B 1 435 ? 11.47334 -9.57996 -52.45177 1.000 14.28928 435 LEU B CA 1
ATOM 6878 C C . LEU B 1 435 ? 12.90373 -10.09137 -52.53084 1.000 20.77922 435 LEU B C 1
ATOM 6879 O O . LEU B 1 435 ? 13.57471 -10.22985 -51.50231 1.000 25.32867 435 LEU B O 1
ATOM 6884 N N . LYS B 1 436 ? 13.36601 -10.38278 -53.74390 1.000 20.48160 436 LYS B N 1
ATOM 6885 C CA . LYS B 1 436 ? 14.62585 -11.08689 -53.94220 1.000 17.53933 436 LYS B CA 1
ATOM 6886 C C . LYS B 1 436 ? 15.60483 -10.24638 -54.74593 1.000 19.19824 436 LYS B C 1
ATOM 6887 O O . LYS B 1 436 ? 15.23293 -9.64829 -55.76078 1.000 18.51181 436 LYS B O 1
ATOM 6893 N N . ASP B 1 437 ? 16.85157 -10.20501 -54.28224 1.000 16.68315 437 ASP B N 1
ATOM 6894 C CA . ASP B 1 437 ? 17.98276 -9.77991 -55.10170 1.000 17.70596 437 ASP B CA 1
ATOM 6895 C C . ASP B 1 437 ? 18.56569 -11.04312 -55.72106 1.000 19.75187 437 ASP B C 1
ATOM 6896 O O . ASP B 1 437 ? 19.26426 -11.81197 -55.05543 1.000 18.18803 437 ASP B O 1
ATOM 6901 N N . ARG B 1 438 ? 18.27488 -11.26360 -57.00299 1.000 17.16016 438 ARG B N 1
ATOM 6902 C CA . ARG B 1 438 ? 18.75078 -12.46521 -57.67435 1.000 19.27437 438 ARG B CA 1
ATOM 6903 C C . ARG B 1 438 ? 20.25480 -12.45059 -57.90865 1.000 18.15850 438 ARG B C 1
ATOM 6904 O O . ARG B 1 438 ? 20.80624 -13.46853 -58.33991 1.000 19.77709 438 ARG B O 1
ATOM 6912 N N . GLN B 1 439 ? 20.92307 -11.33120 -57.64915 1.000 18.57042 439 GLN B N 1
ATOM 6913 C CA . GLN B 1 439 ? 22.37181 -11.25691 -57.74106 1.000 19.44456 439 GLN B CA 1
ATOM 6914 C C . GLN B 1 439 ? 23.00041 -11.57348 -56.39055 1.000 23.59668 439 GLN B C 1
ATOM 6915 O O . GLN B 1 439 ? 22.53899 -11.09874 -55.34925 1.000 25.40589 439 GLN B O 1
ATOM 6921 N N . ALA B 1 440 ? 24.05095 -12.38610 -56.41737 1.000 28.69986 440 ALA B N 1
ATOM 6922 C CA . ALA B 1 440 ? 24.80116 -12.73722 -55.22226 1.000 24.71748 440 ALA B CA 1
ATOM 6923 C C . ALA B 1 440 ? 25.98226 -11.79349 -55.04459 1.000 25.51742 440 ALA B C 1
ATOM 6924 O O . ALA B 1 440 ? 26.54217 -11.28023 -56.01625 1.000 33.12075 440 ALA B O 1
ATOM 6926 N N . ASP B 1 441 ? 26.35622 -11.56314 -53.78918 1.000 28.22167 441 ASP B N 1
ATOM 6927 C CA . ASP B 1 441 ? 27.53017 -10.75373 -53.49322 1.000 31.24188 441 ASP B CA 1
ATOM 6928 C C . ASP B 1 441 ? 28.78544 -11.59522 -53.72318 1.000 28.99251 441 ASP B C 1
ATOM 6929 O O . ASP B 1 441 ? 28.72772 -12.71274 -54.24353 1.000 31.49334 441 ASP B O 1
ATOM 6934 N N . ALA B 1 442 ? 29.94596 -11.05987 -53.33892 1.000 31.58742 442 ALA B N 1
ATOM 6935 C CA . ALA B 1 442 ? 31.18924 -11.80363 -53.51204 1.000 37.23487 442 ALA B CA 1
ATOM 6936 C C . ALA B 1 442 ? 31.19697 -13.08331 -52.68677 1.000 35.48964 442 ALA B C 1
ATOM 6937 O O . ALA B 1 442 ? 31.85465 -14.06036 -53.06311 1.000 38.20899 442 ALA B O 1
ATOM 6939 N N . GLN B 1 443 ? 30.47884 -13.09844 -51.56582 1.000 33.48208 443 GLN B N 1
ATOM 6940 C CA . GLN B 1 443 ? 30.41641 -14.25755 -50.68753 1.000 32.54878 443 GLN B CA 1
ATOM 6941 C C . GLN B 1 443 ? 29.23893 -15.17739 -51.00035 1.000 30.82957 443 GLN B C 1
ATOM 6942 O O . GLN B 1 443 ? 29.00847 -16.14063 -50.26151 1.000 31.39152 443 GLN B O 1
ATOM 6948 N N . GLY B 1 444 ? 28.48822 -14.90026 -52.06552 1.000 32.52422 444 GLY B N 1
ATOM 6949 C CA . GLY B 1 444 ? 27.38179 -15.75602 -52.44697 1.000 31.74736 444 GLY B CA 1
ATOM 6950 C C . GLY B 1 444 ? 26.08687 -15.52294 -51.70538 1.000 31.38161 444 GLY B C 1
ATOM 6951 O O . GLY B 1 444 ? 25.23903 -16.42005 -51.66969 1.000 33.92425 444 GLY B O 1
ATOM 6952 N N . ASN B 1 445 ? 25.90484 -14.34997 -51.10830 1.000 32.60222 445 ASN B N 1
ATOM 6953 C CA . ASN B 1 445 ? 24.70518 -14.03090 -50.34819 1.000 23.47976 445 ASN B CA 1
ATOM 6954 C C . ASN B 1 445 ? 23.73101 -13.23638 -51.20876 1.000 21.87105 445 ASN B C 1
ATOM 6955 O O . ASN B 1 445 ? 24.13285 -12.32568 -51.93866 1.000 24.31046 445 ASN B O 1
ATOM 6960 N N . HIS B 1 446 ? 22.44946 -13.58618 -51.12192 1.000 22.00254 446 HIS B N 1
ATOM 6961 C CA . HIS B 1 446 ? 21.38088 -12.89242 -51.82670 1.000 20.16509 446 HIS B CA 1
ATOM 6962 C C . HIS B 1 446 ? 20.51815 -12.18512 -50.79252 1.000 20.07171 446 HIS B C 1
ATOM 6963 O O . HIS B 1 446 ? 19.96287 -12.83736 -49.90203 1.000 19.60885 446 HIS B O 1
ATOM 6970 N N . PHE B 1 447 ? 20.39652 -10.86570 -50.91080 1.000 18.31745 447 PHE B N 1
ATOM 6971 C CA . PHE B 1 447 ? 19.49023 -10.12968 -50.03867 1.000 18.22391 447 PHE B CA 1
ATOM 6972 C C . PHE B 1 447 ? 18.05237 -10.50977 -50.36784 1.000 18.00628 447 PHE B C 1
ATOM 6973 O O . PHE B 1 447 ? 17.62070 -10.39072 -51.51916 1.000 16.08458 447 PHE B O 1
ATOM 6981 N N . GLU B 1 448 ? 17.30906 -10.96692 -49.36176 1.000 17.10188 448 GLU B N 1
ATOM 6982 C CA . GLU B 1 448 ? 15.94061 -11.41719 -49.56488 1.000 19.70753 448 GLU B CA 1
ATOM 6983 C C . GLU B 1 448 ? 15.08452 -11.01572 -48.37291 1.000 17.85322 448 GLU B C 1
ATOM 6984 O O . GLU B 1 448 ? 15.56871 -10.91191 -47.24265 1.000 16.24200 448 GLU B O 1
ATOM 6990 N N . ILE B 1 449 ? 13.80184 -10.78712 -48.64461 1.000 17.83681 449 ILE B N 1
ATOM 6991 C CA . ILE B 1 449 ? 12.79647 -10.53932 -47.61685 1.000 16.46440 449 ILE B CA 1
ATOM 6992 C C . ILE B 1 449 ? 11.59836 -11.43181 -47.90339 1.000 12.71069 449 ILE B C 1
ATOM 6993 O O . ILE B 1 449 ? 11.12557 -11.49036 -49.04406 1.000 13.13431 449 ILE B O 1
ATOM 6998 N N . ALA B 1 450 ? 11.10619 -12.12183 -46.87737 1.000 8.38793 450 ALA B N 1
ATOM 6999 C CA . ALA B 1 450 ? 9.93354 -12.97524 -47.00121 1.000 15.69599 450 ALA B CA 1
ATOM 7000 C C . ALA B 1 450 ? 8.74006 -12.25237 -46.39355 1.000 15.90623 450 ALA B C 1
ATOM 7001 O O . ALA B 1 450 ? 8.86088 -11.63635 -45.33455 1.000 15.02161 450 ALA B O 1
ATOM 7003 N N . LEU B 1 451 ? 7.60737 -12.28727 -47.08722 1.000 15.66992 451 LEU B N 1
ATOM 7004 C CA . LEU B 1 451 ? 6.38116 -11.63318 -46.65566 1.000 16.17627 451 LEU B CA 1
ATOM 7005 C C . LEU B 1 451 ? 5.27709 -12.67574 -46.68087 1.000 17.98868 451 LEU B C 1
ATOM 7006 O O . LEU B 1 451 ? 4.99473 -13.25324 -47.73616 1.000 18.89212 451 LEU B O 1
ATOM 7011 N N . ASP B 1 452 ? 4.66422 -12.93477 -45.53097 1.000 16.82429 452 ASP B N 1
ATOM 7012 C CA . ASP B 1 452 ? 3.61516 -13.94400 -45.49965 1.000 16.74341 452 ASP B CA 1
ATOM 7013 C C . ASP B 1 452 ? 2.37095 -13.46016 -46.23958 1.000 20.82619 452 ASP B C 1
ATOM 7014 O O . ASP B 1 452 ? 1.95968 -12.30362 -46.11286 1.000 19.72264 452 ASP B O 1
ATOM 7019 N N . GLY B 1 453 ? 1.77086 -14.35931 -47.01292 1.000 20.07830 453 GLY B N 1
ATOM 7020 C CA . GLY B 1 453 ? 0.62334 -14.05045 -47.84434 1.000 21.61756 453 GLY B CA 1
ATOM 7021 C C . GLY B 1 453 ? 0.98754 -13.97210 -49.31859 1.000 19.13794 453 GLY B C 1
ATOM 7022 O O . GLY B 1 453 ? 2.12678 -14.19897 -49.72855 1.000 23.44421 453 GLY B O 1
ATOM 7023 N N . ASN B 1 454 ? -0.02565 -13.64498 -50.11857 1.000 20.61577 454 ASN B N 1
ATOM 7024 C CA . ASN B 1 454 ? 0.11674 -13.48426 -51.56270 1.000 19.61780 454 ASN B CA 1
ATOM 7025 C C . ASN B 1 454 ? -0.01991 -11.99675 -51.86772 1.000 19.87708 454 ASN B C 1
ATOM 7026 O O . ASN B 1 454 ? -1.12732 -11.44962 -51.83764 1.000 21.39662 454 ASN B O 1
ATOM 7031 N N . LEU B 1 455 ? 1.10614 -11.34726 -52.16311 1.000 22.12047 455 LEU B N 1
ATOM 7032 C CA . LEU B 1 455 ? 1.15223 -9.90083 -52.34004 1.000 26.26841 455 LEU B CA 1
ATOM 7033 C C . LEU B 1 455 ? 1.69806 -9.48575 -53.70063 1.000 22.69447 455 LEU B C 1
ATOM 7034 O O . LEU B 1 455 ? 1.99120 -8.30140 -53.90041 1.000 20.51448 455 LEU B O 1
ATOM 7039 N N . VAL B 1 456 ? 1.84591 -10.42393 -54.63903 1.000 29.82820 456 VAL B N 1
ATOM 7040 C CA . VAL B 1 456 ? 2.45693 -10.09852 -55.92459 1.000 27.38548 456 VAL B CA 1
ATOM 7041 C C . VAL B 1 456 ? 1.59312 -9.12319 -56.71544 1.000 33.33023 456 VAL B C 1
ATOM 7042 O O . VAL B 1 456 ? 2.10892 -8.34875 -57.53114 1.000 30.74239 456 VAL B O 1
ATOM 7046 N N . ASP B 1 457 ? 0.27879 -9.13362 -56.49170 1.000 45.28670 457 ASP B N 1
ATOM 7047 C CA . ASP B 1 457 ? -0.63866 -8.29651 -57.25164 1.000 47.38956 457 ASP B CA 1
ATOM 7048 C C . ASP B 1 457 ? -1.06048 -7.03228 -56.51525 1.000 47.67348 457 ASP B C 1
ATOM 7049 O O . ASP B 1 457 ? -1.57390 -6.10723 -57.15398 1.000 51.12877 457 ASP B O 1
ATOM 7054 N N . SER B 1 458 ? -0.85750 -6.96668 -55.20016 1.000 33.10770 458 SER B N 1
ATOM 7055 C CA . SER B 1 458 ? -1.25006 -5.80471 -54.41266 1.000 27.76638 458 SER B CA 1
ATOM 7056 C C . SER B 1 458 ? -0.08260 -4.90382 -54.04123 1.000 24.26709 458 SER B C 1
ATOM 7057 O O . SER B 1 458 ? -0.27329 -3.69276 -53.89094 1.000 21.45487 458 SER B O 1
ATOM 7060 N N . LEU B 1 459 ? 1.11551 -5.46009 -53.89249 1.000 34.26781 459 LEU B N 1
ATOM 7061 C CA . LEU B 1 459 ? 2.27817 -4.65739 -53.53872 1.000 34.09019 459 LEU B CA 1
ATOM 7062 C C . LEU B 1 459 ? 2.69508 -3.79339 -54.72153 1.000 35.56438 459 LEU B C 1
ATOM 7063 O O . LEU B 1 459 ? 2.81345 -4.28199 -55.84950 1.000 40.14796 459 LEU B O 1
ATOM 7068 N N . SER B 1 460 ? 2.90907 -2.50793 -54.46680 1.000 28.65816 460 SER B N 1
ATOM 7069 C CA . SER B 1 460 ? 3.24617 -1.54647 -55.50741 1.000 29.03771 460 SER B CA 1
ATOM 7070 C C . SER B 1 460 ? 4.56058 -0.85366 -55.15968 1.000 29.11713 460 SER B C 1
ATOM 7071 O O . SER B 1 460 ? 5.15537 -1.08959 -54.10627 1.000 23.65685 460 SER B O 1
ATOM 7074 N N . ALA B 1 461 ? 5.01030 0.01568 -56.06860 1.000 45.05133 461 ALA B N 1
ATOM 7075 C CA . ALA B 1 461 ? 6.29172 0.69188 -55.88890 1.000 42.95601 461 ALA B CA 1
ATOM 7076 C C . ALA B 1 461 ? 6.27067 1.65001 -54.70506 1.000 41.35137 461 ALA B C 1
ATOM 7077 O O . ALA B 1 461 ? 7.29037 1.81436 -54.02618 1.000 41.70385 461 ALA B O 1
ATOM 7079 N N . THR B 1 462 ? 5.13032 2.29238 -54.44586 1.000 24.05884 462 THR B N 1
ATOM 7080 C CA . THR B 1 462 ? 5.02638 3.25332 -53.35408 1.000 25.79622 462 THR B CA 1
ATOM 7081 C C . THR B 1 462 ? 5.04911 2.59694 -51.97999 1.000 20.58493 462 THR B C 1
ATOM 7082 O O . THR B 1 462 ? 5.08576 3.31306 -50.97449 1.000 21.51801 462 THR B O 1
ATOM 7086 N N . ASP B 1 463 ? 5.01673 1.26668 -51.90867 1.000 20.98878 463 ASP B N 1
ATOM 7087 C CA . ASP B 1 463 ? 5.12707 0.57578 -50.63166 1.000 19.06750 463 ASP B CA 1
ATOM 7088 C C . ASP B 1 463 ? 6.57000 0.36607 -50.19324 1.000 17.06968 463 ASP B C 1
ATOM 7089 O O . ASP B 1 463 ? 6.79668 -0.08451 -49.06528 1.000 12.76445 463 ASP B O 1
ATOM 7094 N N . ILE B 1 464 ? 7.54307 0.67981 -51.04562 1.000 17.67243 464 ILE B N 1
ATOM 7095 C CA . ILE B 1 464 ? 8.95598 0.49730 -50.73912 1.000 16.50060 464 ILE B CA 1
ATOM 7096 C C . ILE B 1 464 ? 9.67251 1.81784 -50.97376 1.000 16.02463 464 ILE B C 1
ATOM 7097 O O . ILE B 1 464 ? 9.48110 2.45651 -52.01448 1.000 19.01938 464 ILE B O 1
ATOM 7102 N N . ALA B 1 465 ? 10.48793 2.22769 -50.00837 1.000 16.00779 465 ALA B N 1
ATOM 7103 C CA . ALA B 1 465 ? 11.33842 3.40177 -50.14279 1.000 16.06918 465 ALA B CA 1
ATOM 7104 C C . ALA B 1 465 ? 12.73667 2.93699 -50.53028 1.000 15.62411 465 ALA B C 1
ATOM 7105 O O . ALA B 1 465 ? 13.40287 2.24858 -49.75035 1.000 11.22035 465 ALA B O 1
ATOM 7107 N N . PHE B 1 466 ? 13.17871 3.31066 -51.73015 1.000 14.64104 466 PHE B N 1
ATOM 7108 C CA . PHE B 1 466 ? 14.45203 2.83917 -52.25619 1.000 16.19436 466 PHE B CA 1
ATOM 7109 C C . PHE B 1 466 ? 15.60024 3.81446 -52.03273 1.000 17.60512 466 PHE B C 1
ATOM 7110 O O . PHE B 1 466 ? 16.76191 3.41901 -52.18044 1.000 15.97541 466 PHE B O 1
ATOM 7118 N N . ASP B 1 467 ? 15.31195 5.06375 -51.67554 1.000 16.38292 467 ASP B N 1
ATOM 7119 C CA . ASP B 1 467 ? 16.35267 6.02467 -51.34179 1.000 18.17536 467 ASP B CA 1
ATOM 7120 C C . ASP B 1 467 ? 15.81604 6.99720 -50.29640 1.000 17.70532 467 ASP B C 1
ATOM 7121 O O . ASP B 1 467 ? 14.67840 6.87812 -49.83099 1.000 14.95781 467 ASP B O 1
ATOM 7126 N N . ALA B 1 468 ? 16.65441 7.97131 -49.93184 1.000 18.41307 468 ALA B N 1
ATOM 7127 C CA . ALA B 1 468 ? 16.30751 8.88246 -48.84597 1.000 18.06856 468 ALA B CA 1
ATOM 7128 C C . ALA B 1 468 ? 15.14737 9.79090 -49.22817 1.000 17.82257 468 ALA B C 1
ATOM 7129 O O . ALA B 1 468 ? 14.30178 10.11103 -48.38558 1.000 18.97783 468 ALA B O 1
ATOM 7131 N N . THR B 1 469 ? 15.09496 10.22503 -50.48955 1.000 19.56194 469 THR B N 1
ATOM 7132 C CA . THR B 1 469 ? 13.98419 11.06050 -50.93596 1.000 19.49519 469 THR B CA 1
ATOM 7133 C C . THR B 1 469 ? 12.66777 10.29367 -50.88822 1.000 17.71536 469 THR B C 1
ATOM 7134 O O . THR B 1 469 ? 11.63492 10.83801 -50.47612 1.000 19.34635 469 THR B O 1
ATOM 7138 N N . GLN B 1 470 ? 12.68614 9.02378 -51.30138 1.000 19.60217 470 GLN B N 1
ATOM 7139 C CA . GLN B 1 470 ? 11.47097 8.21733 -51.25611 1.000 21.08228 470 GLN B CA 1
ATOM 7140 C C . GLN B 1 470 ? 11.04460 7.93716 -49.82103 1.000 19.66287 470 GLN B C 1
ATOM 7141 O O . GLN B 1 470 ? 9.84700 7.87543 -49.52893 1.000 18.83696 470 GLN B O 1
ATOM 7147 N N . LEU B 1 471 ? 12.00542 7.75353 -48.91287 1.000 20.28332 471 LEU B N 1
ATOM 7148 C CA . LEU B 1 471 ? 11.65789 7.61422 -47.50166 1.000 19.78198 471 LEU B CA 1
ATOM 7149 C C . LEU B 1 471 ? 11.05391 8.90012 -46.95341 1.000 17.33755 471 LEU B C 1
ATOM 7150 O O . LEU B 1 471 ? 10.10341 8.85956 -46.16459 1.000 19.39116 471 LEU B O 1
ATOM 7155 N N . GLU B 1 472 ? 11.59874 10.05048 -47.35446 1.000 14.85041 472 GLU B N 1
ATOM 7156 C CA . GLU B 1 472 ? 11.05691 11.32833 -46.90489 1.000 16.16245 472 GLU B CA 1
ATOM 7157 C C . GLU B 1 472 ? 9.62892 11.52956 -47.40172 1.000 24.45525 472 GLU B C 1
ATOM 7158 O O . GLU B 1 472 ? 8.76114 11.99282 -46.65175 1.000 22.69285 472 GLU B O 1
ATOM 7164 N N . LEU B 1 473 ? 9.36559 11.18564 -48.66463 1.000 22.62311 473 LEU B N 1
ATOM 7165 C CA . LEU B 1 473 ? 8.03570 11.39330 -49.23145 1.000 22.04856 473 LEU B CA 1
ATOM 7166 C C . LEU B 1 473 ? 7.02578 10.34989 -48.76266 1.000 21.59441 473 LEU B C 1
ATOM 7167 O O . LEU B 1 473 ? 5.84411 10.67229 -48.59879 1.000 23.51339 473 LEU B O 1
ATOM 7172 N N . LEU B 1 474 ? 7.45906 9.10733 -48.54969 1.000 19.96242 474 LEU B N 1
ATOM 7173 C CA . LEU B 1 474 ? 6.56279 7.99580 -48.26216 1.000 20.72953 474 LEU B CA 1
ATOM 7174 C C . LEU B 1 474 ? 6.51021 7.62934 -46.78529 1.000 18.63339 474 LEU B C 1
ATOM 7175 O O . LEU B 1 474 ? 5.70670 6.76882 -46.40998 1.000 17.89117 474 LEU B O 1
ATOM 7180 N N . GLY B 1 475 ? 7.34189 8.25254 -45.95376 1.000 21.14069 475 GLY B N 1
ATOM 7181 C CA . GLY B 1 475 ? 7.46329 7.81934 -44.57160 1.000 16.52537 475 GLY B CA 1
ATOM 7182 C C . GLY B 1 475 ? 6.14226 7.90846 -43.82775 1.000 18.70532 475 GLY B C 1
ATOM 7183 O O . GLY B 1 475 ? 5.36005 8.84286 -44.01535 1.000 20.50116 475 GLY B O 1
ATOM 7184 N N . THR B 1 476 ? 5.88673 6.90727 -42.98536 1.000 19.54218 476 THR B N 1
ATOM 7185 C CA . THR B 1 476 ? 4.65671 6.85008 -42.21043 1.000 17.77616 476 THR B CA 1
ATOM 7186 C C . THR B 1 476 ? 4.83932 7.33302 -40.77839 1.000 18.92487 476 THR B C 1
ATOM 7187 O O . THR B 1 476 ? 3.84198 7.55108 -40.08316 1.000 19.41457 476 THR B O 1
ATOM 7191 N N . THR B 1 477 ? 6.07913 7.50046 -40.32450 1.000 19.37436 477 THR B N 1
ATOM 7192 C CA . THR B 1 477 ? 6.36413 7.89875 -38.95521 1.000 23.92641 477 THR B CA 1
ATOM 7193 C C . THR B 1 477 ? 7.45005 8.96464 -38.95978 1.000 29.45260 477 THR B C 1
ATOM 7194 O O . THR B 1 477 ? 8.21195 9.10262 -39.92032 1.000 27.80063 477 THR B O 1
ATOM 7198 N N . ASP B 1 478 ? 7.50874 9.72439 -37.87050 1.000 37.78403 478 ASP B N 1
ATOM 7199 C CA . ASP B 1 478 ? 8.60194 10.65573 -37.62943 1.000 37.14081 478 ASP B CA 1
ATOM 7200 C C . ASP B 1 478 ? 9.75043 10.02579 -36.85116 1.000 37.07307 478 ASP B C 1
ATOM 7201 O O . ASP B 1 478 ? 10.78065 10.67938 -36.65591 1.000 36.47989 478 ASP B O 1
ATOM 7206 N N . LEU B 1 479 ? 9.59787 8.78273 -36.40431 1.000 26.64567 479 LEU B N 1
ATOM 7207 C CA . LEU B 1 479 ? 10.60004 8.12570 -35.57337 1.000 26.74629 479 LEU B CA 1
ATOM 7208 C C . LEU B 1 479 ? 11.85333 7.78817 -36.37435 1.000 27.93413 479 LEU B C 1
ATOM 7209 O O . LEU B 1 479 ? 11.78236 7.51722 -37.57240 1.000 33.77021 479 LEU B O 1
#

InterPro domains:
  IPR001343 RTX calcium-binding nonapeptide repeat [PF00353] (340-371)
  IPR006626 Parallel beta-helix repeat [SM00710] (133-155)
  IPR006626 Parallel beta-helix repeat [SM00710] (157-179)
  IPR006626 Parallel beta-helix repeat [SM00710] (180-202)
  IPR006626 Parallel beta-helix repeat [SM00710] (204-226)
  IPR006626 Parallel beta-helix repeat [SM00710] (234-256)
  IPR006626 Parallel beta-helix repeat [SM00710] (257-279)
  IPR006626 Parallel beta-helix repeat [SM00710] (280-320)
  IPR006633 Carbohydrate-binding/sugar hydrolysis domain [SM00722] (9-201)
  IPR006633 Carbohydrate-binding/sugar hydrolysis domain [SM00722] (216-370)
  IPR011049 Serralysin-like metalloprotease, C-terminal [SSF51120] (287-456)
  IPR011050 Pectin lyase fold/virulence factor [SSF51126] (2-328)
  IPR012334 Pectin lyase fold [G3DSA:2.160.20.10] (1-343)
  IPR018511 Hemolysin-type calcium-binding conserved site [PS00330] (343-361)
  IPR018511 Hemolysin-type calcium-binding conserved site [PS00330] (352-370)
  IPR024535 Rhamnogalacturonase A/B/Epimerase-like, pectate lyase domain [PF12708] (4-233)

B-factor: mean 16.13, std 7.22, range [4.65, 81.07]

Sequence (944 aa):
MDFDVDFGAKGDGKSDDTEAIQAAIDAAYEAGGGTVRLSAGEYRVSGGDEASDGALMISNVYMDGAGMGETVILVDGWDQLTGIIRSNGETHDYGIRDLTLDGNQDNTEGEVDGFYTGYIPREDGADYNVTAERVEIREVSRYGFDPHEQTINLTIRDSVAHNNGKDGFVGDFQIDSTFENNVSHDNGRHGFNIVTSSHDILLRDNVAYGNGANGLVVQRGSEDIAHPYNIQIEGGAYHDNGAEGVLIMTSSNASLQGAEIYGNDAAGVRVRGVDGMQLLDNDIHDNAQGGGKAEIVLEDYDDRDGVSGNYYETLNATVQGNRVAGAAQLLSSEGRDLLDGAAGNDLLDGGAGRDTLSGGGGADTFRFADRQDSFRNYEGDTSRVDDIVDFTPGADLIDLSGLGYSGLGDGYNGTLALLLNEDGTKTYLKDRRQQADAQGNHFEIALDGNLVDSLSATDIAFDATQLELLGTTDLMDFDVDFGAKGDGKSDDTEAIQAAIDAAYEAGGGTVRLSAGEYRVSGGDEASDGALMISNVYMDGAGMGETVILVDGWDQLTGIIRSNGETHDYGIRDLTLDGNQDNTEGEVDGFYTGYIPREDGADYNVTAERVEIREVSRYGFDPHEQTINLTIRDSVAHNNGKDGFVGDFQIDSTFENNVSHDNGRHGFNIVTSSHDILLRDNVAYGNGANGLVVQRGSEDIAHPYNIQIEGGAYHDNGAEGVLIMTSNASLQGAEIYGNDAAGVRVRGVDGMQLLDNDIHDNAQGGGKAEIVLEDYDDRDGVSGNYYETLNATVQGNRVAGAAQLLSSEGRDLLDGAAGNDLLDGGAGRDTLSGGGGADTFRFADRQDSFRNYEGDTSRVDDIVDFTPGADLIDLSGLGYSGLGDGYNGTLALLLNEDGTKTYLKDRQADAQGNHFEIALDGNLVDSLSATDIAFDATQLELLGTTDL

Foldseek 3Di:
DEQELVQDFDQAQADASLVSQQVSQVVQVVVVAHEYEYEFHEHEWDADDAQVRATHAHARYEYEYQAEVRAEYHHFAAAHYEENYEHEQDYEQYEYYGYEYAQPLVRYHDAYEHYEYFYHPPDDDTYEHYEYERYEYEHGQAEHAYYEYDYEAYEYANYEYAHYNAEREEAYRYELYEYEHYEAEHYAHEDYHYEHQHENYEYYAYEYAHYQEEPYEQFHDQAQDQHYEHYEYYEHEQAHYNYAPYEYSYEAYEHEHYEFEHYLYAPYEYEQYAHYEAYQYEFEHYNNVHDAHNAYAYYDQCLVGNNNDTGFHEHYEHDNYAHHGEHEAEHAADEYEEEAHQYAYEDEHYAFAYEYEHYHAEYEDEYQELRRFWAAVVVRDGRHHEYEDDDQVGYAYEQANYQADFDDDQEDRHWHWDADPVQFKIKTWNPDADPVRIIRMHIYTGHCSVPHHGLRYHHHDVSCVVNPRGPD/DEFELVQPFDQAQADASLVSQQVSQVVQVVVPAHEYEYEFHEHEWEADDAQVRATHAHARYEYEYPAEVRAEYYHFEAEEYEENYEHEQDYEQYEYEGYEYAQPLVRYHDQYEHYEYFYHPPDDDTYEHYEYERYEYEHGQAEHAYYEYDYEAYEYANYEYAHYNAEDEAHAHYELYEYEHYEAEHYAHEDEEYEHQHENYEYYAYEYAHYAEEPYEQFHDQAPDQGYENYEYYEHEQAHYAYAPYEYSYEQYEHEHYEFEHYLYAPYEYEQYHHYEAYQYEWEHYNVVHDAHNAYAYYDQCLVGNNNDTGFHERYEHDNYAYHGEHEAEGAADEYEEEAHQYAYEHEHHAFAYEYEHYHFAYEDEYQELNRAKQAVVVRDGRHHEYEDDDFPRYAYEQARYQADFDDCLEDRHWHWDADPVQFKIKTWNPDADPRRIIRMHIYTGHCSPPHDGLRYHHHDVSCVVNPRDPD

Nearest PDB structures (foldseek):
  8jaz-assembly2_B  TM=9.992E-01  e=6.465E-77  Azotobacter chroococcum NCIMB 8003
  2pyg-assembly1_A  TM=9.226E-01  e=5.194E-34  unclassified
  5lw3-assembly1_A  TM=8.658E-01  e=8.111E-35  Azotobacter vinelandii
  2ml1-assembly1_A  TM=8.554E-01  e=8.516E-10  Azotobacter vinelandii
  5zkw-assembly2_C  TM=4.535E-01  e=5.610E-05  Pseudarthrobacter chlorophenolicus A6

Radius of gyration: 44.03 Å; Cα contacts (8 Å, |Δi|>4): 3342; chains: 2; bounding box: 63×48×153 Å